Protein AF-0000000083564531 (afdb_homodimer)

Secondary structure (DSSP, 8-state):
-PPP-STTS----EEETTEEE--SS--EEEEE-TTT--EEEEEE---HHHHHHHHHHHHHHHHHHHHS-HHHHHHHHHHHHHHHHHTHHHHHHHHHHHH---HHHHHHHHHHHHHHHHHHTTHHHH---EEEE-SSTTEEEEEEEEE-SEEEEE--SSSHHHHHHHHHHHHHHTT-EEEEE--TT-TIIIIIHHHHHHHHTTPPTTSEEE----IIIIIHHHHT-TT-SEEEEES-HHHHHHHHHHHHHTT-EEEEE----EEEEE-TTS-HHHHHHHHHHHHHGGGG--TTSEEEEEEEGGGHHHHHHHHHHHHHHS-B--TTSTT-SB---S-HHHHHHHHHHHHHHHHTT-EEEE--SEEP-TT-SS--EE--EEEES--TTSHHHHS---SSEEEEEEESSHHHHHHHHHSSSEES-EEEE-SSHHHHHHHHHHS-SSEEEETS-S----TTS-B--EETTEES-BSHHHHHHHTEEEEEEEEE-SPPP---/-PPP-STTS----EEETTEEE--SS--EEEEE-TTT--EEEEEE---HHHHHHHHHHHHHHHHHHHHS-HHHHHHHHHHHHHHHHHTHHHHHHHHHHHH---HHHHHHHHHHHHHHHHHHTTHHHH---EEEE-SSTTEEEEEEEEE-SEEEEEE-SSSHHHHHHHHHHHHHHTT-EEEEEE-TT-TIIIIIHHHHHHHHTTPPTTSEEE----IIIIIHHHHT-TT-SEEEEES-HHHHHHHHHHHHHTT-EEEEE----EEEEE-TTS-HHHHHHHHHHHHHGGGG--TTSEEEEEEEGGGHHHHHHHHHHHHHHS-B--TTSTT-SB---S-HHHHHHHHHHHHHHHHTT-EEEE--SEEP-TT-SS--EE--EEEES--TTSHHHHS---SSEEEEEEESSHHHHHHHHHSSSEES-EEEE-SSHHHHHHHHHHS-SSEEEETS-S----TTS-B--EETTEES-BSHHHHHHHTEEEEEEEEE-SPPP---

Radius of gyration: 29.99 Å; Cα contacts (8 Å, |Δi|>4): 2654; chains: 2; bounding box: 62×89×66 Å

Nearest PDB structures (foldseek):
  3k2w-assembly1_D  TM=9.761E-01  e=2.674E-57  Paraglaciecola sp. T6c
  4o6r-assembly1_C  TM=9.729E-01  e=5.921E-54  Burkholderia cenocepacia J2315
  4u3w-assembly1_A  TM=9.536E-01  e=2.394E-52  Burkholderia cenocepacia J2315
  4i1w-assembly1_A  TM=9.614E-01  e=5.620E-50  Pseudomonas fluorescens
  4oub-assembly1_B  TM=9.422E-01  e=1.779E-49  Pseudomonas fluorescens

pLDDT: mean 97.44, std 2.68, range [57.56, 98.94]

Solvent-accessible surface area (backbone atoms only — not comparable to full-atom values): 46816 Å² total; per-residue (Å²): 125,83,75,76,58,54,69,82,41,90,54,60,43,30,35,42,51,70,34,80,38,73,40,85,78,71,40,67,40,77,34,46,18,25,56,64,70,41,76,62,45,47,29,32,32,39,42,60,67,50,52,50,52,28,52,52,28,16,59,65,24,25,64,59,47,51,66,48,53,45,68,59,34,24,48,32,26,45,38,36,27,51,47,48,66,76,40,40,70,46,51,28,51,41,33,18,42,39,44,11,25,17,53,67,47,24,53,48,36,50,52,48,27,32,44,31,21,50,54,19,27,50,38,32,81,62,62,63,59,46,82,43,86,47,94,50,88,54,33,40,35,35,36,41,57,40,44,56,42,31,35,32,37,36,23,40,45,70,53,18,48,26,59,28,38,62,54,48,34,44,29,44,19,46,23,20,9,30,41,34,36,19,22,67,70,21,39,48,60,25,24,54,48,52,52,52,46,37,53,68,28,63,53,63,55,7,30,58,14,36,47,37,33,51,58,92,72,32,39,63,60,62,53,47,33,84,74,38,38,29,43,37,37,38,47,52,37,75,59,46,24,53,47,32,20,44,20,15,49,63,46,22,44,64,34,32,41,31,34,26,62,12,37,35,38,34,43,72,59,26,54,59,68,62,47,43,54,25,47,51,51,22,18,31,51,58,26,10,44,44,67,38,22,42,28,28,35,38,26,20,58,86,43,33,67,62,49,52,51,52,45,42,54,51,42,70,65,53,43,65,42,43,17,86,36,84,73,24,52,30,18,18,35,70,43,69,70,60,45,52,52,34,44,47,24,46,52,50,23,41,74,71,63,25,41,78,75,41,58,72,45,70,40,88,42,92,94,30,85,83,47,37,26,58,38,49,21,31,29,38,71,35,50,74,80,33,46,42,41,63,40,69,49,61,33,27,43,41,33,34,24,72,32,87,48,70,68,53,46,46,52,57,57,50,69,52,70,40,8,30,29,19,19,26,27,38,60,44,68,70,60,20,50,54,51,50,71,67,45,69,38,12,26,27,19,25,51,44,41,33,72,72,84,51,40,83,40,68,45,32,26,29,63,52,3,20,37,54,44,36,34,39,68,50,29,53,55,70,42,30,43,63,29,34,37,33,43,38,77,42,89,77,86,67,100,115,128,84,76,76,58,53,68,81,41,92,55,61,43,29,35,42,50,70,34,80,37,73,41,85,77,71,42,67,41,78,34,45,19,26,59,65,69,40,77,61,44,47,28,32,33,39,42,59,69,49,52,49,52,28,51,53,28,16,59,63,25,25,66,58,46,51,65,50,53,46,69,58,34,23,48,31,27,46,38,37,28,49,48,49,64,75,41,41,68,45,49,28,51,38,33,19,43,39,44,12,24,16,53,65,46,24,52,47,36,50,50,48,28,32,45,30,22,50,54,19,25,50,38,33,81,62,61,63,60,47,82,43,86,46,94,50,88,55,33,41,36,36,37,42,58,41,44,56,43,32,35,32,37,35,22,37,44,70,52,17,48,26,58,28,38,62,55,48,35,42,30,45,17,47,25,20,8,30,41,34,36,19,22,68,65,19,38,48,60,25,24,54,48,53,53,51,47,36,52,68,27,63,52,63,58,6,29,59,14,36,47,36,33,52,59,92,73,29,39,63,60,62,54,49,34,84,73,37,38,27,42,36,36,39,47,50,36,75,60,46,24,52,47,32,20,45,20,14,50,63,47,24,46,64,34,32,41,30,32,26,61,11,36,35,40,34,43,71,57,25,55,58,69,62,45,42,56,25,46,50,51,22,19,31,51,58,27,10,44,44,68,39,23,41,28,28,34,40,26,21,58,85,42,33,67,62,49,52,52,52,46,41,55,52,42,71,65,53,45,67,42,44,17,86,36,84,74,23,51,30,19,18,34,70,42,67,67,59,46,51,52,34,45,48,24,47,51,50,24,40,73,72,63,25,41,77,74,40,59,72,44,71,40,89,41,92,94,33,94,80,48,34,26,57,38,48,20,31,29,37,72,35,50,73,80,32,45,43,40,62,41,71,49,62,34,27,42,43,32,33,26,72,32,88,48,70,69,53,46,47,52,57,58,50,70,53,69,39,7,29,30,18,21,26,26,38,59,43,68,69,59,20,49,54,50,50,71,67,45,68,40,12,26,29,20,25,53,44,40,34,73,73,82,52,40,83,40,70,44,30,25,30,64,51,2,20,38,55,45,37,34,37,69,51,29,52,56,70,42,29,43,64,29,33,38,32,42,39,78,42,88,76,85,66,101,116

Foldseek 3Di:
DDDDLALQDAQAAWAAQNDGHHAPVNDWAFFFFQFFRDGSHIYHAHALVLLVRLLVLQQVVLVVLQPDQLVVLLLLLVQLLVVLVVCLVSLLNLCCRQQVAAPVLSNVLSVLLSQLSVQLSCVSVVQDKDKDCDPAPQKIKIKGKGFLEEEEEEAERLSQQNRLSLQLNNLSSRRYAYEYEYAQSRLVNNFVVSSSSSSVSVDGTSSYTYHYHDCVRCVLSRLQPLRHQEYAYEEALVVVVVSCVNNVVSPHHYWYFYAAQAEEEEELQFPLVLSLVQLQCLQCASQLLDRQGHQEYEYAPNCQVVSLVSNLVSLVPAAEHRSPDNRHRHGFHSDDVLLVQLLVLVVQQVVVPKAWSDWSDADDYPNHDPRRGGRQTEIEPGDCPRSSRQDSSSGNYYYYDYDHDLVRVQVSQQPHQWAFEYEYGYNDPVVRVVSQVSRRHQYYYYSHHTPDDRQQDKGDIDGSRTDFITHRCRSSPSRMDMDMDMDRRDDDDDPD/DDDDLALQDAQAAWAAQNDGHHAPPNDWAFFFQQFFRDGSHIYHAHALVLLVRLLVLQQVVLVVLQPDQLVVLLLLLVQLLVVLVVCLPSLLNLCCRQQVAAPVLSNVLSVLLSLLSVQLSCVSVVQDKDKDCDPAPQKIKIKGKGFLEEEEEEAERLSQQNRLSLQLNNLSSRRYAYEYEYDQSRLVNNFVVSSSSSVVSVPGTSSYTYHYHDCVRCVLSRLQPLRHQEYAYEEALVVVVVSCVNNVVSPHHYWYFYAAQAEEEEELQFPLVLSLVQLQCLQCASQLLDRQGHLEYEYAPNCQVVSLVSNLVVLVPAAEHRSPDNRHRHGFHSDDVLLVQLLVLVVQQVVVPKAWSDWSDADDYPNHPDRRGGRQTEIEPGDCPRSSRQDSSSGNYYYYDYDHDLVRVQVSQQPHQWAFEYEYGYNDPVVRVVSQVSRRHQYYYYSHHTPDDRQQDKGDIDGSRTDFITHRCRSSPSRMDMDMDMDRRDDDDDPD

Sequence (992 aa):
MTPELSIEADWNSLYIDGEWTASERDEEIAVEDPSTREEIARVPAATEGDVEAAYEAAADAQREWQEAPPVEREQVAQQFAQLLGEYEDEITDLLAHEAGGGPIMGETSVSIASDQAAEAATFPRRMKGEQITSNVPGKENFVRREPQGIITVISPWNFPLNLSGRAIAPAIATGNAVVLKPATNTPITGGLLMAKLYEEAGLPDGVLNVVTGHGSDIGDAVVGHPESDLVAFTGSTPVGRGVAATAGENLSELALELGGNNAHIVTADADLEAAVDSAVFGSFVHQGQVCISINRHLVHEDVYDEYVERLTERAESLPTGSAHDEDTVVAPIIDESQRDEMLEYVEETIDQGATLETGGETVPMDGVDDSLLVAPTVISDATNDMAAACNEHFGPIAPVIPFSDIDEAIEMHDATEYGLSGSVHAGDIGTGMQLAERMDTGNVHVNDQPINDEAHVTFSGTKASGVGTYNSTEIMDEVTEKKWISVQHEKREYPFMTPELSIEADWNSLYIDGEWTASERDEEIAVEDPSTREEIARVPAATEGDVEAAYEAAADAQREWQEAPPVEREQVAQQFAQLLGEYEDEITDLLAHEAGGGPIMGETSVSIASDQAAEAATFPRRMKGEQITSNVPGKENFVRREPQGIITVISPWNFPLNLSGRAIAPAIATGNAVVLKPATNTPITGGLLMAKLYEEAGLPDGVLNVVTGHGSDIGDAVVGHPESDLVAFTGSTPVGRGVAATAGENLSELALELGGNNAHIVTADADLEAAVDSAVFGSFVHQGQVCISINRHLVHEDVYDEYVERLTERAESLPTGSAHDEDTVVAPIIDESQRDEMLEYVEETIDQGATLETGGETVPMDGVDDSLLVAPTVISDATNDMAAACNEHFGPIAPVIPFSDIDEAIEMHDATEYGLSGSVHAGDIGTGMQLAERMDTGNVHVNDQPINDEAHVTFSGTKASGVGTYNSTEIMDEVTEKKWISVQHEKREYPF

Organism: NCBI:txid148449

Structure (mmCIF, N/CA/C/O backbone):
data_AF-0000000083564531-model_v1
#
loop_
_entity.id
_entity.type
_entity.pdbx_description
1 polymer '4-hydroxybenzaldehyde dehydrogenase'
#
loop_
_atom_site.group_PDB
_atom_site.id
_atom_site.type_symbol
_atom_site.label_atom_id
_atom_site.label_alt_id
_atom_site.label_comp_id
_atom_site.label_asym_id
_atom_site.label_entity_id
_atom_site.label_seq_id
_atom_site.pdbx_PDB_ins_code
_atom_site.Cartn_x
_atom_site.Cartn_y
_atom_site.Cartn_z
_atom_site.occupancy
_atom_site.B_iso_or_equiv
_atom_site.auth_seq_id
_atom_site.auth_comp_id
_atom_sit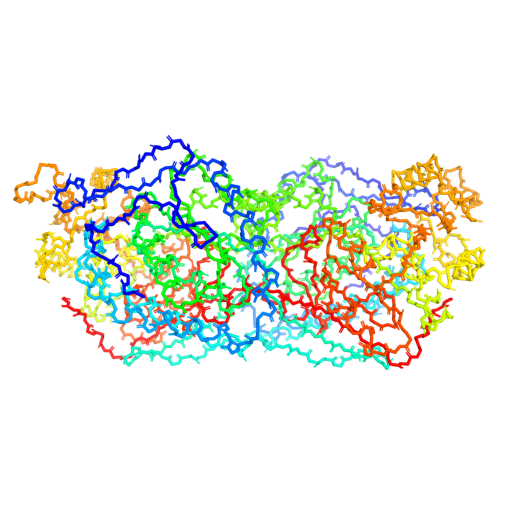e.auth_asym_id
_atom_site.auth_atom_id
_atom_site.pdbx_PDB_model_num
ATOM 1 N N . MET A 1 1 ? 32.281 21.047 10.312 1 57.59 1 MET A N 1
ATOM 2 C CA . MET A 1 1 ? 32.031 22.484 10.305 1 57.59 1 MET A CA 1
ATOM 3 C C . MET A 1 1 ? 30.547 22.766 10.617 1 57.59 1 MET A C 1
ATOM 5 O O . MET A 1 1 ? 29.672 22.016 10.211 1 57.59 1 MET A O 1
ATOM 9 N N . THR A 1 2 ? 30.25 23.625 11.445 1 80.19 2 THR A N 1
ATOM 10 C CA . THR A 1 2 ? 28.891 24.016 11.852 1 80.19 2 THR A CA 1
ATOM 11 C C . THR A 1 2 ? 28.109 24.578 10.664 1 80.19 2 THR A C 1
ATOM 13 O O . THR A 1 2 ? 28.594 25.484 9.977 1 80.19 2 THR A O 1
ATOM 16 N N . PRO A 1 3 ? 26.984 23.891 10.367 1 90.38 3 PRO A N 1
ATOM 17 C CA . PRO A 1 3 ? 26.234 24.391 9.219 1 90.38 3 PRO A CA 1
ATOM 18 C C . PRO A 1 3 ? 25.703 25.812 9.422 1 90.38 3 PRO A C 1
ATOM 20 O O . PRO A 1 3 ? 25.328 26.188 10.539 1 90.38 3 PRO A O 1
ATOM 23 N N . GLU A 1 4 ? 25.812 26.594 8.406 1 94 4 GLU A N 1
ATOM 24 C CA . GLU A 1 4 ? 25.172 27.906 8.43 1 94 4 GLU A CA 1
ATOM 25 C C . GLU A 1 4 ? 23.688 27.812 8.141 1 94 4 GLU A C 1
ATOM 27 O O . GLU A 1 4 ? 23.281 27.438 7.035 1 94 4 GLU A O 1
ATOM 32 N N . LEU A 1 5 ? 22.844 28.219 9.133 1 97.5 5 LEU A N 1
ATOM 33 C CA . LEU A 1 5 ? 21.422 27.984 8.977 1 97.5 5 LEU A CA 1
ATOM 34 C C . LEU A 1 5 ? 20.641 29.281 9.039 1 97.5 5 LEU A C 1
ATOM 36 O O . LEU A 1 5 ? 19.406 29.281 9.188 1 97.5 5 LEU A O 1
ATOM 40 N N . SER A 1 6 ? 21.297 30.375 8.867 1 96.81 6 SER A N 1
ATOM 41 C CA . SER A 1 6 ? 20.578 31.641 8.805 1 96.81 6 SER A CA 1
ATOM 42 C C . SER A 1 6 ? 19.859 31.812 7.473 1 96.81 6 SER A C 1
ATOM 44 O O . SER A 1 6 ? 20.25 31.203 6.473 1 96.81 6 SER A O 1
ATOM 46 N N . ILE A 1 7 ? 18.859 32.625 7.477 1 96.56 7 ILE A N 1
ATOM 47 C CA . ILE A 1 7 ? 18.125 32.875 6.242 1 96.56 7 ILE A CA 1
ATOM 48 C C . ILE A 1 7 ? 19.047 33.531 5.219 1 96.56 7 ILE A C 1
ATOM 50 O O . ILE A 1 7 ? 18.797 33.469 4.012 1 96.56 7 ILE A O 1
ATOM 54 N N . GLU A 1 8 ? 20.156 34.094 5.68 1 95.69 8 GLU A N 1
ATOM 55 C CA . GLU A 1 8 ? 21.109 34.781 4.812 1 95.69 8 GLU A CA 1
ATOM 56 C C . GLU A 1 8 ? 22.156 33.812 4.273 1 95.69 8 GLU A C 1
ATOM 58 O O . GLU A 1 8 ? 22.969 34.188 3.42 1 95.69 8 GLU A O 1
ATOM 63 N N . ALA A 1 9 ? 22.094 32.594 4.762 1 96.88 9 ALA A N 1
ATOM 64 C CA . ALA A 1 9 ? 23.047 31.609 4.273 1 96.88 9 ALA A CA 1
ATOM 65 C C . ALA A 1 9 ? 22.844 31.344 2.785 1 96.88 9 ALA A C 1
ATOM 67 O O . ALA A 1 9 ? 21.875 31.812 2.191 1 96.88 9 ALA A O 1
ATOM 68 N N . ASP A 1 10 ? 23.812 30.672 2.182 1 95.75 10 ASP A N 1
ATOM 69 C CA . ASP A 1 10 ? 23.672 30.266 0.783 1 95.75 10 ASP A CA 1
ATOM 70 C C . ASP A 1 10 ? 22.734 29.078 0.64 1 95.75 10 ASP A C 1
ATOM 72 O O . ASP A 1 10 ? 23.062 27.969 1.063 1 95.75 10 ASP A O 1
ATOM 76 N N . TRP A 1 11 ? 21.594 29.344 0.03 1 98.12 11 TRP A N 1
ATOM 77 C CA . TRP A 1 11 ? 20.578 28.312 -0.182 1 98.12 11 TRP A CA 1
ATOM 78 C C . TRP A 1 11 ? 20.406 28.016 -1.669 1 98.12 11 TRP A C 1
ATOM 80 O O . TRP A 1 11 ? 19.469 27.312 -2.062 1 98.12 11 TRP A O 1
ATOM 90 N N . ASN A 1 12 ? 21.312 28.547 -2.486 1 97.44 12 ASN A N 1
ATOM 91 C CA . ASN A 1 12 ? 21.094 28.469 -3.928 1 97.44 12 ASN A CA 1
ATOM 92 C C . ASN A 1 12 ? 21.906 27.344 -4.559 1 97.44 12 ASN A C 1
ATOM 94 O O . ASN A 1 12 ? 22.625 27.547 -5.535 1 97.44 12 ASN A O 1
ATOM 98 N N . SER A 1 13 ? 21.781 26.188 -4.047 1 97.94 13 SER A N 1
ATOM 99 C CA . SER A 1 13 ? 22.359 24.969 -4.586 1 97.94 13 SER A CA 1
ATOM 100 C C . SER A 1 13 ? 21.453 23.766 -4.332 1 97.94 13 SER A C 1
ATOM 102 O O . SER A 1 13 ? 20.766 23.703 -3.311 1 97.94 13 SER A O 1
ATOM 104 N N . LEU A 1 14 ? 21.391 22.875 -5.34 1 98.5 14 LEU A N 1
ATOM 105 C CA . LEU A 1 14 ? 20.844 21.547 -5.086 1 98.5 14 LEU A CA 1
ATOM 106 C C . LEU A 1 14 ? 21.812 20.703 -4.25 1 98.5 14 LEU A C 1
ATOM 108 O O . LEU A 1 14 ? 23 21.047 -4.145 1 98.5 14 LEU A O 1
ATOM 112 N N . TYR A 1 15 ? 21.359 19.703 -3.57 1 98.81 15 TYR A N 1
ATOM 113 C CA . TYR A 1 15 ? 22.219 18.766 -2.865 1 98.81 15 TYR A CA 1
ATOM 114 C C . TYR A 1 15 ? 22.141 17.375 -3.508 1 98.81 15 TYR A C 1
ATOM 116 O O . TYR A 1 15 ? 21.141 16.672 -3.352 1 98.81 15 TYR A O 1
ATOM 124 N N . ILE A 1 16 ? 23.156 17 -4.281 1 98.75 16 ILE A N 1
ATOM 125 C CA . ILE A 1 16 ? 23.188 15.75 -5.023 1 98.75 16 ILE A CA 1
ATOM 126 C C . ILE A 1 16 ? 24.547 15.07 -4.816 1 98.75 16 ILE A C 1
ATOM 128 O O . ILE A 1 16 ? 25.594 15.688 -5.027 1 98.75 16 ILE A O 1
ATOM 132 N N . ASP A 1 17 ? 24.531 13.883 -4.316 1 98.62 17 ASP A N 1
ATOM 133 C CA . ASP A 1 17 ? 25.703 13.039 -4.148 1 98.62 17 ASP A CA 1
ATOM 134 C C . ASP A 1 17 ? 26.703 13.68 -3.188 1 98.62 17 ASP A C 1
ATOM 136 O O . ASP A 1 17 ? 27.906 13.672 -3.443 1 98.62 17 ASP A O 1
ATOM 140 N N . GLY A 1 18 ? 26.156 14.281 -2.152 1 98.25 18 GLY A N 1
ATOM 141 C CA . GLY A 1 18 ? 27 14.859 -1.121 1 98.25 18 GLY A CA 1
ATOM 142 C C . GLY A 1 18 ? 27.625 16.188 -1.534 1 98.25 18 GLY A C 1
ATOM 143 O O . GLY A 1 18 ? 28.516 16.688 -0.857 1 98.25 18 GLY A O 1
ATOM 144 N N . GLU A 1 19 ? 27.141 16.703 -2.627 1 98.19 19 GLU A N 1
ATOM 145 C CA . GLU A 1 19 ? 27.688 17.969 -3.141 1 98.19 19 GLU A CA 1
ATOM 146 C C . GLU A 1 19 ? 26.594 19.016 -3.318 1 98.19 19 GLU A C 1
ATOM 148 O O . GLU A 1 19 ? 25.484 18.703 -3.748 1 98.19 19 GLU A O 1
ATOM 153 N N . TRP A 1 20 ? 26.938 20.172 -2.875 1 98.06 20 TRP A N 1
ATOM 154 C CA . TRP A 1 20 ? 26.109 21.328 -3.201 1 98.06 20 TRP A CA 1
ATOM 155 C C . TRP A 1 20 ? 26.391 21.828 -4.613 1 98.06 20 TRP A C 1
ATOM 157 O O . TRP A 1 20 ? 27.469 22.344 -4.883 1 98.06 20 TRP A O 1
ATOM 167 N N . THR A 1 21 ? 25.422 21.625 -5.559 1 96.25 21 THR A N 1
ATOM 168 C CA . THR A 1 21 ? 25.688 21.844 -6.977 1 96.25 21 THR A CA 1
ATOM 169 C C . THR A 1 21 ? 24.641 22.781 -7.582 1 96.25 21 THR A C 1
ATOM 171 O O . THR A 1 21 ? 23.5 22.812 -7.121 1 96.25 21 THR A O 1
ATOM 174 N N . ALA A 1 22 ? 24.984 23.516 -8.609 1 94.88 22 ALA A N 1
ATOM 175 C CA . ALA A 1 22 ? 24.062 24.359 -9.344 1 94.88 22 ALA A CA 1
ATOM 176 C C . ALA A 1 22 ? 23.094 23.531 -10.195 1 94.88 22 ALA A C 1
ATOM 178 O O . ALA A 1 22 ? 23.406 22.406 -10.578 1 94.88 22 ALA A O 1
ATOM 179 N N . SER A 1 23 ? 21.969 24.078 -10.414 1 94.25 23 SER A N 1
ATOM 180 C CA . SER A 1 23 ? 21.062 23.453 -11.367 1 94.25 23 SER A CA 1
ATOM 181 C C . SER A 1 23 ? 21.609 23.531 -12.789 1 94.25 23 SER A C 1
ATOM 183 O O . SER A 1 23 ? 22.438 24.391 -13.094 1 94.25 23 SER A O 1
ATOM 185 N N . GLU A 1 24 ? 21.125 22.688 -13.641 1 88.44 24 GLU A N 1
ATOM 186 C CA . GLU A 1 24 ? 21.594 22.641 -15.023 1 88.44 24 GLU A CA 1
ATOM 187 C C . GLU A 1 24 ? 21.312 23.953 -15.742 1 88.44 24 GLU A C 1
ATOM 189 O O . GLU A 1 24 ? 22.125 24.422 -16.547 1 88.44 24 GLU A O 1
ATOM 194 N N . ARG A 1 25 ? 20.109 24.641 -15.609 1 87 25 ARG A N 1
ATOM 195 C CA . ARG A 1 25 ? 19.719 25.812 -16.391 1 87 25 ARG A CA 1
ATOM 196 C C . ARG A 1 25 ? 19.906 27.094 -15.586 1 87 25 ARG A C 1
ATOM 198 O O . ARG A 1 25 ? 19.672 28.188 -16.078 1 87 25 ARG A O 1
ATOM 205 N N . ASP A 1 26 ? 20.344 27.125 -14.508 1 85.25 26 ASP A N 1
ATOM 206 C CA . ASP A 1 26 ? 20.609 28.266 -13.648 1 85.25 26 ASP A CA 1
ATOM 207 C C . ASP A 1 26 ? 19.344 29.078 -13.391 1 85.25 26 ASP A C 1
ATOM 209 O O . ASP A 1 26 ? 19.406 30.297 -13.25 1 85.25 26 ASP A O 1
ATOM 213 N N . GLU A 1 27 ? 18.25 28.547 -13.516 1 92.44 27 GLU A N 1
ATOM 214 C CA . GLU A 1 27 ? 17 29.203 -13.125 1 92.44 27 GLU A CA 1
ATOM 215 C C . GLU A 1 27 ? 16.75 29.078 -11.625 1 92.44 27 GLU A C 1
ATOM 217 O O . GLU A 1 27 ? 17.188 28.109 -11 1 92.44 27 GLU A O 1
ATOM 222 N N . GLU A 1 28 ? 16.141 30.141 -11.094 1 96.69 28 GLU A N 1
ATOM 223 C CA . GLU A 1 28 ? 15.961 30.203 -9.641 1 96.69 28 GLU A CA 1
ATOM 224 C C . GLU A 1 28 ? 14.5 30.469 -9.281 1 96.69 28 GLU A C 1
ATOM 226 O O . GLU A 1 28 ? 13.711 30.891 -10.125 1 96.69 28 GLU A O 1
ATOM 231 N N . ILE A 1 29 ? 14.188 30.125 -8.086 1 97.44 29 ILE A N 1
ATOM 232 C CA . ILE A 1 29 ? 12.891 30.391 -7.477 1 97.44 29 ILE A CA 1
ATOM 233 C C . ILE A 1 29 ? 13.062 31.328 -6.277 1 97.44 29 ILE A C 1
ATOM 235 O O . ILE A 1 29 ? 13.891 31.078 -5.406 1 97.44 29 ILE A O 1
ATOM 239 N N . ALA A 1 30 ? 12.289 32.375 -6.289 1 97.62 30 ALA A N 1
ATOM 240 C CA . ALA A 1 30 ? 12.328 33.312 -5.164 1 97.62 30 ALA A CA 1
ATOM 241 C C . ALA A 1 30 ? 11.578 32.75 -3.957 1 97.62 30 ALA A C 1
ATOM 243 O O . ALA A 1 30 ? 10.523 32.125 -4.105 1 97.62 30 ALA A O 1
ATOM 244 N N . VAL A 1 31 ? 12.156 32.938 -2.77 1 97.88 31 VAL A N 1
ATOM 245 C CA . VAL A 1 31 ? 11.492 32.656 -1.502 1 97.88 31 VAL A CA 1
ATOM 246 C C . VAL A 1 31 ? 11.102 33.969 -0.811 1 97.88 31 VAL A C 1
ATOM 248 O O . VAL A 1 31 ? 11.945 34.812 -0.576 1 97.88 31 VAL A O 1
ATOM 251 N N . GLU A 1 32 ? 9.859 34.062 -0.546 1 97.44 32 GLU A N 1
ATOM 252 C CA . GLU A 1 32 ? 9.359 35.312 0.044 1 97.44 32 GLU A CA 1
ATOM 253 C C . GLU A 1 32 ? 8.906 35.094 1.484 1 97.44 32 GLU A C 1
ATOM 255 O O . GLU A 1 32 ? 8.391 34 1.824 1 97.44 32 GLU A O 1
ATOM 260 N N . ASP A 1 33 ? 9.141 36.062 2.316 1 98.06 33 ASP A N 1
ATOM 261 C CA . ASP A 1 33 ? 8.633 36.062 3.682 1 98.06 33 ASP A CA 1
ATOM 262 C C . ASP A 1 33 ? 7.176 36.531 3.723 1 98.06 33 ASP A C 1
ATOM 264 O O . ASP A 1 33 ? 6.871 37.688 3.414 1 98.06 33 ASP A O 1
ATOM 268 N N . PRO A 1 34 ? 6.266 35.594 4.172 1 98 34 PRO A N 1
ATOM 269 C CA . PRO A 1 34 ? 4.848 35.969 4.156 1 98 34 PRO A CA 1
ATOM 270 C C . PRO A 1 34 ? 4.535 37.188 5.027 1 98 34 PRO A C 1
ATOM 272 O O . PRO A 1 34 ? 3.559 37.906 4.77 1 98 34 PRO A O 1
ATOM 275 N N . SER A 1 35 ? 5.312 37.469 6.043 1 97.75 35 SER A N 1
ATOM 276 C CA . SER A 1 35 ? 5.055 38.562 6.945 1 97.75 35 SER A CA 1
ATOM 277 C C . SER A 1 35 ? 5.453 39.906 6.316 1 97.75 35 SER A C 1
ATOM 279 O O . SER A 1 35 ? 4.848 40.938 6.602 1 97.75 35 SER A O 1
ATOM 281 N N . THR A 1 36 ? 6.5 39.875 5.434 1 96.88 36 THR A N 1
ATOM 282 C CA . THR A 1 36 ? 7.031 41.156 4.918 1 96.88 36 THR A CA 1
ATOM 283 C C . THR A 1 36 ? 6.762 41.281 3.42 1 96.88 36 THR A C 1
ATOM 285 O O . THR A 1 36 ? 6.855 42.375 2.859 1 96.88 36 THR A O 1
ATOM 288 N N . ARG A 1 37 ? 6.516 40.188 2.754 1 96.75 37 ARG A N 1
ATOM 289 C CA . ARG A 1 37 ? 6.309 40.094 1.312 1 96.75 37 ARG A CA 1
ATOM 290 C C . ARG A 1 37 ? 7.602 40.375 0.552 1 96.75 37 ARG A C 1
ATOM 292 O O . ARG A 1 37 ? 7.578 40.594 -0.659 1 96.75 37 ARG A O 1
ATOM 299 N N . GLU A 1 38 ? 8.68 40.281 1.205 1 96.81 38 GLU A N 1
ATOM 300 C CA . GLU A 1 38 ? 9.984 40.531 0.592 1 96.81 38 GLU A CA 1
ATOM 301 C C . GLU A 1 38 ? 10.664 39.219 0.194 1 96.81 38 GLU A C 1
ATOM 303 O O . GLU A 1 38 ? 10.539 38.219 0.892 1 96.81 38 GLU A O 1
ATOM 308 N N . GLU A 1 39 ? 11.375 39.281 -0.881 1 97.44 39 GLU A N 1
ATOM 309 C CA . GLU A 1 39 ? 12.25 38.188 -1.233 1 97.44 39 GLU A CA 1
ATOM 310 C C . GLU A 1 39 ? 13.406 38.062 -0.245 1 97.44 39 GLU A C 1
ATOM 312 O O . GLU A 1 39 ? 14.125 39.031 0.003 1 97.44 39 GLU A O 1
ATOM 317 N N . ILE A 1 40 ? 13.594 36.906 0.294 1 97.25 40 ILE A N 1
ATOM 318 C CA . ILE A 1 40 ? 14.57 36.75 1.365 1 97.25 40 ILE A CA 1
ATOM 319 C C . ILE A 1 40 ? 15.648 35.75 0.948 1 97.25 40 ILE A C 1
ATOM 321 O O . ILE A 1 40 ? 16.719 35.688 1.544 1 97.25 40 ILE A O 1
ATOM 325 N N . ALA A 1 41 ? 15.359 34.938 -0.024 1 97.81 41 ALA A N 1
ATOM 326 C CA . ALA A 1 41 ? 16.297 33.938 -0.53 1 97.81 41 ALA A CA 1
ATOM 327 C C . ALA A 1 41 ? 15.914 33.469 -1.934 1 97.81 41 ALA A C 1
ATOM 329 O O . ALA A 1 41 ? 14.844 33.812 -2.432 1 97.81 41 ALA A O 1
ATOM 330 N N . ARG A 1 42 ? 16.797 32.844 -2.562 1 97.56 42 ARG A N 1
ATOM 331 C CA . ARG A 1 42 ? 16.547 32.156 -3.834 1 97.56 42 ARG A CA 1
ATOM 332 C C . ARG A 1 42 ? 17.094 30.734 -3.814 1 97.56 42 ARG A C 1
ATOM 334 O O . ARG A 1 42 ? 18.109 30.469 -3.18 1 97.56 42 ARG A O 1
ATOM 341 N N . VAL A 1 43 ? 16.438 29.859 -4.434 1 98.25 43 VAL A N 1
ATOM 342 C CA . VAL A 1 43 ? 16.859 28.453 -4.551 1 98.25 43 VAL A CA 1
ATOM 343 C C . VAL A 1 43 ? 16.859 28.047 -6.02 1 98.25 43 VAL A C 1
ATOM 345 O O . VAL A 1 43 ? 16.219 28.688 -6.852 1 98.25 43 VAL A O 1
ATOM 348 N N . PRO A 1 44 ? 17.516 26.953 -6.383 1 97.94 44 PRO A N 1
ATOM 349 C CA . PRO A 1 44 ? 17.531 26.531 -7.785 1 97.94 44 PRO A CA 1
ATOM 350 C C . PRO A 1 44 ? 16.188 25.984 -8.25 1 97.94 44 PRO A C 1
ATOM 352 O O . PRO A 1 44 ? 15.469 25.344 -7.477 1 97.94 44 PRO A O 1
ATOM 355 N N . ALA A 1 45 ? 15.82 26.266 -9.461 1 98 45 ALA A N 1
ATOM 356 C CA . ALA A 1 45 ? 14.766 25.547 -10.172 1 98 45 ALA A CA 1
ATOM 357 C C . ALA A 1 45 ? 15.328 24.359 -10.938 1 98 45 ALA A C 1
ATOM 359 O O . ALA A 1 45 ? 15.852 24.516 -12.047 1 98 45 ALA A O 1
ATOM 360 N N . ALA A 1 46 ? 15.195 23.203 -10.391 1 97.94 46 ALA A N 1
ATOM 361 C CA . ALA A 1 46 ? 15.82 22 -10.938 1 97.94 46 ALA A CA 1
ATOM 362 C C . ALA A 1 46 ? 15.164 21.609 -12.258 1 97.94 46 ALA A C 1
ATOM 364 O O . ALA A 1 46 ? 14.023 21.969 -12.531 1 97.94 46 ALA A O 1
ATOM 365 N N . THR A 1 47 ? 15.875 20.891 -13.047 1 97.25 47 THR A N 1
ATOM 366 C CA . THR A 1 47 ? 15.414 20.328 -14.312 1 97.25 47 THR A CA 1
ATOM 367 C C . THR A 1 47 ? 15.25 18.812 -14.203 1 97.25 47 THR A C 1
ATOM 369 O O . THR A 1 47 ? 15.617 18.219 -13.188 1 97.25 47 THR A O 1
ATOM 372 N N . GLU A 1 48 ? 14.711 18.25 -15.281 1 97.44 48 GLU A N 1
ATOM 373 C CA . GLU A 1 48 ? 14.602 16.797 -15.336 1 97.44 48 GLU A CA 1
ATOM 374 C C . GLU A 1 48 ? 15.977 16.141 -15.273 1 97.44 48 GLU A C 1
ATOM 376 O O . GLU A 1 48 ? 16.125 15.055 -14.711 1 97.44 48 GLU A O 1
ATOM 381 N N . GLY A 1 49 ? 16.953 16.828 -15.906 1 97.81 49 GLY A N 1
ATOM 382 C CA . GLY A 1 49 ? 18.312 16.312 -15.82 1 97.81 49 GLY A CA 1
ATOM 383 C C . GLY A 1 49 ? 18.844 16.281 -14.398 1 97.81 49 GLY A C 1
ATOM 384 O O . GLY A 1 49 ? 19.547 15.328 -14.023 1 97.81 49 GLY A O 1
ATOM 385 N N . ASP A 1 50 ? 18.547 17.312 -13.578 1 98.44 50 ASP A N 1
ATOM 386 C CA . ASP A 1 50 ? 18.922 17.328 -12.172 1 98.44 50 ASP A CA 1
ATOM 387 C C . ASP A 1 50 ? 18.25 16.188 -11.406 1 98.44 50 ASP A C 1
ATOM 389 O O . ASP A 1 50 ? 18.875 15.57 -10.531 1 98.44 50 ASP A O 1
ATOM 393 N N . VAL A 1 51 ? 16.969 15.961 -11.75 1 98.69 51 VAL A N 1
ATOM 394 C CA . VAL A 1 51 ? 16.219 14.875 -11.141 1 98.69 51 VAL A CA 1
ATOM 395 C C . VAL A 1 51 ? 16.891 13.539 -11.453 1 98.69 51 VAL A C 1
ATOM 397 O O . VAL A 1 51 ? 17.078 12.711 -10.562 1 98.69 51 VAL A O 1
ATOM 400 N N . GLU A 1 52 ? 17.281 13.344 -12.664 1 98.56 52 GLU A N 1
ATOM 401 C CA . GLU A 1 52 ? 17.969 12.117 -13.07 1 98.56 52 GLU A CA 1
ATOM 402 C C . GLU A 1 52 ? 19.266 11.93 -12.297 1 98.56 52 GLU A C 1
ATOM 404 O O . GLU A 1 52 ? 19.562 10.828 -11.828 1 98.56 52 GLU A O 1
ATOM 409 N N . ALA A 1 53 ? 20.016 12.977 -12.188 1 98.62 53 ALA A N 1
ATOM 410 C CA . ALA A 1 53 ? 21.281 12.922 -11.453 1 98.62 53 ALA A CA 1
ATOM 411 C C . ALA A 1 53 ? 21.047 12.531 -10 1 98.62 53 ALA A C 1
ATOM 413 O O . ALA A 1 53 ? 21.844 11.773 -9.422 1 98.62 53 ALA A O 1
ATOM 414 N N . ALA A 1 54 ? 20.016 13.07 -9.414 1 98.88 54 ALA A N 1
ATOM 415 C CA . ALA A 1 54 ? 19.672 12.758 -8.023 1 98.88 54 ALA A CA 1
ATOM 416 C C . ALA A 1 54 ? 19.375 11.273 -7.855 1 98.88 54 ALA A C 1
ATOM 418 O O . ALA A 1 54 ? 19.859 10.641 -6.914 1 98.88 54 ALA A O 1
ATOM 419 N N . TYR A 1 55 ? 18.594 10.688 -8.773 1 98.81 55 TYR A N 1
ATOM 420 C CA . TYR A 1 55 ? 18.219 9.281 -8.672 1 98.81 55 TYR A CA 1
ATOM 421 C C . TYR A 1 55 ? 19.406 8.375 -8.969 1 98.81 55 TYR A C 1
ATOM 423 O O . TYR A 1 55 ? 19.547 7.305 -8.375 1 98.81 55 TYR A O 1
ATOM 431 N N . GLU A 1 56 ? 20.25 8.773 -9.914 1 98.62 56 GLU A N 1
ATOM 432 C CA . GLU A 1 56 ? 21.469 8.008 -10.172 1 98.62 56 GLU A CA 1
ATOM 433 C C . GLU A 1 56 ? 22.359 7.957 -8.938 1 98.62 56 GLU A C 1
ATOM 435 O O . GLU A 1 56 ? 22.891 6.895 -8.594 1 98.62 56 GLU A O 1
ATOM 440 N N . ALA A 1 57 ? 22.5 9.094 -8.297 1 98.81 57 ALA A N 1
ATOM 441 C CA . ALA A 1 57 ? 23.297 9.164 -7.066 1 98.81 57 ALA A CA 1
ATOM 442 C C . ALA A 1 57 ? 22.688 8.273 -5.984 1 98.81 57 ALA A C 1
ATOM 444 O O . ALA A 1 57 ? 23.406 7.566 -5.277 1 98.81 57 ALA A O 1
ATOM 445 N N . ALA A 1 58 ? 21.375 8.359 -5.812 1 98.88 58 ALA A N 1
ATOM 446 C CA . ALA A 1 58 ? 20.672 7.551 -4.82 1 98.88 58 ALA A CA 1
ATOM 447 C C . ALA A 1 58 ? 20.875 6.062 -5.094 1 98.88 58 ALA A C 1
ATOM 449 O O . ALA A 1 58 ? 21.125 5.285 -4.168 1 98.88 58 ALA A O 1
ATOM 450 N N . ALA A 1 59 ? 20.719 5.668 -6.352 1 98.12 59 ALA A N 1
ATOM 451 C CA . ALA A 1 59 ? 20.875 4.266 -6.738 1 98.12 59 ALA A CA 1
ATOM 452 C C . ALA A 1 59 ? 22.281 3.756 -6.406 1 98.12 59 ALA A C 1
ATOM 454 O O . ALA A 1 59 ? 22.438 2.645 -5.898 1 98.12 59 ALA A O 1
ATOM 455 N N . ASP A 1 60 ? 23.25 4.586 -6.684 1 97.69 60 ASP A N 1
ATOM 456 C CA . ASP A 1 60 ? 24.641 4.223 -6.41 1 97.69 60 ASP A CA 1
ATOM 457 C C . ASP A 1 60 ? 24.875 4.078 -4.91 1 97.69 60 ASP A C 1
ATOM 459 O O . ASP A 1 60 ? 25.578 3.156 -4.473 1 97.69 60 ASP A O 1
ATOM 463 N N . ALA A 1 61 ? 24.281 4.922 -4.152 1 98.56 61 ALA A N 1
ATOM 464 C CA . ALA A 1 61 ? 24.5 4.961 -2.709 1 98.56 61 ALA A CA 1
ATOM 465 C C . ALA A 1 61 ? 23.703 3.871 -2.004 1 98.56 61 ALA A C 1
ATOM 467 O O . ALA A 1 61 ? 24.094 3.402 -0.931 1 98.56 61 ALA A O 1
ATOM 468 N N . GLN A 1 62 ? 22.594 3.467 -2.559 1 98.25 62 GLN A N 1
ATOM 469 C CA . GLN A 1 62 ? 21.641 2.547 -1.943 1 98.25 62 GLN A CA 1
ATOM 470 C C . GLN A 1 62 ? 22.312 1.227 -1.575 1 98.25 62 GLN A C 1
ATOM 472 O O . GLN A 1 62 ? 22.078 0.687 -0.491 1 98.25 62 GLN A O 1
ATOM 477 N N . ARG A 1 63 ? 23.141 0.676 -2.406 1 92.12 63 ARG A N 1
ATOM 478 C CA . ARG A 1 63 ? 23.766 -0.632 -2.221 1 92.12 63 ARG A CA 1
ATOM 479 C C . ARG A 1 63 ? 24.625 -0.652 -0.969 1 92.12 63 ARG A C 1
ATOM 481 O O . ARG A 1 63 ? 24.516 -1.557 -0.139 1 92.12 63 ARG A O 1
ATOM 488 N N . GLU A 1 64 ? 25.406 0.393 -0.863 1 96.25 64 GLU A N 1
ATOM 489 C CA . GLU A 1 64 ? 26.312 0.458 0.283 1 96.25 64 GLU A CA 1
ATOM 490 C C . GLU A 1 64 ? 25.547 0.778 1.567 1 96.25 64 GLU A C 1
ATOM 492 O O . GLU A 1 64 ? 25.844 0.212 2.623 1 96.25 64 GLU A O 1
ATOM 497 N N . TRP A 1 65 ? 24.625 1.617 1.518 1 98.44 65 TRP A N 1
ATOM 498 C CA . TRP A 1 65 ? 23.906 2.064 2.709 1 98.44 65 TRP A CA 1
ATOM 499 C C . TRP A 1 65 ? 23.062 0.939 3.291 1 98.44 65 TRP A C 1
ATOM 501 O O . TRP A 1 65 ? 22.969 0.792 4.512 1 98.44 65 TRP A O 1
ATOM 511 N N . GLN A 1 66 ? 22.469 0.168 2.447 1 96.62 66 GLN A N 1
ATOM 512 C CA . GLN A 1 66 ? 21.641 -0.94 2.916 1 96.62 66 GLN A CA 1
ATOM 513 C C . GLN A 1 66 ? 22.484 -1.985 3.641 1 96.62 66 GLN A C 1
ATOM 515 O O . GLN A 1 66 ? 21.984 -2.695 4.516 1 96.62 66 GLN A O 1
ATOM 520 N N . GLU A 1 67 ? 23.75 -2.031 3.303 1 95.38 67 GLU A N 1
ATOM 521 C CA . GLU A 1 67 ? 24.625 -3.031 3.895 1 95.38 67 GLU A CA 1
ATOM 522 C C . GLU A 1 67 ? 25.297 -2.496 5.16 1 95.38 67 GLU A C 1
ATOM 524 O O . GLU A 1 67 ? 25.938 -3.25 5.895 1 95.38 67 GLU A O 1
ATOM 529 N N . ALA A 1 68 ? 25.141 -1.166 5.391 1 97.38 68 ALA A N 1
ATOM 530 C CA . ALA A 1 68 ? 25.734 -0.594 6.598 1 97.38 68 ALA A CA 1
ATOM 531 C C . ALA A 1 68 ? 25.188 -1.272 7.852 1 97.38 68 ALA A C 1
ATOM 533 O O . ALA A 1 68 ? 23.984 -1.536 7.953 1 97.38 68 ALA A O 1
ATOM 534 N N . PRO A 1 69 ? 26.062 -1.616 8.812 1 97.12 69 PRO A N 1
ATOM 535 C CA . PRO A 1 69 ? 25.578 -2.215 10.055 1 97.12 69 PRO A CA 1
ATOM 536 C C . PRO A 1 69 ? 24.578 -1.324 10.789 1 97.12 69 PRO A C 1
ATOM 538 O O . PRO A 1 69 ? 24.656 -0.097 10.695 1 97.12 69 PRO A O 1
ATOM 541 N N . PRO A 1 70 ? 23.688 -1.961 11.547 1 97.69 70 PRO A N 1
ATOM 542 C CA . PRO A 1 70 ? 22.656 -1.193 12.242 1 97.69 70 PRO A CA 1
ATOM 543 C C . PRO A 1 70 ? 23.234 -0.082 13.117 1 97.69 70 PRO A C 1
ATOM 545 O O . PRO A 1 70 ? 22.641 0.996 13.227 1 97.69 70 PRO A O 1
ATOM 548 N N . VAL A 1 71 ? 24.422 -0.275 13.672 1 98.19 71 VAL A N 1
ATOM 549 C CA . VAL A 1 71 ? 25.016 0.698 14.578 1 98.19 71 VAL A CA 1
ATOM 550 C C . VAL A 1 71 ? 25.375 1.968 13.812 1 98.19 71 VAL A C 1
ATOM 552 O O . VAL A 1 71 ? 25.281 3.074 14.352 1 98.19 71 VAL A O 1
ATOM 555 N N . GLU A 1 72 ? 25.797 1.872 12.555 1 98.25 72 GLU A N 1
ATOM 556 C CA . GLU A 1 72 ? 26.156 3.031 11.75 1 98.25 72 GLU A CA 1
ATOM 557 C C . GLU A 1 72 ? 24.922 3.836 11.352 1 98.25 72 GLU A C 1
ATOM 559 O O . GLU A 1 72 ? 24.922 5.066 11.43 1 98.25 72 GLU A O 1
ATOM 564 N N . ARG A 1 73 ? 23.875 3.168 10.953 1 98.56 73 ARG A N 1
ATOM 565 C CA . ARG A 1 73 ? 22.625 3.836 10.609 1 98.56 73 ARG A CA 1
ATOM 566 C C . ARG A 1 73 ? 22.016 4.512 11.828 1 98.56 73 ARG A C 1
ATOM 568 O O . ARG A 1 73 ? 21.5 5.629 11.742 1 98.56 73 ARG A O 1
ATOM 575 N N . GLU A 1 74 ? 22.078 3.785 12.984 1 98.62 74 GLU A N 1
ATOM 576 C CA . GLU A 1 74 ? 21.594 4.336 14.242 1 98.62 74 GLU A CA 1
ATOM 577 C C . GLU A 1 74 ? 22.344 5.602 14.625 1 98.62 74 GLU A C 1
ATOM 579 O O . GLU A 1 74 ? 21.75 6.574 15.086 1 98.62 74 GLU A O 1
ATOM 584 N N . GLN A 1 75 ? 23.641 5.59 14.438 1 98.62 75 GLN A N 1
ATOM 585 C CA . GLN A 1 75 ? 24.469 6.734 14.797 1 98.62 75 GLN A CA 1
ATOM 586 C C . GLN A 1 75 ? 24.094 7.969 13.984 1 98.62 75 GLN A C 1
ATOM 588 O O . GLN A 1 75 ? 23.938 9.062 14.531 1 98.62 75 GLN A O 1
ATOM 593 N N . VAL A 1 76 ? 23.906 7.797 12.695 1 98.69 76 VAL A N 1
ATOM 594 C CA . VAL A 1 76 ? 23.5 8.898 11.836 1 98.69 76 VAL A CA 1
ATOM 595 C C . VAL A 1 76 ? 22.125 9.414 12.281 1 98.69 76 VAL A C 1
ATOM 597 O O . VAL A 1 76 ? 21.922 10.625 12.383 1 98.69 76 VAL A O 1
ATOM 600 N N . ALA A 1 77 ? 21.203 8.508 12.562 1 98.75 77 ALA A N 1
ATOM 601 C CA . ALA A 1 77 ? 19.844 8.867 12.977 1 98.75 77 ALA A CA 1
ATOM 602 C C . ALA A 1 77 ? 19.859 9.625 14.305 1 98.75 77 ALA A C 1
ATOM 604 O O . ALA A 1 77 ? 19.156 10.617 14.461 1 98.75 77 ALA A O 1
ATOM 605 N N . GLN A 1 78 ? 20.672 9.18 15.242 1 98.69 78 GLN A N 1
ATOM 606 C CA . GLN A 1 78 ? 20.781 9.828 16.547 1 98.69 78 GLN A CA 1
ATOM 607 C C . GLN A 1 78 ? 21.391 11.219 16.422 1 98.69 78 GLN A C 1
ATOM 609 O O . GLN A 1 78 ? 20.969 12.156 17.094 1 98.69 78 GLN A O 1
ATOM 614 N N . GLN A 1 79 ? 22.422 11.289 15.586 1 98.62 79 GLN A N 1
ATOM 615 C CA . GLN A 1 79 ? 23.062 12.586 15.375 1 98.62 79 GLN A CA 1
ATOM 616 C C . GLN A 1 79 ? 22.078 13.594 14.781 1 98.62 79 GLN A C 1
ATOM 618 O O . GLN A 1 79 ? 22.031 14.75 15.203 1 98.62 79 GLN A O 1
ATOM 623 N N . PHE A 1 80 ? 21.344 13.172 13.797 1 98.62 80 PHE A N 1
ATOM 624 C CA . PHE A 1 80 ? 20.328 14.039 13.219 1 98.62 80 PHE A CA 1
ATOM 625 C C . PHE A 1 80 ? 19.344 14.508 14.289 1 98.62 80 PHE A C 1
ATOM 627 O O . PHE A 1 80 ? 19.047 15.695 14.383 1 98.62 80 PHE A O 1
ATOM 634 N N . ALA A 1 81 ? 18.812 13.562 15.102 1 98.5 81 ALA A N 1
ATOM 635 C CA . ALA A 1 81 ? 17.891 13.891 16.188 1 98.5 81 ALA A CA 1
ATOM 636 C C . ALA A 1 81 ? 18.5 14.93 17.125 1 98.5 81 ALA A C 1
ATOM 638 O O . ALA A 1 81 ? 17.812 15.875 17.531 1 98.5 81 ALA A O 1
ATOM 639 N N . GLN A 1 82 ? 19.719 14.789 17.406 1 98.25 82 GLN A N 1
ATOM 640 C CA . GLN A 1 82 ? 20.422 15.711 18.312 1 98.25 82 GLN A CA 1
ATOM 641 C C . GLN A 1 82 ? 20.562 17.094 17.672 1 98.25 82 GLN A C 1
ATOM 643 O O . GLN A 1 82 ? 20.359 18.109 18.344 1 98.25 82 GLN A O 1
ATOM 648 N N . LEU A 1 83 ? 20.859 17.125 16.406 1 98.56 83 LEU A N 1
ATOM 649 C CA . LEU A 1 83 ? 21.094 18.375 15.703 1 98.56 83 LEU A CA 1
ATOM 650 C C . LEU A 1 83 ? 19.812 19.203 15.641 1 98.56 83 LEU A C 1
ATOM 652 O O . LEU A 1 83 ? 19.859 20.438 15.672 1 98.56 83 LEU A O 1
ATOM 656 N N . LEU A 1 84 ? 18.656 18.562 15.555 1 98.5 84 LEU A N 1
ATOM 657 C CA . LEU A 1 84 ? 17.391 19.281 15.562 1 98.5 84 LEU A CA 1
ATOM 658 C C . LEU A 1 84 ? 17.234 20.109 16.844 1 98.5 84 LEU A C 1
ATOM 660 O O . LEU A 1 84 ? 16.766 21.25 16.797 1 98.5 84 LEU A O 1
ATOM 664 N N . GLY A 1 85 ? 17.594 19.5 17.953 1 97.69 85 GLY A N 1
ATOM 665 C CA . GLY A 1 85 ? 17.562 20.219 19.219 1 97.69 85 GLY A CA 1
ATOM 666 C C . GLY A 1 85 ? 18.609 21.312 19.328 1 97.69 85 GLY A C 1
ATOM 667 O O . GLY A 1 85 ? 18.328 22.406 19.812 1 97.69 85 GLY A O 1
ATOM 668 N N . GLU A 1 86 ? 19.781 21.031 18.844 1 97.69 86 GLU A N 1
ATOM 669 C CA . GLU A 1 86 ? 20.906 21.953 18.922 1 97.69 86 GLU A CA 1
ATOM 670 C C . GLU A 1 86 ? 20.641 23.219 18.109 1 97.69 86 GLU A C 1
ATOM 672 O O . GLU A 1 86 ? 21.062 24.312 18.5 1 97.69 86 GLU A O 1
ATOM 677 N N . TYR A 1 87 ? 19.922 23.078 17.016 1 98 87 TYR A N 1
ATOM 678 C CA . TYR A 1 87 ? 19.719 24.203 16.109 1 98 87 TYR A CA 1
ATOM 679 C C . TYR A 1 87 ? 18.266 24.672 16.156 1 98 87 TYR A C 1
ATOM 681 O O . TYR A 1 87 ? 17.766 25.203 15.164 1 98 87 TYR A O 1
ATOM 689 N N . GLU A 1 88 ? 17.547 24.406 17.188 1 97.94 88 GLU A N 1
ATOM 690 C CA . GLU A 1 88 ? 16.125 24.719 17.297 1 97.94 88 GLU A CA 1
ATOM 691 C C . GLU A 1 88 ? 15.852 26.188 17 1 97.94 88 GLU A C 1
ATOM 693 O O . GLU A 1 88 ? 14.922 26.516 16.266 1 97.94 88 GLU A O 1
ATOM 698 N N . ASP A 1 89 ? 16.688 27.109 17.547 1 97.44 89 ASP A N 1
ATOM 699 C CA . ASP A 1 89 ? 16.469 28.547 17.359 1 97.44 89 ASP A CA 1
ATOM 700 C C . ASP A 1 89 ? 16.625 28.938 15.891 1 97.44 89 ASP A C 1
ATOM 702 O O . ASP A 1 89 ? 15.805 29.672 15.352 1 97.44 89 ASP A O 1
ATOM 706 N N . GLU A 1 90 ? 17.688 28.484 15.219 1 98 90 GLU A N 1
ATOM 707 C CA . GLU A 1 90 ? 17.922 28.766 13.812 1 98 90 GLU A CA 1
ATOM 708 C C . GLU A 1 90 ? 16.797 28.203 12.945 1 98 90 GLU A C 1
ATOM 710 O O . GLU A 1 90 ? 16.328 28.859 12.008 1 98 90 GLU A O 1
ATOM 715 N N . ILE A 1 91 ? 16.359 27.016 13.305 1 98.5 91 ILE A N 1
ATOM 716 C CA . ILE A 1 91 ? 15.328 26.344 12.531 1 98.5 91 ILE A CA 1
ATOM 717 C C . ILE A 1 91 ? 14.008 27.109 12.664 1 98.5 91 ILE A C 1
ATOM 719 O O . ILE A 1 91 ? 13.328 27.375 11.664 1 98.5 91 ILE A O 1
ATOM 723 N N . THR A 1 92 ? 13.625 27.5 13.898 1 98.12 92 THR A N 1
ATOM 724 C CA . THR A 1 92 ? 12.383 28.219 14.117 1 98.12 92 THR A CA 1
ATOM 725 C C . THR A 1 92 ? 12.406 29.578 13.406 1 98.12 92 THR A C 1
ATOM 727 O O . THR A 1 92 ? 11.391 30.031 12.883 1 98.12 92 THR A O 1
ATOM 730 N N . ASP A 1 93 ? 13.602 30.141 13.383 1 98.19 93 ASP A N 1
ATOM 731 C CA . ASP A 1 93 ? 13.766 31.406 12.664 1 98.19 93 ASP A CA 1
ATOM 732 C C . ASP A 1 93 ? 13.555 31.219 11.164 1 98.19 93 ASP A C 1
ATOM 734 O O . ASP A 1 93 ? 12.891 32.031 10.516 1 98.19 93 ASP A O 1
ATOM 738 N N . LEU A 1 94 ? 14.125 30.203 10.57 1 98.56 94 LEU A N 1
ATOM 739 C CA . LEU A 1 94 ? 13.938 29.875 9.156 1 98.56 94 LEU A CA 1
ATOM 740 C C . LEU A 1 94 ? 12.461 29.656 8.844 1 98.56 94 LEU A C 1
ATOM 742 O O . LEU A 1 94 ? 11.961 30.125 7.816 1 98.56 94 LEU A O 1
ATOM 746 N N . LEU A 1 95 ? 11.758 28.969 9.734 1 98.62 95 LEU A N 1
ATOM 747 C CA . LEU A 1 95 ? 10.344 28.672 9.539 1 98.62 95 LEU A CA 1
ATOM 748 C C . LEU A 1 95 ? 9.516 29.953 9.562 1 98.62 95 LEU A C 1
ATOM 750 O O . LEU A 1 95 ? 8.562 30.094 8.797 1 98.62 95 LEU A O 1
ATOM 754 N N . ALA A 1 96 ? 9.859 30.875 10.438 1 98.19 96 ALA A N 1
ATOM 755 C CA . ALA A 1 96 ? 9.164 32.156 10.477 1 98.19 96 ALA A CA 1
ATOM 756 C C . ALA A 1 96 ? 9.328 32.906 9.164 1 98.19 96 ALA A C 1
ATOM 758 O O . ALA A 1 96 ? 8.359 33.469 8.633 1 98.19 96 ALA A O 1
ATOM 759 N N . HIS A 1 97 ? 10.531 32.875 8.625 1 98.19 97 HIS A N 1
ATOM 760 C CA . HIS A 1 97 ? 10.844 33.625 7.402 1 98.19 97 HIS A CA 1
ATOM 761 C C . HIS A 1 97 ? 10.18 32.969 6.195 1 98.19 97 HIS A C 1
ATOM 763 O O . HIS A 1 97 ? 9.664 33.656 5.32 1 98.19 97 HIS A O 1
ATOM 769 N N . GLU A 1 98 ? 10.242 31.703 6.141 1 98.25 98 GLU A N 1
ATOM 770 C CA . GLU A 1 98 ? 9.867 31.047 4.895 1 98.25 98 GLU A CA 1
ATOM 771 C C . GLU A 1 98 ? 8.398 30.641 4.895 1 98.25 98 GLU A C 1
ATOM 773 O O . GLU A 1 98 ? 7.715 30.766 3.879 1 98.25 98 GLU A O 1
ATOM 778 N N . ALA A 1 99 ? 7.867 30.141 6.027 1 97.81 99 ALA A N 1
ATOM 779 C CA . ALA A 1 99 ? 6.52 29.578 6.078 1 97.81 99 ALA A CA 1
ATOM 780 C C . ALA A 1 99 ? 5.551 30.531 6.762 1 97.81 99 ALA A C 1
ATOM 782 O O . ALA A 1 99 ? 4.344 30.281 6.809 1 97.81 99 ALA A O 1
ATOM 783 N N . GLY A 1 100 ? 6.035 31.625 7.273 1 97 100 GLY A N 1
ATOM 784 C CA . GLY A 1 100 ? 5.176 32.5 8.062 1 97 100 GLY A CA 1
ATOM 785 C C . GLY A 1 100 ? 4.707 31.859 9.352 1 97 100 GLY A C 1
ATOM 786 O O . GLY A 1 100 ? 3.592 32.094 9.812 1 97 100 GLY A O 1
ATOM 787 N N . GLY A 1 101 ? 5.52 30.969 9.859 1 95.38 101 GLY A N 1
ATOM 788 C CA . GLY A 1 101 ? 5.18 30.266 11.078 1 95.38 101 GLY A CA 1
ATOM 789 C C . GLY A 1 101 ? 5.543 31.031 12.336 1 95.38 101 GLY A C 1
ATOM 790 O O . GLY A 1 101 ? 6.719 31.297 12.586 1 95.38 101 GLY A O 1
ATOM 791 N N . GLY A 1 102 ? 4.602 31.375 13.141 1 94.31 102 GLY A N 1
ATOM 792 C CA . GLY A 1 102 ? 4.855 32 14.43 1 94.31 102 GLY A CA 1
ATOM 793 C C . GLY A 1 102 ? 5.578 31.094 15.398 1 94.31 102 GLY A C 1
ATOM 794 O O . GLY A 1 102 ? 5.992 30 15.039 1 94.31 102 GLY A O 1
ATOM 795 N N . PRO A 1 103 ? 5.781 31.547 16.578 1 93.94 103 PRO A N 1
ATOM 796 C CA . PRO A 1 103 ? 6.559 30.797 17.578 1 93.94 103 PRO A CA 1
ATOM 797 C C . PRO A 1 103 ? 5.984 29.422 17.859 1 93.94 103 PRO A C 1
ATOM 799 O O . PRO A 1 103 ? 6.73 28.438 17.953 1 93.94 103 PRO A O 1
ATOM 802 N N . ILE A 1 104 ? 4.676 29.266 17.969 1 95 104 ILE A N 1
ATOM 803 C CA . ILE A 1 104 ? 4.043 28 18.297 1 95 104 ILE A CA 1
ATOM 804 C C . ILE A 1 104 ? 4.285 26.984 17.188 1 95 104 ILE A C 1
ATOM 806 O O . ILE A 1 104 ? 4.645 25.828 17.453 1 95 104 ILE A O 1
ATOM 810 N N . MET A 1 105 ? 4.105 27.438 16 1 96.94 105 MET A N 1
ATOM 811 C CA . MET A 1 105 ? 4.328 26.547 14.867 1 96.94 105 MET A CA 1
ATOM 812 C C . MET A 1 105 ? 5.789 26.109 14.797 1 96.94 105 MET A C 1
ATOM 814 O O . MET A 1 105 ? 6.078 24.938 14.562 1 96.94 105 MET A O 1
ATOM 818 N N . GLY A 1 106 ? 6.734 27.047 14.961 1 97 106 GLY A N 1
ATOM 819 C CA . GLY A 1 106 ? 8.148 26.719 14.938 1 97 106 GLY A CA 1
ATOM 820 C C . GLY A 1 106 ? 8.547 25.703 16 1 97 106 GLY A C 1
ATOM 821 O O . GLY A 1 106 ? 9.203 24.703 15.695 1 97 106 GLY A O 1
ATOM 822 N N . GLU A 1 107 ? 8.078 25.953 17.203 1 95.69 107 GLU A N 1
ATOM 823 C CA . GLU A 1 107 ? 8.391 25.062 18.312 1 95.69 107 GLU A CA 1
ATOM 824 C C . GLU A 1 107 ? 7.773 23.688 18.109 1 95.69 107 GLU A C 1
ATOM 826 O O . GLU A 1 107 ? 8.414 22.672 18.375 1 95.69 107 GLU A O 1
ATOM 831 N N . THR A 1 108 ? 6.562 23.688 17.672 1 96.62 108 THR A N 1
ATOM 832 C CA . THR A 1 108 ? 5.852 22.438 17.422 1 96.62 108 THR A CA 1
ATOM 833 C C . THR A 1 108 ? 6.527 21.641 16.312 1 96.62 108 THR A C 1
ATOM 835 O O . THR A 1 108 ? 6.668 20.422 16.422 1 96.62 108 THR A O 1
ATOM 838 N N . SER A 1 109 ? 6.98 22.297 15.297 1 98.12 109 SER A N 1
ATOM 839 C CA . SER A 1 109 ? 7.652 21.641 14.18 1 98.12 109 SER A CA 1
ATOM 840 C C . SER A 1 109 ? 8.922 20.938 14.633 1 98.12 109 SER A C 1
ATOM 842 O O . SER A 1 109 ? 9.148 19.766 14.297 1 98.12 109 SER A O 1
ATOM 844 N N . VAL A 1 110 ? 9.695 21.641 15.398 1 98.19 110 VAL A N 1
ATOM 845 C CA . VAL A 1 110 ? 10.945 21.062 15.867 1 98.19 110 VAL A CA 1
ATOM 846 C C . VAL A 1 110 ? 10.664 19.906 16.828 1 98.19 110 VAL A C 1
ATOM 848 O O . VAL A 1 110 ? 11.312 18.859 16.766 1 98.19 110 VAL A O 1
ATOM 851 N N . SER A 1 111 ? 9.672 20.125 17.688 1 97.56 111 SER A N 1
ATOM 852 C CA . SER A 1 111 ? 9.312 19.109 18.656 1 97.56 111 SER A CA 1
ATOM 853 C C . SER A 1 111 ? 8.867 17.812 17.969 1 97.56 111 SER A C 1
ATOM 855 O O . SER A 1 111 ? 9.359 16.734 18.297 1 97.56 111 SER A O 1
ATOM 857 N N . ILE A 1 112 ? 7.984 17.922 17.016 1 97.88 112 ILE A N 1
ATOM 858 C CA . ILE A 1 112 ? 7.457 16.766 16.328 1 97.88 112 ILE A CA 1
ATOM 859 C C . ILE A 1 112 ? 8.562 16.094 15.5 1 97.88 112 ILE A C 1
ATOM 861 O O . ILE A 1 112 ? 8.703 14.875 15.516 1 97.88 112 ILE A O 1
ATOM 865 N N . ALA A 1 113 ? 9.344 16.875 14.797 1 98.5 113 ALA A N 1
ATOM 866 C CA . ALA A 1 113 ? 10.445 16.344 13.992 1 98.5 113 ALA A CA 1
ATOM 867 C C . ALA A 1 113 ? 11.438 15.594 14.867 1 98.5 113 ALA A C 1
ATOM 869 O O . ALA A 1 113 ? 11.938 14.531 14.484 1 98.5 113 ALA A O 1
ATOM 870 N N . SER A 1 114 ? 11.727 16.188 16.031 1 98.5 114 SER A N 1
ATOM 871 C CA . SER A 1 114 ? 12.664 15.555 16.953 1 98.5 114 SER A CA 1
ATOM 872 C C . SER A 1 114 ? 12.125 14.234 17.484 1 98.5 114 SER A C 1
ATOM 874 O O . SER A 1 114 ? 12.867 13.258 17.609 1 98.5 114 SER A O 1
ATOM 876 N N . ASP A 1 115 ? 10.875 14.227 17.812 1 98.31 115 ASP A N 1
ATOM 877 C CA . ASP A 1 115 ? 10.219 13.008 18.281 1 98.31 115 ASP A CA 1
ATOM 878 C C . ASP A 1 115 ? 10.273 11.914 17.219 1 98.31 115 ASP A C 1
ATOM 880 O O . ASP A 1 115 ? 10.625 10.773 17.531 1 98.31 115 ASP A O 1
ATOM 884 N N . GLN A 1 116 ? 9.984 12.258 16.031 1 98.25 116 GLN A N 1
ATOM 885 C CA . GLN A 1 116 ? 9.992 11.312 14.922 1 98.25 116 GLN A CA 1
ATOM 886 C C . GLN A 1 116 ? 11.406 10.82 14.633 1 98.25 116 GLN A C 1
ATOM 888 O O . GLN A 1 116 ? 11.609 9.633 14.359 1 98.25 116 GLN A O 1
ATOM 893 N N . ALA A 1 117 ? 12.352 11.75 14.664 1 98.69 117 ALA A N 1
ATOM 894 C CA . ALA A 1 117 ? 13.75 11.383 14.438 1 98.69 117 ALA A CA 1
ATOM 895 C C . ALA A 1 117 ? 14.234 10.422 15.516 1 98.69 117 ALA A C 1
ATOM 897 O O . ALA A 1 117 ? 14.938 9.453 15.219 1 98.69 117 ALA A O 1
ATOM 898 N N . ALA A 1 118 ? 13.859 10.719 16.734 1 98.5 118 ALA A N 1
ATOM 899 C CA . ALA A 1 118 ? 14.258 9.859 17.844 1 98.5 118 ALA A CA 1
ATOM 900 C C . ALA A 1 118 ? 13.664 8.469 17.703 1 98.5 118 ALA A C 1
ATOM 902 O O . ALA A 1 118 ? 14.336 7.465 17.953 1 98.5 118 ALA A O 1
ATOM 903 N N . GLU A 1 119 ? 12.398 8.406 17.359 1 98.38 119 GLU A N 1
ATOM 904 C CA . GLU A 1 119 ? 11.758 7.117 17.109 1 98.38 119 GLU A CA 1
ATOM 905 C C . GLU A 1 119 ? 12.453 6.367 15.977 1 98.38 119 GLU A C 1
ATOM 907 O O . GLU A 1 119 ? 12.734 5.176 16.094 1 98.38 119 GLU A O 1
ATOM 912 N N . ALA A 1 120 ? 12.75 7.039 14.914 1 98.56 120 ALA A N 1
ATOM 913 C CA . ALA A 1 120 ? 13.398 6.43 13.758 1 98.56 120 ALA A CA 1
ATOM 914 C C . ALA A 1 120 ? 14.773 5.875 14.125 1 98.56 120 ALA A C 1
ATOM 916 O O . ALA A 1 120 ? 15.195 4.852 13.586 1 98.56 120 ALA A O 1
ATOM 917 N N . ALA A 1 121 ? 15.43 6.555 15.016 1 98.69 121 ALA A N 1
ATOM 918 C CA . ALA A 1 121 ? 16.781 6.152 15.414 1 98.69 121 ALA A CA 1
ATOM 919 C C . ALA A 1 121 ? 16.766 4.773 16.062 1 98.69 121 ALA A C 1
ATOM 921 O O . ALA A 1 121 ? 17.812 4.121 16.172 1 98.69 121 ALA A O 1
ATOM 922 N N . THR A 1 122 ? 15.609 4.293 16.5 1 98.5 122 THR A N 1
ATOM 923 C CA . THR A 1 122 ? 15.508 2.98 17.125 1 98.5 122 THR A CA 1
ATOM 924 C C . THR A 1 122 ? 15.297 1.897 16.078 1 98.5 122 THR A C 1
ATOM 926 O O . THR A 1 122 ? 15.43 0.707 16.359 1 98.5 122 THR A O 1
ATOM 929 N N . PHE A 1 123 ? 14.953 2.223 14.844 1 98.56 123 PHE A N 1
ATOM 930 C CA . PHE A 1 123 ? 14.484 1.281 13.836 1 98.56 123 PHE A CA 1
ATOM 931 C C . PHE A 1 123 ? 15.594 0.314 13.438 1 98.56 123 PHE A C 1
ATOM 933 O O . PHE A 1 123 ? 15.344 -0.881 13.266 1 98.56 123 PHE A O 1
ATOM 940 N N . PRO A 1 124 ? 16.859 0.803 13.289 1 98.12 124 PRO A N 1
ATOM 941 C CA . PRO A 1 124 ? 17.906 -0.131 12.844 1 98.12 124 PRO A CA 1
ATOM 942 C C . PRO A 1 124 ? 17.984 -1.379 13.719 1 98.12 124 PRO A C 1
ATOM 944 O O . PRO A 1 124 ? 18.219 -2.479 13.219 1 98.12 124 PRO A O 1
ATOM 947 N N . ARG A 1 125 ? 17.703 -1.269 14.977 1 97 125 ARG A N 1
ATOM 948 C CA . ARG A 1 125 ? 17.812 -2.404 15.891 1 97 125 ARG A CA 1
ATOM 949 C C . ARG A 1 125 ? 16.484 -3.121 16.031 1 97 125 ARG A C 1
ATOM 951 O O . ARG A 1 125 ? 16.406 -4.203 16.625 1 97 125 ARG A O 1
ATOM 958 N N . ARG A 1 126 ? 15.445 -2.492 15.516 1 96.38 126 ARG A N 1
ATOM 959 C CA . ARG A 1 126 ? 14.109 -3.076 15.633 1 96.38 126 ARG A CA 1
ATOM 960 C C . ARG A 1 126 ? 13.711 -3.787 14.352 1 96.38 126 ARG A C 1
ATOM 962 O O . ARG A 1 126 ? 12.656 -4.422 14.289 1 96.38 126 ARG A O 1
ATOM 969 N N . MET A 1 127 ? 14.508 -3.74 13.297 1 95.06 127 MET A N 1
ATOM 970 C CA . MET A 1 127 ? 14.258 -4.426 12.031 1 95.06 127 MET A CA 1
ATOM 971 C C . MET A 1 127 ? 14.586 -5.91 12.133 1 95.06 127 MET A C 1
ATOM 973 O O . MET A 1 127 ? 15.523 -6.387 11.484 1 95.06 127 MET A O 1
ATOM 977 N N . LYS A 1 128 ? 13.805 -6.594 12.844 1 93.62 128 LYS A N 1
ATOM 978 C CA . LYS A 1 128 ? 14.086 -8 13.109 1 93.62 128 LYS A CA 1
ATOM 979 C C . LYS A 1 128 ? 13.391 -8.898 12.094 1 93.62 128 LYS A C 1
ATOM 981 O O . LYS A 1 128 ? 12.336 -8.547 11.562 1 93.62 128 LYS A O 1
ATOM 986 N N . GLY A 1 129 ? 14.039 -10.086 11.742 1 94.38 129 GLY A N 1
ATOM 987 C CA . GLY A 1 129 ? 13.398 -11.148 10.984 1 94.38 129 GLY A CA 1
ATOM 988 C C . GLY A 1 129 ? 12.727 -12.18 11.859 1 94.38 129 GLY A C 1
ATOM 989 O O . GLY A 1 129 ? 12.539 -11.961 13.062 1 94.38 129 GLY A O 1
ATOM 990 N N . GLU A 1 130 ? 12.133 -13.164 11.227 1 96.38 130 GLU A N 1
ATOM 991 C CA . GLU A 1 130 ? 11.453 -14.242 11.938 1 96.38 130 GLU A CA 1
ATOM 992 C C . GLU A 1 130 ? 11.93 -15.609 11.461 1 96.38 130 GLU A C 1
ATOM 994 O O . GLU A 1 130 ? 12.297 -15.773 10.289 1 96.38 130 GLU A O 1
ATOM 999 N N . GLN A 1 131 ? 12.086 -16.484 12.422 1 97.56 131 GLN A N 1
ATOM 1000 C CA . GLN A 1 131 ? 12.18 -17.906 12.117 1 97.56 131 GLN A CA 1
ATOM 1001 C C . GLN A 1 131 ? 10.844 -18.609 12.344 1 97.56 131 GLN A C 1
ATOM 1003 O O . GLN A 1 131 ? 10.234 -18.453 13.406 1 97.56 131 GLN A O 1
ATOM 1008 N N . ILE A 1 132 ? 10.352 -19.297 11.32 1 97.88 132 ILE A N 1
ATOM 1009 C CA . ILE A 1 132 ? 9.031 -19.922 11.367 1 97.88 132 ILE A CA 1
ATOM 1010 C C . ILE A 1 132 ? 9.141 -21.391 10.977 1 97.88 132 ILE A C 1
ATOM 1012 O O . ILE A 1 132 ? 9.75 -21.719 9.953 1 97.88 132 ILE A O 1
ATOM 1016 N N . THR A 1 133 ? 8.539 -22.25 11.758 1 97.75 133 THR A N 1
ATOM 1017 C CA . THR A 1 133 ? 8.508 -23.656 11.422 1 97.75 133 THR A CA 1
ATOM 1018 C C . THR A 1 133 ? 7.672 -23.906 10.172 1 97.75 133 THR A C 1
ATOM 1020 O O . THR A 1 133 ? 6.633 -23.266 9.977 1 97.75 133 THR A O 1
ATOM 1023 N N . SER A 1 134 ? 8.133 -24.828 9.336 1 97.69 134 SER A N 1
ATOM 1024 C CA . SER A 1 134 ? 7.43 -25.172 8.109 1 97.69 134 SER A CA 1
ATOM 1025 C C . SER A 1 134 ? 6.492 -26.359 8.32 1 97.69 134 SER A C 1
ATOM 1027 O O . SER A 1 134 ? 6.746 -27.219 9.18 1 97.69 134 SER A O 1
ATOM 1029 N N . ASN A 1 135 ? 5.398 -26.406 7.531 1 96.38 135 ASN A N 1
ATOM 1030 C CA . ASN A 1 135 ? 4.543 -27.578 7.488 1 96.38 135 ASN A CA 1
ATOM 1031 C C . ASN A 1 135 ? 5.207 -28.719 6.723 1 96.38 135 ASN A C 1
ATOM 1033 O O . ASN A 1 135 ? 4.762 -29.875 6.805 1 96.38 135 ASN A O 1
ATOM 1037 N N . VAL A 1 136 ? 6.211 -28.422 5.961 1 96.31 136 VAL A N 1
ATOM 1038 C CA . VAL A 1 136 ? 6.941 -29.422 5.188 1 96.31 136 VAL A CA 1
ATOM 1039 C C . VAL A 1 136 ? 8.031 -30.047 6.051 1 96.31 136 VAL A C 1
ATOM 1041 O O . VAL A 1 136 ? 8.898 -29.328 6.582 1 96.31 136 VAL A O 1
ATOM 1044 N N . PRO A 1 137 ? 8.047 -31.406 6.199 1 95.75 137 PRO A N 1
ATOM 1045 C CA . PRO A 1 137 ? 9.062 -32.062 7.023 1 95.75 137 PRO A CA 1
ATOM 1046 C C . PRO A 1 137 ? 10.484 -31.719 6.578 1 95.75 137 PRO A C 1
ATOM 1048 O O . PRO A 1 137 ? 10.781 -31.734 5.379 1 95.75 137 PRO A O 1
ATOM 1051 N N . GLY A 1 138 ? 11.312 -31.344 7.543 1 96.31 138 GLY A N 1
ATOM 1052 C CA . GLY A 1 138 ? 12.719 -31.078 7.281 1 96.31 138 GLY A CA 1
ATOM 1053 C C . GLY A 1 138 ? 12.969 -29.703 6.723 1 96.31 138 GLY A C 1
ATOM 1054 O O . GLY A 1 138 ? 14.062 -29.406 6.23 1 96.31 138 GLY A O 1
ATOM 1055 N N . LYS A 1 139 ? 11.992 -28.844 6.75 1 97.62 139 LYS A N 1
ATOM 1056 C CA . LYS A 1 139 ? 12.102 -27.5 6.184 1 97.62 139 LYS A CA 1
ATOM 1057 C C . LYS A 1 139 ? 11.938 -26.422 7.262 1 97.62 139 LYS A C 1
ATOM 1059 O O . LYS A 1 139 ? 11.211 -26.625 8.234 1 97.62 139 LYS A O 1
ATOM 1064 N N . GLU A 1 140 ? 12.688 -25.391 7.109 1 97.69 140 GLU A N 1
ATOM 1065 C CA . GLU A 1 140 ? 12.555 -24.219 7.977 1 97.69 140 GLU A CA 1
ATOM 1066 C C . GLU A 1 140 ? 12.422 -22.938 7.16 1 97.69 140 GLU A C 1
ATOM 1068 O O . GLU A 1 140 ? 12.93 -22.844 6.039 1 97.69 140 GLU A O 1
ATOM 1073 N N . ASN A 1 141 ? 11.672 -21.938 7.703 1 98.56 141 ASN A N 1
ATOM 1074 C CA . ASN A 1 141 ? 11.461 -20.656 7.039 1 98.56 141 ASN A CA 1
ATOM 1075 C C . ASN A 1 141 ? 12.117 -19.516 7.797 1 98.56 141 ASN A C 1
ATOM 1077 O O . ASN A 1 141 ? 12.086 -19.484 9.031 1 98.56 141 ASN A O 1
ATOM 1081 N N . PHE A 1 142 ? 12.773 -18.672 7.07 1 98.44 142 PHE A N 1
ATOM 1082 C CA . PHE A 1 142 ? 13.312 -17.406 7.57 1 98.44 142 PHE A CA 1
ATOM 1083 C C . PHE A 1 142 ? 12.688 -16.219 6.836 1 98.44 142 PHE A C 1
ATOM 1085 O O . PHE A 1 142 ? 12.625 -16.219 5.605 1 98.44 142 PHE A O 1
ATOM 1092 N N . VAL A 1 143 ? 12.188 -15.312 7.57 1 98.12 143 VAL A N 1
ATOM 1093 C CA . VAL A 1 143 ? 11.711 -14.055 7.004 1 98.12 143 VAL A CA 1
ATOM 1094 C C . VAL A 1 143 ? 12.695 -12.938 7.34 1 98.12 143 VAL A C 1
ATOM 1096 O O . VAL A 1 143 ? 12.969 -12.672 8.516 1 98.12 143 VAL A O 1
ATOM 1099 N N . ARG A 1 144 ? 13.273 -12.344 6.301 1 97.06 144 ARG A N 1
ATOM 1100 C CA . ARG A 1 144 ? 14.188 -11.219 6.449 1 97.06 144 ARG A CA 1
ATOM 1101 C C . ARG A 1 144 ? 13.484 -9.898 6.176 1 97.06 144 ARG A C 1
ATOM 1103 O O . ARG A 1 144 ? 12.586 -9.828 5.336 1 97.06 144 ARG A O 1
ATOM 1110 N N . ARG A 1 145 ? 13.859 -8.922 6.934 1 96.69 145 ARG A N 1
ATOM 1111 C CA . ARG A 1 145 ? 13.375 -7.57 6.68 1 96.69 145 ARG A CA 1
ATOM 1112 C C . ARG A 1 145 ? 14.453 -6.723 6.004 1 96.69 145 ARG A C 1
ATOM 1114 O O . ARG A 1 145 ? 15.562 -6.586 6.527 1 96.69 145 ARG A O 1
ATOM 1121 N N . GLU A 1 146 ? 14.164 -6.176 4.859 1 96.12 146 GLU A N 1
ATOM 1122 C CA . GLU A 1 146 ? 15.102 -5.41 4.047 1 96.12 146 GLU A CA 1
ATOM 1123 C C . GLU A 1 146 ? 14.531 -4.043 3.686 1 96.12 146 GLU A C 1
ATOM 1125 O O . GLU A 1 146 ? 13.312 -3.85 3.686 1 96.12 146 GLU A O 1
ATOM 1130 N N . PRO A 1 147 ? 15.453 -2.99 3.461 1 97.75 147 PRO A N 1
ATOM 1131 C CA . PRO A 1 147 ? 14.93 -1.704 2.996 1 97.75 147 PRO A CA 1
ATOM 1132 C C . PRO A 1 147 ? 14.18 -1.815 1.669 1 97.75 147 PRO A C 1
ATOM 1134 O O . PRO A 1 147 ? 14.477 -2.707 0.866 1 97.75 147 PRO A O 1
ATOM 1137 N N . GLN A 1 148 ? 13.258 -0.929 1.437 1 97.31 148 GLN A N 1
ATOM 1138 C CA . GLN A 1 148 ? 12.523 -0.857 0.177 1 97.31 148 GLN A CA 1
ATOM 1139 C C . GLN A 1 148 ? 13.453 -0.512 -0.983 1 97.31 148 GLN A C 1
ATOM 1141 O O . GLN A 1 148 ? 13.25 -0.972 -2.107 1 97.31 148 GLN A O 1
ATOM 1146 N N . GLY A 1 149 ? 14.43 0.358 -0.792 1 98 149 GLY A N 1
ATOM 1147 C CA . GLY A 1 149 ? 15.32 0.833 -1.836 1 98 149 GLY A CA 1
ATOM 1148 C C . GLY A 1 149 ? 15.438 2.346 -1.878 1 98 149 GLY A C 1
ATOM 1149 O O . GLY A 1 149 ? 16.031 2.953 -0.981 1 98 149 GLY A O 1
ATOM 1150 N N . ILE A 1 150 ? 14.828 2.977 -2.926 1 98.81 150 ILE A N 1
ATOM 1151 C CA . ILE A 1 150 ? 14.867 4.426 -3.078 1 98.81 150 ILE A CA 1
ATOM 1152 C C . ILE A 1 150 ? 13.484 5.008 -2.773 1 98.81 150 ILE A C 1
ATOM 1154 O O . ILE A 1 150 ? 12.5 4.668 -3.432 1 98.81 150 ILE A O 1
ATOM 1158 N N . ILE A 1 151 ? 13.461 5.887 -1.787 1 98.88 151 ILE A N 1
ATOM 1159 C CA . ILE A 1 151 ? 12.219 6.512 -1.352 1 98.88 151 ILE A CA 1
ATOM 1160 C C . ILE A 1 151 ? 12.125 7.926 -1.921 1 98.88 151 ILE A C 1
ATOM 1162 O O . ILE A 1 151 ? 13.023 8.75 -1.707 1 98.88 151 ILE A O 1
ATOM 1166 N N . THR A 1 152 ? 11.078 8.164 -2.678 1 98.94 152 THR A N 1
ATOM 1167 C CA . THR A 1 152 ? 10.75 9.508 -3.131 1 98.94 152 THR A CA 1
ATOM 1168 C C . THR A 1 152 ? 9.906 10.242 -2.09 1 98.94 152 THR A C 1
ATOM 1170 O O . THR A 1 152 ? 8.891 9.727 -1.63 1 98.94 152 THR A O 1
ATOM 1173 N N . VAL A 1 153 ? 10.383 11.422 -1.699 1 98.94 153 VAL A N 1
ATOM 1174 C CA . VAL A 1 153 ? 9.633 12.219 -0.729 1 98.94 153 VAL A CA 1
ATOM 1175 C C . VAL A 1 153 ? 9.234 13.555 -1.354 1 98.94 153 VAL A C 1
ATOM 1177 O O . VAL A 1 153 ? 10.086 14.289 -1.868 1 98.94 153 VAL A O 1
ATOM 1180 N N . ILE A 1 154 ? 7.965 13.82 -1.406 1 98.75 154 ILE A N 1
ATOM 1181 C CA . ILE A 1 154 ? 7.41 15.117 -1.777 1 98.75 154 ILE A CA 1
ATOM 1182 C C . ILE A 1 154 ? 6.637 15.703 -0.599 1 98.75 154 ILE A C 1
ATOM 1184 O O . ILE A 1 154 ? 5.613 15.156 -0.185 1 98.75 154 ILE A O 1
ATOM 1188 N N . SER A 1 155 ? 7.121 16.75 -0.054 1 98.12 155 SER A N 1
ATOM 1189 C CA . SER A 1 155 ? 6.59 17.266 1.202 1 98.12 155 SER A CA 1
ATOM 1190 C C . SER A 1 155 ? 5.859 18.594 0.99 1 98.12 155 SER A C 1
ATOM 1192 O O . SER A 1 155 ? 6.145 19.312 0.036 1 98.12 155 SER A O 1
ATOM 1194 N N . PRO A 1 156 ? 4.934 18.953 1.839 1 98.25 156 PRO A N 1
ATOM 1195 C CA . PRO A 1 156 ? 4.133 20.172 1.735 1 98.25 156 PRO A CA 1
ATOM 1196 C C . PRO A 1 156 ? 4.785 21.375 2.428 1 98.25 156 PRO A C 1
ATOM 1198 O O . PRO A 1 156 ? 5.848 21.234 3.037 1 98.25 156 PRO A O 1
ATOM 1201 N N . TRP A 1 157 ? 4.086 22.547 2.346 1 98.25 157 TRP A N 1
ATOM 1202 C CA . TRP A 1 157 ? 4.719 23.781 2.791 1 98.25 157 TRP A CA 1
ATOM 1203 C C . TRP A 1 157 ? 4.277 24.141 4.203 1 98.25 157 TRP A C 1
ATOM 1205 O O . TRP A 1 157 ? 4.883 25 4.852 1 98.25 157 TRP A O 1
ATOM 1215 N N . ASN A 1 158 ? 3.27 23.516 4.711 1 98.12 158 ASN A N 1
ATOM 1216 C CA . ASN A 1 158 ? 2.625 24.078 5.891 1 98.12 158 ASN A CA 1
ATOM 1217 C C . ASN A 1 158 ? 3.365 23.688 7.172 1 98.12 158 ASN A C 1
ATOM 1219 O O . ASN A 1 158 ? 3.41 24.469 8.125 1 98.12 158 ASN A O 1
ATOM 1223 N N . PHE A 1 159 ? 3.879 22.547 7.266 1 98.44 159 PHE A N 1
ATOM 1224 C CA . PHE A 1 159 ? 4.812 22.062 8.281 1 98.44 159 PHE A CA 1
ATOM 1225 C C . PHE A 1 159 ? 6 21.359 7.637 1 98.44 159 PHE A C 1
ATOM 1227 O O . PHE A 1 159 ? 6.215 20.172 7.844 1 98.44 159 PHE A O 1
ATOM 1234 N N . PRO A 1 160 ? 6.773 22.156 6.957 1 98.56 160 PRO A N 1
ATOM 1235 C CA . PRO A 1 160 ? 7.715 21.578 5.996 1 98.56 160 PRO A CA 1
ATOM 1236 C C . PRO A 1 160 ? 8.805 20.75 6.664 1 98.56 160 PRO A C 1
ATOM 1238 O O . PRO A 1 160 ? 9.242 19.734 6.113 1 98.56 160 PRO A O 1
ATOM 1241 N N . LEU A 1 161 ? 9.242 21.094 7.914 1 98.69 161 LEU A N 1
ATOM 1242 C CA . LEU A 1 161 ? 10.312 20.359 8.594 1 98.69 161 LEU A CA 1
ATOM 1243 C C . LEU A 1 161 ? 9.844 18.953 8.969 1 98.69 161 LEU A C 1
ATOM 1245 O O . LEU A 1 161 ? 10.43 17.969 8.531 1 98.69 161 LEU A O 1
ATOM 1249 N N . ASN A 1 162 ? 8.781 18.906 9.758 1 98.25 162 ASN A N 1
ATOM 1250 C CA . ASN A 1 162 ? 8.383 17.609 10.312 1 98.25 162 ASN A CA 1
ATOM 1251 C C . ASN A 1 162 ? 7.699 16.75 9.258 1 98.25 162 ASN A C 1
ATOM 1253 O O . ASN A 1 162 ? 7.781 15.516 9.312 1 98.25 162 ASN A O 1
ATOM 1257 N N . LEU A 1 163 ? 7.047 17.359 8.25 1 98.56 163 LEU A N 1
ATOM 1258 C CA . LEU A 1 163 ? 6.359 16.531 7.266 1 98.56 163 LEU A CA 1
ATOM 1259 C C . LEU A 1 163 ? 7.344 15.984 6.234 1 98.56 163 LEU A C 1
ATOM 1261 O O . LEU A 1 163 ? 7.098 14.93 5.641 1 98.56 163 LEU A O 1
ATOM 1265 N N . SER A 1 164 ? 8.484 16.609 5.996 1 98.69 164 SER A N 1
ATOM 1266 C CA . SER A 1 164 ? 9.586 15.969 5.293 1 98.69 164 SER A CA 1
ATOM 1267 C C . SER A 1 164 ? 10.273 14.922 6.172 1 98.69 164 SER A C 1
ATOM 1269 O O . SER A 1 164 ? 10.5 13.797 5.738 1 98.69 164 SER A O 1
ATOM 1271 N N . GLY A 1 165 ? 10.547 15.359 7.41 1 98.69 165 GLY A N 1
ATOM 1272 C CA . GLY A 1 165 ? 11.312 14.547 8.336 1 98.69 165 GLY A CA 1
ATOM 1273 C C . GLY A 1 165 ? 10.656 13.211 8.641 1 98.69 165 GLY A C 1
ATOM 1274 O O . GLY A 1 165 ? 11.336 12.203 8.797 1 98.69 165 GLY A O 1
ATOM 1275 N N . ARG A 1 166 ? 9.344 13.227 8.727 1 98.12 166 ARG A N 1
ATOM 1276 C CA . ARG A 1 166 ? 8.633 12.023 9.156 1 98.12 166 ARG A CA 1
ATOM 1277 C C . ARG A 1 166 ? 8.758 10.914 8.117 1 98.12 166 ARG A C 1
ATOM 1279 O O . ARG A 1 166 ? 8.523 9.742 8.422 1 98.12 166 ARG A O 1
ATOM 1286 N N . ALA A 1 167 ? 9.07 11.273 6.867 1 98.5 167 ALA A N 1
ATOM 1287 C CA . ALA A 1 167 ? 9.312 10.289 5.816 1 98.5 167 ALA A CA 1
ATOM 1288 C C . ALA A 1 167 ? 10.805 9.984 5.688 1 98.5 167 ALA A C 1
ATOM 1290 O O . ALA A 1 167 ? 11.195 8.82 5.547 1 98.5 167 ALA A O 1
ATOM 1291 N N . ILE A 1 168 ? 11.672 10.992 5.809 1 98.88 168 ILE A N 1
ATOM 1292 C CA . ILE A 1 168 ? 13.102 10.891 5.547 1 98.88 168 ILE A CA 1
ATOM 1293 C C . ILE A 1 168 ? 13.773 10.086 6.66 1 98.88 168 ILE A C 1
ATOM 1295 O O . ILE A 1 168 ? 14.562 9.18 6.391 1 98.88 168 ILE A O 1
ATOM 1299 N N . ALA A 1 169 ? 13.43 10.367 7.891 1 98.88 169 ALA A N 1
ATOM 1300 C CA . ALA A 1 169 ? 14.133 9.789 9.031 1 98.88 169 ALA A CA 1
ATOM 1301 C C . ALA A 1 169 ? 13.969 8.273 9.062 1 98.88 169 ALA A C 1
ATOM 1303 O O . ALA A 1 169 ? 14.953 7.531 9.102 1 98.88 169 ALA A O 1
ATOM 1304 N N . PRO A 1 170 ? 12.695 7.789 8.992 1 98.81 170 PRO A N 1
ATOM 1305 C CA . PRO A 1 170 ? 12.562 6.328 8.969 1 98.81 170 PRO A CA 1
ATOM 1306 C C . PRO A 1 170 ? 13.195 5.695 7.738 1 98.81 170 PRO A C 1
ATOM 1308 O O . PRO A 1 170 ? 13.766 4.605 7.824 1 98.81 170 PRO A O 1
ATOM 1311 N N . ALA A 1 171 ? 13.102 6.355 6.566 1 98.88 171 ALA A N 1
ATOM 1312 C CA . ALA A 1 171 ? 13.672 5.82 5.336 1 98.88 171 ALA A CA 1
ATOM 1313 C C . ALA A 1 171 ? 15.18 5.621 5.48 1 98.88 171 ALA A C 1
ATOM 1315 O O . ALA A 1 171 ? 15.695 4.523 5.246 1 98.88 171 ALA A O 1
ATOM 1316 N N . ILE A 1 172 ? 15.859 6.645 5.934 1 98.94 172 ILE A N 1
ATOM 1317 C CA . ILE A 1 172 ? 17.312 6.602 6.043 1 98.94 172 ILE A CA 1
ATOM 1318 C C . ILE A 1 172 ? 17.719 5.629 7.148 1 98.94 172 ILE A C 1
ATOM 1320 O O . ILE A 1 172 ? 18.641 4.816 6.965 1 98.94 172 ILE A O 1
ATOM 1324 N N . ALA A 1 173 ? 17.016 5.66 8.25 1 98.88 173 ALA A N 1
ATOM 1325 C CA . ALA A 1 173 ? 17.359 4.816 9.398 1 98.88 173 ALA A CA 1
ATOM 1326 C C . ALA A 1 173 ? 17.219 3.336 9.047 1 98.88 173 ALA A C 1
ATOM 1328 O O . ALA A 1 173 ? 17.953 2.5 9.586 1 98.88 173 ALA A O 1
ATOM 1329 N N . THR A 1 174 ? 16.312 3.002 8.125 1 98.75 174 THR A N 1
ATOM 1330 C CA . THR A 1 174 ? 16.062 1.603 7.801 1 98.75 174 THR A CA 1
ATOM 1331 C C . THR A 1 174 ? 16.922 1.165 6.609 1 98.75 174 THR A C 1
ATOM 1333 O O . THR A 1 174 ? 16.797 0.029 6.145 1 98.75 174 THR A O 1
ATOM 1336 N N . GLY A 1 175 ? 17.75 2.082 6.07 1 98.81 175 GLY A N 1
ATOM 1337 C CA . GLY A 1 175 ? 18.75 1.676 5.094 1 98.81 175 GLY A CA 1
ATOM 1338 C C . GLY A 1 175 ? 18.375 2.057 3.67 1 98.81 175 GLY A C 1
ATOM 1339 O O . GLY A 1 175 ? 18.922 1.494 2.713 1 98.81 175 GLY A O 1
ATOM 1340 N N . ASN A 1 176 ? 17.422 2.957 3.461 1 98.94 176 ASN A N 1
ATOM 1341 C CA . ASN A 1 176 ? 17.016 3.422 2.139 1 98.94 176 ASN A CA 1
ATOM 1342 C C . ASN A 1 176 ? 17.719 4.715 1.754 1 98.94 176 ASN A C 1
ATOM 1344 O O . ASN A 1 176 ? 18.094 5.508 2.623 1 98.94 176 ASN A O 1
ATOM 1348 N N . ALA A 1 177 ? 17.891 4.945 0.485 1 98.94 177 ALA A N 1
ATOM 1349 C CA . ALA A 1 177 ? 18.234 6.27 -0.031 1 98.94 177 ALA A CA 1
ATOM 1350 C C . ALA A 1 177 ? 16.984 7.094 -0.303 1 98.94 177 ALA A C 1
ATOM 1352 O O . ALA A 1 177 ? 15.883 6.543 -0.429 1 98.94 177 ALA A O 1
ATOM 1353 N N . VAL A 1 178 ? 17.188 8.414 -0.344 1 98.94 178 VAL A N 1
ATOM 1354 C CA . VAL A 1 178 ? 16.016 9.289 -0.453 1 98.94 178 VAL A CA 1
ATOM 1355 C C . VAL A 1 178 ? 16.281 10.352 -1.522 1 98.94 178 VAL A C 1
ATOM 1357 O O . VAL A 1 178 ? 17.375 10.914 -1.598 1 98.94 178 VAL A O 1
ATOM 1360 N N . VAL A 1 179 ? 15.336 10.562 -2.379 1 98.94 179 VAL A N 1
ATOM 1361 C CA . VAL A 1 179 ? 15.25 11.758 -3.215 1 98.94 179 VAL A CA 1
ATOM 1362 C C . VAL A 1 179 ? 14.078 12.625 -2.76 1 98.94 179 VAL A C 1
ATOM 1364 O O . VAL A 1 179 ? 12.93 12.18 -2.758 1 98.94 179 VAL A O 1
ATOM 1367 N N . LEU A 1 180 ? 14.406 13.812 -2.373 1 98.94 180 LEU A N 1
ATOM 1368 C CA . LEU A 1 180 ? 13.445 14.727 -1.769 1 98.94 180 LEU A CA 1
ATOM 1369 C C . LEU A 1 180 ? 13.164 15.914 -2.689 1 98.94 180 LEU A C 1
ATOM 1371 O O . LEU A 1 180 ? 14.094 16.578 -3.158 1 98.94 180 LEU A O 1
ATOM 1375 N N . LYS A 1 181 ? 11.938 16.156 -3.016 1 98.88 181 LYS A N 1
ATOM 1376 C CA . LYS A 1 181 ? 11.453 17.391 -3.625 1 98.88 181 LYS A CA 1
ATOM 1377 C C . LYS A 1 181 ? 10.531 18.141 -2.676 1 98.88 181 LYS A C 1
ATOM 1379 O O . LYS A 1 181 ? 9.336 17.844 -2.604 1 98.88 181 LYS A O 1
ATOM 1384 N N . PRO A 1 182 ? 10.969 19.156 -2.016 1 98.69 182 PRO A N 1
ATOM 1385 C CA . PRO A 1 182 ? 10.109 19.938 -1.126 1 98.69 182 PRO A CA 1
ATOM 1386 C C . PRO A 1 182 ? 9.141 20.844 -1.886 1 98.69 182 PRO A C 1
ATOM 1388 O O . PRO A 1 182 ? 9.312 21.078 -3.086 1 98.69 182 PRO A O 1
ATOM 1391 N N . ALA A 1 183 ? 8.102 21.297 -1.219 1 98.38 183 ALA A N 1
ATOM 1392 C CA . ALA A 1 183 ? 7.176 22.266 -1.806 1 98.38 183 ALA A CA 1
ATOM 1393 C C . ALA A 1 183 ? 7.906 23.516 -2.27 1 98.38 183 ALA A C 1
ATOM 1395 O O . ALA A 1 183 ? 8.891 23.938 -1.65 1 98.38 183 ALA A O 1
ATOM 1396 N N . THR A 1 184 ? 7.383 24.125 -3.291 1 97.56 184 THR A N 1
ATOM 1397 C CA . THR A 1 184 ? 8.008 25.312 -3.879 1 97.56 184 THR A CA 1
ATOM 1398 C C . THR A 1 184 ? 7.973 26.484 -2.9 1 97.56 184 THR A C 1
ATOM 1400 O O . THR A 1 184 ? 8.883 27.328 -2.895 1 97.56 184 THR A O 1
ATOM 1403 N N . ASN A 1 185 ? 7.012 26.5 -2.006 1 97.5 185 ASN A N 1
ATOM 1404 C CA . ASN A 1 185 ? 6.863 27.594 -1.062 1 97.5 185 ASN A CA 1
ATOM 1405 C C . ASN A 1 185 ? 7.879 27.5 0.076 1 97.5 185 ASN A C 1
ATOM 1407 O O . ASN A 1 185 ? 8.195 28.516 0.714 1 97.5 185 ASN A O 1
ATOM 1411 N N . THR A 1 186 ? 8.312 26.25 0.357 1 98.44 186 THR A N 1
ATOM 1412 C CA . THR A 1 186 ? 9.219 26.062 1.484 1 98.44 186 THR A CA 1
ATOM 1413 C C . THR A 1 186 ? 10.359 25.125 1.109 1 98.4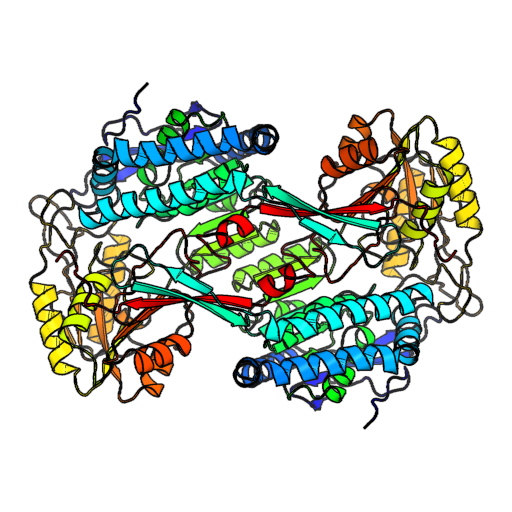4 186 THR A C 1
ATOM 1415 O O . THR A 1 186 ? 10.57 24.094 1.765 1 98.44 186 THR A O 1
ATOM 1418 N N . PRO A 1 187 ? 11.156 25.484 0.141 1 98.75 187 PRO A N 1
ATOM 1419 C CA . PRO A 1 187 ? 12.227 24.594 -0.343 1 98.75 187 PRO A CA 1
ATOM 1420 C C . PRO A 1 187 ? 13.406 24.516 0.623 1 98.75 187 PRO A C 1
ATOM 1422 O O . PRO A 1 187 ? 14.195 23.578 0.555 1 98.75 187 PRO A O 1
ATOM 1425 N N . ILE A 1 188 ? 13.523 25.484 1.528 1 98.75 188 ILE A N 1
ATOM 1426 C CA . ILE A 1 188 ? 14.648 25.516 2.457 1 98.75 188 ILE A CA 1
ATOM 1427 C C . ILE A 1 188 ? 14.336 24.656 3.678 1 98.75 188 ILE A C 1
ATOM 1429 O O . ILE A 1 188 ? 14.953 23.609 3.885 1 98.75 188 ILE A O 1
ATOM 1433 N N . THR A 1 189 ? 13.266 24.938 4.367 1 98.75 189 THR A N 1
ATOM 1434 C CA . THR A 1 189 ? 12.969 24.281 5.637 1 98.75 189 THR A CA 1
ATOM 1435 C C . THR A 1 189 ? 12.453 22.859 5.398 1 98.75 189 THR A C 1
ATOM 1437 O O . THR A 1 189 ? 12.609 21.984 6.254 1 98.75 189 THR A O 1
ATOM 1440 N N . GLY A 1 190 ? 11.883 22.656 4.223 1 98.62 190 GLY A N 1
ATOM 1441 C CA . GLY A 1 190 ? 11.398 21.328 3.908 1 98.62 190 GLY A CA 1
ATOM 1442 C C . GLY A 1 190 ? 12.391 20.5 3.115 1 98.62 190 GLY A C 1
ATOM 1443 O O . GLY A 1 190 ? 12.172 19.297 2.881 1 98.62 190 GLY A O 1
ATOM 1444 N N . GLY A 1 191 ? 13.547 21.094 2.717 1 98.69 191 GLY A N 1
ATOM 1445 C CA . GLY A 1 191 ? 14.438 20.391 1.81 1 98.69 191 GLY A CA 1
ATOM 1446 C C . GLY A 1 191 ? 15.906 20.625 2.107 1 98.69 191 GLY A C 1
ATOM 1447 O O . GLY A 1 191 ? 16.531 19.828 2.818 1 98.69 191 GLY A O 1
ATOM 1448 N N . LEU A 1 192 ? 16.391 21.812 1.706 1 98.81 192 LEU A N 1
ATOM 1449 C CA . LEU A 1 192 ? 17.812 22.094 1.746 1 98.81 192 LEU A CA 1
ATOM 1450 C C . LEU A 1 192 ? 18.328 22.078 3.18 1 98.81 192 LEU A C 1
ATOM 1452 O O . LEU A 1 192 ? 19.469 21.688 3.43 1 98.81 192 LEU A O 1
ATOM 1456 N N . LEU A 1 193 ? 17.516 22.5 4.129 1 98.88 193 LEU A N 1
ATOM 1457 C CA . LEU A 1 193 ? 17.859 22.406 5.543 1 98.88 193 LEU A CA 1
ATOM 1458 C C . LEU A 1 193 ? 18.125 20.969 5.945 1 98.88 193 LEU A C 1
ATOM 1460 O O . LEU A 1 193 ? 19.094 20.688 6.672 1 98.88 193 LEU A O 1
ATOM 1464 N N . MET A 1 194 ? 17.297 20 5.473 1 98.69 194 MET A N 1
ATOM 1465 C CA . MET A 1 194 ? 17.484 18.578 5.734 1 98.69 194 MET A CA 1
ATOM 1466 C C . MET A 1 194 ? 18.844 18.094 5.234 1 98.69 194 MET A C 1
ATOM 1468 O O . MET A 1 194 ? 19.531 17.328 5.914 1 98.69 194 MET A O 1
ATOM 1472 N N . ALA A 1 195 ? 19.188 18.562 4.066 1 98.69 195 ALA A N 1
ATOM 1473 C CA . ALA A 1 195 ? 20.484 18.188 3.482 1 98.69 195 ALA A CA 1
ATOM 1474 C C . ALA A 1 195 ? 21.641 18.641 4.375 1 98.69 195 ALA A C 1
ATOM 1476 O O . ALA A 1 195 ? 22.547 17.859 4.66 1 98.69 195 ALA A O 1
ATOM 1477 N N . LYS A 1 196 ? 21.625 19.922 4.82 1 98.69 196 LYS A N 1
ATOM 1478 C CA . LYS A 1 196 ? 22.688 20.453 5.676 1 98.69 196 LYS A CA 1
ATOM 1479 C C . LYS A 1 196 ? 22.781 19.656 6.98 1 98.69 196 LYS A C 1
ATOM 1481 O O . LYS A 1 196 ? 23.875 19.344 7.441 1 98.69 196 LYS A O 1
ATOM 1486 N N . LEU A 1 197 ? 21.609 19.375 7.59 1 98.75 197 LEU A N 1
ATOM 1487 C CA . LEU A 1 197 ? 21.594 18.672 8.867 1 98.75 197 LEU A CA 1
ATOM 1488 C C . LEU A 1 197 ? 22.094 17.234 8.719 1 98.75 197 LEU A C 1
ATOM 1490 O O . LEU A 1 197 ? 22.875 16.766 9.547 1 98.75 197 LEU A O 1
ATOM 1494 N N . TYR A 1 198 ? 21.703 16.531 7.688 1 98.69 198 TYR A N 1
ATOM 1495 C CA . TYR A 1 198 ? 22.141 15.148 7.496 1 98.69 198 TYR A CA 1
ATOM 1496 C C . TYR A 1 198 ? 23.625 15.102 7.105 1 98.69 198 TYR A C 1
ATOM 1498 O O . TYR A 1 198 ? 24.328 14.164 7.469 1 98.69 198 TYR A O 1
ATOM 1506 N N . GLU A 1 199 ? 24.047 16.094 6.293 1 98.19 199 GLU A N 1
ATOM 1507 C CA . GLU A 1 199 ? 25.469 16.203 6.023 1 98.19 199 GLU A CA 1
ATOM 1508 C C . GLU A 1 199 ? 26.266 16.312 7.32 1 98.19 199 GLU A C 1
ATOM 1510 O O . GLU A 1 199 ? 27.266 15.609 7.512 1 98.19 199 GLU A O 1
ATOM 1515 N N . GLU A 1 200 ? 25.812 17.203 8.188 1 98.06 200 GLU A N 1
ATOM 1516 C CA . GLU A 1 200 ? 26.469 17.391 9.477 1 98.06 200 GLU A CA 1
ATOM 1517 C C . GLU A 1 200 ? 26.375 16.125 10.328 1 98.06 200 GLU A C 1
ATOM 1519 O O . GLU A 1 200 ? 27.281 15.828 11.094 1 98.06 200 GLU A O 1
ATOM 1524 N N . ALA A 1 201 ? 25.328 15.352 10.172 1 98.31 201 ALA A N 1
ATOM 1525 C CA . ALA A 1 201 ? 25.094 14.125 10.938 1 98.31 201 ALA A CA 1
ATOM 1526 C C . ALA A 1 201 ? 26 13 10.445 1 98.31 201 ALA A C 1
ATOM 1528 O O . ALA A 1 201 ? 26.047 11.93 11.055 1 98.31 201 ALA A O 1
ATOM 1529 N N . GLY A 1 202 ? 26.688 13.18 9.32 1 98.12 202 GLY A N 1
ATOM 1530 C CA . GLY A 1 202 ? 27.625 12.18 8.82 1 98.12 202 GLY A CA 1
ATOM 1531 C C . GLY A 1 202 ? 26.984 11.203 7.848 1 98.12 202 GLY A C 1
ATOM 1532 O O . GLY A 1 202 ? 27.469 10.078 7.688 1 98.12 202 GLY A O 1
ATOM 1533 N N . LEU A 1 203 ? 25.875 11.555 7.242 1 98.69 203 LEU A N 1
ATOM 1534 C CA . LEU A 1 203 ? 25.234 10.688 6.262 1 98.69 203 LEU A CA 1
ATOM 1535 C C . LEU A 1 203 ? 26.125 10.508 5.031 1 98.69 203 LEU A C 1
ATOM 1537 O O . LEU A 1 203 ? 26.656 11.477 4.5 1 98.69 203 LEU A O 1
ATOM 1541 N N . PRO A 1 204 ? 26.297 9.258 4.547 1 98.75 204 PRO A N 1
ATOM 1542 C CA . PRO A 1 204 ? 27.109 9.031 3.348 1 98.75 204 PRO A CA 1
ATOM 1543 C C . PRO A 1 204 ? 26.578 9.781 2.127 1 98.75 204 PRO A C 1
ATOM 1545 O O . PRO A 1 204 ? 25.375 10.023 2.016 1 98.75 204 PRO A O 1
ATOM 1548 N N . ASP A 1 205 ? 27.516 10.094 1.188 1 98.69 205 ASP A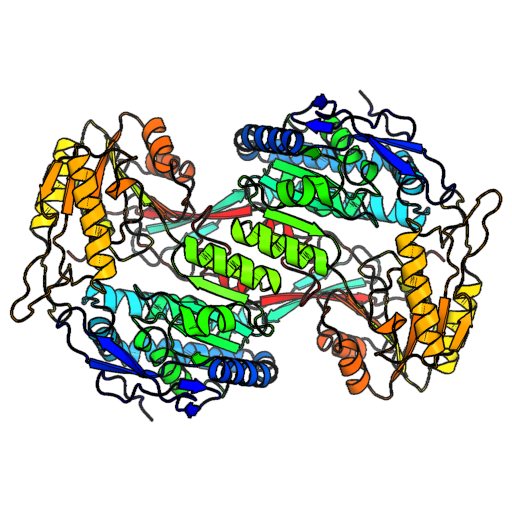 N 1
ATOM 1549 C CA . ASP A 1 205 ? 27.172 10.805 -0.038 1 98.69 205 ASP A CA 1
ATOM 1550 C C . ASP A 1 205 ? 26.125 10.039 -0.853 1 98.69 205 ASP A C 1
ATOM 1552 O O . ASP A 1 205 ? 26.203 8.812 -0.958 1 98.69 205 ASP A O 1
ATOM 1556 N N . GLY A 1 206 ? 25.141 10.727 -1.324 1 98.81 206 GLY A N 1
ATOM 1557 C CA . GLY A 1 206 ? 24.188 10.156 -2.26 1 98.81 206 GLY A CA 1
ATOM 1558 C C . GLY A 1 206 ? 22.984 9.539 -1.577 1 98.81 206 GLY A C 1
ATOM 1559 O O . GLY A 1 206 ? 21.969 9.266 -2.225 1 98.81 206 GLY A O 1
ATOM 1560 N N . VAL A 1 207 ? 22.969 9.266 -0.245 1 98.94 207 VAL A N 1
ATOM 1561 C CA . VAL A 1 207 ? 21.859 8.633 0.462 1 98.94 207 VAL A CA 1
ATOM 1562 C C . VAL A 1 207 ? 20.672 9.594 0.526 1 98.94 207 VAL A C 1
ATOM 1564 O O . VAL A 1 207 ? 19.531 9.18 0.398 1 98.94 207 VAL A O 1
ATOM 1567 N N . LEU A 1 208 ? 20.953 10.844 0.715 1 98.94 208 LEU A N 1
ATOM 1568 C CA . LEU A 1 208 ? 19.938 11.891 0.584 1 98.94 208 LEU A CA 1
ATOM 1569 C C . LEU A 1 208 ? 20.281 12.82 -0.573 1 98.94 208 LEU A C 1
ATOM 1571 O O . LEU A 1 208 ? 21.406 13.297 -0.692 1 98.94 208 LEU A O 1
ATOM 1575 N N . ASN A 1 209 ? 19.375 13.023 -1.456 1 98.94 209 ASN A N 1
ATOM 1576 C CA . ASN A 1 209 ? 19.453 13.984 -2.551 1 98.94 209 ASN A CA 1
ATOM 1577 C C . ASN A 1 209 ? 18.234 14.914 -2.568 1 98.94 209 ASN A C 1
ATOM 1579 O O . ASN A 1 209 ? 17.094 14.453 -2.48 1 98.94 209 ASN A O 1
ATOM 1583 N N . VAL A 1 210 ? 18.469 16.219 -2.662 1 98.94 210 VAL A N 1
ATOM 1584 C CA . VAL A 1 210 ? 17.406 17.203 -2.578 1 98.94 210 VAL A CA 1
ATOM 1585 C C . VAL A 1 210 ? 17.375 18.031 -3.855 1 98.94 210 VAL A C 1
ATOM 1587 O O . VAL A 1 210 ? 18.359 18.672 -4.219 1 98.94 210 VAL A O 1
ATOM 1590 N N . VAL A 1 211 ? 16.25 18.016 -4.527 1 98.81 211 VAL A N 1
ATOM 1591 C CA . VAL A 1 211 ? 16.031 18.828 -5.723 1 98.81 211 VAL A CA 1
ATOM 1592 C C . VAL A 1 211 ? 14.875 19.781 -5.496 1 98.81 211 VAL A C 1
ATOM 1594 O O . VAL A 1 211 ? 13.75 19.359 -5.227 1 98.81 211 VAL A O 1
ATOM 1597 N N . THR A 1 212 ? 15.141 21.094 -5.594 1 98.56 212 THR A N 1
ATOM 1598 C CA . THR A 1 212 ? 14.102 22.109 -5.52 1 98.56 212 THR A CA 1
ATOM 1599 C C . THR A 1 212 ? 13.594 22.453 -6.918 1 98.56 212 THR A C 1
ATOM 1601 O O . THR A 1 212 ? 14.352 22.391 -7.891 1 98.56 212 THR A O 1
ATOM 1604 N N . GLY A 1 213 ? 12.305 22.766 -7.023 1 97 213 GLY A N 1
ATOM 1605 C CA . GLY A 1 213 ? 11.742 23.125 -8.32 1 97 213 GLY A CA 1
ATOM 1606 C C . GLY A 1 213 ? 10.227 23.172 -8.32 1 97 213 GLY A C 1
ATOM 1607 O O . GLY A 1 213 ? 9.586 22.734 -7.359 1 97 213 GLY A O 1
ATOM 1608 N N . HIS A 1 214 ? 9.703 23.75 -9.383 1 94.81 214 HIS A N 1
ATOM 1609 C CA . HIS A 1 214 ? 8.25 23.797 -9.547 1 94.81 214 HIS A CA 1
ATOM 1610 C C . HIS A 1 214 ? 7.695 22.406 -9.844 1 94.81 214 HIS A C 1
ATOM 1612 O O . HIS A 1 214 ? 8.258 21.672 -10.656 1 94.81 214 HIS A O 1
ATOM 1618 N N . GLY A 1 215 ? 6.582 22.125 -9.195 1 91.88 215 GLY A N 1
ATOM 1619 C CA . GLY A 1 215 ? 5.914 20.844 -9.453 1 91.88 215 GLY A CA 1
ATOM 1620 C C . GLY A 1 215 ? 5.566 20.641 -10.914 1 91.88 215 GLY A C 1
ATOM 1621 O O . GLY A 1 215 ? 5.668 19.531 -11.43 1 91.88 215 GLY A O 1
ATOM 1622 N N . SER A 1 216 ? 5.203 21.656 -11.586 1 90.19 216 SER A N 1
ATOM 1623 C CA . SER A 1 216 ? 4.797 21.594 -12.984 1 90.19 216 SER A CA 1
ATOM 1624 C C . SER A 1 216 ? 5.961 21.188 -13.883 1 90.19 216 SER A C 1
ATOM 1626 O O . SER A 1 216 ? 5.75 20.672 -14.984 1 90.19 216 SER A O 1
ATOM 1628 N N . ASP A 1 217 ? 7.152 21.453 -13.359 1 93.62 217 ASP A N 1
ATOM 1629 C CA . ASP A 1 217 ? 8.328 21.234 -14.203 1 93.62 217 ASP A CA 1
ATOM 1630 C C . ASP A 1 217 ? 8.945 19.875 -13.93 1 93.62 217 ASP A C 1
ATOM 1632 O O . ASP A 1 217 ? 9.297 19.156 -14.867 1 93.62 217 ASP A O 1
ATOM 1636 N N . ILE A 1 218 ? 9.016 19.516 -12.656 1 96.38 218 ILE A N 1
ATOM 1637 C CA . ILE A 1 218 ? 9.812 18.328 -12.367 1 96.38 218 ILE A CA 1
ATOM 1638 C C . ILE A 1 218 ? 8.977 17.328 -11.57 1 96.38 218 ILE A C 1
ATOM 1640 O O . ILE A 1 218 ? 9.43 16.203 -11.305 1 96.38 218 ILE A O 1
ATOM 1644 N N . GLY A 1 219 ? 7.77 17.672 -11.219 1 96.12 219 GLY A N 1
ATOM 1645 C CA . GLY A 1 219 ? 6.953 16.812 -10.367 1 96.12 219 GLY A CA 1
ATOM 1646 C C . GLY A 1 219 ? 6.734 15.43 -10.945 1 96.12 219 GLY A C 1
ATOM 1647 O O . GLY A 1 219 ? 6.934 14.43 -10.25 1 96.12 219 GLY A O 1
ATOM 1648 N N . ASP A 1 220 ? 6.359 15.328 -12.133 1 95 220 ASP A N 1
ATOM 1649 C CA . ASP A 1 220 ? 6.074 14.047 -12.781 1 95 220 ASP A CA 1
ATOM 1650 C C . ASP A 1 220 ? 7.34 13.203 -12.906 1 95 220 ASP A C 1
ATOM 1652 O O . ASP A 1 220 ? 7.289 11.977 -12.766 1 95 220 ASP A O 1
ATOM 1656 N N . ALA A 1 221 ? 8.477 13.914 -13.219 1 97.25 221 ALA A N 1
ATOM 1657 C CA . ALA A 1 221 ? 9.742 13.211 -13.344 1 97.25 221 ALA A CA 1
ATOM 1658 C C . ALA A 1 221 ? 10.148 12.578 -12.008 1 97.25 221 ALA A C 1
ATOM 1660 O O . ALA A 1 221 ? 10.719 11.484 -11.984 1 97.25 221 ALA A O 1
ATOM 1661 N N . VAL A 1 222 ? 9.836 13.25 -10.945 1 98.31 222 VAL A N 1
ATOM 1662 C CA . VAL A 1 222 ? 10.172 12.773 -9.609 1 98.31 222 VAL A CA 1
ATOM 1663 C C . VAL A 1 222 ? 9.258 11.609 -9.227 1 98.31 222 VAL A C 1
ATOM 1665 O O . VAL A 1 222 ? 9.742 10.531 -8.859 1 98.31 222 VAL A O 1
ATOM 1668 N N . VAL A 1 223 ? 7.977 11.766 -9.422 1 97.62 223 VAL A N 1
ATOM 1669 C CA . VAL A 1 223 ? 6.973 10.797 -8.992 1 97.62 223 VAL A CA 1
ATOM 1670 C C . VAL A 1 223 ? 7.066 9.539 -9.852 1 97.62 223 VAL A C 1
ATOM 1672 O O . VAL A 1 223 ? 6.871 8.422 -9.359 1 97.62 223 VAL A O 1
ATOM 1675 N N . GLY A 1 224 ? 7.312 9.711 -11.055 1 96.88 224 GLY A N 1
ATOM 1676 C CA . GLY A 1 224 ? 7.258 8.609 -12.008 1 96.88 224 GLY A CA 1
ATOM 1677 C C . GLY A 1 224 ? 8.617 7.984 -12.281 1 96.88 224 GLY A C 1
ATOM 1678 O O . GLY A 1 224 ? 8.758 7.164 -13.188 1 96.88 224 GLY A O 1
ATOM 1679 N N . HIS A 1 225 ? 9.641 8.398 -11.516 1 98.19 225 HIS A N 1
ATOM 1680 C CA . HIS A 1 225 ? 10.969 7.883 -11.812 1 98.19 225 HIS A CA 1
ATOM 1681 C C . HIS A 1 225 ? 11.031 6.371 -11.625 1 98.19 225 HIS A C 1
ATOM 1683 O O . HIS A 1 225 ? 10.578 5.848 -10.602 1 98.19 225 HIS A O 1
ATOM 1689 N N . PRO A 1 226 ? 11.633 5.645 -12.5 1 96.5 226 PRO A N 1
ATOM 1690 C CA . PRO A 1 226 ? 11.609 4.18 -12.453 1 96.5 226 PRO A CA 1
ATOM 1691 C C . PRO A 1 226 ? 12.398 3.615 -11.281 1 96.5 226 PRO A C 1
ATOM 1693 O O . PRO A 1 226 ? 12.188 2.469 -10.875 1 96.5 226 PRO A O 1
ATOM 1696 N N . GLU A 1 227 ? 13.32 4.406 -10.695 1 96.94 227 GLU A N 1
ATOM 1697 C CA . GLU A 1 227 ? 14.133 3.928 -9.586 1 96.94 227 GLU A CA 1
ATOM 1698 C C . GLU A 1 227 ? 13.383 4.039 -8.266 1 96.94 227 GLU A C 1
ATOM 1700 O O . GLU A 1 227 ? 13.82 3.49 -7.246 1 96.94 227 GLU A O 1
ATOM 1705 N N . SER A 1 228 ? 12.258 4.703 -8.312 1 98.31 228 SER A N 1
ATOM 1706 C CA . SER A 1 228 ? 11.516 4.957 -7.074 1 98.31 228 SER A CA 1
ATOM 1707 C C . SER A 1 228 ? 10.766 3.717 -6.613 1 98.31 228 SER A C 1
ATOM 1709 O O . SER A 1 228 ? 9.906 3.205 -7.328 1 98.31 228 SER A O 1
ATOM 1711 N N . ASP A 1 229 ? 11.039 3.314 -5.398 1 98.19 229 ASP A N 1
ATOM 1712 C CA . ASP A 1 229 ? 10.391 2.123 -4.855 1 98.19 229 ASP A CA 1
ATOM 1713 C C . ASP A 1 229 ? 9.172 2.496 -4.012 1 98.19 229 ASP A C 1
ATOM 1715 O O . ASP A 1 229 ? 8.242 1.697 -3.859 1 98.19 229 ASP A O 1
ATOM 1719 N N . LEU A 1 230 ? 9.172 3.602 -3.402 1 98.62 230 LEU A N 1
ATOM 1720 C CA . LEU A 1 230 ? 8.07 4.148 -2.623 1 98.62 230 LEU A CA 1
ATOM 1721 C C . LEU A 1 230 ? 7.965 5.66 -2.809 1 98.62 230 LEU A C 1
ATOM 1723 O O . LEU A 1 230 ? 8.984 6.355 -2.838 1 98.62 230 LEU A O 1
ATOM 1727 N N . VAL A 1 231 ? 6.766 6.148 -2.973 1 98.75 231 VAL A N 1
ATOM 1728 C CA . VAL A 1 231 ? 6.516 7.586 -3.004 1 98.75 231 VAL A CA 1
ATOM 1729 C C . VAL A 1 231 ? 5.781 8.008 -1.734 1 98.75 231 VAL A C 1
ATOM 1731 O O . VAL A 1 231 ? 4.648 7.582 -1.492 1 98.75 231 VAL A O 1
ATOM 1734 N N . ALA A 1 232 ? 6.445 8.742 -0.902 1 98.75 232 ALA A N 1
ATOM 1735 C CA . ALA A 1 232 ? 5.836 9.422 0.239 1 98.75 232 ALA A CA 1
ATOM 1736 C C . ALA A 1 232 ? 5.418 10.844 -0.126 1 98.75 232 ALA A C 1
ATOM 1738 O O . ALA A 1 232 ? 6.262 11.68 -0.45 1 98.75 232 ALA A O 1
ATOM 1739 N N . PHE A 1 233 ? 4.148 11.055 -0.113 1 98.5 233 PHE A N 1
ATOM 1740 C CA . PHE A 1 233 ? 3.609 12.344 -0.531 1 98.5 233 PHE A CA 1
ATOM 1741 C C . PHE A 1 233 ? 2.637 12.891 0.509 1 98.5 233 PHE A C 1
ATOM 1743 O O . PHE A 1 233 ? 1.756 12.164 0.98 1 98.5 233 PHE A O 1
ATOM 1750 N N . THR A 1 234 ? 2.807 14.039 0.919 1 98.38 234 THR A N 1
ATOM 1751 C CA . THR A 1 234 ? 1.835 14.797 1.705 1 98.38 234 THR A CA 1
ATOM 1752 C C . THR A 1 234 ? 1.389 16.047 0.958 1 98.38 234 THR A C 1
ATOM 1754 O O . THR A 1 234 ? 2.217 16.875 0.569 1 98.38 234 THR A O 1
ATOM 1757 N N . GLY A 1 235 ? 0.111 16.172 0.674 1 97.31 235 GLY A N 1
ATOM 1758 C CA . GLY A 1 235 ? -0.417 17.312 -0.074 1 97.31 235 GLY A CA 1
ATOM 1759 C C . GLY A 1 235 ? -1.906 17.203 -0.347 1 97.31 235 GLY A C 1
ATOM 1760 O O . GLY A 1 235 ? -2.619 16.484 0.354 1 97.31 235 GLY A O 1
ATOM 1761 N N . SER A 1 236 ? -2.391 17.938 -1.318 1 96.75 236 SER A N 1
ATOM 1762 C CA . SER A 1 236 ? -3.818 17.984 -1.614 1 96.75 236 SER A CA 1
ATOM 1763 C C . SER A 1 236 ? -4.281 16.688 -2.279 1 96.75 236 SER A C 1
ATOM 1765 O O . SER A 1 236 ? -3.5 16.016 -2.951 1 96.75 236 SER A O 1
ATOM 1767 N N . THR A 1 237 ? -5.539 16.359 -2.111 1 97.38 237 THR A N 1
ATOM 1768 C CA . THR A 1 237 ? -6.117 15.117 -2.617 1 97.38 237 THR A CA 1
ATOM 1769 C C . THR A 1 237 ? -6.09 15.086 -4.145 1 97.38 237 THR A C 1
ATOM 1771 O O . THR A 1 237 ? -5.699 14.086 -4.746 1 97.38 237 THR A O 1
ATOM 1774 N N . PRO A 1 238 ? -6.434 16.188 -4.82 1 96.56 238 PRO A N 1
ATOM 1775 C CA . PRO A 1 238 ? -6.379 16.125 -6.281 1 96.56 238 PRO A CA 1
ATOM 1776 C C . PRO A 1 238 ? -4.977 15.828 -6.809 1 96.56 238 PRO A C 1
ATOM 1778 O O . PRO A 1 238 ? -4.816 15 -7.711 1 96.56 238 PRO A O 1
ATOM 1781 N N . VAL A 1 239 ? -3.984 16.453 -6.207 1 96.62 239 VAL A N 1
ATOM 1782 C CA . VAL A 1 239 ? -2.607 16.188 -6.609 1 96.62 239 VAL A CA 1
ATOM 1783 C C . VAL A 1 239 ? -2.223 14.758 -6.223 1 96.62 239 VAL A C 1
ATOM 1785 O O . VAL A 1 239 ? -1.564 14.055 -6.992 1 96.62 239 VAL A O 1
ATOM 1788 N N . GLY A 1 240 ? -2.658 14.375 -5.02 1 97.81 240 GLY A N 1
ATOM 1789 C CA . GLY A 1 240 ? -2.365 13.039 -4.527 1 97.81 240 GLY A CA 1
ATOM 1790 C C . GLY A 1 240 ? -2.879 11.938 -5.438 1 97.81 240 GLY A C 1
ATOM 1791 O O . GLY A 1 240 ? -2.219 10.914 -5.613 1 97.81 240 GLY A O 1
ATOM 1792 N N . ARG A 1 241 ? -4.07 12.125 -6.023 1 97.88 241 ARG A N 1
ATOM 1793 C CA . ARG A 1 241 ? -4.629 11.148 -6.957 1 97.88 241 ARG A CA 1
ATOM 1794 C C . ARG A 1 241 ? -3.744 11 -8.188 1 97.88 241 ARG A C 1
ATOM 1796 O O . ARG A 1 241 ? -3.533 9.883 -8.672 1 97.88 241 ARG A O 1
ATOM 1803 N N . GLY A 1 242 ? -3.24 12.109 -8.664 1 97.81 242 GLY A N 1
ATOM 1804 C CA . GLY A 1 242 ? -2.305 12.062 -9.773 1 97.81 242 GLY A CA 1
ATOM 1805 C C . GLY A 1 242 ? -1.003 11.367 -9.43 1 97.81 242 GLY A C 1
ATOM 1806 O O . GLY A 1 242 ? -0.495 10.57 -10.227 1 97.81 242 GLY A O 1
ATOM 1807 N N . VAL A 1 243 ? -0.479 11.695 -8.258 1 98.06 243 VAL A N 1
ATOM 1808 C CA . VAL A 1 243 ? 0.743 11.078 -7.754 1 98.06 243 VAL A CA 1
ATOM 1809 C C . VAL A 1 243 ? 0.551 9.562 -7.664 1 98.06 243 VAL A C 1
ATOM 1811 O O . VAL A 1 243 ? 1.392 8.797 -8.141 1 98.06 243 VAL A O 1
ATOM 1814 N N . ALA A 1 244 ? -0.575 9.156 -7.109 1 98.19 244 ALA A N 1
ATOM 1815 C CA . ALA A 1 244 ? -0.865 7.738 -6.914 1 98.19 244 ALA A CA 1
ATOM 1816 C C . ALA A 1 244 ? -0.956 7.012 -8.25 1 98.19 244 ALA A C 1
ATOM 1818 O O . ALA A 1 244 ? -0.427 5.906 -8.406 1 98.19 244 ALA A O 1
ATOM 1819 N N . ALA A 1 245 ? -1.634 7.602 -9.195 1 97.88 245 ALA A N 1
ATOM 1820 C CA . ALA A 1 245 ? -1.778 6.992 -10.516 1 97.88 245 ALA A CA 1
ATOM 1821 C C . ALA A 1 245 ? -0.42 6.805 -11.188 1 97.88 245 ALA A C 1
ATOM 1823 O O . ALA A 1 245 ? -0.115 5.727 -11.695 1 97.88 245 ALA A O 1
ATOM 1824 N N . THR A 1 246 ? 0.429 7.859 -11.148 1 97.81 246 THR A N 1
ATOM 1825 C CA . THR A 1 246 ? 1.744 7.836 -11.781 1 97.81 246 THR A CA 1
ATOM 1826 C C . THR A 1 246 ? 2.662 6.84 -11.078 1 97.81 246 THR A C 1
ATOM 1828 O O . THR A 1 246 ? 3.334 6.039 -11.734 1 97.81 246 THR A O 1
ATOM 1831 N N . ALA A 1 247 ? 2.689 6.922 -9.75 1 97.56 247 ALA A N 1
ATOM 1832 C CA . ALA A 1 247 ? 3.49 5.984 -8.969 1 97.56 247 ALA A CA 1
ATOM 1833 C C . ALA A 1 247 ? 3.018 4.547 -9.172 1 97.56 247 ALA A C 1
ATOM 1835 O O . ALA A 1 247 ? 3.828 3.619 -9.211 1 97.56 247 ALA A O 1
ATOM 1836 N N . GLY A 1 248 ? 1.661 4.375 -9.258 1 96.25 248 GLY A N 1
ATOM 1837 C CA . GLY A 1 248 ? 1.086 3.062 -9.492 1 96.25 248 GLY A CA 1
ATOM 1838 C C . GLY A 1 248 ? 1.568 2.428 -10.789 1 96.25 248 GLY A C 1
ATOM 1839 O O . GLY A 1 248 ? 1.878 1.234 -10.82 1 96.25 248 GLY A O 1
ATOM 1840 N N . GLU A 1 249 ? 1.651 3.197 -11.797 1 95.69 249 GLU A N 1
ATOM 1841 C CA . GLU A 1 249 ? 2.127 2.689 -13.078 1 95.69 249 GLU A CA 1
ATOM 1842 C C . GLU A 1 249 ? 3.543 2.133 -12.961 1 95.69 249 GLU A C 1
ATOM 1844 O O . GLU A 1 249 ? 3.904 1.184 -13.656 1 95.69 249 GLU A O 1
ATOM 1849 N N . ASN A 1 250 ? 4.301 2.699 -12.086 1 95.75 250 ASN A N 1
ATOM 1850 C CA . ASN A 1 250 ? 5.676 2.277 -11.836 1 95.75 250 ASN A CA 1
ATOM 1851 C C . ASN A 1 250 ? 5.742 1.175 -10.781 1 95.75 250 ASN A C 1
ATOM 1853 O O . ASN A 1 250 ? 6.824 0.675 -10.469 1 95.75 250 ASN A O 1
ATOM 1857 N N . LEU A 1 251 ? 4.602 0.873 -10.203 1 97.5 251 LEU A N 1
ATOM 1858 C CA . LEU A 1 251 ? 4.477 -0.129 -9.148 1 97.5 251 LEU A CA 1
ATOM 1859 C C . LEU A 1 251 ? 5.262 0.283 -7.906 1 97.5 251 LEU A C 1
ATOM 1861 O O . LEU A 1 251 ? 5.84 -0.564 -7.223 1 97.5 251 LEU A O 1
ATOM 1865 N N . SER A 1 252 ? 5.426 1.627 -7.691 1 97.81 252 SER A N 1
ATOM 1866 C CA . SER A 1 252 ? 5.957 2.121 -6.422 1 97.81 252 SER A CA 1
ATOM 1867 C C . SER A 1 252 ? 4.949 1.936 -5.293 1 97.81 252 SER A C 1
ATOM 1869 O O . SER A 1 252 ? 3.748 2.131 -5.484 1 97.81 252 SER A O 1
ATOM 1871 N N . GLU A 1 253 ? 5.445 1.547 -4.102 1 97.44 253 GLU A N 1
ATOM 1872 C CA . GLU A 1 253 ? 4.598 1.636 -2.914 1 97.44 253 GLU A CA 1
ATOM 1873 C C . GLU A 1 253 ? 4.188 3.078 -2.637 1 97.44 253 GLU A C 1
ATOM 1875 O O . GLU A 1 253 ? 4.812 4.016 -3.135 1 97.44 253 GLU A O 1
ATOM 1880 N N . LEU A 1 254 ? 3.076 3.205 -1.9 1 97.62 254 LEU A N 1
ATOM 1881 C CA . LEU A 1 254 ? 2.549 4.543 -1.657 1 97.62 254 LEU A CA 1
ATOM 1882 C C . LEU A 1 254 ? 2.418 4.812 -0.162 1 97.62 254 LEU A C 1
ATOM 1884 O O . LEU A 1 254 ? 1.962 3.951 0.591 1 97.62 254 LEU A O 1
ATOM 1888 N N . ALA A 1 255 ? 2.842 5.922 0.31 1 98.12 255 ALA A N 1
ATOM 1889 C CA . ALA A 1 255 ? 2.514 6.543 1.59 1 98.12 255 ALA A CA 1
ATOM 1890 C C . ALA A 1 255 ? 2.018 7.973 1.394 1 98.12 255 ALA A C 1
ATOM 1892 O O . ALA A 1 255 ? 2.816 8.906 1.317 1 98.12 255 ALA A O 1
ATOM 1893 N N . LEU A 1 256 ? 0.708 8.094 1.34 1 98.38 256 LEU A N 1
ATOM 1894 C CA . LEU A 1 256 ? 0.101 9.375 0.984 1 98.38 256 LEU A CA 1
ATOM 1895 C C . LEU A 1 256 ? -0.707 9.938 2.148 1 98.38 256 LEU A C 1
ATOM 1897 O O . LEU A 1 256 ? -1.586 9.258 2.684 1 98.38 256 LEU A O 1
ATOM 1901 N N . GLU A 1 257 ? -0.375 11.016 2.621 1 98.31 257 GLU A N 1
ATOM 1902 C CA . GLU A 1 257 ? -1.217 11.812 3.508 1 98.31 257 GLU A CA 1
ATOM 1903 C C . GLU A 1 257 ? -1.824 13.008 2.77 1 98.31 257 GLU A C 1
ATOM 1905 O O . GLU A 1 257 ? -1.102 13.883 2.289 1 98.31 257 GLU A O 1
ATOM 1910 N N . LEU A 1 258 ? -3.143 13.055 2.717 1 98.19 258 LEU A N 1
ATOM 1911 C CA . LEU A 1 258 ? -3.816 13.992 1.824 1 98.19 258 LEU A CA 1
ATOM 1912 C C . LEU A 1 258 ? -4.77 14.891 2.602 1 98.19 258 LEU A C 1
ATOM 1914 O O . LEU A 1 258 ? -4.523 15.203 3.768 1 98.19 258 LEU A O 1
ATOM 1918 N N . GLY A 1 259 ? -5.691 15.477 1.904 1 96.94 259 GLY A N 1
ATOM 1919 C CA . GLY A 1 259 ? -6.531 16.5 2.514 1 96.94 259 GLY A CA 1
ATOM 1920 C C . GLY A 1 259 ? -7.465 15.945 3.572 1 96.94 259 GLY A C 1
ATOM 1921 O O . GLY A 1 259 ? -7.582 14.727 3.73 1 96.94 259 GLY A O 1
ATOM 1922 N N . GLY A 1 260 ? -8.031 16.812 4.332 1 97.12 260 GLY A N 1
ATOM 1923 C CA . GLY A 1 260 ? -9.008 16.5 5.355 1 97.12 260 GLY A CA 1
ATOM 1924 C C . GLY A 1 260 ? -10.117 17.531 5.473 1 97.12 260 GLY A C 1
ATOM 1925 O O . GLY A 1 260 ? -9.961 18.656 5.02 1 97.12 260 GLY A O 1
ATOM 1926 N N . ASN A 1 261 ? -11.242 17.141 5.91 1 98.19 261 ASN A N 1
ATOM 1927 C CA . ASN A 1 261 ? -12.359 17.969 6.352 1 98.19 261 ASN A CA 1
ATOM 1928 C C . ASN A 1 261 ? -12.875 17.531 7.723 1 98.19 261 ASN A C 1
ATOM 1930 O O . ASN A 1 261 ? -13.914 16.875 7.824 1 98.19 261 ASN A O 1
ATOM 1934 N N . ASN A 1 262 ? -12.164 17.969 8.719 1 98.69 262 ASN A N 1
ATOM 1935 C CA . ASN A 1 262 ? -12.234 17.406 10.055 1 98.69 262 ASN A CA 1
ATOM 1936 C C . ASN A 1 262 ? -13.312 18.078 10.898 1 98.69 262 ASN A C 1
ATOM 1938 O O . ASN A 1 262 ? -13.438 19.312 10.898 1 98.69 262 ASN A O 1
ATOM 1942 N N . ALA A 1 263 ? -14.086 17.297 11.602 1 98.75 263 ALA A N 1
ATOM 1943 C CA . ALA A 1 263 ? -15.156 17.844 12.438 1 98.75 263 ALA A CA 1
ATOM 1944 C C . ALA A 1 263 ? -14.758 17.844 13.906 1 98.75 263 ALA A C 1
ATOM 1946 O O . ALA A 1 263 ? -14.07 16.938 14.375 1 98.75 263 ALA A O 1
ATOM 1947 N N . HIS A 1 264 ? -15.117 18.844 14.586 1 98.94 264 HIS A N 1
ATOM 1948 C CA . HIS A 1 264 ? -15.125 18.984 16.031 1 98.94 264 HIS A CA 1
ATOM 1949 C C . HIS A 1 264 ? -16.547 18.922 16.594 1 98.94 264 HIS A C 1
ATOM 1951 O O . HIS A 1 264 ? -17.328 19.844 16.406 1 98.94 264 HIS A O 1
ATOM 1957 N N . ILE A 1 265 ? -16.875 17.812 17.219 1 98.94 265 ILE A N 1
ATOM 1958 C CA . ILE A 1 265 ? -18.234 17.594 17.672 1 98.94 265 ILE A CA 1
ATOM 1959 C C . ILE A 1 265 ? -18.359 17.984 19.141 1 98.94 265 ILE A C 1
ATOM 1961 O O . ILE A 1 265 ? -17.609 17.484 19.984 1 98.94 265 ILE A O 1
ATOM 1965 N N . VAL A 1 266 ? -19.328 18.859 19.453 1 98.94 266 VAL A N 1
ATOM 1966 C CA . VAL A 1 266 ? -19.625 19.297 20.812 1 98.94 266 VAL A CA 1
ATOM 1967 C C . VAL A 1 266 ? -21.062 18.953 21.172 1 98.94 266 VAL A C 1
ATOM 1969 O O . VAL A 1 266 ? -22 19.562 20.641 1 98.94 266 VAL A O 1
ATOM 1972 N N . THR A 1 267 ? -21.266 18.031 22.094 1 98.75 267 THR A N 1
ATOM 1973 C CA . THR A 1 267 ? -22.609 17.594 22.469 1 98.75 267 THR A CA 1
ATOM 1974 C C . THR A 1 267 ? -23.203 18.531 23.516 1 98.75 267 THR A C 1
ATOM 1976 O O . THR A 1 267 ? -22.531 19.438 24 1 98.75 267 THR A O 1
ATOM 1979 N N . ALA A 1 268 ? -24.484 18.219 23.906 1 98.44 268 ALA A N 1
ATOM 1980 C CA . ALA A 1 268 ? -25.234 19.062 24.828 1 98.44 268 ALA A CA 1
ATOM 1981 C C . ALA A 1 268 ? -24.609 19.031 26.219 1 98.44 268 ALA A C 1
ATOM 1983 O O . ALA A 1 268 ? -24.656 20.031 26.953 1 98.44 268 ALA A O 1
ATOM 1984 N N . ASP A 1 269 ? -23.922 17.969 26.547 1 98.06 269 ASP A N 1
ATOM 1985 C CA . ASP A 1 269 ? -23.406 17.766 27.906 1 98.06 269 ASP A CA 1
ATOM 1986 C C . ASP A 1 269 ? -21.922 18.125 27.984 1 98.06 269 ASP A C 1
ATOM 1988 O O . ASP A 1 269 ? -21.281 17.922 29.016 1 98.06 269 ASP A O 1
ATOM 1992 N N . ALA A 1 270 ? -21.359 18.656 26.922 1 98.19 270 ALA A N 1
ATOM 1993 C CA . ALA A 1 270 ? -19.922 18.953 26.844 1 98.19 270 ALA A CA 1
ATOM 1994 C C . ALA A 1 270 ? -19.531 20.016 27.859 1 98.19 270 ALA A C 1
ATOM 1996 O O . ALA A 1 270 ? -20.344 20.891 28.188 1 98.19 270 ALA A O 1
ATOM 1997 N N . ASP A 1 271 ? -18.328 19.875 28.422 1 97.88 271 ASP A N 1
ATOM 1998 C CA . ASP A 1 271 ? -17.703 21.031 29.062 1 97.88 271 ASP A CA 1
ATOM 1999 C C . ASP A 1 271 ? -17.406 22.125 28.031 1 97.88 271 ASP A C 1
ATOM 2001 O O . ASP A 1 271 ? -16.391 22.062 27.328 1 97.88 271 ASP A O 1
ATOM 2005 N N . LEU A 1 272 ? -18.219 23.094 28.016 1 98 272 LEU A N 1
ATOM 2006 C CA . LEU A 1 272 ? -18.188 24.078 26.938 1 98 272 LEU A CA 1
ATOM 2007 C C . LEU A 1 272 ? -16.891 24.875 26.984 1 98 272 LEU A C 1
ATOM 2009 O O . LEU A 1 272 ? -16.359 25.25 25.922 1 98 272 LEU A O 1
ATOM 2013 N N . GLU A 1 273 ? -16.422 25.203 28.156 1 97.44 273 GLU A N 1
ATOM 2014 C CA . GLU A 1 273 ? -15.164 25.922 28.266 1 97.44 273 GLU A CA 1
ATOM 2015 C C . GLU A 1 273 ? -14.023 25.141 27.625 1 97.44 273 GLU A C 1
ATOM 2017 O O . GLU A 1 273 ? -13.258 25.672 26.828 1 97.44 273 GLU A O 1
ATOM 2022 N N . ALA A 1 274 ? -13.922 23.875 27.953 1 97.94 274 ALA A N 1
ATOM 2023 C CA . ALA A 1 274 ? -12.883 23.016 27.406 1 97.94 274 ALA A CA 1
ATOM 2024 C C . ALA A 1 274 ? -13.047 22.844 25.891 1 97.94 274 ALA A C 1
ATOM 2026 O O . ALA A 1 274 ? -12.062 22.812 25.156 1 97.94 274 ALA A O 1
ATOM 2027 N N . ALA A 1 275 ? -14.289 22.703 25.469 1 98.62 275 ALA A N 1
ATOM 2028 C CA . ALA A 1 275 ? -14.586 22.547 24.047 1 98.62 275 ALA A CA 1
ATOM 2029 C C . ALA A 1 275 ? -14.148 23.766 23.25 1 98.62 275 ALA A C 1
ATOM 2031 O O . ALA A 1 275 ? -13.586 23.656 22.156 1 98.62 275 ALA A O 1
ATOM 2032 N N . VAL A 1 276 ? -14.375 24.938 23.797 1 98.69 276 VAL A N 1
ATOM 2033 C CA . VAL A 1 276 ? -14.016 26.188 23.141 1 98.69 276 VAL A CA 1
ATOM 2034 C C . VAL A 1 276 ? -12.5 26.359 23.125 1 98.69 276 VAL A C 1
ATOM 2036 O O . VAL A 1 276 ? -11.922 26.797 22.125 1 98.69 276 VAL A O 1
ATOM 2039 N N . ASP A 1 277 ? -11.844 26.031 24.266 1 98.38 277 ASP A N 1
ATOM 2040 C CA . ASP A 1 277 ? -10.391 26.062 24.297 1 98.38 277 ASP A CA 1
ATOM 2041 C C . ASP A 1 277 ? -9.797 25.203 23.188 1 98.38 277 ASP A C 1
ATOM 2043 O O . ASP A 1 277 ? -8.891 25.625 22.469 1 98.38 277 ASP A O 1
ATOM 2047 N N . SER A 1 278 ? -10.336 23.984 23.031 1 98.56 278 SER A N 1
ATOM 2048 C CA . SER A 1 278 ? -9.93 23.062 21.984 1 98.56 278 SER A CA 1
ATOM 2049 C C . SER A 1 278 ? -10.203 23.656 20.594 1 98.56 278 SER A C 1
ATOM 2051 O O . SER A 1 278 ? -9.375 23.547 19.688 1 98.56 278 SER A O 1
ATOM 2053 N N . ALA A 1 279 ? -11.32 24.234 20.453 1 98.81 279 ALA A N 1
ATOM 2054 C CA . ALA A 1 279 ? -11.75 24.797 19.172 1 98.81 279 ALA A CA 1
ATOM 2055 C C . ALA A 1 279 ? -10.82 25.938 18.734 1 98.81 279 ALA A C 1
ATOM 2057 O O . ALA A 1 279 ? -10.469 26.031 17.562 1 98.81 279 ALA A O 1
ATOM 2058 N N . VAL A 1 280 ? -10.5 26.781 19.703 1 98.69 280 VAL A N 1
ATOM 2059 C CA . VAL A 1 280 ? -9.648 27.938 19.406 1 98.69 280 VAL A CA 1
ATOM 2060 C C . VAL A 1 280 ? -8.281 27.453 18.938 1 98.69 280 VAL A C 1
ATOM 2062 O O . VAL A 1 280 ? -7.789 27.875 17.891 1 98.69 280 VAL A O 1
ATOM 2065 N N . PHE A 1 281 ? -7.723 26.562 19.641 1 98.44 281 PHE A N 1
ATOM 2066 C CA . PHE A 1 281 ? -6.422 26.016 19.25 1 98.44 281 PHE A CA 1
ATOM 2067 C C . PHE A 1 281 ? -6.52 25.266 17.938 1 98.44 281 PHE A C 1
ATOM 2069 O O . PHE A 1 281 ? -5.73 25.516 17.016 1 98.44 281 PHE A O 1
ATOM 2076 N N . GLY A 1 282 ? -7.496 24.406 17.812 1 98.5 282 GLY A N 1
ATOM 2077 C CA . GLY A 1 282 ? -7.637 23.516 16.672 1 98.5 282 GLY A CA 1
ATOM 2078 C C . GLY A 1 282 ? -7.984 24.234 15.383 1 98.5 282 GLY A C 1
ATOM 2079 O O . GLY A 1 282 ? -7.793 23.688 14.289 1 98.5 282 GLY A O 1
ATOM 2080 N N . SER A 1 283 ? -8.469 25.469 15.469 1 98.69 283 SER A N 1
ATOM 2081 C CA . SER A 1 283 ? -8.898 26.203 14.281 1 98.69 283 SER A CA 1
ATOM 2082 C C . SER A 1 283 ? -7.875 27.25 13.875 1 98.69 283 SER A C 1
ATOM 2084 O O . SER A 1 283 ? -7.734 27.562 12.695 1 98.69 283 SER A O 1
ATOM 2086 N N . PHE A 1 284 ? -7.125 27.766 14.906 1 98.44 284 PHE A N 1
ATOM 2087 C CA . PHE A 1 284 ? -6.477 29.031 14.578 1 98.44 284 PHE A CA 1
ATOM 2088 C C . PHE A 1 284 ? -4.965 28.922 14.719 1 98.44 284 PHE A C 1
ATOM 2090 O O . PHE A 1 284 ? -4.227 29.797 14.25 1 98.44 284 PHE A O 1
ATOM 2097 N N . VAL A 1 285 ? -4.477 27.812 15.383 1 97.06 285 VAL A N 1
ATOM 2098 C CA . VAL A 1 285 ? -3.027 27.641 15.422 1 97.06 285 VAL A CA 1
ATOM 2099 C C . VAL A 1 285 ? -2.486 27.531 13.992 1 97.06 285 VAL A C 1
ATOM 2101 O O . VAL A 1 285 ? -3.105 26.906 13.133 1 97.06 285 VAL A O 1
ATOM 2104 N N . HIS A 1 286 ? -1.383 28.281 13.75 1 97.88 286 HIS A N 1
ATOM 2105 C CA . HIS A 1 286 ? -0.761 28.375 12.438 1 97.88 286 HIS A CA 1
ATOM 2106 C C . HIS A 1 286 ? -1.781 28.781 11.375 1 97.88 286 HIS A C 1
ATOM 2108 O O . HIS A 1 286 ? -1.717 28.297 10.234 1 97.88 286 HIS A O 1
ATOM 2114 N N . GLN A 1 287 ? -2.754 29.656 11.797 1 97.69 287 GLN A N 1
ATOM 2115 C CA . GLN A 1 287 ? -3.797 30.25 10.977 1 97.69 287 GLN A CA 1
ATOM 2116 C C . GLN A 1 287 ? -4.617 29.172 10.266 1 97.69 287 GLN A C 1
ATOM 2118 O O . GLN A 1 287 ? -5.07 29.375 9.133 1 97.69 287 GLN A O 1
ATOM 2123 N N . GLY A 1 288 ? -4.715 27.984 10.852 1 98.06 288 GLY A N 1
ATOM 2124 C CA . GLY A 1 288 ? -5.531 26.906 10.297 1 98.06 288 GLY A CA 1
ATOM 2125 C C . GLY A 1 288 ? -4.871 26.203 9.133 1 98.06 288 GLY A C 1
ATOM 2126 O O . GLY A 1 288 ? -5.469 25.312 8.516 1 98.06 288 GLY A O 1
ATOM 2127 N N . GLN A 1 289 ? -3.568 26.531 8.82 1 98.25 289 GLN A N 1
ATOM 2128 C CA . GLN A 1 289 ? -2.85 25.875 7.73 1 98.25 289 GLN A CA 1
ATOM 2129 C C . GLN A 1 289 ? -2.24 24.547 8.195 1 98.25 289 GLN A C 1
ATOM 2131 O O . GLN A 1 289 ? -1.033 24.344 8.062 1 98.25 289 GLN A O 1
ATOM 2136 N N . VAL A 1 290 ? -3.088 23.719 8.766 1 98.19 290 VAL A N 1
ATOM 2137 C CA . VAL A 1 290 ? -2.787 22.391 9.266 1 98.19 290 VAL A CA 1
ATOM 2138 C C . VAL A 1 290 ? -3.814 21.391 8.734 1 98.19 290 VAL A C 1
ATOM 2140 O O . VAL A 1 290 ? -5.023 21.594 8.891 1 98.19 290 VAL A O 1
ATOM 2143 N N . CYS A 1 291 ? -3.412 20.328 8.156 1 97.56 291 CYS A N 1
ATOM 2144 C CA . CYS A 1 291 ? -4.305 19.375 7.5 1 97.56 291 CYS A CA 1
ATOM 2145 C C . CYS A 1 291 ? -5.27 18.75 8.5 1 97.56 291 CYS A C 1
ATOM 2147 O O . CYS A 1 291 ? -6.383 18.359 8.141 1 97.56 291 CYS A O 1
ATOM 2149 N N . ILE A 1 292 ? -4.84 18.688 9.789 1 98.44 292 ILE A N 1
ATOM 2150 C CA . ILE A 1 292 ? -5.672 18.062 10.805 1 98.44 292 ILE A CA 1
ATOM 2151 C C . ILE A 1 292 ? -6.312 19.141 11.688 1 98.44 292 ILE A C 1
ATOM 2153 O O . ILE A 1 292 ? -6.727 18.859 12.812 1 98.44 292 ILE A O 1
ATOM 2157 N N . SER A 1 293 ? -6.426 20.328 11.219 1 98.56 293 SER A N 1
ATOM 2158 C CA . SER A 1 293 ? -7.184 21.391 11.875 1 98.56 293 SER A CA 1
ATOM 2159 C C . SER A 1 293 ? -8.688 21.141 11.773 1 98.56 293 SER A C 1
ATOM 2161 O O . SER A 1 293 ? -9.133 20.344 10.945 1 98.56 293 SER A O 1
ATOM 2163 N N . ILE A 1 294 ? -9.453 21.844 12.633 1 98.81 294 ILE A N 1
ATOM 2164 C CA . ILE A 1 294 ? -10.906 21.766 12.578 1 98.81 294 ILE A CA 1
ATOM 2165 C C . ILE A 1 294 ? -11.414 22.516 11.352 1 98.81 294 ILE A C 1
ATOM 2167 O O . ILE A 1 294 ? -11.125 23.703 11.172 1 98.81 294 ILE A O 1
ATOM 2171 N N . ASN A 1 295 ? -12.148 21.828 10.523 1 98.5 295 ASN A N 1
ATOM 2172 C CA . ASN A 1 295 ? -12.789 22.453 9.367 1 98.5 295 ASN A CA 1
ATOM 2173 C C . ASN A 1 295 ? -14.25 22.781 9.648 1 98.5 295 ASN A C 1
ATOM 2175 O O . ASN A 1 295 ? -14.781 23.75 9.117 1 98.5 295 ASN A O 1
ATOM 2179 N N . ARG A 1 296 ? -14.906 21.922 10.43 1 98.81 296 ARG A N 1
ATOM 2180 C CA . ARG A 1 296 ? -16.328 22.047 10.75 1 98.81 296 ARG A CA 1
ATOM 2181 C C . ARG A 1 296 ? -16.562 21.906 12.25 1 98.81 296 ARG A C 1
ATOM 2183 O O . ARG A 1 296 ? -16.156 20.906 12.852 1 98.81 296 ARG A O 1
ATOM 2190 N N . HIS A 1 297 ? -17.234 22.906 12.805 1 98.94 297 HIS A N 1
ATOM 2191 C CA . HIS A 1 297 ? -17.672 22.812 14.195 1 98.94 297 HIS A CA 1
ATOM 2192 C C . HIS A 1 297 ? -19.125 22.344 14.281 1 98.94 297 HIS A C 1
ATOM 2194 O O . HIS A 1 297 ? -20.047 23.109 13.992 1 98.94 297 HIS A O 1
ATOM 2200 N N . LEU A 1 298 ? -19.312 21.109 14.617 1 98.94 298 LEU A N 1
ATOM 2201 C CA . LEU A 1 298 ? -20.656 20.578 14.828 1 98.94 298 LEU A CA 1
ATOM 2202 C C . LEU A 1 298 ? -21.062 20.688 16.297 1 98.94 298 LEU A C 1
ATOM 2204 O O . LEU A 1 298 ? -20.516 20 17.156 1 98.94 298 LEU A O 1
ATOM 2208 N N . VAL A 1 299 ? -22.047 21.531 16.578 1 98.94 299 VAL A N 1
ATOM 2209 C CA . VAL A 1 299 ? -22.391 21.875 17.953 1 98.94 299 VAL A CA 1
ATOM 2210 C C . VAL A 1 299 ? -23.875 21.609 18.203 1 98.94 299 VAL A C 1
ATOM 2212 O O . VAL A 1 299 ? -24.719 22.031 17.422 1 98.94 299 VAL A O 1
ATOM 2215 N N . HIS A 1 300 ? -24.172 20.906 19.281 1 98.88 300 HIS A N 1
ATOM 2216 C CA . HIS A 1 300 ? -25.562 20.625 19.625 1 98.88 300 HIS A CA 1
ATOM 2217 C C . HIS A 1 300 ? -26.375 21.906 19.797 1 98.88 300 HIS A C 1
ATOM 2219 O O . HIS A 1 300 ? -25.875 22.875 20.391 1 98.88 300 HIS A O 1
ATOM 2225 N N . GLU A 1 301 ? -27.609 21.875 19.406 1 98.69 301 GLU A N 1
ATOM 2226 C CA . GLU A 1 301 ? -28.453 23.062 19.375 1 98.69 301 GLU A CA 1
ATOM 2227 C C . GLU A 1 301 ? -28.625 23.656 20.781 1 98.69 301 GLU A C 1
ATOM 2229 O O . GLU A 1 301 ? -28.75 24.859 20.938 1 98.69 301 GLU A O 1
ATOM 2234 N N . ASP A 1 302 ? -28.547 22.812 21.797 1 98.69 302 ASP A N 1
ATOM 2235 C CA . ASP A 1 302 ? -28.797 23.234 23.156 1 98.69 302 ASP A CA 1
ATOM 2236 C C . ASP A 1 302 ? -27.688 24.141 23.672 1 98.69 302 ASP A C 1
ATOM 2238 O O . ASP A 1 302 ? -27.875 24.906 24.609 1 98.69 302 ASP A O 1
ATOM 2242 N N . VAL A 1 303 ? -26.5 24.062 23.094 1 98.75 303 VAL A N 1
ATOM 2243 C CA . VAL A 1 303 ? -25.375 24.859 23.578 1 98.75 303 VAL A CA 1
ATOM 2244 C C . VAL A 1 303 ? -24.828 25.719 22.453 1 98.75 303 VAL A C 1
ATOM 2246 O O . VAL A 1 303 ? -23.766 26.328 22.594 1 98.75 303 VAL A O 1
ATOM 2249 N N . TYR A 1 304 ? -25.516 25.812 21.344 1 98.81 304 TYR A N 1
ATOM 2250 C CA . TYR A 1 304 ? -25.047 26.422 20.094 1 98.81 304 TYR A CA 1
ATOM 2251 C C . TYR A 1 304 ? -24.75 27.906 20.281 1 98.81 304 TYR A C 1
ATOM 2253 O O . TYR A 1 304 ? -23.641 28.359 19.984 1 98.81 304 TYR A O 1
ATOM 2261 N N . ASP A 1 305 ? -25.703 28.641 20.859 1 98.81 305 ASP A N 1
ATOM 2262 C CA . ASP A 1 305 ? -25.562 30.094 20.969 1 98.81 305 ASP A CA 1
ATOM 2263 C C . ASP A 1 305 ? -24.406 30.469 21.891 1 98.81 305 ASP A C 1
ATOM 2265 O O . ASP A 1 305 ? -23.609 31.359 21.562 1 98.81 305 ASP A O 1
ATOM 2269 N N . GLU A 1 306 ? -24.375 29.812 23 1 98.88 306 GLU A N 1
ATOM 2270 C CA . GLU A 1 306 ? -23.297 30.094 23.938 1 98.88 306 GLU A CA 1
ATOM 2271 C C . GLU A 1 306 ? -21.938 29.75 23.344 1 98.88 306 GLU A C 1
ATOM 2273 O O . GLU A 1 306 ? -20.969 30.469 23.547 1 98.88 306 GLU A O 1
ATOM 2278 N N . TYR A 1 307 ? -21.859 28.625 22.672 1 98.88 307 TYR A N 1
ATOM 2279 C CA . TYR A 1 307 ? -20.625 28.203 22 1 98.88 307 TYR A CA 1
ATOM 2280 C C . TYR A 1 307 ? -20.172 29.25 21 1 98.88 307 TYR A C 1
ATOM 2282 O O . TYR A 1 307 ? -18.984 29.625 20.969 1 98.88 307 TYR A O 1
ATOM 2290 N N . VAL A 1 308 ? -21.047 29.719 20.141 1 98.94 308 VAL A N 1
ATOM 2291 C CA . VAL A 1 308 ? -20.734 30.703 19.109 1 98.94 308 VAL A CA 1
ATOM 2292 C C . VAL A 1 308 ? -20.219 31.984 19.766 1 98.94 308 VAL A C 1
ATOM 2294 O O . VAL A 1 308 ? -19.234 32.562 19.312 1 98.94 308 VAL A O 1
ATOM 2297 N N . GLU A 1 309 ? -20.938 32.406 20.766 1 98.88 309 GLU A N 1
ATOM 2298 C CA . GLU A 1 309 ? -20.562 33.625 21.469 1 98.88 309 GLU A CA 1
ATOM 2299 C C . GLU A 1 309 ? -19.156 33.531 22.031 1 98.88 309 GLU A C 1
ATOM 2301 O O . GLU A 1 309 ? -18.328 34.406 21.812 1 98.88 309 GLU A O 1
ATOM 2306 N N . ARG A 1 310 ? -18.891 32.469 22.719 1 98.81 310 ARG A N 1
ATOM 2307 C CA . ARG A 1 310 ? -17.594 32.281 23.359 1 98.81 310 ARG A CA 1
ATOM 2308 C C . ARG A 1 310 ? -16.484 32.156 22.328 1 98.81 310 ARG A C 1
ATOM 2310 O O . ARG A 1 310 ? -15.406 32.719 22.484 1 98.81 310 ARG A O 1
ATOM 2317 N N . LEU A 1 311 ? -16.734 31.344 21.266 1 98.88 311 LEU A N 1
ATOM 2318 C CA . LEU A 1 311 ? -15.742 31.172 20.219 1 98.88 311 LEU A CA 1
ATOM 2319 C C . LEU A 1 311 ? -15.43 32.5 19.531 1 98.88 311 LEU A C 1
ATOM 2321 O O . LEU A 1 311 ? -14.266 32.781 19.219 1 98.88 311 LEU A O 1
ATOM 2325 N N . THR A 1 312 ? -16.453 33.281 19.312 1 98.88 312 THR A N 1
ATOM 2326 C CA . THR A 1 312 ? -16.297 34.594 18.672 1 98.88 312 THR A CA 1
ATOM 2327 C C . THR A 1 312 ? -15.43 35.5 19.531 1 98.88 312 THR A C 1
ATOM 2329 O O . THR A 1 312 ? -14.492 36.156 19.016 1 98.88 312 THR A O 1
ATOM 2332 N N . GLU A 1 313 ? -15.797 35.562 20.781 1 98.75 313 GLU A N 1
ATOM 2333 C CA . GLU A 1 313 ? -15.039 36.406 21.703 1 98.75 313 GLU A CA 1
ATOM 2334 C C . GLU A 1 313 ? -13.562 36 21.734 1 98.75 313 GLU A C 1
ATOM 2336 O O . GLU A 1 313 ? -12.68 36.844 21.703 1 98.75 313 GLU A O 1
ATOM 2341 N N . ARG A 1 314 ? -13.359 34.719 21.797 1 98.5 314 ARG A N 1
ATOM 2342 C CA . ARG A 1 314 ? -11.992 34.219 21.828 1 98.5 314 ARG A CA 1
ATOM 2343 C C . ARG A 1 314 ? -11.266 34.5 20.516 1 98.5 314 ARG A C 1
ATOM 2345 O O . ARG A 1 314 ? -10.086 34.875 20.531 1 98.5 314 ARG A O 1
ATOM 2352 N N . ALA A 1 315 ? -11.875 34.312 19.406 1 98.62 315 ALA A N 1
ATOM 2353 C CA . ALA A 1 315 ? -11.281 34.594 18.109 1 98.62 315 ALA A CA 1
ATOM 2354 C C . ALA A 1 315 ? -10.859 36.031 17.984 1 98.62 315 ALA A C 1
ATOM 2356 O O . ALA A 1 315 ? -9.766 36.344 17.484 1 98.62 315 ALA A O 1
ATOM 2357 N N . GLU A 1 316 ? -11.688 36.906 18.516 1 97.94 316 GLU A N 1
ATOM 2358 C CA . GLU A 1 316 ? -11.438 38.344 18.453 1 97.94 316 GLU A CA 1
ATOM 2359 C C . GLU A 1 316 ? -10.242 38.75 19.312 1 97.94 316 GLU A C 1
ATOM 2361 O O . GLU A 1 316 ? -9.562 39.719 19.016 1 97.94 316 GLU A O 1
ATOM 2366 N N . SER A 1 317 ? -10.039 37.969 20.266 1 97.5 317 SER A N 1
ATOM 2367 C CA . SER A 1 317 ? -9.031 38.344 21.25 1 97.5 317 SER A CA 1
ATOM 2368 C C . SER A 1 317 ? -7.66 37.812 20.875 1 97.5 317 SER A C 1
ATOM 2370 O O . SER A 1 317 ? -6.656 38.156 21.5 1 97.5 317 SER A O 1
ATOM 2372 N N . LEU A 1 318 ? -7.539 36.969 19.906 1 97.5 318 LEU A N 1
ATOM 2373 C CA . LEU A 1 318 ? -6.27 36.344 19.578 1 97.5 318 LEU A CA 1
ATOM 2374 C C . LEU A 1 318 ? -5.289 37.375 19.016 1 97.5 318 LEU A C 1
ATOM 2376 O O . LEU A 1 318 ? -5.641 38.156 18.125 1 97.5 318 LEU A O 1
ATOM 2380 N N . PRO A 1 319 ? -4.031 37.406 19.516 1 96.25 319 PRO A N 1
ATOM 2381 C CA . PRO A 1 319 ? -3.014 38.281 18.938 1 96.25 319 PRO A CA 1
ATOM 2382 C C . PRO A 1 319 ? -2.703 37.938 17.484 1 96.25 319 PRO A C 1
ATOM 2384 O O . PRO A 1 319 ? -2.328 36.812 17.172 1 96.25 319 PRO A O 1
ATOM 2387 N N . THR A 1 320 ? -2.875 38.875 16.562 1 96.25 320 THR A N 1
ATOM 2388 C CA . THR A 1 320 ? -2.576 38.719 15.148 1 96.25 320 THR A CA 1
ATOM 2389 C C . THR A 1 320 ? -1.417 39.625 14.742 1 96.25 320 THR A C 1
ATOM 2391 O O . THR A 1 320 ? -1.273 40.75 15.273 1 96.25 320 THR A O 1
ATOM 2394 N N . GLY A 1 321 ? -0.538 39.125 13.938 1 96.75 321 GLY A N 1
ATOM 2395 C CA . GLY A 1 321 ? 0.563 39.969 13.516 1 96.75 321 GLY A CA 1
ATOM 2396 C C . GLY A 1 321 ? 1.637 39.219 12.75 1 96.75 321 GLY A C 1
ATOM 2397 O O . GLY A 1 321 ? 1.356 38.188 12.125 1 96.75 321 GLY A O 1
ATOM 2398 N N . SER A 1 322 ? 2.816 39.781 12.758 1 97.62 322 SER A N 1
ATOM 2399 C CA . SER A 1 322 ? 3.971 39.219 12.062 1 97.62 322 SER A CA 1
ATOM 2400 C C . SER A 1 322 ? 4.418 37.938 12.703 1 97.62 322 SER A C 1
ATOM 2402 O O . SER A 1 322 ? 4.383 37.781 13.93 1 97.62 322 SER A O 1
ATOM 2404 N N . ALA A 1 323 ? 4.891 37 11.867 1 97.69 323 ALA A N 1
ATOM 2405 C CA . ALA A 1 323 ? 5.441 35.75 12.375 1 97.69 323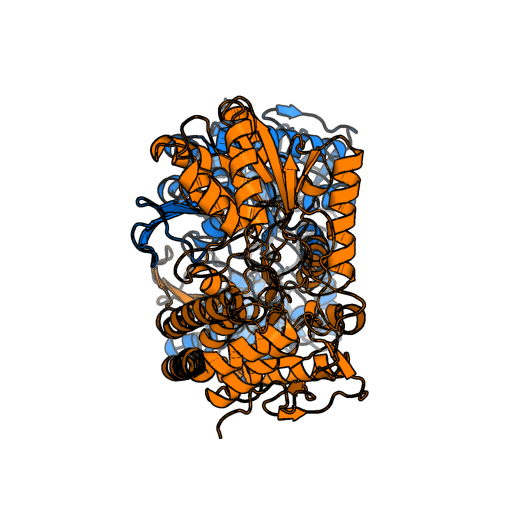 ALA A CA 1
ATOM 2406 C C . ALA A 1 323 ? 6.695 36 13.203 1 97.69 323 ALA A C 1
ATOM 2408 O O . ALA A 1 323 ? 7.141 35.125 13.945 1 97.69 323 ALA A O 1
ATOM 2409 N N . HIS A 1 324 ? 7.266 37.188 13.094 1 96.94 324 HIS A N 1
ATOM 2410 C CA . HIS A 1 324 ? 8.523 37.5 13.758 1 96.94 324 HIS A CA 1
ATOM 2411 C C . HIS A 1 324 ? 8.273 38.125 15.133 1 96.94 324 HIS A C 1
ATOM 2413 O O . HIS A 1 324 ? 9.219 38.375 15.883 1 96.94 324 HIS A O 1
ATOM 2419 N N . ASP A 1 325 ? 6.973 38.312 15.469 1 95.88 325 ASP A N 1
ATOM 2420 C CA . ASP A 1 325 ? 6.613 38.844 16.781 1 95.88 325 ASP A CA 1
ATOM 2421 C C . ASP A 1 325 ? 6.355 37.688 17.766 1 95.88 325 ASP A C 1
ATOM 2423 O O . ASP A 1 325 ? 5.574 36.781 17.484 1 95.88 325 ASP A O 1
ATOM 2427 N N . GLU A 1 326 ? 6.871 37.75 18.906 1 94.19 326 GLU A N 1
ATOM 2428 C CA . GLU A 1 326 ? 6.852 36.688 19.891 1 94.19 326 GLU A CA 1
ATOM 2429 C C . GLU A 1 326 ? 5.441 36.438 20.406 1 94.19 326 GLU A C 1
ATOM 2431 O O . GLU A 1 326 ? 5.113 35.312 20.812 1 94.19 326 GLU A O 1
ATOM 2436 N N . ASP A 1 327 ? 4.594 37.406 20.375 1 94.12 327 ASP A N 1
ATOM 2437 C CA . ASP A 1 327 ? 3.27 37.281 20.969 1 94.12 327 ASP A CA 1
ATOM 2438 C C . ASP A 1 327 ? 2.227 36.906 19.922 1 94.12 327 ASP A C 1
ATOM 2440 O O . ASP A 1 327 ? 1.065 36.656 20.266 1 94.12 327 ASP A O 1
ATOM 2444 N N . THR A 1 328 ? 2.637 36.844 18.672 1 96.06 328 THR A N 1
ATOM 2445 C CA . THR A 1 328 ? 1.699 36.531 17.594 1 96.06 328 THR A CA 1
ATOM 2446 C C . THR A 1 328 ? 1.193 35.094 17.672 1 96.06 328 THR A C 1
ATOM 2448 O O . THR A 1 328 ? 1.985 34.188 17.812 1 96.06 328 THR A O 1
ATOM 2451 N N . VAL A 1 329 ? -0.105 34.906 17.641 1 96.56 329 VAL A N 1
ATOM 2452 C CA . VAL A 1 329 ? -0.74 33.594 17.609 1 96.56 329 VAL A CA 1
ATOM 2453 C C . VAL A 1 329 ? -1.188 33.281 16.172 1 96.56 329 VAL A C 1
ATOM 2455 O O . VAL A 1 329 ? -0.96 32.188 15.672 1 96.56 329 VAL A O 1
ATOM 2458 N N . VAL A 1 330 ? -1.786 34.25 15.539 1 97.44 330 VAL A N 1
ATOM 2459 C CA . VAL A 1 330 ? -2.229 34.125 14.156 1 97.44 330 VAL A CA 1
ATOM 2460 C C . VAL A 1 330 ? -1.337 34.969 13.25 1 97.44 330 VAL A C 1
ATOM 2462 O O . VAL A 1 330 ? -1.393 36.188 13.289 1 97.44 330 VAL A O 1
ATOM 2465 N N . ALA A 1 331 ? -0.505 34.281 12.516 1 98 331 ALA A N 1
ATOM 2466 C CA . ALA A 1 331 ? 0.432 34.906 11.594 1 98 331 ALA A CA 1
ATOM 2467 C C . ALA A 1 331 ? -0.11 34.906 10.164 1 98 331 ALA A C 1
ATOM 2469 O O . ALA A 1 331 ? -1.305 34.688 9.953 1 98 331 ALA A O 1
ATOM 2470 N N . PRO A 1 332 ? 0.641 35.406 9.18 1 97.94 332 PRO A N 1
ATOM 2471 C CA . PRO A 1 332 ? 0.103 35.5 7.824 1 97.94 332 PRO A CA 1
ATOM 2472 C C . PRO A 1 332 ? -0.047 34.156 7.137 1 97.94 332 PRO A C 1
ATOM 2474 O O . PRO A 1 332 ? 0.661 33.219 7.477 1 97.94 332 PRO A O 1
ATOM 2477 N N . ILE A 1 333 ? -0.976 34.156 6.195 1 98.06 333 ILE A N 1
ATOM 2478 C CA . ILE A 1 333 ? -1.174 33.031 5.266 1 98.06 333 ILE A CA 1
ATOM 2479 C C . ILE A 1 333 ? 0.026 32.938 4.328 1 98.06 333 ILE A C 1
ATOM 2481 O O . ILE A 1 333 ? 0.673 33.938 4.02 1 98.06 333 ILE A O 1
ATOM 2485 N N . ILE A 1 334 ? 0.333 31.75 3.828 1 98.38 334 ILE A N 1
ATOM 2486 C CA . ILE A 1 334 ? 1.557 31.391 3.121 1 98.38 334 ILE A CA 1
ATOM 2487 C C . ILE A 1 334 ? 1.718 32.25 1.884 1 98.38 334 ILE A C 1
ATOM 2489 O O . ILE A 1 334 ? 2.826 32.688 1.566 1 98.38 334 ILE A O 1
ATOM 2493 N N . ASP A 1 335 ? 0.619 32.5 1.129 1 97.75 335 ASP A N 1
ATOM 2494 C CA . ASP A 1 335 ? 0.713 33.312 -0.083 1 97.75 335 ASP A CA 1
ATOM 2495 C C . ASP A 1 335 ? -0.659 33.812 -0.501 1 97.75 335 ASP A C 1
ATOM 2497 O O . ASP A 1 335 ? -1.654 33.594 0.189 1 97.75 335 ASP A O 1
ATOM 2501 N N . GLU A 1 336 ? -0.694 34.594 -1.579 1 97.56 336 GLU A N 1
ATOM 2502 C CA . GLU A 1 336 ? -1.9 35.312 -2.012 1 97.56 336 GLU A CA 1
ATOM 2503 C C . GLU A 1 336 ? -2.945 34.312 -2.545 1 97.56 336 GLU A C 1
ATOM 2505 O O . GLU A 1 336 ? -4.145 34.531 -2.336 1 97.56 336 GLU A O 1
ATOM 2510 N N . SER A 1 337 ? -2.486 33.281 -3.207 1 97.44 337 SER A N 1
ATOM 2511 C CA . SER A 1 337 ? -3.426 32.312 -3.762 1 97.44 337 SER A CA 1
ATOM 2512 C C . SER A 1 337 ? -4.23 31.641 -2.66 1 97.44 337 SER A C 1
ATOM 2514 O O . SER A 1 337 ? -5.453 31.516 -2.762 1 97.44 337 SER A O 1
ATOM 2516 N N . GLN A 1 338 ? -3.57 31.188 -1.66 1 97.69 338 GLN A N 1
ATOM 2517 C CA . GLN A 1 338 ? -4.238 30.547 -0.527 1 97.69 338 GLN A CA 1
ATOM 2518 C C . GLN A 1 338 ? -5.156 31.531 0.191 1 97.69 338 GLN A C 1
ATOM 2520 O O . GLN A 1 338 ? -6.285 31.188 0.547 1 97.69 338 GLN A O 1
ATOM 2525 N N . ARG A 1 339 ? -4.68 32.781 0.406 1 98.19 339 ARG A N 1
ATOM 2526 C CA . ARG A 1 339 ? -5.477 33.812 1.046 1 98.19 339 ARG A CA 1
ATOM 2527 C C . ARG A 1 339 ? -6.773 34.062 0.278 1 98.19 339 ARG A C 1
ATOM 2529 O O . ARG A 1 339 ? -7.855 34.062 0.866 1 98.19 339 ARG A O 1
ATOM 2536 N N . ASP A 1 340 ? -6.633 34.188 -1.022 1 98.44 340 ASP A N 1
ATOM 2537 C CA . ASP A 1 340 ? -7.777 34.562 -1.855 1 98.44 340 ASP A CA 1
ATOM 2538 C C . ASP A 1 340 ? -8.789 33.406 -1.923 1 98.44 340 ASP A C 1
ATOM 2540 O O . ASP A 1 340 ? -10 33.656 -1.888 1 98.44 340 ASP A O 1
ATOM 2544 N N . GLU A 1 341 ? -8.312 32.25 -1.975 1 98.06 341 GLU A N 1
ATOM 2545 C CA . GLU A 1 341 ? -9.203 31.078 -2.029 1 98.06 341 GLU A CA 1
ATOM 2546 C C . GLU A 1 341 ? -10.016 30.953 -0.745 1 98.06 341 GLU A C 1
ATOM 2548 O O . GLU A 1 341 ? -11.227 30.734 -0.792 1 98.06 341 GLU A O 1
ATOM 2553 N N . MET A 1 342 ? -9.367 31.016 0.416 1 98.31 342 MET A N 1
ATOM 2554 C CA . MET A 1 342 ? -10.078 30.844 1.681 1 98.31 342 MET A CA 1
ATOM 2555 C C . MET A 1 342 ? -11.086 31.969 1.888 1 98.31 342 MET A C 1
ATOM 2557 O O . MET A 1 342 ? -12.172 31.75 2.426 1 98.31 342 MET A O 1
ATOM 2561 N N . LEU A 1 343 ? -10.75 33.188 1.468 1 98.56 343 LEU A N 1
ATOM 2562 C CA . LEU A 1 343 ? -11.664 34.312 1.622 1 98.56 343 LEU A CA 1
ATOM 2563 C C . LEU A 1 343 ? -12.852 34.188 0.669 1 98.56 343 LEU A C 1
ATOM 2565 O O . LEU A 1 343 ? -13.961 34.625 0.993 1 98.56 343 LEU A O 1
ATOM 2569 N N . GLU A 1 344 ? -12.586 33.625 -0.494 1 98.75 344 GLU A N 1
ATOM 2570 C CA . GLU A 1 344 ? -13.688 33.312 -1.4 1 98.75 344 GLU A CA 1
ATOM 2571 C C . GLU A 1 344 ? -14.672 32.344 -0.761 1 98.75 344 GLU A C 1
ATOM 2573 O O . GLU A 1 344 ? -15.891 32.5 -0.911 1 98.75 344 GLU A O 1
ATOM 2578 N N . TYR A 1 345 ? -14.18 31.328 -0.072 1 98.75 345 TYR A N 1
ATOM 2579 C CA . TYR A 1 345 ? -15.055 30.406 0.634 1 98.75 345 TYR A CA 1
ATOM 2580 C C . TYR A 1 345 ? -15.891 31.125 1.678 1 98.75 345 TYR A C 1
ATOM 2582 O O . TYR A 1 345 ? -17.078 30.812 1.86 1 98.75 345 TYR A O 1
ATOM 2590 N N . VAL A 1 346 ? -15.273 32.094 2.385 1 98.81 346 VAL A N 1
ATOM 2591 C CA . VAL A 1 346 ? -15.992 32.844 3.395 1 98.81 346 VAL A CA 1
ATOM 2592 C C . VAL A 1 346 ? -17.109 33.656 2.734 1 98.81 346 VAL A C 1
ATOM 2594 O O . VAL A 1 346 ? -18.266 33.594 3.174 1 98.81 346 VAL A O 1
ATOM 2597 N N . GLU A 1 347 ? -16.766 34.344 1.667 1 98.75 347 GLU A N 1
ATOM 2598 C CA . GLU A 1 347 ? -17.734 35.188 0.953 1 98.75 347 GLU A CA 1
ATOM 2599 C C . GLU A 1 347 ? -18.906 34.344 0.439 1 98.75 347 GLU A C 1
ATOM 2601 O O . GLU A 1 347 ? -20.062 34.719 0.613 1 98.75 347 GLU A O 1
ATOM 2606 N N . GLU A 1 348 ? -18.594 33.281 -0.131 1 98.81 348 GLU A N 1
ATOM 2607 C CA . GLU A 1 348 ? -19.625 32.406 -0.671 1 98.81 348 GLU A CA 1
ATOM 2608 C C . GLU A 1 348 ? -20.516 31.859 0.436 1 98.81 348 GLU A C 1
ATOM 2610 O O . GLU A 1 348 ? -21.734 31.719 0.251 1 98.81 348 GLU A O 1
ATOM 2615 N N . THR A 1 349 ? -19.953 31.484 1.507 1 98.81 349 THR A N 1
ATOM 2616 C CA . THR A 1 349 ? -20.703 30.953 2.635 1 98.81 349 THR A CA 1
ATOM 2617 C C . THR A 1 349 ? -21.688 31.984 3.168 1 98.81 349 THR A C 1
ATOM 2619 O O . THR A 1 349 ? -22.828 31.656 3.479 1 98.81 349 THR A O 1
ATOM 2622 N N . ILE A 1 350 ? -21.281 33.219 3.254 1 98.62 350 ILE A N 1
ATOM 2623 C CA . ILE A 1 350 ? -22.141 34.312 3.699 1 98.62 350 ILE A CA 1
ATOM 2624 C C . ILE A 1 350 ? -23.25 34.531 2.676 1 98.62 350 ILE A C 1
ATOM 2626 O O . ILE A 1 350 ? -24.422 34.719 3.041 1 98.62 350 ILE A O 1
ATOM 2630 N N . ASP A 1 351 ? -22.875 34.5 1.42 1 98.5 351 ASP A N 1
ATOM 2631 C CA . ASP A 1 351 ? -23.844 34.656 0.348 1 98.5 351 ASP A CA 1
ATOM 2632 C C . ASP A 1 351 ? -24.891 33.562 0.386 1 98.5 351 ASP A C 1
ATOM 2634 O O . ASP A 1 351 ? -26.031 33.75 -0.028 1 98.5 351 ASP A O 1
ATOM 2638 N N . GLN A 1 352 ? -24.484 32.5 0.923 1 98.5 352 GLN A N 1
ATOM 2639 C CA . GLN A 1 352 ? -25.359 31.328 0.995 1 98.5 352 GLN A CA 1
ATOM 2640 C C . GLN A 1 352 ? -26.281 31.422 2.209 1 98.5 352 GLN A C 1
ATOM 2642 O O . GLN A 1 352 ? -27.172 30.578 2.385 1 98.5 352 GLN A O 1
ATOM 2647 N N . GLY A 1 353 ? -26.047 32.344 3.08 1 98.56 353 GLY A N 1
ATOM 2648 C CA . GLY A 1 353 ? -27.031 32.594 4.117 1 98.56 353 GLY A CA 1
ATOM 2649 C C . GLY A 1 353 ? -26.469 32.5 5.52 1 98.56 353 GLY A C 1
ATOM 2650 O O . GLY A 1 353 ? -27.172 32.75 6.5 1 98.56 353 GLY A O 1
ATOM 2651 N N . ALA A 1 354 ? -25.188 32.25 5.699 1 98.81 354 ALA A N 1
ATOM 2652 C CA . ALA A 1 354 ? -24.562 32.188 7.016 1 98.81 354 ALA A CA 1
ATOM 2653 C C . ALA A 1 354 ? -24.312 33.562 7.582 1 98.81 354 ALA A C 1
ATOM 2655 O O . ALA A 1 354 ? -24.438 34.562 6.871 1 98.81 354 ALA A O 1
ATOM 2656 N N . THR A 1 355 ? -24.016 33.625 8.828 1 98.88 355 THR A N 1
ATOM 2657 C CA . THR A 1 355 ? -23.797 34.875 9.516 1 98.88 355 THR A CA 1
ATOM 2658 C C . THR A 1 355 ? -22.328 35.031 9.891 1 98.88 355 THR A C 1
ATOM 2660 O O . THR A 1 355 ? -21.766 34.188 10.57 1 98.88 355 THR A O 1
ATOM 2663 N N . LEU A 1 356 ? -21.703 36.094 9.43 1 98.88 356 LEU A N 1
ATOM 2664 C CA . LEU A 1 356 ? -20.344 36.438 9.844 1 98.88 356 LEU A CA 1
ATOM 2665 C C . LEU A 1 356 ? -20.328 37.031 11.242 1 98.88 356 LEU A C 1
ATOM 2667 O O . LEU A 1 356 ? -20.828 38.125 11.445 1 98.88 356 LEU A O 1
ATOM 2671 N N . GLU A 1 357 ? -19.828 36.344 12.211 1 98.88 357 GLU A N 1
ATOM 2672 C CA . GLU A 1 357 ? -19.766 36.844 13.586 1 98.88 357 GLU A CA 1
ATOM 2673 C C . GLU A 1 357 ? -18.562 37.75 13.797 1 98.88 357 GLU A C 1
ATOM 2675 O O . GLU A 1 357 ? -18.641 38.75 14.516 1 98.88 357 GLU A O 1
ATOM 2680 N N . THR A 1 358 ? -17.438 37.375 13.281 1 98.75 358 THR A N 1
ATOM 2681 C CA . THR A 1 358 ? -16.234 38.188 13.328 1 98.75 358 THR A CA 1
ATOM 2682 C C . THR A 1 358 ? -15.266 37.781 12.219 1 98.75 358 THR A C 1
ATOM 2684 O O . THR A 1 358 ? -15.422 36.719 11.609 1 98.75 358 THR A O 1
ATOM 2687 N N . GLY A 1 359 ? -14.305 38.656 11.852 1 98.5 359 GLY A N 1
ATOM 2688 C CA . GLY A 1 359 ? -13.273 38.375 10.859 1 98.5 359 GLY A CA 1
ATOM 2689 C C . GLY A 1 359 ? -13.781 38.438 9.43 1 98.5 359 GLY A C 1
ATOM 2690 O O . GLY A 1 359 ? -14.516 39.375 9.07 1 98.5 359 GLY A O 1
ATOM 2691 N N . GLY A 1 360 ? -13.32 37.531 8.555 1 97.81 360 GLY A N 1
ATOM 2692 C CA . GLY A 1 360 ? -13.773 37.375 7.176 1 97.81 360 GLY A CA 1
ATOM 2693 C C . GLY A 1 360 ? -13.016 38.281 6.207 1 97.81 360 GLY A C 1
ATOM 2694 O O . GLY A 1 360 ? -13.383 38.375 5.035 1 97.81 360 GLY A O 1
ATOM 2695 N N . GLU A 1 361 ? -11.969 38.844 6.691 1 97.31 361 GLU A N 1
ATOM 2696 C CA . GLU A 1 361 ? -11.227 39.75 5.84 1 97.31 361 GLU A CA 1
ATOM 2697 C C . GLU A 1 361 ? -9.742 39.781 6.195 1 97.31 361 GLU A C 1
ATOM 2699 O O . GLU A 1 361 ? -9.344 39.219 7.215 1 97.31 361 GLU A O 1
ATOM 2704 N N . THR A 1 362 ? -8.961 40.375 5.363 1 97.44 362 THR A N 1
ATOM 2705 C CA . THR A 1 362 ? -7.539 40.594 5.617 1 97.44 362 THR A CA 1
ATOM 2706 C C . THR A 1 362 ? -7.324 41.719 6.621 1 97.44 362 THR A C 1
ATOM 2708 O O . THR A 1 362 ? -8.062 42.719 6.621 1 97.44 362 THR A O 1
ATOM 2711 N N . VAL A 1 363 ? -6.332 41.469 7.438 1 96.12 363 VAL A N 1
ATOM 2712 C CA . VAL A 1 363 ? -5.918 42.5 8.391 1 96.12 363 VAL A CA 1
ATOM 2713 C C . VAL A 1 363 ? -4.676 43.219 7.871 1 96.12 363 VAL A C 1
ATOM 2715 O O . VAL A 1 363 ? -3.715 42.562 7.441 1 96.12 363 VAL A O 1
ATOM 2718 N N . PRO A 1 364 ? -4.707 44.562 7.875 1 95.56 364 PRO A N 1
ATOM 2719 C CA . PRO A 1 364 ? -3.51 45.281 7.438 1 95.56 364 PRO A CA 1
ATOM 2720 C C . PRO A 1 364 ? -2.314 45.062 8.367 1 95.56 364 PRO A C 1
ATOM 2722 O O . PRO A 1 364 ? -2.486 44.938 9.578 1 95.56 364 PRO A O 1
ATOM 2725 N N . MET A 1 365 ? -1.209 44.938 7.836 1 94.38 365 MET A N 1
ATOM 2726 C CA . MET A 1 365 ? 0.052 44.875 8.57 1 94.38 365 MET A CA 1
ATOM 2727 C C . MET A 1 365 ? 0.909 46.094 8.258 1 94.38 365 MET A C 1
ATOM 2729 O O . MET A 1 365 ? 1.051 46.5 7.098 1 94.38 365 MET A O 1
ATOM 2733 N N . ASP A 1 366 ? 1.41 46.688 9.305 1 90.5 366 ASP A N 1
ATOM 2734 C CA . ASP A 1 366 ? 2.189 47.938 9.133 1 90.5 366 ASP A CA 1
ATOM 2735 C C . ASP A 1 366 ? 3.371 47.688 8.188 1 90.5 366 ASP A C 1
ATOM 2737 O O . ASP A 1 366 ? 4.148 46.75 8.383 1 90.5 366 ASP A O 1
ATOM 2741 N N . GLY A 1 367 ? 3.496 48.531 7.184 1 92.62 367 GLY A N 1
ATOM 2742 C CA . GLY A 1 367 ? 4.637 48.531 6.285 1 92.62 367 GLY A CA 1
ATOM 2743 C C . GLY A 1 367 ? 4.531 47.469 5.207 1 92.62 367 GLY A C 1
ATOM 2744 O O . GLY A 1 367 ? 5.48 47.25 4.453 1 92.62 367 GLY A O 1
ATOM 2745 N N . VAL A 1 368 ? 3.514 46.781 5.164 1 94.56 368 VAL A N 1
ATOM 2746 C CA . VAL A 1 368 ? 3.359 45.688 4.195 1 94.56 368 VAL A CA 1
ATOM 2747 C C . VAL A 1 368 ? 2.197 46 3.256 1 94.56 368 VAL A C 1
ATOM 2749 O O . VAL A 1 368 ? 1.064 46.219 3.703 1 94.56 368 VAL A O 1
ATOM 2752 N N . ASP A 1 369 ? 2.557 46.094 1.941 1 89.88 369 ASP A N 1
ATOM 2753 C CA . ASP A 1 369 ? 1.516 46.25 0.93 1 89.88 369 ASP A CA 1
ATOM 2754 C C . ASP A 1 369 ? 0.827 44.906 0.643 1 89.88 369 ASP A C 1
ATOM 2756 O O . ASP A 1 369 ? 1.483 43.875 0.573 1 89.88 369 ASP A O 1
ATOM 2760 N N . ASP A 1 370 ? -0.441 44.75 0.672 1 94.75 370 ASP A N 1
ATOM 2761 C CA . ASP A 1 370 ? -1.223 43.562 0.35 1 94.75 370 ASP A CA 1
ATOM 2762 C C . ASP A 1 370 ? -1.009 42.469 1.393 1 94.75 370 ASP A C 1
ATOM 2764 O O . ASP A 1 370 ? -0.47 41.406 1.081 1 94.75 370 ASP A O 1
ATOM 2768 N N . SER A 1 371 ? -1.34 42.719 2.57 1 97.31 371 SER A N 1
ATOM 2769 C CA . SER A 1 371 ? -1.176 41.844 3.746 1 97.31 371 SER A CA 1
ATOM 2770 C C . SER A 1 371 ? -1.709 40.438 3.492 1 97.31 371 SER A C 1
ATOM 2772 O O . SER A 1 371 ? -2.738 40.281 2.834 1 97.31 371 SER A O 1
ATOM 2774 N N . LEU A 1 372 ? -0.997 39.469 3.994 1 98.38 372 LEU A N 1
ATOM 2775 C CA . LEU A 1 372 ? -1.45 38.094 3.928 1 98.38 372 LEU A CA 1
ATOM 2776 C C . LEU A 1 372 ? -2.078 37.656 5.25 1 98.38 372 LEU A C 1
ATOM 2778 O O . LEU A 1 372 ? -2.371 36.469 5.445 1 98.38 372 LEU A O 1
ATOM 2782 N N . LEU A 1 373 ? -2.205 38.625 6.145 1 98.19 373 LEU A N 1
ATOM 2783 C CA . LEU A 1 373 ? -2.818 38.344 7.441 1 98.19 373 LEU A CA 1
ATOM 2784 C C . LEU A 1 373 ? -4.336 38.281 7.324 1 98.19 373 LEU A C 1
ATOM 2786 O O . LEU A 1 373 ? -4.961 39.25 6.902 1 98.19 373 LEU A O 1
ATOM 2790 N N . VAL A 1 374 ? -4.922 37.125 7.605 1 98.56 374 VAL A N 1
ATOM 2791 C CA . VAL A 1 374 ? -6.371 36.938 7.613 1 98.56 374 VAL A CA 1
ATOM 2792 C C . VAL A 1 374 ? -6.875 36.875 9.055 1 98.56 374 VAL A C 1
ATOM 2794 O O . VAL A 1 374 ? -6.305 36.156 9.875 1 98.56 374 VAL A O 1
ATOM 2797 N N . ALA A 1 375 ? -7.898 37.625 9.344 1 98.44 375 ALA A N 1
ATOM 2798 C CA . ALA A 1 375 ? -8.445 37.656 10.695 1 98.44 375 ALA A CA 1
ATOM 2799 C C . ALA A 1 375 ? -9.102 36.312 11.055 1 98.44 375 ALA A C 1
ATOM 2801 O O . ALA A 1 375 ? -9.758 35.688 10.219 1 98.44 375 ALA A O 1
ATOM 2802 N N . PRO A 1 376 ? -8.867 35.844 12.367 1 98.81 376 PRO A N 1
ATOM 2803 C CA . PRO A 1 376 ? -9.688 34.719 12.805 1 98.81 376 PRO A CA 1
ATOM 2804 C C . PRO A 1 376 ? -11.172 34.938 12.523 1 98.81 376 PRO A C 1
ATOM 2806 O O . PRO A 1 376 ? -11.734 35.969 12.891 1 98.81 376 PRO A O 1
ATOM 2809 N N . THR A 1 377 ? -11.773 33.969 11.844 1 98.94 377 THR A N 1
ATOM 2810 C CA . THR A 1 377 ? -13.125 34.156 11.312 1 98.94 377 THR A CA 1
ATOM 2811 C C . THR A 1 377 ? -14.07 33.125 11.93 1 98.94 377 THR A C 1
ATOM 2813 O O . THR A 1 377 ? -13.773 31.922 11.945 1 98.94 377 THR A O 1
ATOM 2816 N N . VAL A 1 378 ? -15.141 33.562 12.5 1 98.94 378 VAL A N 1
ATOM 2817 C CA . VAL A 1 378 ? -16.203 32.688 13.016 1 98.94 378 VAL A CA 1
ATOM 2818 C C . VAL A 1 378 ? -17.484 32.938 12.242 1 98.94 378 VAL A C 1
ATOM 2820 O O . VAL A 1 378 ? -17.922 34.094 12.078 1 98.94 378 VAL A O 1
ATOM 2823 N N . ILE A 1 379 ? -18.047 31.922 11.68 1 98.94 379 ILE A N 1
ATOM 2824 C CA . ILE A 1 379 ? -19.281 31.984 10.906 1 98.94 379 ILE A CA 1
ATOM 2825 C C . ILE A 1 379 ? -20.359 31.141 11.594 1 98.94 379 ILE A C 1
ATOM 2827 O O . ILE A 1 379 ? -20.156 29.938 11.828 1 98.94 379 ILE A O 1
ATOM 2831 N N . SER A 1 380 ? -21.469 31.719 11.969 1 98.81 380 SER A N 1
ATOM 2832 C CA . SER A 1 380 ? -22.594 30.984 12.531 1 98.81 380 SER A CA 1
ATOM 2833 C C . SER A 1 380 ? -23.672 30.75 11.484 1 98.81 380 SER A C 1
ATOM 2835 O O . SER A 1 380 ? -23.562 31.219 10.352 1 98.81 380 SER A O 1
ATOM 2837 N N . ASP A 1 381 ? -24.656 29.891 11.812 1 98.56 381 ASP A N 1
ATOM 2838 C CA . ASP A 1 381 ? -25.75 29.531 10.938 1 98.56 381 ASP A CA 1
ATOM 2839 C C . ASP A 1 381 ? -25.25 28.891 9.648 1 98.56 381 ASP A C 1
ATOM 2841 O O . ASP A 1 381 ? -25.812 29.094 8.578 1 98.56 381 ASP A O 1
ATOM 2845 N N . ALA A 1 382 ? -24.109 28.234 9.75 1 98.75 382 ALA A N 1
ATOM 2846 C CA . ALA A 1 382 ? -23.578 27.516 8.602 1 98.75 382 ALA A CA 1
ATOM 2847 C C . ALA A 1 382 ? -24.266 26.156 8.445 1 98.75 382 ALA A C 1
ATOM 2849 O O . ALA A 1 382 ? -24.938 25.688 9.367 1 98.75 382 ALA A O 1
ATOM 2850 N N . THR A 1 383 ? -24.203 25.625 7.273 1 98.5 383 THR A N 1
ATOM 2851 C CA . THR A 1 383 ? -24.625 24.25 6.992 1 98.5 383 THR A CA 1
ATOM 2852 C C . THR A 1 383 ? -23.484 23.453 6.371 1 98.5 383 THR A C 1
ATOM 2854 O O . THR A 1 383 ? -22.484 24.031 5.934 1 98.5 383 THR A O 1
ATOM 2857 N N . ASN A 1 384 ? -23.672 22.188 6.387 1 97.5 384 ASN A N 1
ATOM 2858 C CA . ASN A 1 384 ? -22.625 21.25 5.988 1 97.5 384 ASN A CA 1
ATOM 2859 C C . ASN A 1 384 ? -22.266 21.406 4.512 1 97.5 384 ASN A C 1
ATOM 2861 O O . ASN A 1 384 ? -21.188 20.984 4.078 1 97.5 384 ASN A O 1
ATOM 2865 N N . ASP A 1 385 ? -23.094 22.031 3.693 1 97.56 385 ASP A N 1
ATOM 2866 C CA . ASP A 1 385 ? -22.906 22.078 2.246 1 97.56 385 ASP A CA 1
ATOM 2867 C C . ASP A 1 385 ? -22.359 23.438 1.812 1 97.56 385 ASP A C 1
ATOM 2869 O O . ASP A 1 385 ? -22.047 23.641 0.637 1 97.56 385 ASP A O 1
ATOM 2873 N N . MET A 1 386 ? -22.219 24.406 2.738 1 98.62 386 MET A N 1
ATOM 2874 C CA . MET A 1 386 ? -21.703 25.734 2.41 1 98.62 386 MET A CA 1
ATOM 2875 C C . MET A 1 386 ? -20.203 25.688 2.18 1 98.62 386 MET A C 1
ATOM 2877 O O . MET A 1 386 ? -19.516 24.812 2.691 1 98.62 386 MET A O 1
ATOM 2881 N N . ALA A 1 387 ? -19.641 26.609 1.49 1 98.62 387 ALA A N 1
ATOM 2882 C CA . ALA A 1 387 ? -18.312 26.578 0.903 1 98.62 387 ALA A CA 1
ATOM 2883 C C . ALA A 1 387 ? -17.234 26.438 1.98 1 98.62 387 ALA A C 1
ATOM 2885 O O . ALA A 1 387 ? -16.297 25.656 1.824 1 98.62 387 ALA A O 1
ATOM 2886 N N . ALA A 1 388 ? -17.375 27.141 3.084 1 98.5 388 ALA A N 1
ATOM 2887 C CA . ALA A 1 388 ? -16.375 27.094 4.137 1 98.5 388 ALA A CA 1
ATOM 2888 C C . ALA A 1 388 ? -16.453 25.797 4.93 1 98.5 388 ALA A C 1
ATOM 2890 O O . ALA A 1 388 ? -15.531 25.438 5.664 1 98.5 388 ALA A O 1
ATOM 2891 N N . ALA A 1 389 ? -17.578 25.062 4.777 1 98.5 389 ALA A N 1
ATOM 2892 C CA . ALA A 1 389 ? -17.797 23.812 5.52 1 98.5 389 ALA A CA 1
ATOM 2893 C C . ALA A 1 389 ? -17.469 22.609 4.652 1 98.5 389 ALA A C 1
ATOM 2895 O O . ALA A 1 389 ? -16.906 21.625 5.137 1 98.5 389 ALA A O 1
ATOM 2896 N N . CYS A 1 390 ? -17.812 22.625 3.387 1 97.69 390 CYS A N 1
ATOM 2897 C CA . CYS A 1 390 ? -17.719 21.438 2.557 1 97.69 390 CYS A CA 1
ATOM 2898 C C . CYS A 1 390 ? -16.359 21.344 1.885 1 97.69 390 CYS A C 1
ATOM 2900 O O . CYS A 1 390 ? -15.961 20.281 1.408 1 97.69 390 CYS A O 1
ATOM 2902 N N . ASN A 1 391 ? -15.539 22.453 1.862 1 97.25 391 ASN A N 1
ATOM 2903 C CA . ASN A 1 391 ? -14.195 22.453 1.294 1 97.25 391 ASN A CA 1
ATOM 2904 C C . ASN A 1 391 ? -13.125 22.547 2.381 1 97.25 391 ASN A C 1
ATOM 2906 O O . ASN A 1 391 ? -13.367 23.125 3.445 1 97.25 391 ASN A O 1
ATOM 2910 N N . GLU A 1 392 ? -12 21.938 2.15 1 97.06 392 GLU A N 1
ATOM 2911 C CA . GLU A 1 392 ? -10.844 22.219 2.992 1 97.06 392 GLU A CA 1
ATOM 2912 C C . GLU A 1 392 ? -10.336 23.641 2.771 1 97.06 392 GLU A C 1
ATOM 2914 O O . GLU A 1 392 ? -9.625 23.906 1.8 1 97.06 392 GLU A O 1
ATOM 2919 N N . HIS A 1 393 ? -10.688 24.5 3.678 1 96.81 393 HIS A N 1
ATOM 2920 C CA . HIS A 1 393 ? -10.359 25.906 3.48 1 96.81 393 HIS A CA 1
ATOM 2921 C C . HIS A 1 393 ? -8.922 26.203 3.896 1 96.81 393 HIS A C 1
ATOM 2923 O O . HIS A 1 393 ? -8.312 27.156 3.398 1 96.81 393 HIS A O 1
ATOM 2929 N N . PHE A 1 394 ? -8.352 25.484 4.801 1 97.5 394 PHE A N 1
ATOM 2930 C CA . PHE A 1 394 ? -6.941 25.578 5.156 1 97.5 394 PHE A CA 1
ATOM 2931 C C . PHE A 1 394 ? -6.602 27 5.613 1 97.5 394 PHE A C 1
ATOM 2933 O O . PHE A 1 394 ? -5.609 27.578 5.168 1 97.5 394 PHE A O 1
ATOM 2940 N N . GLY A 1 395 ? -7.441 27.609 6.43 1 98.25 395 GLY A N 1
ATOM 2941 C CA . GLY A 1 395 ? -7.305 28.953 6.969 1 98.25 395 GLY A CA 1
ATOM 2942 C C . GLY A 1 395 ? -7.926 29.109 8.344 1 98.25 395 GLY A C 1
ATOM 2943 O O . GLY A 1 395 ? -8.453 28.156 8.906 1 98.25 395 GLY A O 1
ATOM 2944 N N . PRO A 1 396 ? -7.762 30.281 8.938 1 98.62 396 PRO A N 1
ATOM 2945 C CA . PRO A 1 396 ? -8.297 30.516 10.281 1 98.62 396 PRO A CA 1
ATOM 2946 C C . PRO A 1 396 ? -9.805 30.781 10.273 1 98.62 396 PRO A C 1
ATOM 2948 O O . PRO A 1 396 ? -10.25 31.844 10.734 1 98.62 396 PRO A O 1
ATOM 2951 N N . ILE A 1 397 ? -10.578 29.812 9.766 1 98.88 397 ILE A N 1
ATOM 2952 C CA . ILE A 1 397 ? -12.016 29.922 9.57 1 98.88 397 ILE A CA 1
ATOM 2953 C C . ILE A 1 397 ? -12.727 28.828 10.367 1 98.88 397 ILE A C 1
ATOM 2955 O O . ILE A 1 397 ? -12.336 27.656 10.32 1 98.88 397 ILE A O 1
ATOM 2959 N N . ALA A 1 398 ? -13.781 29.234 11.102 1 98.94 398 ALA A N 1
ATOM 2960 C CA . ALA A 1 398 ? -14.523 28.297 11.945 1 98.94 398 ALA A CA 1
ATOM 2961 C C . ALA A 1 398 ? -16.016 28.375 11.656 1 98.94 398 ALA A C 1
ATOM 2963 O O . ALA A 1 398 ? -16.75 29.094 12.344 1 98.94 398 ALA A O 1
ATOM 2964 N N . PRO A 1 399 ? -16.469 27.703 10.672 1 98.94 399 PRO A N 1
ATOM 2965 C CA . PRO A 1 399 ? -17.922 27.578 10.508 1 98.94 399 PRO A CA 1
ATOM 2966 C C . PRO A 1 399 ? -18.562 26.703 11.586 1 98.94 399 PRO A C 1
ATOM 2968 O O . PRO A 1 399 ? -18.094 25.578 11.836 1 98.94 399 PRO A O 1
ATOM 2971 N N . VAL A 1 400 ? -19.594 27.188 12.234 1 98.94 400 VAL A N 1
ATOM 2972 C CA . VAL A 1 400 ? -20.297 26.469 13.281 1 98.94 400 VAL A CA 1
ATOM 2973 C C . VAL A 1 400 ? -21.656 25.984 12.758 1 98.94 400 VAL A C 1
ATOM 2975 O O . VAL A 1 400 ? -22.438 26.797 12.234 1 98.94 400 VAL A O 1
ATOM 2978 N N . ILE A 1 401 ? -21.922 24.734 12.844 1 98.94 401 ILE A N 1
ATOM 2979 C CA . ILE A 1 401 ? -23.094 24.062 12.289 1 98.94 401 ILE A CA 1
ATOM 2980 C C . ILE A 1 401 ? -23.859 23.375 13.406 1 98.94 401 ILE A C 1
ATOM 2982 O O . ILE A 1 401 ? -23.312 22.562 14.141 1 98.94 401 ILE A O 1
ATOM 2986 N N . PRO A 1 402 ? -25.141 23.688 13.586 1 98.81 402 PRO A N 1
ATOM 2987 C CA . PRO A 1 402 ? -25.922 23.047 14.656 1 98.81 402 PRO A CA 1
ATOM 2988 C C . PRO A 1 402 ? -26.359 21.625 14.289 1 98.81 402 PRO A C 1
ATOM 2990 O O . PRO A 1 402 ? -26.547 21.312 13.109 1 98.81 402 PRO A O 1
ATOM 2993 N N . PHE A 1 403 ? -26.453 20.734 15.25 1 98.5 403 PHE A N 1
ATOM 2994 C CA . PHE A 1 403 ? -27.094 19.438 15.109 1 98.5 403 PHE A CA 1
ATOM 2995 C C . PHE A 1 403 ? -28.016 19.172 16.297 1 98.5 403 PHE A C 1
ATOM 2997 O O . PHE A 1 403 ? -27.922 19.844 17.328 1 98.5 403 PHE A O 1
ATOM 3004 N N . SER A 1 404 ? -28.922 18.125 16.203 1 98.19 404 SER A N 1
ATOM 3005 C CA . SER A 1 404 ? -29.953 17.938 17.219 1 98.19 404 SER A CA 1
ATOM 3006 C C . SER A 1 404 ? -29.703 16.656 18.016 1 98.19 404 SER A C 1
ATOM 3008 O O . SER A 1 404 ? -30.156 16.547 19.156 1 98.19 404 SER A O 1
ATOM 3010 N N . ASP A 1 405 ? -29.078 15.672 17.422 1 96.31 405 ASP A N 1
ATOM 3011 C CA . ASP A 1 405 ? -28.797 14.438 18.125 1 96.31 405 ASP A CA 1
ATOM 3012 C C . ASP A 1 405 ? -27.516 13.781 17.609 1 96.31 405 ASP A C 1
ATOM 3014 O O . ASP A 1 405 ? -26.984 14.188 16.578 1 96.31 405 ASP A O 1
ATOM 3018 N N . ILE A 1 406 ? -27.109 12.781 18.266 1 96 406 ILE A N 1
ATOM 3019 C CA . ILE A 1 406 ? -25.812 12.156 18.031 1 96 406 ILE A CA 1
ATOM 3020 C C . ILE A 1 406 ? -25.781 11.523 16.641 1 96 406 ILE A C 1
ATOM 3022 O O . ILE A 1 406 ? -24.781 11.602 15.938 1 96 406 ILE A O 1
ATOM 3026 N N . ASP A 1 407 ? -26.844 10.914 16.203 1 97.62 407 ASP A N 1
ATOM 3027 C CA . ASP A 1 407 ? -26.906 10.273 14.891 1 97.62 407 ASP A CA 1
ATOM 3028 C C . ASP A 1 407 ? -26.75 11.305 13.773 1 97.62 407 ASP A C 1
ATOM 3030 O O . ASP A 1 407 ? -26.062 11.047 12.773 1 97.62 407 ASP A O 1
ATOM 3034 N N . GLU A 1 408 ? -27.391 12.398 13.977 1 98 408 GLU A N 1
ATOM 3035 C CA . GLU A 1 408 ? -27.25 13.484 13.008 1 98 408 GLU A CA 1
ATOM 3036 C C . GLU A 1 408 ? -25.828 13.992 12.938 1 98 408 GLU A C 1
ATOM 3038 O O . GLU A 1 408 ? -25.297 14.266 11.852 1 98 408 GLU A O 1
ATOM 3043 N N . ALA A 1 409 ? -25.156 14.164 14.07 1 98 409 ALA A N 1
ATOM 3044 C CA . ALA A 1 409 ? -23.781 14.609 14.117 1 98 409 ALA A CA 1
ATOM 3045 C C . ALA A 1 409 ? -22.859 13.664 13.336 1 98 409 ALA A C 1
ATOM 3047 O O . ALA A 1 409 ? -22 14.102 12.586 1 98 409 ALA A O 1
ATOM 3048 N N . ILE A 1 410 ? -23.078 12.391 13.508 1 98.19 410 ILE A N 1
ATOM 3049 C CA . ILE A 1 410 ? -22.281 11.375 12.828 1 98.19 410 ILE A CA 1
ATOM 3050 C C . ILE A 1 410 ? -22.531 11.438 11.328 1 98.19 410 ILE A C 1
ATOM 3052 O O . ILE A 1 410 ? -21.594 11.359 10.531 1 98.19 410 ILE A O 1
ATOM 3056 N N . GLU A 1 411 ? -23.766 11.547 10.953 1 98 411 GLU A N 1
ATOM 3057 C CA . GLU A 1 411 ? -24.109 11.664 9.547 1 98 411 GLU A CA 1
ATOM 3058 C C . GLU A 1 411 ? -23.453 12.883 8.906 1 98 411 GLU A C 1
ATOM 3060 O O . GLU A 1 411 ? -22.922 12.797 7.793 1 98 411 GLU A O 1
ATOM 3065 N N . MET A 1 412 ? -23.5 13.977 9.594 1 98.31 412 MET A N 1
ATOM 3066 C CA . MET A 1 412 ? -22.875 15.203 9.102 1 98.31 412 MET A CA 1
ATOM 3067 C C . MET A 1 412 ? -21.375 15.047 9.008 1 98.31 412 MET A C 1
ATOM 3069 O O . MET A 1 412 ? -20.766 15.43 8.008 1 98.31 412 MET A O 1
ATOM 3073 N N . HIS A 1 413 ? -20.781 14.5 10.031 1 98.25 413 HIS A N 1
ATOM 3074 C CA . HIS A 1 413 ? -19.344 14.266 10.031 1 98.25 413 HIS A CA 1
ATOM 3075 C C . HIS A 1 413 ? -18.922 13.445 8.82 1 98.25 413 HIS A C 1
ATOM 3077 O O . HIS A 1 413 ? -17.938 13.781 8.148 1 98.25 413 HIS A O 1
ATOM 3083 N N . ASP A 1 414 ? -19.656 12.383 8.547 1 97.31 414 ASP A N 1
ATOM 3084 C CA . ASP A 1 414 ? -19.25 11.391 7.547 1 97.31 414 ASP A CA 1
ATOM 3085 C C . ASP A 1 414 ? -19.625 11.852 6.141 1 97.31 414 ASP A C 1
ATOM 3087 O O . ASP A 1 414 ? -19.219 11.25 5.152 1 97.31 414 ASP A O 1
ATOM 3091 N N . ALA A 1 415 ? -20.391 12.992 6.027 1 97.44 415 ALA A N 1
ATOM 3092 C CA . ALA A 1 415 ? -20.828 13.492 4.73 1 97.44 415 ALA A CA 1
ATOM 3093 C C . ALA A 1 415 ? -19.719 14.258 4.027 1 97.44 415 ALA A C 1
ATOM 3095 O O . ALA A 1 415 ? -19.859 15.445 3.723 1 97.44 415 ALA A O 1
ATOM 3096 N N . THR A 1 416 ? -18.609 13.602 3.771 1 97.12 416 THR A N 1
ATOM 3097 C CA . THR A 1 416 ? -17.438 14.094 3.072 1 97.12 416 THR A CA 1
ATOM 3098 C C . THR A 1 416 ? -16.625 12.93 2.496 1 97.12 416 THR A C 1
ATOM 3100 O O . THR A 1 416 ? -16.766 11.789 2.934 1 97.12 416 THR A O 1
ATOM 3103 N N . GLU A 1 417 ? -15.852 13.188 1.461 1 96.44 417 GLU A N 1
ATOM 3104 C CA . GLU A 1 417 ? -15 12.141 0.899 1 96.44 417 GLU A CA 1
ATOM 3105 C C . GLU A 1 417 ? -13.75 11.93 1.748 1 96.44 417 GLU A C 1
ATOM 3107 O O . GLU A 1 417 ? -13.023 10.953 1.557 1 96.44 417 GLU A O 1
ATOM 3112 N N . TYR A 1 418 ? -13.508 12.766 2.746 1 97.81 418 TYR A N 1
ATOM 3113 C CA . TYR A 1 418 ? -12.266 12.766 3.512 1 97.81 418 TYR A CA 1
ATOM 3114 C C . TYR A 1 418 ? -12.406 11.938 4.785 1 97.81 418 TYR A C 1
ATOM 3116 O O . TYR A 1 418 ? -13.523 11.703 5.254 1 97.81 418 TYR A O 1
ATOM 3124 N N . GLY A 1 419 ? -11.305 11.43 5.355 1 98.12 419 GLY A N 1
ATOM 3125 C CA . GLY A 1 419 ? -11.195 10.711 6.613 1 98.12 419 GLY A CA 1
ATOM 3126 C C . GLY A 1 419 ? -9.836 10.852 7.27 1 98.12 419 GLY A C 1
ATOM 3127 O O . GLY A 1 419 ? -9.133 9.859 7.477 1 98.12 419 GLY A O 1
ATOM 3128 N N . LEU A 1 420 ? -9.492 12.078 7.734 1 98.5 420 LEU A N 1
ATOM 3129 C CA . LEU A 1 420 ? -8.156 12.32 8.258 1 98.5 420 LEU A CA 1
ATOM 3130 C C . LEU A 1 420 ? -8.164 12.375 9.781 1 98.5 420 LEU A C 1
ATOM 3132 O O . LEU A 1 420 ? -7.547 11.539 10.445 1 98.5 420 LEU A O 1
ATOM 3136 N N . SER A 1 421 ? -8.969 13.352 10.32 1 98.62 421 SER A N 1
ATOM 3137 C CA . SER A 1 421 ? -8.961 13.539 11.773 1 98.62 421 SER A CA 1
ATOM 3138 C C . SER A 1 421 ? -10.305 14.055 12.266 1 98.62 421 SER A C 1
ATOM 3140 O O . SER A 1 421 ? -11.234 14.234 11.484 1 98.62 421 SER A O 1
ATOM 3142 N N . GLY A 1 422 ? -10.461 14.164 13.562 1 98.69 422 GLY A N 1
ATOM 3143 C CA . GLY A 1 422 ? -11.625 14.711 14.242 1 98.69 422 GLY A CA 1
ATOM 3144 C C . GLY A 1 422 ? -11.445 14.805 15.742 1 98.69 422 GLY A C 1
ATOM 3145 O O . GLY A 1 422 ? -10.438 14.359 16.281 1 98.69 422 GLY A O 1
ATOM 3146 N N . SER A 1 423 ? -12.406 15.422 16.359 1 98.88 423 SER A N 1
ATOM 3147 C CA . SER A 1 423 ? -12.398 15.516 17.828 1 98.88 423 SER A CA 1
ATOM 3148 C C . SER A 1 423 ? -13.812 15.578 18.375 1 98.88 423 SER A C 1
ATOM 3150 O O . SER A 1 423 ? -14.758 15.914 17.656 1 98.88 423 SER A O 1
ATOM 3152 N N . VAL A 1 424 ? -13.906 15.211 19.656 1 98.88 424 VAL A N 1
ATOM 3153 C CA . VAL A 1 424 ? -15.211 15.117 20.312 1 98.88 424 VAL A CA 1
ATOM 3154 C C . VAL A 1 424 ? -15.117 15.641 21.734 1 98.88 424 VAL A C 1
ATOM 3156 O O . VAL A 1 424 ? -14.18 15.305 22.469 1 98.88 424 VAL A O 1
ATOM 3159 N N . HIS A 1 425 ? -16.031 16.484 22.125 1 98.81 425 HIS A N 1
ATOM 3160 C CA . HIS A 1 425 ? -16.344 16.812 23.516 1 98.81 425 HIS A CA 1
ATOM 3161 C C . HIS A 1 425 ? -17.781 16.438 23.859 1 98.81 425 HIS A C 1
ATOM 3163 O O . HIS A 1 425 ? -18.719 16.984 23.297 1 98.81 425 HIS A O 1
ATOM 3169 N N . ALA A 1 426 ? -17.969 15.523 24.812 1 97.88 426 ALA A N 1
ATOM 3170 C CA . ALA A 1 426 ? -19.297 14.945 25.031 1 97.88 426 ALA A CA 1
ATOM 3171 C C . ALA A 1 426 ? -19.703 15.008 26.5 1 97.88 426 ALA A C 1
ATOM 3173 O O . ALA A 1 426 ? -20.797 14.594 26.859 1 97.88 426 ALA A O 1
ATOM 3174 N N . GLY A 1 427 ? -18.906 15.523 27.391 1 95.5 427 GLY A N 1
ATOM 3175 C CA . GLY A 1 427 ? -19.188 15.586 28.828 1 95.5 427 GLY A CA 1
ATOM 3176 C C . GLY A 1 427 ? -18.672 14.375 29.578 1 95.5 427 GLY A C 1
ATOM 3177 O O . GLY A 1 427 ? -17.984 14.523 30.594 1 95.5 427 GLY A O 1
ATOM 3178 N N . ASP A 1 428 ? -19.016 13.203 29.062 1 95.19 428 ASP A N 1
ATOM 3179 C CA . ASP A 1 428 ? -18.469 11.992 29.656 1 95.19 428 ASP A CA 1
ATOM 3180 C C . ASP A 1 428 ? -17.672 11.195 28.625 1 95.19 428 ASP A C 1
ATOM 3182 O O . ASP A 1 428 ? -17.984 11.227 27.438 1 95.19 428 ASP A O 1
ATOM 3186 N N . ILE A 1 429 ? -16.703 10.438 29.156 1 96.75 429 ILE A N 1
ATOM 3187 C CA . ILE A 1 429 ? -15.734 9.727 28.328 1 96.75 429 ILE A CA 1
ATOM 3188 C C . ILE A 1 429 ? -16.438 8.617 27.547 1 96.75 429 ILE A C 1
ATOM 3190 O O . ILE A 1 429 ? -16.109 8.344 26.391 1 96.75 429 ILE A O 1
ATOM 3194 N N . GLY A 1 430 ? -17.406 7.934 28.188 1 97.12 430 GLY A N 1
ATOM 3195 C CA . GLY A 1 430 ? -18.109 6.848 27.516 1 97.12 430 GLY A CA 1
ATOM 3196 C C . GLY A 1 430 ? -18.797 7.285 26.234 1 97.12 430 GLY A C 1
ATOM 3197 O O . GLY A 1 430 ? -18.656 6.645 25.203 1 97.12 430 GLY A O 1
ATOM 3198 N N . THR A 1 431 ? -19.562 8.422 26.328 1 96.88 431 THR A N 1
ATOM 3199 C CA . THR A 1 431 ? -20.234 8.977 25.156 1 96.88 431 THR A CA 1
ATOM 3200 C C . THR A 1 431 ? -19.219 9.438 24.109 1 96.88 431 THR A C 1
ATOM 3202 O O . THR A 1 431 ? -19.422 9.234 22.922 1 96.88 431 THR A O 1
ATOM 3205 N N . GLY A 1 432 ? -18.172 10.094 24.609 1 98.12 432 GLY A N 1
ATOM 3206 C CA . GLY A 1 432 ? -17.109 10.516 23.703 1 98.12 432 GLY A CA 1
ATOM 3207 C C . GLY A 1 432 ? -16.516 9.375 22.906 1 98.12 432 GLY A C 1
ATOM 3208 O O . GLY A 1 432 ? -16.312 9.492 21.688 1 98.12 432 GLY A O 1
ATOM 3209 N N . MET A 1 433 ? -16.266 8.289 23.578 1 97.88 433 MET A N 1
ATOM 3210 C CA . MET A 1 433 ? -15.672 7.117 22.953 1 97.88 433 MET A CA 1
ATOM 3211 C C . MET A 1 433 ? -16.641 6.5 21.938 1 97.88 433 MET A C 1
ATOM 3213 O O . MET A 1 433 ? -16.219 6.059 20.859 1 97.88 433 MET A O 1
ATOM 3217 N N . GLN A 1 434 ? -17.859 6.457 22.281 1 96.94 434 GLN A N 1
ATOM 3218 C CA . GLN A 1 434 ? -18.859 5.922 21.359 1 96.94 434 GLN A CA 1
ATOM 3219 C C . GLN A 1 434 ? -18.922 6.734 20.078 1 96.94 434 GLN A C 1
ATOM 3221 O O . GLN A 1 434 ? -19 6.168 18.984 1 96.94 434 GLN A O 1
ATOM 3226 N N . LEU A 1 435 ? -18.875 8.039 20.219 1 98.19 435 LEU A N 1
ATOM 3227 C CA . LEU A 1 435 ? -18.875 8.914 19.047 1 98.19 435 LEU A CA 1
ATOM 3228 C C . LEU A 1 435 ? -17.609 8.703 18.219 1 98.19 435 LEU A C 1
ATOM 3230 O O . LEU A 1 435 ? -17.688 8.555 17 1 98.19 435 LEU A O 1
ATOM 3234 N N . ALA A 1 436 ? -16.469 8.688 18.891 1 98.56 436 ALA A N 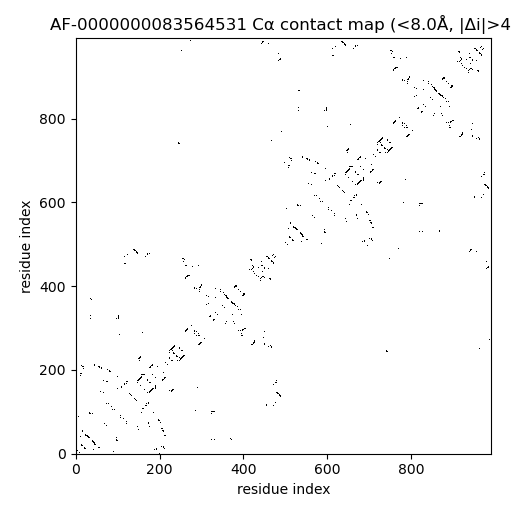1
ATOM 3235 C CA . ALA A 1 436 ? -15.188 8.523 18.203 1 98.56 436 ALA A CA 1
ATOM 3236 C C . ALA A 1 436 ? -15.148 7.227 17.406 1 98.56 436 ALA A C 1
ATOM 3238 O O . ALA A 1 436 ? -14.641 7.199 16.281 1 98.56 436 ALA A O 1
ATOM 3239 N N . GLU A 1 437 ? -15.727 6.168 17.922 1 96.94 437 GLU A N 1
ATOM 3240 C CA . GLU A 1 437 ? -15.742 4.863 17.266 1 96.94 437 GLU A CA 1
ATOM 3241 C C . GLU A 1 437 ? -16.625 4.883 16.031 1 96.94 437 GLU A C 1
ATOM 3243 O O . GLU A 1 437 ? -16.344 4.184 15.047 1 96.94 437 GLU A O 1
ATOM 3248 N N . ARG A 1 438 ? -17.625 5.715 16.047 1 96.81 438 ARG A N 1
ATOM 3249 C CA . ARG A 1 438 ? -18.609 5.746 14.961 1 96.81 438 ARG A CA 1
ATOM 3250 C C . ARG A 1 438 ? -18.141 6.68 13.844 1 96.81 438 ARG A C 1
ATOM 3252 O O . ARG A 1 438 ? -18.625 6.578 12.711 1 96.81 438 ARG A O 1
ATOM 3259 N N . MET A 1 439 ? -17.25 7.621 14.148 1 97.88 439 MET A N 1
ATOM 3260 C CA . MET A 1 439 ? -16.734 8.562 13.148 1 97.88 439 MET A CA 1
ATOM 3261 C C . MET A 1 439 ? -15.875 7.844 12.117 1 97.88 439 MET A C 1
ATOM 3263 O O . MET A 1 439 ? -14.914 7.16 12.477 1 97.88 439 MET A O 1
ATOM 3267 N N . ASP A 1 440 ? -16.203 7.996 10.82 1 96.69 440 ASP A N 1
ATOM 3268 C CA . ASP A 1 440 ? -15.445 7.375 9.734 1 96.69 440 ASP A CA 1
ATOM 3269 C C . ASP A 1 440 ? -14.227 8.219 9.367 1 96.69 440 ASP A C 1
ATOM 3271 O O . ASP A 1 440 ? -14.242 8.945 8.375 1 96.69 440 ASP A O 1
ATOM 3275 N N . THR A 1 441 ? -13.156 8.156 10.148 1 97.94 441 THR A N 1
ATOM 3276 C CA . THR A 1 441 ? -11.922 8.906 9.984 1 97.94 441 THR A CA 1
ATOM 3277 C C . THR A 1 441 ? -10.75 8.172 10.648 1 97.94 441 THR A C 1
ATOM 3279 O O . THR A 1 441 ? -10.961 7.285 11.469 1 97.94 441 THR A O 1
ATOM 3282 N N . GLY A 1 442 ? -9.547 8.477 10.242 1 98.06 442 GLY A N 1
ATOM 3283 C CA . GLY A 1 442 ? -8.367 7.746 10.688 1 98.06 442 GLY A CA 1
ATOM 3284 C C . GLY A 1 442 ? -7.941 8.102 12.102 1 98.06 442 GLY A C 1
ATOM 3285 O O . GLY A 1 442 ? -7.312 7.297 12.789 1 98.06 442 GLY A O 1
ATOM 3286 N N . ASN A 1 443 ? -8.234 9.336 12.57 1 98.69 443 ASN A N 1
ATOM 3287 C CA . ASN A 1 443 ? -7.848 9.82 13.891 1 98.69 443 ASN A CA 1
ATOM 3288 C C . ASN A 1 443 ? -8.984 10.586 14.562 1 98.69 443 ASN A C 1
ATOM 3290 O O . ASN A 1 443 ? -9.633 11.414 13.938 1 98.69 443 ASN A O 1
ATOM 3294 N N . VAL A 1 444 ? -9.211 10.258 15.82 1 98.88 444 VAL A N 1
ATOM 3295 C CA . VAL A 1 444 ? -10.203 11 16.594 1 98.88 444 VAL A CA 1
ATOM 3296 C C . VAL A 1 444 ? -9.68 11.25 18 1 98.88 444 VAL A C 1
ATOM 3298 O O . VAL A 1 444 ? -9.109 10.344 18.625 1 98.88 444 VAL A O 1
ATOM 3301 N N . HIS A 1 445 ? -9.93 12.398 18.547 1 98.88 445 HIS A N 1
ATOM 3302 C CA . HIS A 1 445 ? -9.398 12.781 19.859 1 98.88 445 HIS A CA 1
ATOM 3303 C C . HIS A 1 445 ? -10.516 13.266 20.781 1 98.88 445 HIS A C 1
ATOM 3305 O O . HIS A 1 445 ? -11.109 14.312 20.547 1 98.88 445 HIS A O 1
ATOM 3311 N N . VAL A 1 446 ? -10.75 12.516 21.844 1 98.88 446 VAL A N 1
ATOM 3312 C CA . VAL A 1 446 ? -11.812 12.805 22.797 1 98.88 446 VAL A CA 1
ATOM 3313 C C . VAL A 1 446 ? -11.297 13.758 23.875 1 98.88 446 VAL A C 1
ATOM 3315 O O . VAL A 1 446 ? -10.242 13.523 24.469 1 98.88 446 VAL A O 1
ATOM 3318 N N . ASN A 1 447 ? -12.047 14.844 24.156 1 98.56 447 ASN A N 1
ATOM 3319 C CA . ASN A 1 447 ? -11.727 15.883 25.125 1 98.56 447 ASN A CA 1
ATOM 3320 C C . ASN A 1 447 ? -10.43 16.594 24.781 1 98.56 447 ASN A C 1
ATOM 3322 O O . ASN A 1 447 ? -9.641 16.938 25.656 1 98.56 447 ASN A O 1
ATOM 3326 N N . ASP A 1 448 ? -10.195 16.734 23.516 1 98.44 448 ASP A N 1
ATOM 3327 C CA . ASP A 1 448 ? -9.023 17.422 22.969 1 98.44 448 ASP A CA 1
ATOM 3328 C C . ASP A 1 448 ? -9.312 17.984 21.594 1 98.44 448 ASP A C 1
ATOM 3330 O O . ASP A 1 448 ? -10.461 17.953 21.125 1 98.44 448 ASP A O 1
ATOM 3334 N N . GLN A 1 449 ? -8.367 18.641 20.953 1 98.25 449 GLN A N 1
ATOM 3335 C CA . GLN A 1 449 ? -8.406 19.125 19.578 1 98.25 449 GLN A CA 1
ATOM 3336 C C . GLN A 1 449 ? -7.719 18.156 18.625 1 98.25 449 GLN A C 1
ATOM 3338 O O . GLN A 1 449 ? -7.012 17.234 19.062 1 98.25 449 GLN A O 1
ATOM 3343 N N . PRO A 1 450 ? -7.961 18.266 17.344 1 98.5 450 PRO A N 1
ATOM 3344 C CA . PRO A 1 450 ? -7.527 17.203 16.422 1 98.5 450 PRO A CA 1
ATOM 3345 C C . PRO A 1 450 ? -6.055 17.312 16.047 1 98.5 450 PRO A C 1
ATOM 3347 O O . PRO A 1 450 ? -5.492 16.391 15.445 1 98.5 450 PRO A O 1
ATOM 3350 N N . ILE A 1 451 ? -5.332 18.328 16.297 1 98.06 451 ILE A N 1
ATOM 3351 C CA . ILE A 1 451 ? -3.938 18.5 15.914 1 98.06 451 ILE A CA 1
ATOM 3352 C C . ILE A 1 451 ? -3.035 17.734 16.875 1 98.06 451 ILE A C 1
ATOM 3354 O O . ILE A 1 451 ? -2.422 18.328 17.766 1 98.06 451 ILE A O 1
ATOM 3358 N N . ASN A 1 452 ? -2.957 16.453 16.703 1 97.81 452 ASN A N 1
ATOM 3359 C CA . ASN A 1 452 ? -2.127 15.57 17.5 1 97.81 452 ASN A CA 1
ATOM 3360 C C . ASN A 1 452 ? -1.216 14.711 16.625 1 97.81 452 ASN A C 1
ATOM 3362 O O . ASN A 1 452 ? -1.619 14.266 15.555 1 97.81 452 ASN A O 1
ATOM 3366 N N . ASP A 1 453 ? -0.005 14.555 17.047 1 97.69 453 ASP A N 1
ATOM 3367 C CA . ASP A 1 453 ? 0.975 13.695 16.391 1 97.69 453 ASP A CA 1
ATOM 3368 C C . ASP A 1 453 ? 1.986 13.148 17.391 1 97.69 453 ASP A C 1
ATOM 3370 O O . ASP A 1 453 ? 2.719 13.922 18.031 1 97.69 453 ASP A O 1
ATOM 3374 N N . GLU A 1 454 ? 1.98 11.945 17.641 1 98 454 GLU A N 1
ATOM 3375 C CA . GLU A 1 454 ? 2.959 11.25 18.469 1 98 454 GLU A CA 1
ATOM 3376 C C . GLU A 1 454 ? 3.672 10.156 17.672 1 98 454 GLU A C 1
ATOM 3378 O O . GLU A 1 454 ? 3.031 9.234 17.156 1 98 454 GLU A O 1
ATOM 3383 N N . ALA A 1 455 ? 4.988 10.195 17.641 1 98.06 455 ALA A N 1
ATOM 3384 C CA . ALA A 1 455 ? 5.797 9.359 16.75 1 98.06 455 ALA A CA 1
ATOM 3385 C C . ALA A 1 455 ? 5.57 7.875 17.047 1 98.06 455 ALA A C 1
ATOM 3387 O O . ALA A 1 455 ? 5.715 7.031 16.156 1 98.06 455 ALA A O 1
ATOM 3388 N N . HIS A 1 456 ? 5.242 7.543 18.328 1 97.94 456 HIS A N 1
ATOM 3389 C CA . HIS A 1 456 ? 5.137 6.148 18.734 1 97.94 456 HIS A CA 1
ATOM 3390 C C . HIS A 1 456 ? 3.705 5.641 18.594 1 97.94 456 HIS A C 1
ATOM 3392 O O . HIS A 1 456 ? 3.389 4.527 19.031 1 97.94 456 HIS A O 1
ATOM 3398 N N . VAL A 1 457 ? 2.758 6.461 18 1 98.25 457 VAL A N 1
ATOM 3399 C CA . VAL A 1 457 ? 1.385 6.062 17.703 1 98.25 457 VAL A CA 1
ATOM 3400 C C . VAL A 1 457 ? 1.123 6.16 16.203 1 98.25 457 VAL A C 1
ATOM 3402 O O . VAL A 1 457 ? 1.604 7.082 15.539 1 98.25 457 VAL A O 1
ATOM 3405 N N . THR A 1 458 ? 0.302 5.277 15.719 1 97.56 458 THR A N 1
ATOM 3406 C CA . THR A 1 458 ? -0.014 5.23 14.297 1 97.56 458 THR A CA 1
ATOM 3407 C C . THR A 1 458 ? -0.678 6.531 13.844 1 97.56 458 THR A C 1
ATOM 3409 O O . THR A 1 458 ? -1.36 7.188 14.633 1 97.56 458 THR A O 1
ATOM 3412 N N . PHE A 1 459 ? -0.408 6.957 12.641 1 98 459 PHE A N 1
ATOM 3413 C CA . PHE A 1 459 ? -1.055 8.102 12.008 1 98 459 PHE A CA 1
ATOM 3414 C C . PHE A 1 459 ? -1.456 7.77 10.578 1 98 459 PHE A C 1
ATOM 3416 O O . PHE A 1 459 ? -0.597 7.52 9.727 1 98 459 PHE A O 1
ATOM 3423 N N . SER A 1 460 ? -2.742 7.719 10.289 1 94.44 460 SER A N 1
ATOM 3424 C CA . SER A 1 460 ? -3.189 7.391 8.938 1 94.44 460 SER A CA 1
ATOM 3425 C C . SER A 1 460 ? -4.457 8.156 8.57 1 94.44 460 SER A C 1
ATOM 3427 O O . SER A 1 460 ? -5.312 8.391 9.43 1 94.44 460 SER A O 1
ATOM 3429 N N . GLY A 1 461 ? -4.504 8.656 7.34 1 94.94 461 GLY A N 1
ATOM 3430 C CA . GLY A 1 461 ? -5.762 9.055 6.723 1 94.94 461 GLY A CA 1
ATOM 3431 C C . GLY A 1 461 ? -6.469 7.906 6.027 1 94.94 461 GLY A C 1
ATOM 3432 O O . GLY A 1 461 ? -5.824 6.965 5.555 1 94.94 461 GLY A O 1
ATOM 3433 N N . THR A 1 462 ? -7.801 7.98 6.027 1 95 462 THR A N 1
ATOM 3434 C CA . THR A 1 462 ? -8.617 7.004 5.312 1 95 462 THR A CA 1
ATOM 3435 C C . THR A 1 462 ? -9.398 7.672 4.188 1 95 462 THR A C 1
ATOM 3437 O O . THR A 1 462 ? -9.375 8.898 4.051 1 95 462 THR A O 1
ATOM 3440 N N . LYS A 1 463 ? -10.062 6.902 3.363 1 96 463 LYS A N 1
ATOM 3441 C CA . LYS A 1 463 ? -10.844 7.441 2.252 1 96 463 LYS A CA 1
ATOM 3442 C C . LYS A 1 463 ? -9.984 8.352 1.374 1 96 463 LYS A C 1
ATOM 3444 O O . LYS A 1 463 ? -8.891 7.969 0.953 1 96 463 LYS A O 1
ATOM 3449 N N . ALA A 1 464 ? -10.422 9.531 1.128 1 97.62 464 ALA A N 1
ATOM 3450 C CA . ALA A 1 464 ? -9.711 10.43 0.226 1 97.62 464 ALA A CA 1
ATOM 3451 C C . ALA A 1 464 ? -8.594 11.164 0.958 1 97.62 464 ALA A C 1
ATOM 3453 O O . ALA A 1 464 ? -7.953 12.055 0.393 1 97.62 464 ALA A O 1
ATOM 3454 N N . SER A 1 465 ? -8.273 10.742 2.199 1 98 465 SER A N 1
ATOM 3455 C CA . SER A 1 465 ? -7.285 11.453 3.006 1 98 465 SER A CA 1
ATOM 3456 C C . SER A 1 465 ? -5.961 10.703 3.037 1 98 465 SER A C 1
ATOM 3458 O O . SER A 1 465 ? -4.988 11.172 3.633 1 98 465 SER A O 1
ATOM 3460 N N . GLY A 1 466 ? -5.969 9.531 2.357 1 95.69 466 GLY A N 1
ATOM 3461 C CA . GLY A 1 466 ? -4.617 9 2.322 1 95.69 466 GLY A CA 1
ATOM 3462 C C . GLY A 1 466 ? -4.566 7.516 2.004 1 95.69 466 GLY A C 1
ATOM 3463 O O . GLY A 1 466 ? -5.605 6.863 1.887 1 95.69 466 GLY A O 1
ATOM 3464 N N . VAL A 1 467 ? -3.385 7.043 1.726 1 96.81 467 VAL A N 1
ATOM 3465 C CA . VAL A 1 467 ? -2.967 5.66 1.521 1 96.81 467 VAL A CA 1
ATOM 3466 C C . VAL A 1 467 ? -1.673 5.391 2.285 1 96.81 467 VAL A C 1
ATOM 3468 O O . VAL A 1 467 ? -0.749 6.207 2.258 1 96.81 467 VAL A O 1
ATOM 3471 N N . GLY A 1 468 ? -1.601 4.234 2.973 1 96 468 GLY A N 1
ATOM 3472 C CA . GLY A 1 468 ? -0.438 3.965 3.805 1 96 468 GLY A CA 1
ATOM 3473 C C . GLY A 1 468 ? -0.533 4.59 5.184 1 96 468 GLY A C 1
ATOM 3474 O O . GLY A 1 468 ? -1.586 5.105 5.566 1 96 468 GLY A O 1
ATOM 3475 N N . THR A 1 469 ? 0.531 4.438 5.965 1 97.12 469 THR A N 1
ATOM 3476 C CA . THR A 1 469 ? 0.495 4.867 7.359 1 97.12 469 THR A CA 1
ATOM 3477 C C . THR A 1 469 ? 1.834 5.473 7.773 1 97.12 469 THR A C 1
ATOM 3479 O O . THR A 1 469 ? 2.885 5.062 7.277 1 97.12 469 THR A O 1
ATOM 3482 N N . TYR A 1 470 ? 1.787 6.406 8.586 1 97.81 470 TYR A N 1
ATOM 3483 C CA . TYR A 1 470 ? 2.973 7.051 9.141 1 97.81 470 TYR A CA 1
ATOM 3484 C C . TYR A 1 470 ? 3.105 6.758 10.625 1 97.81 470 TYR A C 1
ATOM 3486 O O . TYR A 1 470 ? 2.17 6.254 11.25 1 97.81 470 TYR A O 1
ATOM 3494 N N . ASN A 1 471 ? 4.254 7.023 11.172 1 98 471 ASN A N 1
ATOM 3495 C CA . ASN A 1 471 ? 4.609 6.934 12.586 1 98 471 ASN A CA 1
ATOM 3496 C C . ASN A 1 471 ? 4.746 5.484 13.039 1 98 471 ASN A C 1
ATOM 3498 O O . ASN A 1 471 ? 4.359 4.562 12.32 1 98 471 ASN A O 1
ATOM 3502 N N . SER A 1 472 ? 5.352 5.312 14.148 1 96.38 472 SER A N 1
ATOM 3503 C CA . SER A 1 472 ? 5.477 4.047 14.867 1 96.38 472 SER A CA 1
ATOM 3504 C C . SER A 1 472 ? 6.027 2.949 13.961 1 96.38 472 SER A C 1
ATOM 3506 O O . SER A 1 472 ? 6.836 3.219 13.07 1 96.38 472 SER A O 1
ATOM 3508 N N . THR A 1 473 ? 5.719 1.716 14.172 1 95.25 473 THR A N 1
ATOM 3509 C CA . THR A 1 473 ? 6.215 0.596 13.375 1 95.25 473 THR A CA 1
ATOM 3510 C C . THR A 1 473 ? 5.523 0.544 12.016 1 95.25 473 THR A C 1
ATOM 3512 O O . THR A 1 473 ? 6.02 -0.092 11.086 1 95.25 473 THR A O 1
ATOM 3515 N N . GLU A 1 474 ? 4.449 1.275 11.906 1 96.31 474 GLU A N 1
ATOM 3516 C CA . GLU A 1 474 ? 3.715 1.277 10.641 1 96.31 474 GLU A CA 1
ATOM 3517 C C . GLU A 1 474 ? 4.543 1.912 9.523 1 96.31 474 GLU A C 1
ATOM 3519 O O . GLU A 1 474 ? 4.578 1.4 8.406 1 96.31 474 GLU A O 1
ATOM 3524 N N . ILE A 1 475 ? 5.223 3.018 9.828 1 97.88 475 ILE A N 1
ATOM 3525 C CA . ILE A 1 475 ? 6.043 3.652 8.805 1 97.88 475 ILE A CA 1
ATOM 3526 C C . ILE A 1 475 ? 7.254 2.773 8.492 1 97.88 475 ILE A C 1
ATOM 3528 O O . ILE A 1 475 ? 7.707 2.713 7.348 1 97.88 475 ILE A O 1
ATOM 3532 N N . MET A 1 476 ? 7.816 2.066 9.492 1 97.75 476 MET A N 1
ATOM 3533 C CA . MET A 1 476 ? 8.883 1.099 9.25 1 97.75 476 MET A CA 1
ATOM 3534 C C . MET A 1 476 ? 8.445 0.042 8.242 1 97.75 476 MET A C 1
ATOM 3536 O O . MET A 1 476 ? 9.211 -0.328 7.352 1 97.75 476 MET A O 1
ATOM 3540 N N . ASP A 1 477 ? 7.195 -0.4 8.406 1 96.69 477 ASP A N 1
ATOM 3541 C CA . ASP A 1 477 ? 6.652 -1.399 7.488 1 96.69 477 ASP A CA 1
ATOM 3542 C C . ASP A 1 477 ? 6.562 -0.849 6.066 1 96.69 477 ASP A C 1
ATOM 3544 O O . ASP A 1 477 ? 6.777 -1.58 5.098 1 96.69 477 ASP A O 1
ATOM 3548 N N . GLU A 1 478 ? 6.246 0.463 5.926 1 97.44 478 GLU A N 1
ATOM 3549 C CA . GLU A 1 478 ? 6.129 1.073 4.605 1 97.44 478 GLU A CA 1
ATOM 3550 C C . GLU A 1 478 ? 7.484 1.142 3.906 1 97.44 478 GLU A C 1
ATOM 3552 O O . GLU A 1 478 ? 7.574 0.965 2.689 1 97.44 478 GLU A O 1
ATOM 3557 N N . VAL A 1 479 ? 8.562 1.359 4.68 1 98.38 479 VAL A N 1
ATOM 3558 C CA . VAL A 1 479 ? 9.844 1.661 4.051 1 98.38 479 VAL A CA 1
ATOM 3559 C C . VAL A 1 479 ? 10.734 0.419 4.066 1 98.38 479 VAL A C 1
ATOM 3561 O O . VAL A 1 479 ? 11.938 0.509 3.828 1 98.38 479 VAL A O 1
ATOM 3564 N N . THR A 1 480 ? 10.172 -0.729 4.438 1 97.5 480 THR A N 1
ATOM 3565 C CA . THR A 1 480 ? 10.883 -2.004 4.367 1 97.5 480 THR A CA 1
ATOM 3566 C C . THR A 1 480 ? 10.016 -3.061 3.682 1 97.5 480 THR A C 1
ATOM 3568 O O . THR A 1 480 ? 8.828 -2.844 3.453 1 97.5 480 THR A O 1
ATOM 3571 N N . GLU A 1 481 ? 10.602 -4.094 3.283 1 95.94 481 GLU A N 1
ATOM 3572 C CA . GLU A 1 481 ? 9.914 -5.258 2.738 1 95.94 481 GLU A CA 1
ATOM 3573 C C . GLU A 1 481 ? 10.445 -6.551 3.352 1 95.94 481 GLU A C 1
ATOM 3575 O O . GLU A 1 481 ? 11.531 -6.566 3.932 1 95.94 481 GLU A O 1
ATOM 3580 N N . LYS A 1 482 ? 9.688 -7.582 3.275 1 96.5 482 LYS A N 1
ATOM 3581 C CA . LYS A 1 482 ? 10.047 -8.883 3.838 1 96.5 482 LYS A CA 1
ATOM 3582 C C . LYS A 1 482 ? 10.422 -9.875 2.74 1 96.5 482 LYS A C 1
ATOM 3584 O O . LYS A 1 482 ? 9.789 -9.906 1.684 1 96.5 482 LYS A O 1
ATOM 3589 N N . LYS A 1 483 ? 11.453 -10.57 2.932 1 97.94 483 LYS A N 1
ATOM 3590 C CA . LYS A 1 483 ? 11.906 -11.641 2.047 1 97.94 483 LYS A CA 1
ATOM 3591 C C . LYS A 1 483 ? 11.773 -13 2.715 1 97.94 483 LYS A C 1
ATOM 3593 O O . LYS A 1 483 ? 12.25 -13.195 3.836 1 97.94 483 LYS A O 1
ATOM 3598 N N . TRP A 1 484 ? 11.133 -13.938 2.072 1 98.75 484 TRP A N 1
ATOM 3599 C CA . TRP A 1 484 ? 11 -15.305 2.549 1 98.75 484 TRP A CA 1
ATOM 3600 C C . TRP A 1 484 ? 12.133 -16.188 2.008 1 98.75 484 TRP A C 1
ATOM 3602 O O . TRP A 1 484 ? 12.25 -16.359 0.795 1 98.75 484 TRP A O 1
ATOM 3612 N N . ILE A 1 485 ? 12.969 -16.672 2.871 1 98.75 485 ILE A N 1
ATOM 3613 C CA . ILE A 1 485 ? 13.977 -17.672 2.541 1 98.75 485 ILE A CA 1
ATOM 3614 C C . ILE A 1 485 ? 13.672 -18.984 3.273 1 98.75 485 ILE A C 1
ATOM 3616 O O . ILE A 1 485 ? 13.555 -19 4.5 1 98.75 485 ILE A O 1
ATOM 3620 N N . SER A 1 486 ? 13.516 -20.031 2.553 1 98.75 486 SER A N 1
ATOM 3621 C CA . SER A 1 486 ? 13.359 -21.312 3.217 1 98.75 486 SER A CA 1
ATOM 3622 C C . SER A 1 486 ? 14.555 -22.219 2.969 1 98.75 486 SER A C 1
ATOM 3624 O O . SER A 1 486 ? 15.266 -22.062 1.974 1 98.75 486 SER A O 1
ATOM 3626 N N . VAL A 1 487 ? 14.812 -23.109 3.902 1 98.5 487 VAL A N 1
ATOM 3627 C CA . VAL A 1 487 ? 15.906 -24.062 3.82 1 98.5 487 VAL A CA 1
ATOM 3628 C C . VAL A 1 487 ? 15.367 -25.484 4.023 1 98.5 487 VAL A C 1
ATOM 3630 O O . VAL A 1 487 ? 14.766 -25.781 5.059 1 98.5 487 VAL A O 1
ATOM 3633 N N . GLN A 1 488 ? 15.492 -26.297 3.068 1 98.19 488 GLN A N 1
ATOM 3634 C CA . GLN A 1 488 ? 15.203 -27.719 3.174 1 98.19 488 GLN A CA 1
ATOM 3635 C C . GLN A 1 488 ? 16.422 -28.5 3.652 1 98.19 488 GLN A C 1
ATOM 3637 O O . GLN A 1 488 ? 17.406 -28.641 2.916 1 98.19 488 GLN A O 1
ATOM 3642 N N . HIS A 1 489 ? 16.406 -29.094 4.812 1 96.06 489 HIS A N 1
ATOM 3643 C CA . HIS A 1 489 ? 17.562 -29.734 5.434 1 96.06 489 HIS A CA 1
ATOM 3644 C C . HIS A 1 489 ? 17.703 -31.172 4.98 1 96.06 489 HIS A C 1
ATOM 3646 O O . HIS A 1 489 ? 18.797 -31.734 4.977 1 96.06 489 HIS A O 1
ATOM 3652 N N . GLU A 1 490 ? 16.594 -31.766 4.695 1 92.25 490 GLU A N 1
ATOM 3653 C CA . GLU A 1 490 ? 16.547 -33.156 4.191 1 92.25 490 GLU A CA 1
ATOM 3654 C C . GLU A 1 490 ? 16.078 -33.188 2.746 1 92.25 490 GLU A C 1
ATOM 3656 O O . GLU A 1 490 ? 15.305 -32.312 2.314 1 92.25 490 GLU A O 1
ATOM 3661 N N . LYS A 1 491 ? 16.547 -34.188 2.145 1 90.44 491 LYS A N 1
ATOM 3662 C CA . LYS A 1 491 ? 16.156 -34.281 0.741 1 90.44 491 LYS A CA 1
ATOM 3663 C C . LYS A 1 491 ? 14.641 -34.344 0.586 1 90.44 491 LYS A C 1
ATOM 3665 O O . LYS A 1 491 ? 13.969 -35.094 1.267 1 90.44 491 LYS A O 1
ATOM 3670 N N . ARG A 1 492 ? 14.094 -33.5 -0.276 1 90.75 492 ARG A N 1
ATOM 3671 C CA . ARG A 1 492 ? 12.672 -33.375 -0.552 1 90.75 492 ARG A CA 1
ATOM 3672 C C . ARG A 1 492 ? 12.211 -34.5 -1.503 1 90.75 492 ARG A C 1
ATOM 3674 O O . ARG A 1 492 ? 12.922 -34.812 -2.453 1 90.75 492 ARG A O 1
ATOM 3681 N N . GLU A 1 493 ? 11.125 -35.094 -1.207 1 90.19 493 GLU A N 1
ATOM 3682 C CA . GLU A 1 493 ? 10.516 -36.062 -2.125 1 90.19 493 GLU A CA 1
ATOM 3683 C C . GLU A 1 493 ? 9.414 -35.406 -2.953 1 90.19 493 GLU A C 1
ATOM 3685 O O . GLU A 1 493 ? 8.555 -34.688 -2.414 1 90.19 493 GLU A O 1
ATOM 3690 N N . TYR A 1 494 ? 9.492 -35.625 -4.293 1 92.5 494 TYR A N 1
ATOM 3691 C CA . TYR A 1 494 ? 8.477 -35.094 -5.195 1 92.5 494 TYR A CA 1
ATOM 3692 C C . TYR A 1 494 ? 7.633 -36.219 -5.781 1 92.5 494 TYR A C 1
ATOM 3694 O O . TYR A 1 494 ? 8.078 -37.375 -5.848 1 92.5 494 TYR A O 1
ATOM 3702 N N . PRO A 1 495 ? 6.414 -36 -6.125 1 89.12 495 PRO A N 1
ATOM 3703 C CA . PRO A 1 495 ? 5.465 -37.031 -6.527 1 89.12 495 PRO A CA 1
ATOM 3704 C C . PRO A 1 495 ? 5.863 -37.719 -7.82 1 89.12 495 PRO A C 1
ATOM 3706 O O . PRO A 1 495 ? 5.301 -38.781 -8.164 1 89.12 495 PRO A O 1
ATOM 3709 N N . PHE A 1 496 ? 6.758 -37.219 -8.562 1 87.25 496 PHE A N 1
ATOM 3710 C CA . PHE A 1 496 ? 7.215 -37.875 -9.789 1 87.25 496 PHE A CA 1
ATOM 3711 C C . PHE A 1 496 ? 8.688 -37.562 -10.047 1 87.25 496 PHE A C 1
ATOM 3713 O O . PHE A 1 496 ? 9.227 -36.594 -9.516 1 87.25 496 PHE A O 1
ATOM 3720 N N . MET B 1 1 ? -28.844 -26.906 1.864 1 57.56 1 MET B N 1
ATOM 3721 C CA . MET B 1 1 ? -28.844 -27.797 0.712 1 57.56 1 MET B CA 1
ATOM 3722 C C . MET B 1 1 ? -27.438 -27.984 0.155 1 57.56 1 MET B C 1
ATOM 3724 O O . MET B 1 1 ? -26.641 -27.047 0.171 1 57.56 1 MET B O 1
ATOM 3728 N N . THR B 1 2 ? -27 -29.125 -0.112 1 80.19 2 THR B N 1
ATOM 3729 C CA . THR B 1 2 ? -25.688 -29.453 -0.646 1 80.19 2 THR B CA 1
ATOM 3730 C C . THR B 1 2 ? -25.484 -28.828 -2.021 1 80.19 2 THR B C 1
ATOM 3732 O O . THR B 1 2 ? -26.328 -29 -2.914 1 80.19 2 THR B O 1
ATOM 3735 N N . PRO B 1 3 ? -24.453 -27.969 -2.102 1 90.38 3 PRO B N 1
ATOM 3736 C CA . PRO B 1 3 ? -24.25 -27.344 -3.406 1 90.38 3 PRO B CA 1
ATOM 3737 C C . PRO B 1 3 ? -23.938 -28.344 -4.512 1 90.38 3 PRO B C 1
ATOM 3739 O O . PRO B 1 3 ? -23.266 -29.344 -4.273 1 90.38 3 PRO B O 1
ATOM 3742 N N . GLU B 1 4 ? -24.516 -28.109 -5.637 1 94 4 GLU B N 1
ATOM 3743 C CA . GLU B 1 4 ? -24.156 -28.891 -6.816 1 94 4 GLU B CA 1
ATOM 3744 C C . GLU B 1 4 ? -22.875 -28.359 -7.445 1 94 4 GLU B C 1
ATOM 3746 O O . GLU B 1 4 ? -22.828 -27.234 -7.945 1 94 4 GLU B O 1
ATOM 3751 N N . LEU B 1 5 ? -21.828 -29.234 -7.465 1 97.5 5 LEU B N 1
ATOM 3752 C CA . LEU B 1 5 ? -20.516 -28.719 -7.891 1 97.5 5 LEU B CA 1
ATOM 3753 C C . LEU B 1 5 ? -20 -29.5 -9.094 1 97.5 5 LEU B C 1
ATOM 3755 O O . LEU B 1 5 ? -18.812 -29.406 -9.43 1 97.5 5 LEU B O 1
ATOM 3759 N N . SER B 1 6 ? -20.859 -30.188 -9.766 1 96.88 6 SER B N 1
ATOM 3760 C CA . SER B 1 6 ? -20.438 -30.859 -10.984 1 96.88 6 SER B CA 1
ATOM 3761 C C . SER B 1 6 ? -20.281 -29.875 -12.133 1 96.88 6 SER B C 1
ATOM 3763 O O . SER B 1 6 ? -20.891 -28.797 -12.125 1 96.88 6 SER B O 1
ATOM 3765 N N . ILE B 1 7 ? -19.484 -30.25 -13.078 1 96.69 7 ILE B N 1
ATOM 3766 C CA . ILE B 1 7 ? -19.281 -29.391 -14.234 1 96.69 7 ILE B CA 1
ATOM 3767 C C . ILE B 1 7 ? -20.594 -29.219 -14.992 1 96.69 7 ILE B C 1
ATOM 3769 O O . ILE B 1 7 ? -20.781 -28.25 -15.727 1 96.69 7 ILE B O 1
ATOM 3773 N N . GLU B 1 8 ? -21.547 -30.109 -14.734 1 95.75 8 GLU B N 1
ATOM 3774 C CA . GLU B 1 8 ? -22.844 -30.094 -15.414 1 95.75 8 GLU B CA 1
ATOM 3775 C C . GLU B 1 8 ? -23.859 -29.234 -14.648 1 95.75 8 GLU B C 1
ATOM 3777 O O . GLU B 1 8 ? -24.969 -29 -15.133 1 95.75 8 GLU B O 1
ATOM 3782 N N . ALA B 1 9 ? -23.422 -28.781 -13.5 1 96.88 9 ALA B N 1
ATOM 3783 C CA . ALA B 1 9 ? -24.312 -27.938 -12.719 1 96.88 9 ALA B CA 1
ATOM 3784 C C . ALA B 1 9 ? -24.609 -26.625 -13.461 1 96.88 9 ALA B C 1
ATOM 3786 O O . ALA B 1 9 ? -23.984 -26.344 -14.484 1 96.88 9 ALA B O 1
ATOM 3787 N N . ASP B 1 10 ? -25.609 -25.906 -12.977 1 95.69 10 ASP B N 1
ATOM 3788 C CA . ASP B 1 10 ? -25.922 -24.609 -13.539 1 95.69 10 ASP B CA 1
ATOM 3789 C C . ASP B 1 10 ? -24.922 -23.547 -13.07 1 95.69 10 ASP B C 1
ATOM 3791 O O . ASP B 1 10 ? -24.891 -23.188 -11.898 1 95.69 10 ASP B O 1
ATOM 3795 N N . TRP B 1 11 ? -24.109 -23.094 -14.023 1 98.12 11 TRP B N 1
ATOM 3796 C CA . TRP B 1 11 ? -23.094 -22.094 -13.734 1 98.12 11 TRP B CA 1
ATOM 3797 C C . TRP B 1 11 ? -23.406 -20.781 -14.445 1 98.12 11 TRP B C 1
ATOM 3799 O O . TRP B 1 11 ? -22.578 -19.859 -14.477 1 98.12 11 TRP B O 1
ATOM 3809 N N . ASN B 1 12 ? -24.625 -20.672 -14.984 1 97.44 12 ASN B N 1
ATOM 3810 C CA . ASN B 1 12 ? -24.922 -19.531 -15.844 1 97.44 12 ASN B CA 1
ATOM 3811 C C . ASN B 1 12 ? -25.703 -18.453 -15.094 1 97.44 12 ASN B C 1
ATOM 3813 O O . ASN B 1 12 ? -26.734 -17.984 -15.562 1 97.44 12 ASN B O 1
ATOM 3817 N N . SER B 1 13 ? -25.219 -18.047 -13.992 1 97.94 13 SER B N 1
ATOM 3818 C CA . SER B 1 13 ? -25.734 -16.938 -13.203 1 97.94 13 SER B CA 1
ATOM 3819 C C . SER B 1 13 ? -24.625 -16.188 -12.492 1 97.94 13 SER B C 1
ATOM 3821 O O . SER B 1 13 ? -23.609 -16.781 -12.109 1 97.94 13 SER B O 1
ATOM 3823 N N . LEU B 1 14 ? -24.781 -14.859 -12.445 1 98.5 14 LEU B N 1
ATOM 3824 C CA . LEU B 1 14 ? -23.953 -14.078 -11.516 1 98.5 14 LEU B CA 1
ATOM 3825 C C . LEU B 1 14 ? -24.406 -14.297 -10.078 1 98.5 14 LEU B C 1
ATOM 3827 O O . LEU B 1 14 ? -25.516 -14.789 -9.836 1 98.5 14 LEU B O 1
ATOM 3831 N N . TYR B 1 15 ? -23.578 -14.055 -9.109 1 98.81 15 TYR B N 1
ATOM 3832 C CA . TYR B 1 15 ? -23.969 -14.094 -7.703 1 98.81 15 TYR B CA 1
ATOM 3833 C C . TYR B 1 15 ? -23.906 -12.695 -7.09 1 98.81 15 TYR B C 1
ATOM 3835 O O . TYR B 1 15 ? -22.812 -12.18 -6.828 1 98.81 15 TYR B O 1
ATOM 3843 N N . ILE B 1 16 ? -25.047 -12.047 -6.898 1 98.75 16 ILE B N 1
ATOM 3844 C CA . ILE B 1 16 ? -25.141 -10.68 -6.395 1 98.75 16 ILE B CA 1
ATOM 3845 C C . ILE B 1 16 ? -26.188 -10.609 -5.293 1 98.75 16 ILE B C 1
ATOM 3847 O O . ILE B 1 16 ? -27.328 -11.031 -5.492 1 98.75 16 ILE B O 1
ATOM 3851 N N . ASP B 1 17 ? -25.797 -10.195 -4.137 1 98.62 17 ASP B N 1
ATOM 3852 C CA . ASP B 1 17 ? -26.688 -9.953 -3.004 1 98.62 17 ASP B CA 1
ATOM 3853 C C . ASP B 1 17 ? -27.359 -11.25 -2.561 1 98.62 17 ASP B C 1
ATOM 3855 O O . ASP B 1 17 ? -28.562 -11.258 -2.283 1 98.62 17 ASP B O 1
ATOM 3859 N N . GLY B 1 18 ? -26.578 -12.312 -2.598 1 98.25 18 GLY B N 1
ATOM 3860 C CA . GLY B 1 18 ? -27.094 -13.586 -2.123 1 98.25 18 GLY B CA 1
ATOM 3861 C C . GLY B 1 18 ? -28.031 -14.258 -3.107 1 98.25 18 GLY B C 1
ATOM 3862 O O . GLY B 1 18 ? -28.703 -15.234 -2.768 1 98.25 18 GLY B O 1
ATOM 3863 N N . GLU B 1 19 ? -28.062 -13.727 -4.305 1 98.19 19 GLU B N 1
ATOM 3864 C CA . GLU B 1 19 ? -28.953 -14.266 -5.32 1 98.19 19 GLU B CA 1
ATOM 3865 C C . GLU B 1 19 ? -28.203 -14.641 -6.586 1 98.19 19 GLU B C 1
ATOM 3867 O O . GLU B 1 19 ? -27.281 -13.93 -7 1 98.19 19 GLU B O 1
ATOM 3872 N N . TRP B 1 20 ? -28.547 -15.805 -7.066 1 98.06 20 TRP B N 1
ATOM 3873 C CA . TRP B 1 20 ? -28.094 -16.188 -8.398 1 98.06 20 TRP B CA 1
ATOM 3874 C C . TRP B 1 20 ? -28.938 -15.523 -9.477 1 98.06 20 TRP B C 1
ATOM 3876 O O . TRP B 1 20 ? -30.125 -15.836 -9.625 1 98.06 20 TRP B O 1
ATOM 3886 N N . THR B 1 21 ? -28.344 -14.531 -10.219 1 96.12 21 THR B N 1
ATOM 3887 C CA . THR B 1 21 ? -29.125 -13.672 -11.102 1 96.12 21 THR B CA 1
ATOM 3888 C C . THR B 1 21 ? -28.531 -13.672 -12.508 1 96.12 21 THR B C 1
ATOM 3890 O O . THR B 1 21 ? -27.328 -13.852 -12.688 1 96.12 21 THR B O 1
ATOM 3893 N N . ALA B 1 22 ? -29.344 -13.469 -13.523 1 94.81 22 ALA B N 1
ATOM 3894 C CA . ALA B 1 22 ? -28.891 -13.344 -14.906 1 94.81 22 ALA B CA 1
ATOM 3895 C C . ALA B 1 22 ? -28.172 -12.016 -15.125 1 94.81 22 ALA B C 1
ATOM 3897 O O . ALA B 1 22 ? -28.422 -11.039 -14.406 1 94.81 22 ALA B O 1
ATOM 3898 N N . SER B 1 23 ? -27.312 -12.023 -16.062 1 94.12 23 SER B N 1
ATOM 3899 C CA . SER B 1 23 ? -26.719 -10.758 -16.469 1 94.12 23 SER B CA 1
ATOM 3900 C C . SER B 1 23 ? -27.734 -9.859 -17.156 1 94.12 23 SER B C 1
ATOM 3902 O O . SER B 1 23 ? -28.75 -10.344 -17.672 1 94.12 23 SER B O 1
ATOM 3904 N N . GLU B 1 24 ? -27.453 -8.602 -17.203 1 88.31 24 GLU B N 1
ATOM 3905 C CA . GLU B 1 24 ? -28.359 -7.629 -17.797 1 88.31 24 GLU B CA 1
ATOM 3906 C C . GLU B 1 24 ? -28.578 -7.922 -19.281 1 88.31 24 GLU B C 1
ATOM 3908 O O . GLU B 1 24 ? -29.688 -7.77 -19.797 1 88.31 24 GLU B O 1
ATOM 3913 N N . ARG B 1 25 ? -27.531 -8.273 -20.156 1 86.25 25 ARG B N 1
ATOM 3914 C CA . ARG B 1 25 ? -27.656 -8.414 -21.609 1 86.25 25 ARG B CA 1
ATOM 3915 C C . ARG B 1 25 ? -27.734 -9.875 -22.016 1 86.25 25 ARG B C 1
ATOM 3917 O O . ARG B 1 25 ? -27.844 -10.195 -23.203 1 86.25 25 ARG B O 1
ATOM 3924 N N . ASP B 1 26 ? -27.797 -10.758 -21.281 1 84.94 26 ASP B N 1
ATOM 3925 C CA . ASP B 1 26 ? -27.922 -12.188 -21.547 1 84.94 26 ASP B CA 1
ATOM 3926 C C . ASP B 1 26 ? -26.781 -12.688 -22.422 1 84.94 26 ASP B C 1
ATOM 3928 O O . ASP B 1 26 ? -26.969 -13.617 -23.219 1 84.94 26 ASP B O 1
ATOM 3932 N N . GLU B 1 27 ? -25.719 -12.078 -22.484 1 92.44 27 GLU B N 1
ATOM 3933 C CA . GLU B 1 27 ? -24.531 -12.578 -23.172 1 92.44 27 GLU B CA 1
ATOM 3934 C C . GLU B 1 27 ? -23.766 -13.555 -22.297 1 92.44 27 GLU B C 1
ATOM 3936 O O . GLU B 1 27 ? -23.781 -13.445 -21.062 1 92.44 27 GLU B O 1
ATOM 3941 N N . GLU B 1 28 ? -23.188 -14.555 -22.984 1 96.69 28 GLU B N 1
ATOM 3942 C CA . GLU B 1 28 ? -22.516 -15.633 -22.25 1 96.69 28 GLU B CA 1
ATOM 3943 C C . GLU B 1 28 ? -21.094 -15.836 -22.766 1 96.69 28 GLU B C 1
ATOM 3945 O O . GLU B 1 28 ? -20.75 -15.367 -23.844 1 96.69 28 GLU B O 1
ATOM 3950 N N . ILE B 1 29 ? -20.328 -16.438 -21.938 1 97.5 29 ILE B N 1
ATOM 3951 C CA . ILE B 1 29 ? -18.969 -16.844 -22.234 1 97.5 29 ILE B CA 1
ATOM 3952 C C . ILE B 1 29 ? -18.844 -18.359 -22.156 1 97.5 29 ILE B C 1
ATOM 3954 O O . ILE B 1 29 ? -19.25 -18.969 -21.172 1 97.5 29 ILE B O 1
ATOM 3958 N N . ALA B 1 30 ? -18.312 -18.922 -23.203 1 97.62 30 ALA B N 1
ATOM 3959 C CA . ALA B 1 30 ? -18.109 -20.375 -23.219 1 97.62 30 ALA B CA 1
ATOM 3960 C C . ALA B 1 30 ? -16.891 -20.75 -22.375 1 97.62 30 ALA B C 1
ATOM 3962 O O . ALA B 1 30 ? -15.875 -20.062 -22.391 1 97.62 30 ALA B O 1
ATOM 3963 N N . VAL B 1 31 ? -17.031 -21.859 -21.641 1 97.94 31 VAL B N 1
ATOM 3964 C CA . VAL B 1 31 ? -15.93 -22.5 -20.922 1 97.94 31 VAL B CA 1
ATOM 3965 C C . VAL B 1 31 ? -15.531 -23.797 -21.625 1 97.94 31 VAL B C 1
ATOM 3967 O O . VAL B 1 31 ? -16.375 -24.672 -21.828 1 97.94 31 VAL B O 1
ATOM 3970 N N . GLU B 1 32 ? -14.305 -23.828 -22 1 97.5 32 GLU B N 1
ATOM 3971 C CA . GLU B 1 32 ? -13.844 -25 -22.734 1 97.5 32 GLU B CA 1
ATOM 3972 C C . GLU B 1 32 ? -12.875 -25.828 -21.906 1 97.5 32 GLU B C 1
ATOM 3974 O O . GLU B 1 32 ? -12.094 -25.297 -21.125 1 97.5 32 GLU B O 1
ATOM 3979 N N . ASP B 1 33 ? -12.961 -27.141 -22.062 1 98.06 33 ASP B N 1
ATOM 3980 C CA . ASP B 1 33 ? -12.008 -28.062 -21.453 1 98.06 33 ASP B CA 1
ATOM 3981 C C . ASP B 1 33 ? -10.727 -28.141 -22.266 1 98.06 33 ASP B C 1
ATOM 3983 O O . ASP B 1 33 ? -10.734 -28.625 -23.406 1 98.06 33 ASP B O 1
ATOM 3987 N N . PRO B 1 34 ? -9.578 -27.719 -21.656 1 98 34 PRO B N 1
ATOM 3988 C CA . PRO B 1 34 ? -8.328 -27.703 -22.438 1 98 34 PRO B CA 1
ATOM 3989 C C . PRO B 1 34 ? -7.93 -29.078 -22.938 1 98 34 PRO B C 1
ATOM 3991 O O . PRO B 1 34 ? -7.238 -29.203 -23.953 1 98 34 PRO B O 1
ATOM 3994 N N . SER B 1 35 ? -8.328 -30.141 -22.281 1 97.75 35 SER B N 1
ATOM 3995 C CA . SER B 1 35 ? -7.949 -31.5 -22.672 1 97.75 35 SER B CA 1
ATOM 3996 C C . SER B 1 35 ? -8.758 -31.969 -23.875 1 97.75 35 SER B C 1
ATOM 3998 O O . SER B 1 35 ? -8.273 -32.75 -24.688 1 97.75 35 SER B O 1
ATOM 4000 N N . THR B 1 36 ? -10.039 -31.484 -24 1 96.88 36 THR B N 1
ATOM 4001 C CA . THR B 1 36 ? -10.922 -32.031 -25.031 1 96.88 36 THR B CA 1
ATOM 4002 C C . THR B 1 36 ? -11.219 -30.969 -26.078 1 96.88 36 THR B C 1
ATOM 4004 O O . THR B 1 36 ? -11.688 -31.281 -27.188 1 96.88 36 THR B O 1
ATOM 4007 N N . ARG B 1 37 ? -11.055 -29.734 -25.766 1 96.75 37 ARG B N 1
ATOM 4008 C CA . ARG B 1 37 ? -11.367 -28.578 -26.594 1 96.75 37 ARG B CA 1
ATOM 4009 C C . ARG B 1 37 ? -12.875 -28.406 -26.781 1 96.75 37 ARG B C 1
ATOM 4011 O O . ARG B 1 37 ? -13.32 -27.656 -27.641 1 96.75 37 ARG B O 1
ATOM 4018 N N . GLU B 1 38 ? -13.625 -29.031 -25.938 1 96.81 38 GLU B N 1
ATOM 4019 C CA . GLU B 1 38 ? -15.086 -28.969 -26.016 1 96.81 38 GLU B CA 1
ATOM 4020 C C . GLU B 1 38 ? -15.633 -27.922 -25.047 1 96.81 38 GLU B C 1
ATOM 4022 O O . GLU B 1 38 ? -15.102 -27.75 -23.953 1 96.81 38 GLU B O 1
ATOM 4027 N N . GLU B 1 39 ? -16.688 -27.297 -25.484 1 97.5 39 GLU B N 1
ATOM 4028 C CA . GLU B 1 39 ? -17.438 -26.453 -24.547 1 97.5 39 GLU B CA 1
ATOM 4029 C C . GLU B 1 39 ? -18.125 -27.281 -23.469 1 97.5 39 GLU B C 1
ATOM 4031 O O . GLU B 1 39 ? -18.859 -28.234 -23.781 1 97.5 39 GLU B O 1
ATOM 4036 N N . ILE B 1 40 ? -17.906 -26.938 -22.25 1 97.25 40 ILE B N 1
ATOM 4037 C CA . ILE B 1 40 ? -18.406 -27.797 -21.172 1 97.25 40 ILE B CA 1
ATOM 4038 C C . ILE B 1 40 ? -19.375 -27 -20.297 1 97.25 40 ILE B C 1
ATOM 4040 O O . ILE B 1 40 ? -20.156 -27.594 -19.531 1 97.25 40 ILE B O 1
ATOM 4044 N N . ALA B 1 41 ? -19.328 -25.703 -20.359 1 97.81 41 ALA B N 1
ATOM 4045 C CA . ALA B 1 41 ? -20.203 -24.828 -19.578 1 97.81 41 ALA B CA 1
ATOM 4046 C C . ALA B 1 41 ? -20.266 -23.438 -20.203 1 97.81 41 ALA B C 1
ATOM 4048 O O . ALA B 1 41 ? -19.516 -23.125 -21.125 1 97.81 41 ALA B O 1
ATOM 4049 N N . ARG B 1 42 ? -21.203 -22.703 -19.766 1 97.62 42 ARG B N 1
ATOM 4050 C CA . ARG B 1 42 ? -21.312 -21.297 -20.109 1 97.62 42 ARG B CA 1
ATOM 4051 C C . ARG B 1 42 ? -21.562 -20.453 -18.859 1 97.62 42 ARG B C 1
ATOM 4053 O O . ARG B 1 42 ? -22.234 -20.891 -17.922 1 97.62 42 ARG B O 1
ATOM 4060 N N . VAL B 1 43 ? -21.047 -19.297 -18.797 1 98.31 43 VAL B N 1
ATOM 4061 C CA . VAL B 1 43 ? -21.25 -18.359 -17.688 1 98.31 43 VAL B CA 1
ATOM 4062 C C . VAL B 1 43 ? -21.688 -17.016 -18.234 1 98.31 43 VAL B C 1
ATOM 4064 O O . VAL B 1 43 ? -21.5 -16.719 -19.422 1 98.31 43 VAL B O 1
ATOM 4067 N N . PRO B 1 44 ? -22.234 -16.125 -17.422 1 98 44 PRO B N 1
ATOM 4068 C CA . PRO B 1 44 ? -22.688 -14.828 -17.922 1 98 44 PRO B CA 1
ATOM 4069 C C . PRO B 1 44 ? -21.516 -13.898 -18.281 1 98 44 PRO B C 1
ATOM 4071 O O . PRO B 1 44 ? -20.484 -13.93 -17.625 1 98 44 PRO B O 1
ATOM 4074 N N . ALA B 1 45 ? -21.672 -13.148 -19.312 1 98.06 45 ALA B N 1
ATOM 4075 C CA . ALA B 1 45 ? -20.828 -11.977 -19.578 1 98.06 45 ALA B CA 1
ATOM 4076 C C . ALA B 1 45 ? -21.438 -10.727 -18.938 1 98.06 45 ALA B C 1
ATOM 4078 O O . ALA B 1 45 ? -22.328 -10.102 -19.516 1 98.06 45 ALA B O 1
ATOM 4079 N N . ALA B 1 46 ? -20.922 -10.336 -17.812 1 97.94 46 ALA B N 1
ATOM 4080 C CA . ALA B 1 46 ? -21.484 -9.242 -17.031 1 97.94 46 ALA B CA 1
ATOM 4081 C C . ALA B 1 46 ? -21.297 -7.906 -17.734 1 97.94 46 ALA B C 1
ATOM 4083 O O . ALA B 1 46 ? -20.406 -7.758 -18.562 1 97.94 46 ALA B O 1
ATOM 4084 N N . THR B 1 47 ? -22.125 -6.973 -17.422 1 97.31 47 THR B N 1
ATOM 4085 C CA . THR B 1 47 ? -22.047 -5.598 -17.891 1 97.31 47 THR B CA 1
ATOM 4086 C C . THR B 1 47 ? -21.609 -4.652 -16.781 1 97.31 47 THR B C 1
ATOM 4088 O O . THR B 1 47 ? -21.484 -5.066 -15.625 1 97.31 47 THR B O 1
ATOM 4091 N N . GLU B 1 48 ? -21.406 -3.408 -17.188 1 97.5 48 GLU B N 1
ATOM 4092 C CA . GLU B 1 48 ? -21.094 -2.391 -16.188 1 97.5 48 GLU B CA 1
ATOM 4093 C C . GLU B 1 48 ? -22.234 -2.232 -15.188 1 97.5 48 GLU B C 1
ATOM 4095 O O . GLU B 1 48 ? -21.984 -1.958 -14.008 1 97.5 48 GLU B O 1
ATOM 4100 N N . GLY B 1 49 ? -23.469 -2.385 -15.703 1 97.81 49 GLY B N 1
ATOM 4101 C CA . GLY B 1 49 ? -24.594 -2.346 -14.797 1 97.81 49 GLY B CA 1
ATOM 4102 C C . GLY B 1 49 ? -24.578 -3.445 -13.75 1 97.81 49 GLY B C 1
ATOM 4103 O O . GLY B 1 49 ? -24.922 -3.217 -12.594 1 97.81 49 GLY B O 1
ATOM 4104 N N . ASP B 1 50 ? -24.172 -4.672 -14.141 1 98.44 50 ASP B N 1
ATOM 4105 C CA . ASP B 1 50 ? -24.016 -5.781 -13.203 1 98.44 50 ASP B CA 1
ATOM 4106 C C . ASP B 1 50 ? -22.938 -5.48 -12.164 1 98.44 50 ASP B C 1
ATOM 4108 O O . ASP B 1 50 ? -23.094 -5.812 -10.984 1 98.44 50 ASP B O 1
ATOM 4112 N N . VAL B 1 51 ? -21.859 -4.855 -12.664 1 98.69 51 VAL B N 1
ATOM 4113 C CA . VAL B 1 51 ? -20.766 -4.465 -11.773 1 98.69 51 VAL B CA 1
ATOM 4114 C C . VAL B 1 51 ? -21.266 -3.465 -10.742 1 98.69 51 VAL B C 1
ATOM 4116 O O . VAL B 1 51 ? -21 -3.602 -9.547 1 98.69 51 VAL B O 1
ATOM 4119 N N . GLU B 1 52 ? -22.031 -2.512 -11.164 1 98.56 52 GLU B N 1
ATOM 4120 C CA . GLU B 1 52 ? -22.594 -1.52 -10.258 1 98.56 52 GLU B CA 1
ATOM 4121 C C . GLU B 1 52 ? -23.484 -2.178 -9.203 1 98.56 52 GLU B C 1
ATOM 4123 O O . GLU B 1 52 ? -23.406 -1.846 -8.016 1 98.56 52 GLU B O 1
ATOM 4128 N N . ALA B 1 53 ? -24.297 -3.08 -9.648 1 98.62 53 ALA B N 1
ATOM 4129 C CA . ALA B 1 53 ? -25.188 -3.787 -8.734 1 98.62 53 ALA B CA 1
ATOM 4130 C C . ALA B 1 53 ? -24.406 -4.559 -7.68 1 98.62 53 ALA B C 1
ATOM 4132 O O . ALA B 1 53 ? -24.797 -4.609 -6.512 1 98.62 53 ALA B O 1
ATOM 4133 N N . ALA B 1 54 ? -23.328 -5.172 -8.102 1 98.88 54 ALA B N 1
ATOM 4134 C CA . ALA B 1 54 ? -22.469 -5.93 -7.188 1 98.88 54 ALA B CA 1
ATOM 4135 C C . ALA B 1 54 ? -21.891 -5.023 -6.109 1 98.88 54 ALA B C 1
ATOM 4137 O O . ALA B 1 54 ? -21.891 -5.375 -4.926 1 98.88 54 ALA B O 1
ATOM 4138 N N . TYR B 1 55 ? -21.406 -3.83 -6.488 1 98.81 55 TYR B N 1
ATOM 4139 C CA . TYR B 1 55 ? -20.797 -2.914 -5.535 1 98.81 55 TYR B CA 1
ATOM 4140 C C . TYR B 1 55 ? -21.844 -2.299 -4.617 1 98.81 55 TYR B C 1
ATOM 4142 O O . TYR B 1 55 ? -21.594 -2.051 -3.439 1 98.81 55 TYR B O 1
ATOM 4150 N N . GLU B 1 56 ? -23.016 -2.014 -5.156 1 98.62 56 GLU B N 1
ATOM 4151 C CA . GLU B 1 56 ? -24.094 -1.52 -4.316 1 98.62 56 GLU B CA 1
ATOM 4152 C C . GLU B 1 56 ? -24.469 -2.537 -3.242 1 98.62 56 GLU B C 1
ATOM 4154 O O . GLU B 1 56 ? -24.656 -2.178 -2.078 1 98.62 56 GLU B O 1
ATOM 4159 N N . ALA B 1 57 ? -24.562 -3.783 -3.656 1 98.81 57 ALA B N 1
ATOM 4160 C CA . ALA B 1 57 ? -24.859 -4.859 -2.713 1 98.81 57 ALA B CA 1
ATOM 4161 C C . ALA B 1 57 ? -23.766 -4.969 -1.652 1 98.81 57 ALA B C 1
ATOM 4163 O O . ALA B 1 57 ? -24.062 -5.141 -0.467 1 98.81 57 ALA B O 1
ATOM 4164 N N . ALA B 1 58 ? -22.531 -4.93 -2.084 1 98.88 58 ALA B N 1
ATOM 4165 C CA . ALA B 1 58 ? -21.391 -5.008 -1.167 1 98.88 58 ALA B CA 1
ATOM 4166 C C . ALA B 1 58 ? -21.422 -3.859 -0.163 1 98.88 58 ALA B C 1
ATOM 4168 O O . ALA B 1 58 ? -21.203 -4.066 1.033 1 98.88 58 ALA B O 1
ATOM 4169 N N . ALA B 1 59 ? -21.672 -2.646 -0.651 1 98.12 59 ALA B N 1
ATOM 4170 C CA . ALA B 1 59 ? -21.719 -1.467 0.208 1 98.12 59 ALA B CA 1
ATOM 4171 C C . ALA B 1 59 ? -22.797 -1.606 1.274 1 98.12 59 ALA B C 1
ATOM 4173 O O . ALA B 1 59 ? -22.578 -1.27 2.439 1 98.12 59 ALA B O 1
ATOM 4174 N N . ASP B 1 60 ? -23.922 -2.115 0.854 1 97.69 60 ASP B N 1
ATOM 4175 C CA . ASP B 1 60 ? -25.047 -2.305 1.778 1 97.69 60 ASP B CA 1
ATOM 4176 C C . ASP B 1 60 ? -24.703 -3.35 2.84 1 97.69 60 ASP B C 1
ATOM 4178 O O . ASP B 1 60 ? -25.016 -3.172 4.016 1 97.69 60 ASP B O 1
ATOM 4182 N N . ALA B 1 61 ? -24.031 -4.367 2.441 1 98.56 61 ALA B N 1
ATOM 4183 C CA . ALA B 1 61 ? -23.734 -5.484 3.328 1 98.56 61 ALA B CA 1
ATOM 4184 C C . ALA B 1 61 ? -22.562 -5.152 4.25 1 98.56 61 ALA B C 1
ATOM 4186 O O . ALA B 1 61 ? -22.453 -5.691 5.355 1 98.56 61 ALA B O 1
ATOM 4187 N N . GLN B 1 62 ? -21.656 -4.297 3.818 1 98.25 62 GLN B N 1
ATOM 4188 C CA . GLN B 1 62 ? -20.422 -3.979 4.512 1 98.25 62 GLN B CA 1
ATOM 4189 C C . GLN B 1 62 ? -20.688 -3.482 5.93 1 98.25 62 GLN B C 1
ATOM 4191 O O . GLN B 1 62 ? -20 -3.871 6.871 1 98.25 62 GLN B O 1
ATOM 4196 N N . ARG B 1 63 ? -21.672 -2.645 6.148 1 92.12 63 ARG B N 1
ATOM 4197 C CA . ARG B 1 63 ? -21.969 -2.018 7.43 1 92.12 63 ARG B CA 1
ATOM 4198 C C . ARG B 1 63 ? -22.312 -3.064 8.484 1 92.12 63 ARG B C 1
ATOM 4200 O O . ARG B 1 63 ? -21.766 -3.047 9.586 1 92.12 63 ARG B O 1
ATOM 4207 N N . GLU B 1 64 ? -23.141 -3.971 8.055 1 96.31 64 GLU B N 1
ATOM 4208 C CA . GLU B 1 64 ? -23.562 -5 8.992 1 96.31 64 GLU B CA 1
ATOM 4209 C C . GLU B 1 64 ? -22.469 -6.027 9.234 1 96.31 64 GLU B C 1
ATOM 4211 O O . GLU B 1 64 ? -22.25 -6.469 10.367 1 96.31 64 GLU B O 1
ATOM 4216 N N . TRP B 1 65 ? -21.766 -6.395 8.266 1 98.44 65 TRP B N 1
ATOM 4217 C CA . TRP B 1 65 ? -20.766 -7.445 8.375 1 98.44 65 TRP B CA 1
ATOM 4218 C C . TRP B 1 65 ? -19.594 -6.988 9.234 1 98.44 65 TRP B C 1
ATOM 4220 O O . TRP B 1 65 ? -19.047 -7.766 10.016 1 98.44 65 TRP B O 1
ATOM 4230 N N . GLN B 1 66 ? -19.219 -5.758 9.094 1 96.62 66 GLN B N 1
ATOM 4231 C CA . GLN B 1 66 ? -18.109 -5.234 9.883 1 96.62 66 GLN B CA 1
ATOM 4232 C C . GLN B 1 66 ? -18.453 -5.215 11.367 1 96.62 66 GLN B C 1
ATOM 4234 O O . GLN B 1 66 ? -17.578 -5.297 12.219 1 96.62 66 GLN B O 1
ATOM 4239 N N . GLU B 1 67 ? -19.734 -5.152 11.656 1 95.31 67 GLU B N 1
ATOM 4240 C CA . GLU B 1 67 ? -20.172 -5.074 13.047 1 95.31 67 GLU B CA 1
ATOM 4241 C C . GLU B 1 67 ? -20.422 -6.465 13.633 1 95.31 67 GLU B C 1
ATOM 4243 O O . GLU B 1 67 ? -20.609 -6.613 14.836 1 95.31 67 GLU B O 1
ATOM 4248 N N . ALA B 1 68 ? -20.406 -7.484 12.734 1 97.38 68 ALA B N 1
ATOM 4249 C CA . ALA B 1 68 ? -20.625 -8.844 13.227 1 97.38 68 ALA B CA 1
ATOM 4250 C C . ALA B 1 68 ? -19.562 -9.227 14.258 1 97.38 68 ALA B C 1
ATOM 4252 O O . ALA B 1 68 ? -18.375 -8.93 14.078 1 97.38 68 ALA B O 1
ATOM 4253 N N . PRO B 1 69 ? -19.969 -9.852 15.375 1 97.12 69 PRO B N 1
ATOM 4254 C CA . PRO B 1 69 ? -18.984 -10.297 16.359 1 97.12 69 PRO B CA 1
ATOM 4255 C C . PRO B 1 69 ? -17.938 -11.25 15.781 1 97.12 69 PRO B C 1
ATOM 4257 O O . PRO B 1 69 ? -18.25 -12.008 14.852 1 97.12 69 PRO B O 1
ATOM 4260 N N . PRO B 1 70 ? -16.75 -11.234 16.359 1 97.69 70 PRO B N 1
ATOM 4261 C CA . PRO B 1 70 ? -15.672 -12.078 15.836 1 97.69 70 PRO B CA 1
ATOM 4262 C C . PRO B 1 70 ? -16.078 -13.547 15.734 1 97.69 70 PRO B C 1
ATOM 4264 O O . PRO B 1 70 ? -15.672 -14.234 14.789 1 97.69 70 PRO B O 1
ATOM 4267 N N . VAL B 1 71 ? -16.938 -14.023 16.625 1 98.19 71 VAL B N 1
ATOM 4268 C CA . VAL B 1 71 ? -17.312 -15.43 16.656 1 98.19 71 VAL B CA 1
ATOM 4269 C C . VAL B 1 71 ? -18.141 -15.766 15.406 1 98.19 71 VAL B C 1
ATOM 4271 O O . VAL B 1 71 ? -18.031 -16.875 14.875 1 98.19 71 VAL B O 1
ATOM 4274 N N . GLU B 1 72 ? -18.938 -14.859 14.898 1 98.19 72 GLU B N 1
ATOM 4275 C CA . GLU B 1 72 ? -19.75 -15.086 13.703 1 98.19 72 GLU B CA 1
ATOM 4276 C C . GLU B 1 72 ? -18.891 -15.125 12.445 1 98.19 72 GLU B C 1
ATOM 4278 O O . GLU B 1 72 ? -19.078 -15.992 11.586 1 98.19 72 GLU B O 1
ATOM 4283 N N . ARG B 1 73 ? -17.969 -14.211 12.336 1 98.56 73 ARG B N 1
ATOM 4284 C CA . ARG B 1 73 ? -17.047 -14.188 11.195 1 98.56 73 ARG B CA 1
ATOM 4285 C C . ARG B 1 73 ? -16.172 -15.43 11.188 1 98.56 73 ARG B C 1
ATOM 4287 O O . ARG B 1 73 ? -15.922 -16.016 10.133 1 98.56 73 ARG B O 1
ATOM 4294 N N . GLU B 1 74 ? -15.695 -15.812 12.414 1 98.62 74 GLU B N 1
ATOM 4295 C CA . GLU B 1 74 ? -14.891 -17.016 12.562 1 98.62 74 GLU B CA 1
ATOM 4296 C C . GLU B 1 74 ? -15.664 -18.25 12.125 1 98.62 74 GLU B C 1
ATOM 4298 O O . GLU B 1 74 ? -15.109 -19.141 11.461 1 98.62 74 GLU B O 1
ATOM 4303 N N . GLN B 1 75 ? -16.906 -18.312 12.492 1 98.62 75 GLN B N 1
ATOM 4304 C CA . GLN B 1 75 ? -17.734 -19.469 12.156 1 98.62 75 GLN B CA 1
ATOM 4305 C C . GLN B 1 75 ? -17.875 -19.625 10.641 1 98.62 75 GLN B C 1
ATOM 4307 O O . GLN B 1 75 ? -17.734 -20.734 10.109 1 98.62 75 GLN B O 1
ATOM 4312 N N . VAL B 1 76 ? -18.156 -18.547 9.961 1 98.69 76 VAL B N 1
ATOM 4313 C CA . VAL B 1 76 ? -18.25 -18.578 8.5 1 98.69 76 VAL B CA 1
ATOM 4314 C C . VAL B 1 76 ? -16.922 -19.016 7.895 1 98.69 76 VAL B C 1
ATOM 4316 O O . VAL B 1 76 ? -16.906 -19.859 6.992 1 98.69 76 VAL B O 1
ATOM 4319 N N . ALA B 1 77 ? -15.82 -18.484 8.398 1 98.69 77 ALA B N 1
ATOM 4320 C CA . ALA B 1 77 ? -14.492 -18.797 7.887 1 98.69 77 ALA B CA 1
ATOM 4321 C C . ALA B 1 77 ? -14.156 -20.266 8.102 1 98.69 77 ALA B C 1
ATOM 4323 O O . ALA B 1 77 ? -13.617 -20.922 7.215 1 98.69 77 ALA B O 1
ATOM 4324 N N . GLN B 1 78 ? -14.492 -20.797 9.258 1 98.62 78 GLN B N 1
ATOM 4325 C CA . GLN B 1 78 ? -14.234 -22.203 9.578 1 98.62 78 GLN B CA 1
ATOM 4326 C C . GLN B 1 78 ? -15.078 -23.125 8.703 1 98.62 78 GLN B C 1
ATOM 4328 O O . GLN B 1 78 ? -14.594 -24.156 8.25 1 98.62 78 GLN B O 1
ATOM 4333 N N . GLN B 1 79 ? -16.328 -22.734 8.539 1 98.62 79 GLN B N 1
ATOM 4334 C CA . GLN B 1 79 ? -17.203 -23.531 7.695 1 98.62 79 GLN B CA 1
ATOM 4335 C C . GLN B 1 79 ? -16.688 -23.609 6.262 1 98.62 79 GLN B C 1
ATOM 4337 O O . GLN B 1 79 ? -16.688 -24.672 5.641 1 98.62 79 GLN B O 1
ATOM 4342 N N . PHE B 1 80 ? -16.297 -22.484 5.738 1 98.62 80 PHE B N 1
ATOM 4343 C CA . PHE B 1 80 ? -15.711 -22.453 4.406 1 98.62 80 PHE B CA 1
ATOM 4344 C C . PHE B 1 80 ? -14.5 -23.391 4.332 1 98.62 80 PHE B C 1
ATOM 4346 O O . PHE B 1 80 ? -14.383 -24.188 3.406 1 98.62 80 PHE B O 1
ATOM 4353 N N . ALA B 1 81 ? -13.57 -23.281 5.305 1 98.5 81 ALA B N 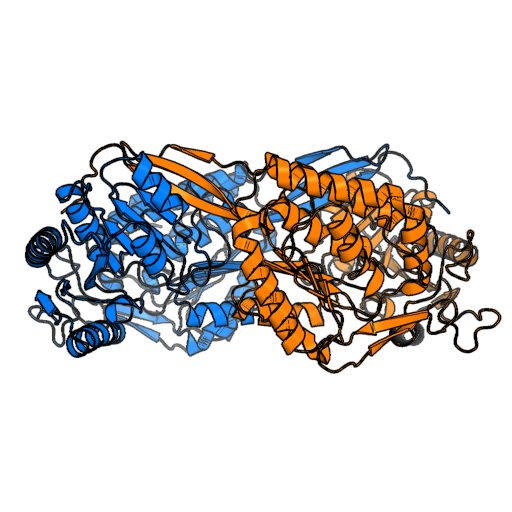1
ATOM 4354 C CA . ALA B 1 81 ? -12.383 -24.141 5.359 1 98.5 81 ALA B CA 1
ATOM 4355 C C . ALA B 1 81 ? -12.773 -25.609 5.367 1 98.5 81 ALA B C 1
ATOM 4357 O O . ALA B 1 81 ? -12.164 -26.422 4.668 1 98.5 81 ALA B O 1
ATOM 4358 N N . GLN B 1 82 ? -13.773 -25.922 6.066 1 98.25 82 GLN B N 1
ATOM 4359 C CA . GLN B 1 82 ? -14.25 -27.297 6.16 1 98.25 82 GLN B CA 1
ATOM 4360 C C . GLN B 1 82 ? -14.836 -27.781 4.832 1 98.25 82 GLN B C 1
ATOM 4362 O O . GLN B 1 82 ? -14.586 -28.906 4.406 1 98.25 82 GLN B O 1
ATOM 4367 N N . LEU B 1 83 ? -15.57 -26.922 4.188 1 98.56 83 LEU B N 1
ATOM 4368 C CA . LEU B 1 83 ? -16.234 -27.266 2.936 1 98.56 83 LEU B CA 1
ATOM 4369 C C . LEU B 1 83 ? -15.219 -27.562 1.837 1 98.56 83 LEU B C 1
ATOM 4371 O O . LEU B 1 83 ? -15.461 -28.406 0.973 1 98.56 83 LEU B O 1
ATOM 4375 N N . LEU B 1 84 ? -14.086 -26.891 1.846 1 98.5 84 LEU B N 1
ATOM 4376 C CA . LEU B 1 84 ? -13.039 -27.156 0.871 1 98.5 84 LEU B CA 1
ATOM 4377 C C . LEU B 1 84 ? -12.578 -28.609 0.952 1 98.5 84 LEU B C 1
ATOM 4379 O O . LEU B 1 84 ? -12.344 -29.25 -0.076 1 98.5 84 LEU B O 1
ATOM 4383 N N . GLY B 1 85 ? -12.414 -29.078 2.168 1 97.62 85 GLY B N 1
ATOM 4384 C CA . GLY B 1 85 ? -12.039 -30.469 2.359 1 97.62 85 GLY B CA 1
ATOM 4385 C C . GLY B 1 85 ? -13.148 -31.453 2.002 1 97.62 85 GLY B C 1
ATOM 4386 O O . GLY B 1 85 ? -12.898 -32.469 1.374 1 97.62 85 GLY B O 1
ATOM 4387 N N . GLU B 1 86 ? -14.359 -31.109 2.348 1 97.69 86 GLU B N 1
ATOM 4388 C CA . GLU B 1 86 ? -15.516 -31.969 2.115 1 97.69 86 GLU B CA 1
ATOM 4389 C C . GLU B 1 86 ? -15.766 -32.156 0.623 1 97.69 86 GLU B C 1
ATOM 4391 O O . GLU B 1 86 ? -16.203 -33.219 0.197 1 97.69 86 GLU B O 1
ATOM 4396 N N . TYR B 1 87 ? -15.469 -31.141 -0.154 1 98 87 TYR B N 1
ATOM 4397 C CA . TYR B 1 87 ? -15.789 -31.188 -1.576 1 98 87 TYR B CA 1
ATOM 4398 C C . TYR B 1 87 ? -14.523 -31.281 -2.416 1 98 87 TYR B C 1
ATOM 4400 O O . TYR B 1 87 ? -14.5 -30.828 -3.562 1 98 87 TYR B O 1
ATOM 4408 N N . GLU B 1 88 ? -13.453 -31.75 -1.883 1 97.94 88 GLU B N 1
ATOM 4409 C CA . GLU B 1 88 ? -12.156 -31.812 -2.547 1 97.94 88 GLU B CA 1
ATOM 4410 C C . GLU B 1 88 ? -12.258 -32.5 -3.896 1 97.94 88 GLU B C 1
ATOM 4412 O O . GLU B 1 88 ? -11.711 -32.031 -4.895 1 97.94 88 GLU B O 1
ATOM 4417 N N . ASP B 1 89 ? -12.984 -33.656 -3.979 1 97.44 89 ASP B N 1
ATOM 4418 C CA . ASP B 1 89 ? -13.078 -34.406 -5.215 1 97.44 89 ASP B CA 1
ATOM 4419 C C . ASP B 1 89 ? -13.82 -33.625 -6.293 1 97.44 89 ASP B C 1
ATOM 4421 O O . ASP B 1 89 ? -13.375 -33.594 -7.445 1 97.44 89 ASP B O 1
ATOM 4425 N N . GLU B 1 90 ? -14.953 -33.031 -5.965 1 98 90 GLU B N 1
ATOM 4426 C CA . GLU B 1 90 ? -15.711 -32.219 -6.91 1 98 90 GLU B CA 1
ATOM 4427 C C . GLU B 1 90 ? -14.898 -31.016 -7.398 1 98 90 GLU B C 1
ATOM 4429 O O . GLU B 1 90 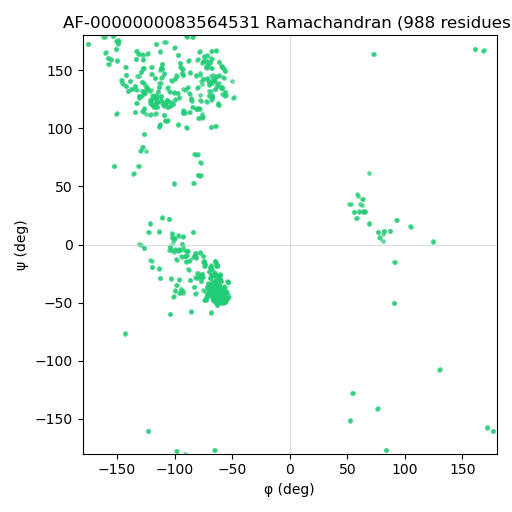? -14.914 -30.688 -8.586 1 98 90 GLU B O 1
ATOM 4434 N N . ILE B 1 91 ? -14.188 -30.422 -6.477 1 98.5 91 ILE B N 1
ATOM 4435 C CA . ILE B 1 91 ? -13.391 -29.25 -6.805 1 98.5 91 ILE B CA 1
ATOM 4436 C C . ILE B 1 91 ? -12.266 -29.625 -7.758 1 98.5 91 ILE B C 1
ATOM 4438 O O . ILE B 1 91 ? -12.031 -28.953 -8.766 1 98.5 91 ILE B O 1
ATOM 4442 N N . THR B 1 92 ? -11.531 -30.719 -7.461 1 98.19 92 THR B N 1
ATOM 4443 C CA . THR B 1 92 ? -10.43 -31.156 -8.312 1 98.19 92 THR B CA 1
ATOM 4444 C C . THR B 1 92 ? -10.93 -31.531 -9.703 1 98.19 92 THR B C 1
ATOM 4446 O O . THR B 1 92 ? -10.25 -31.266 -10.703 1 98.19 92 THR B O 1
ATOM 4449 N N . ASP B 1 93 ? -12.133 -32.094 -9.719 1 98.19 93 ASP B N 1
ATOM 4450 C CA . ASP B 1 93 ? -12.742 -32.406 -11 1 98.19 93 ASP B CA 1
ATOM 4451 C C . ASP B 1 93 ? -13.055 -31.156 -11.805 1 98.19 93 ASP B C 1
ATOM 4453 O O . ASP B 1 93 ? -12.805 -31.094 -13.008 1 98.19 93 ASP B O 1
ATOM 4457 N N . LEU B 1 94 ? -13.625 -30.141 -11.188 1 98.56 94 LEU B N 1
ATOM 4458 C CA . LEU B 1 94 ? -13.906 -28.859 -11.836 1 98.56 94 LEU B CA 1
ATOM 4459 C C . LEU B 1 94 ? -12.625 -28.25 -12.383 1 98.56 94 LEU B C 1
ATOM 4461 O O . LEU B 1 94 ? -12.609 -27.719 -13.492 1 98.56 94 LEU B O 1
ATOM 4465 N N . LEU B 1 95 ? -11.539 -28.328 -11.602 1 98.62 95 LEU B N 1
ATOM 4466 C CA . LEU B 1 95 ? -10.258 -27.766 -12.008 1 98.62 95 LEU B CA 1
ATOM 4467 C C . LEU B 1 95 ? -9.703 -28.484 -13.234 1 98.62 95 LEU B C 1
ATOM 4469 O O . LEU B 1 95 ? -9.117 -27.859 -14.117 1 98.62 95 LEU B O 1
ATOM 4473 N N . ALA B 1 96 ? -9.867 -29.781 -13.273 1 98.25 96 ALA B N 1
ATOM 4474 C CA . ALA B 1 96 ? -9.422 -30.531 -14.445 1 98.25 96 ALA B CA 1
ATOM 4475 C C . ALA B 1 96 ? -10.164 -30.094 -15.703 1 98.25 96 ALA B C 1
ATOM 4477 O O . ALA B 1 96 ? -9.555 -29.891 -16.75 1 98.25 96 ALA B O 1
ATOM 4478 N N . HIS B 1 97 ? -11.461 -29.891 -15.562 1 98.19 97 HIS B N 1
ATOM 4479 C CA . HIS B 1 97 ? -12.305 -29.516 -16.688 1 98.19 97 HIS B CA 1
ATOM 4480 C C . HIS B 1 97 ? -12.016 -28.094 -17.156 1 98.19 97 HIS B C 1
ATOM 4482 O O . HIS B 1 97 ? -11.969 -27.828 -18.359 1 98.19 97 HIS B O 1
ATOM 4488 N N . GLU B 1 98 ? -11.883 -27.234 -16.234 1 98.31 98 GLU B N 1
ATOM 4489 C CA . GLU B 1 98 ? -11.875 -25.828 -16.594 1 98.31 98 GLU B CA 1
ATOM 4490 C C . GLU B 1 98 ? -10.453 -25.328 -16.828 1 98.31 98 GLU B C 1
ATOM 4492 O O . GLU B 1 98 ? -10.211 -24.562 -17.766 1 98.31 98 GLU B O 1
ATOM 4497 N N . ALA B 1 99 ? -9.484 -25.719 -15.984 1 97.88 99 ALA B N 1
ATOM 4498 C CA . ALA B 1 99 ? -8.133 -25.172 -16.031 1 97.88 99 ALA B CA 1
ATOM 4499 C C . ALA B 1 99 ? -7.156 -26.141 -16.688 1 97.88 99 ALA B C 1
ATOM 4501 O O . ALA B 1 99 ? -5.988 -25.812 -16.891 1 97.88 99 ALA B O 1
ATOM 4502 N N . GLY B 1 100 ? -7.602 -27.328 -17.031 1 97 100 GLY B N 1
ATOM 4503 C CA . GLY B 1 100 ? -6.672 -28.328 -17.516 1 97 100 GLY B CA 1
ATOM 4504 C C . GLY B 1 100 ? -5.672 -28.781 -16.469 1 97 100 GLY B C 1
ATOM 4505 O O . GLY B 1 100 ? -4.527 -29.094 -16.781 1 97 100 GLY B O 1
ATOM 4506 N N . GLY B 1 101 ? -6.094 -28.703 -15.234 1 95.38 101 GLY B N 1
ATOM 4507 C CA . GLY B 1 101 ? -5.223 -29.078 -14.133 1 95.38 101 GLY B CA 1
ATOM 4508 C C . GLY B 1 101 ? -5.234 -30.562 -13.844 1 95.38 101 GLY B C 1
ATOM 4509 O O . GLY B 1 101 ? -6.27 -31.125 -13.484 1 95.38 101 GLY B O 1
ATOM 4510 N N . GLY B 1 102 ? -4.133 -31.219 -13.969 1 94.31 102 GLY B N 1
ATOM 4511 C CA . GLY B 1 102 ? -4.008 -32.625 -13.594 1 94.31 102 GLY B CA 1
ATOM 4512 C C . GLY B 1 102 ? -4.176 -32.844 -12.102 1 94.31 102 GLY B C 1
ATOM 4513 O O . GLY B 1 102 ? -4.5 -31.938 -11.352 1 94.31 102 GLY B O 1
ATOM 4514 N N . PRO B 1 103 ? -4.02 -34.062 -11.68 1 93.94 103 PRO B N 1
ATOM 4515 C CA . PRO B 1 103 ? -4.262 -34.438 -10.289 1 93.94 103 PRO B CA 1
ATOM 4516 C C . PRO B 1 103 ? -3.398 -33.625 -9.305 1 93.94 103 PRO B C 1
ATOM 4518 O O . PRO B 1 103 ? -3.895 -33.188 -8.273 1 93.94 103 PRO B O 1
ATOM 4521 N N . ILE B 1 104 ? -2.135 -33.375 -9.602 1 95.06 104 ILE B N 1
ATOM 4522 C CA . ILE B 1 104 ? -1.223 -32.688 -8.695 1 95.06 104 ILE B CA 1
ATOM 4523 C C . ILE B 1 104 ? -1.68 -31.25 -8.508 1 95.06 104 ILE B C 1
ATOM 4525 O O . ILE B 1 104 ? -1.728 -30.75 -7.383 1 95.06 104 ILE B O 1
ATOM 4529 N N . MET B 1 105 ? -2.014 -30.656 -9.602 1 96.88 105 MET B N 1
ATOM 4530 C CA . MET B 1 105 ? -2.48 -29.266 -9.523 1 96.88 105 MET B CA 1
ATOM 4531 C C . MET B 1 105 ? -3.771 -29.172 -8.719 1 96.88 105 MET B C 1
ATOM 4533 O O . MET B 1 105 ? -3.928 -28.281 -7.887 1 96.88 105 MET B O 1
ATOM 4537 N N . GLY B 1 106 ? -4.73 -30.062 -8.961 1 97 106 GLY B N 1
ATOM 4538 C CA . GLY B 1 106 ? -5.988 -30.062 -8.234 1 97 106 GLY B CA 1
ATOM 4539 C C . GLY B 1 106 ? -5.805 -30.25 -6.734 1 97 106 GLY B C 1
ATOM 4540 O O . GLY B 1 106 ? -6.348 -29.469 -5.941 1 97 106 GLY B O 1
ATOM 4541 N N . GLU B 1 107 ? -4.984 -31.203 -6.391 1 95.69 107 GLU B N 1
ATOM 4542 C CA . GLU B 1 107 ? -4.73 -31.5 -4.984 1 95.69 107 GLU B CA 1
ATOM 4543 C C . GLU B 1 107 ? -4.004 -30.328 -4.309 1 95.69 107 GLU B C 1
ATOM 4545 O O . GLU B 1 107 ? -4.34 -29.953 -3.184 1 95.69 107 GLU B O 1
ATOM 4550 N N . THR B 1 108 ? -3.053 -29.812 -4.996 1 96.62 108 THR B N 1
ATOM 4551 C CA . THR B 1 108 ? -2.277 -28.688 -4.477 1 96.62 108 THR B CA 1
ATOM 4552 C C . THR B 1 108 ? -3.162 -27.453 -4.285 1 96.62 108 THR B C 1
ATOM 4554 O O . THR B 1 108 ? -3.053 -26.766 -3.279 1 96.62 108 THR B O 1
ATOM 4557 N N . SER B 1 109 ? -4.055 -27.234 -5.203 1 98.12 109 SER B N 1
ATOM 4558 C CA . SER B 1 109 ? -4.961 -26.094 -5.129 1 98.12 109 SER B CA 1
ATOM 4559 C C . SER B 1 109 ? -5.848 -26.172 -3.891 1 98.12 109 SER B C 1
ATOM 4561 O O . SER B 1 109 ? -5.98 -25.188 -3.152 1 98.12 109 SER B O 1
ATOM 4563 N N . VAL B 1 110 ? -6.398 -27.312 -3.691 1 98.19 110 VAL B N 1
ATOM 4564 C CA . VAL B 1 110 ? -7.293 -27.484 -2.551 1 98.19 110 VAL B CA 1
ATOM 4565 C C . VAL B 1 110 ? -6.496 -27.391 -1.251 1 98.19 110 VAL B C 1
ATOM 4567 O O . VAL B 1 110 ? -6.945 -26.75 -0.291 1 98.19 110 VAL B O 1
ATOM 4570 N N . SER B 1 111 ? -5.324 -27.984 -1.27 1 97.56 111 SER B N 1
ATOM 4571 C CA . SER B 1 111 ? -4.48 -27.969 -0.081 1 97.56 111 SER B CA 1
ATOM 4572 C C . SER B 1 111 ? -4.102 -26.547 0.307 1 97.56 111 SER B C 1
ATOM 4574 O O . SER B 1 111 ? -4.254 -26.156 1.466 1 97.56 111 SER B O 1
ATOM 4576 N N . ILE B 1 112 ? -3.646 -25.766 -0.641 1 97.94 112 ILE B N 1
ATOM 4577 C CA . ILE B 1 112 ? -3.213 -24.406 -0.377 1 97.94 112 ILE B CA 1
ATOM 4578 C C . ILE B 1 112 ? -4.414 -23.547 0.027 1 97.94 112 ILE B C 1
ATOM 4580 O O . ILE B 1 112 ? -4.336 -22.781 0.985 1 97.94 112 ILE B O 1
ATOM 4584 N N . ALA B 1 113 ? -5.508 -23.672 -0.676 1 98.5 113 ALA B N 1
ATOM 4585 C CA . ALA B 1 113 ? -6.715 -22.922 -0.358 1 98.5 113 ALA B CA 1
ATOM 4586 C C . ALA B 1 113 ? -7.199 -23.219 1.056 1 98.5 113 ALA B C 1
ATOM 4588 O O . ALA B 1 113 ? -7.617 -22.328 1.786 1 98.5 113 ALA B O 1
ATOM 4589 N N . SER B 1 114 ? -7.145 -24.5 1.403 1 98.5 114 SER B N 1
ATOM 4590 C CA . SER B 1 114 ? -7.574 -24.922 2.732 1 98.5 114 SER B CA 1
ATOM 4591 C C . SER B 1 114 ? -6.668 -24.359 3.814 1 98.5 114 SER B C 1
ATOM 4593 O O . SER B 1 114 ? -7.145 -23.922 4.867 1 98.5 114 SER B O 1
ATOM 4595 N N . ASP B 1 115 ? -5.406 -24.391 3.566 1 98.31 115 ASP B N 1
ATOM 4596 C CA . ASP B 1 115 ? -4.434 -23.828 4.496 1 98.31 115 ASP B CA 1
ATOM 4597 C C . ASP B 1 115 ? -4.676 -22.328 4.703 1 98.31 115 ASP B C 1
ATOM 4599 O O . ASP B 1 115 ? -4.711 -21.859 5.84 1 98.31 115 ASP B O 1
ATOM 4603 N N . GLN B 1 116 ? -4.891 -21.641 3.656 1 98.25 116 GLN B N 1
ATOM 4604 C CA . GLN B 1 116 ? -5.141 -20.203 3.703 1 98.25 116 GLN B CA 1
ATOM 4605 C C . GLN B 1 116 ? -6.465 -19.891 4.398 1 98.25 116 GLN B C 1
ATOM 4607 O O . GLN B 1 116 ? -6.555 -18.938 5.18 1 98.25 116 GLN B O 1
ATOM 4612 N N . ALA B 1 117 ? -7.473 -20.688 4.078 1 98.69 117 ALA B N 1
ATOM 4613 C CA . ALA B 1 117 ? -8.773 -20.516 4.719 1 98.69 117 ALA B CA 1
ATOM 4614 C C . ALA B 1 117 ? -8.68 -20.75 6.227 1 98.69 117 ALA B C 1
ATOM 4616 O O . ALA B 1 117 ? -9.266 -20 7.016 1 98.69 117 ALA B O 1
ATOM 4617 N N . ALA B 1 118 ? -7.949 -21.781 6.578 1 98.5 118 ALA B N 1
ATOM 4618 C CA . ALA B 1 118 ? -7.777 -22.094 7.996 1 98.5 118 ALA B CA 1
ATOM 4619 C C . ALA B 1 118 ? -7.047 -20.953 8.719 1 98.5 118 ALA B C 1
ATOM 4621 O O . ALA B 1 118 ? -7.414 -20.594 9.836 1 98.5 118 ALA B O 1
ATOM 4622 N N . GLU B 1 119 ? -6 -20.469 8.109 1 98.38 119 GLU B N 1
ATOM 4623 C CA . GLU B 1 119 ? -5.285 -19.328 8.68 1 98.38 119 GLU B CA 1
ATOM 4624 C C . GLU B 1 119 ? -6.207 -18.109 8.82 1 98.38 119 GLU B C 1
ATOM 4626 O O . GLU B 1 119 ? -6.227 -17.469 9.867 1 98.38 119 GLU B O 1
ATOM 4631 N N . ALA B 1 120 ? -6.965 -17.828 7.82 1 98.56 120 ALA B N 1
ATOM 4632 C CA . ALA B 1 120 ? -7.875 -16.688 7.82 1 98.56 120 ALA B CA 1
ATOM 4633 C C . ALA B 1 120 ? -8.914 -16.812 8.93 1 98.56 120 ALA B C 1
ATOM 4635 O O . ALA B 1 120 ? -9.336 -15.812 9.516 1 98.56 120 ALA B O 1
ATOM 4636 N N . ALA B 1 121 ? -9.305 -18.016 9.188 1 98.62 121 ALA B N 1
ATOM 4637 C CA . ALA B 1 121 ? -10.336 -18.266 10.195 1 98.62 121 ALA B CA 1
ATOM 4638 C C . ALA B 1 121 ? -9.867 -17.828 11.578 1 98.62 121 ALA B C 1
ATOM 4640 O O . ALA B 1 121 ? -10.68 -17.641 12.484 1 98.62 121 ALA B O 1
ATOM 4641 N N . THR B 1 122 ? -8.578 -17.656 11.773 1 98.44 122 THR B N 1
ATOM 4642 C CA . THR B 1 122 ? -8.047 -17.219 13.062 1 98.44 122 THR B CA 1
ATOM 4643 C C . THR B 1 122 ? -8.039 -15.703 13.164 1 98.44 122 THR B C 1
ATOM 4645 O O . THR B 1 122 ? -7.871 -15.148 14.258 1 98.44 122 THR B O 1
ATOM 4648 N N . PHE B 1 123 ? -8.227 -14.969 12.094 1 98.5 123 PHE B N 1
ATOM 4649 C CA . PHE B 1 123 ? -7.992 -13.523 12.031 1 98.5 123 PHE B CA 1
ATOM 4650 C C . PHE B 1 123 ? -8.992 -12.781 12.906 1 98.5 123 PHE B C 1
ATOM 4652 O O . PHE B 1 123 ? -8.633 -11.82 13.594 1 98.5 123 PHE B O 1
ATOM 4659 N N . PRO B 1 124 ? -10.289 -13.195 12.922 1 98.12 124 PRO B N 1
ATOM 4660 C CA . PRO B 1 124 ? -11.25 -12.43 13.719 1 98.12 124 PRO B CA 1
ATOM 4661 C C . PRO B 1 124 ? -10.805 -12.266 15.172 1 98.12 124 PRO B C 1
ATOM 4663 O O . PRO B 1 124 ? -11.023 -11.211 15.773 1 98.12 124 PRO B O 1
ATOM 4666 N N . ARG B 1 125 ? -10.117 -13.219 15.711 1 96.94 125 ARG B N 1
ATOM 4667 C CA . ARG B 1 125 ? -9.711 -13.156 17.109 1 96.94 125 ARG B CA 1
ATOM 4668 C C . ARG B 1 125 ? -8.305 -12.578 17.25 1 96.94 125 ARG B C 1
ATOM 4670 O O . ARG B 1 125 ? -7.852 -12.281 18.359 1 96.94 125 ARG B O 1
ATOM 4677 N N . ARG B 1 126 ? -7.652 -12.445 16.109 1 96.31 126 ARG B N 1
ATOM 4678 C CA . ARG B 1 126 ? -6.285 -11.93 16.125 1 96.31 126 ARG B CA 1
ATOM 4679 C C . ARG B 1 126 ? -6.254 -10.445 15.766 1 96.31 126 ARG B C 1
ATOM 4681 O O . ARG B 1 126 ? -5.199 -9.812 15.82 1 96.31 126 ARG B O 1
ATOM 4688 N N . MET B 1 127 ? -7.375 -9.828 15.398 1 95.12 127 MET B N 1
ATOM 4689 C CA . MET B 1 127 ? -7.48 -8.414 15.078 1 95.12 127 MET B CA 1
ATOM 4690 C C . MET B 1 127 ? -7.508 -7.566 16.344 1 95.12 127 MET B C 1
ATOM 4692 O O . MET B 1 127 ? -8.523 -6.949 16.672 1 95.12 127 MET B O 1
ATOM 4696 N N . LYS B 1 128 ? -6.41 -7.496 16.984 1 93.62 128 LYS B N 1
ATOM 4697 C CA . LYS B 1 128 ? -6.352 -6.812 18.266 1 93.62 128 LYS B CA 1
ATOM 4698 C C . LYS B 1 128 ? -5.93 -5.355 18.094 1 93.62 128 LYS B C 1
ATOM 4700 O O . LYS B 1 128 ? -5.215 -5.016 17.156 1 93.62 128 LYS B O 1
ATOM 4705 N N . GLY B 1 129 ? -6.469 -4.438 19 1 94.38 129 GLY B N 1
ATOM 4706 C CA . GLY B 1 129 ? -5.988 -3.07 19.125 1 94.38 129 GLY B CA 1
ATOM 4707 C C . GLY B 1 129 ? -4.883 -2.916 20.141 1 94.38 129 GLY B C 1
ATOM 4708 O O . GLY B 1 129 ? -4.316 -3.906 20.609 1 94.38 129 GLY B O 1
ATOM 4709 N N . GLU B 1 130 ? -4.398 -1.695 20.281 1 96.44 130 GLU B N 1
ATOM 4710 C CA . GLU B 1 130 ? -3.342 -1.389 21.25 1 96.44 130 GLU B CA 1
ATOM 4711 C C . GLU B 1 130 ? -3.73 -0.216 22.141 1 96.44 130 GLU B C 1
ATOM 4713 O O . GLU B 1 130 ? -4.449 0.688 21.719 1 96.44 130 GLU B O 1
ATOM 4718 N N . GLN B 1 131 ? -3.381 -0.375 23.391 1 97.62 131 GLN B N 1
ATOM 4719 C CA . GLN B 1 131 ? -3.338 0.774 24.297 1 97.62 131 GLN B CA 1
ATOM 4720 C C . GLN B 1 131 ? -1.911 1.286 24.469 1 97.62 131 GLN B C 1
ATOM 4722 O O . GLN B 1 131 ? -0.998 0.51 24.75 1 97.62 131 GLN B O 1
ATOM 4727 N N . ILE B 1 132 ? -1.708 2.576 24.188 1 97.88 132 ILE B N 1
ATOM 4728 C CA . ILE B 1 132 ? -0.376 3.172 24.203 1 97.88 132 ILE B CA 1
ATOM 4729 C C . ILE B 1 132 ? -0.374 4.41 25.094 1 97.88 132 ILE B C 1
ATOM 4731 O O . ILE B 1 132 ? -1.241 5.277 24.969 1 97.88 132 ILE B O 1
ATOM 4735 N N . THR B 1 133 ? 0.604 4.5 25.969 1 97.81 133 THR B N 1
ATOM 4736 C CA . THR B 1 133 ? 0.746 5.688 26.797 1 97.81 133 THR B CA 1
ATOM 4737 C C . THR B 1 133 ? 1.109 6.902 25.953 1 97.81 133 THR B C 1
ATOM 4739 O O . THR B 1 133 ? 1.891 6.797 25 1 97.81 133 THR B O 1
ATOM 4742 N N . SER B 1 134 ? 0.539 8.055 26.312 1 97.75 134 SER B N 1
ATOM 4743 C CA . SER B 1 134 ? 0.811 9.305 25.609 1 97.75 134 SER B CA 1
ATOM 4744 C C . SER B 1 134 ? 1.943 10.078 26.266 1 97.75 134 SER B C 1
ATOM 4746 O O . SER B 1 134 ? 2.158 9.961 27.484 1 97.75 134 SER B O 1
ATOM 4748 N N . ASN B 1 135 ? 2.672 10.867 25.453 1 96.38 135 ASN B N 1
ATOM 4749 C CA . ASN B 1 135 ? 3.635 11.82 26 1 96.38 135 ASN B CA 1
ATOM 4750 C C . ASN B 1 135 ? 2.939 13.023 26.625 1 96.38 135 ASN B C 1
ATOM 4752 O O . ASN B 1 135 ? 3.562 13.797 27.359 1 96.38 135 ASN B O 1
ATOM 4756 N N . VAL B 1 136 ? 1.691 13.211 26.297 1 96.31 136 VAL B N 1
ATOM 4757 C CA . VAL B 1 136 ? 0.907 14.312 26.844 1 96.31 136 VAL B CA 1
ATOM 4758 C C . VAL B 1 136 ? 0.313 13.914 28.188 1 96.31 136 VAL B C 1
ATOM 4760 O O . VAL B 1 136 ? -0.408 12.914 28.281 1 96.31 136 VAL B O 1
ATOM 4763 N N . PRO B 1 137 ? 0.588 14.703 29.281 1 95.88 137 PRO B N 1
ATOM 4764 C CA . PRO B 1 137 ? 0.051 14.359 30.594 1 95.88 137 PRO B CA 1
ATOM 4765 C C . PRO B 1 137 ? -1.471 14.227 30.594 1 95.88 137 PRO B C 1
ATOM 4767 O O . PRO B 1 137 ? -2.168 15.062 30.016 1 95.88 137 PRO B O 1
ATOM 4770 N N . GLY B 1 138 ? -1.954 13.133 31.172 1 96.44 138 GLY B N 1
ATOM 4771 C CA . GLY B 1 138 ? -3.383 12.914 31.328 1 96.44 138 GLY B CA 1
ATOM 4772 C C . GLY B 1 138 ? -4.043 12.367 30.078 1 96.44 138 GLY B C 1
ATOM 4773 O O . GLY B 1 138 ? -5.27 12.359 29.969 1 96.44 138 GLY B O 1
ATOM 4774 N N . LYS B 1 139 ? -3.27 11.945 29.125 1 97.62 139 LYS B N 1
ATOM 4775 C CA . LYS B 1 139 ? -3.795 11.461 27.844 1 97.62 139 LYS B CA 1
ATOM 4776 C C . LYS B 1 139 ? -3.436 9.992 27.641 1 97.62 139 LYS B C 1
ATOM 4778 O O . LYS B 1 139 ? -2.387 9.531 28.094 1 97.62 139 LYS B O 1
ATOM 4783 N N . GLU B 1 140 ? -4.348 9.281 27.047 1 97.75 140 GLU B N 1
ATOM 4784 C CA . GLU B 1 140 ? -4.105 7.898 26.641 1 97.75 140 GLU B CA 1
ATOM 4785 C C . GLU B 1 140 ? -4.492 7.676 25.172 1 97.75 140 GLU B C 1
ATOM 4787 O O . GLU B 1 140 ? -5.371 8.359 24.656 1 97.75 140 GLU B O 1
ATOM 4792 N N . ASN B 1 141 ? -3.77 6.754 24.5 1 98.56 141 ASN B N 1
ATOM 4793 C CA . ASN B 1 141 ? -4.023 6.434 23.094 1 98.56 141 ASN B CA 1
ATOM 4794 C C . ASN B 1 141 ? -4.547 5.008 22.938 1 98.56 141 ASN B C 1
ATOM 4796 O O . ASN B 1 141 ? -4.086 4.09 23.609 1 98.56 141 ASN B O 1
ATOM 4800 N N . PHE B 1 142 ? -5.543 4.879 22.125 1 98.5 142 PHE B N 1
ATOM 4801 C CA . PHE B 1 142 ? -6.062 3.592 21.688 1 98.5 142 PHE B CA 1
ATOM 4802 C C . PHE B 1 142 ? -5.949 3.453 20.172 1 98.5 142 PHE B C 1
ATOM 4804 O O . PHE B 1 142 ? -6.328 4.359 19.438 1 98.5 142 PHE B O 1
ATOM 4811 N N . VAL B 1 143 ? -5.383 2.396 19.75 1 98.19 143 VAL B N 1
ATOM 4812 C CA . VAL B 1 143 ? -5.355 2.061 18.328 1 98.19 143 VAL B CA 1
ATOM 4813 C C . VAL B 1 143 ? -6.324 0.911 18.047 1 98.19 143 VAL B C 1
ATOM 4815 O O . VAL B 1 143 ? -6.195 -0.169 18.641 1 98.19 143 VAL B O 1
ATOM 4818 N N . ARG B 1 144 ? -7.32 1.192 17.219 1 97.12 144 ARG B N 1
ATOM 4819 C CA . ARG B 1 144 ? -8.297 0.189 16.812 1 97.12 144 ARG B CA 1
ATOM 4820 C C . ARG B 1 144 ? -7.961 -0.367 15.43 1 97.12 144 ARG B C 1
ATOM 4822 O O . ARG B 1 144 ? -7.434 0.351 14.578 1 97.12 144 ARG B O 1
ATOM 4829 N N . ARG B 1 145 ? -8.203 -1.631 15.281 1 96.69 145 ARG B N 1
ATOM 4830 C CA . ARG B 1 145 ? -8.07 -2.256 13.969 1 96.69 145 ARG B CA 1
ATOM 4831 C C . ARG B 1 145 ? -9.438 -2.502 13.344 1 96.69 145 ARG B C 1
ATOM 4833 O O . ARG B 1 145 ? -10.289 -3.164 13.938 1 96.69 145 ARG B O 1
ATOM 4840 N N . GLU B 1 146 ? -9.672 -1.967 12.18 1 96.19 146 GLU B N 1
ATOM 4841 C CA . GLU B 1 146 ? -10.961 -2.033 11.484 1 96.19 146 GLU B CA 1
ATOM 4842 C C . GLU B 1 146 ? -10.789 -2.576 10.07 1 96.19 146 GLU B C 1
ATOM 4844 O O . GLU B 1 146 ? -9.703 -2.498 9.492 1 96.19 146 GLU B O 1
ATOM 4849 N N . PRO B 1 147 ? -11.891 -3.258 9.5 1 97.75 147 PRO B N 1
ATOM 4850 C CA . PRO B 1 147 ? -11.789 -3.676 8.094 1 97.75 147 PRO B CA 1
ATOM 4851 C C . PRO B 1 147 ? -11.562 -2.504 7.145 1 97.75 147 PRO B C 1
ATOM 4853 O O . PRO B 1 147 ? -11.969 -1.376 7.441 1 97.75 147 PRO B O 1
ATOM 4856 N N . GLN B 1 148 ? -10.938 -2.762 6.023 1 97.31 148 GLN B N 1
ATOM 4857 C CA . GLN B 1 148 ? -10.727 -1.762 4.98 1 97.31 148 GLN B CA 1
ATOM 4858 C C . GLN B 1 148 ? -12.062 -1.295 4.395 1 97.31 148 GLN B C 1
ATOM 4860 O O . GLN B 1 148 ? -12.203 -0.131 4.012 1 97.31 148 GLN B O 1
ATOM 4865 N N . GLY B 1 149 ? -13.031 -2.17 4.211 1 98 149 GLY B N 1
ATOM 4866 C CA . GLY B 1 149 ? -14.305 -1.869 3.578 1 98 149 GLY B CA 1
ATOM 4867 C C . GLY B 1 149 ? -14.68 -2.854 2.486 1 98 149 GLY B C 1
ATOM 4868 O O . GLY B 1 149 ? -15 -4.008 2.771 1 98 149 GLY B O 1
ATOM 4869 N N . ILE B 1 150 ? -14.586 -2.404 1.202 1 98.81 150 ILE B N 1
ATOM 4870 C CA . ILE B 1 150 ? -14.906 -3.254 0.061 1 98.81 150 ILE B CA 1
ATOM 4871 C C . ILE B 1 150 ? -13.625 -3.633 -0.678 1 98.81 150 ILE B C 1
ATOM 4873 O O . ILE B 1 150 ? -12.898 -2.76 -1.155 1 98.81 150 ILE B O 1
ATOM 4877 N N . ILE B 1 151 ? -13.398 -4.938 -0.756 1 98.88 151 ILE B N 1
ATOM 4878 C CA . ILE B 1 151 ? -12.203 -5.469 -1.409 1 98.88 151 ILE B CA 1
ATOM 4879 C C . ILE B 1 151 ? -12.555 -5.969 -2.807 1 98.88 151 ILE B C 1
ATOM 4881 O O . ILE B 1 151 ? -13.438 -6.816 -2.963 1 98.88 151 ILE B O 1
ATOM 4885 N N . THR B 1 152 ? -11.906 -5.387 -3.793 1 98.94 152 THR B N 1
ATOM 4886 C CA . THR B 1 152 ? -11.984 -5.887 -5.16 1 98.94 152 THR B CA 1
ATOM 4887 C C . THR B 1 152 ? -10.961 -6.992 -5.395 1 98.94 152 THR B C 1
ATOM 4889 O O . THR B 1 152 ? -9.773 -6.816 -5.109 1 98.94 152 THR B O 1
ATOM 4892 N N . VAL B 1 153 ? -11.453 -8.141 -5.863 1 98.94 153 VAL B N 1
ATOM 4893 C CA . VAL B 1 153 ? -10.555 -9.25 -6.152 1 98.94 153 VAL B CA 1
ATOM 4894 C C . VAL B 1 153 ? -10.633 -9.609 -7.637 1 98.94 153 VAL B C 1
ATOM 4896 O O . VAL B 1 153 ? -11.719 -9.859 -8.164 1 98.94 153 VAL B O 1
ATOM 4899 N N . ILE B 1 154 ? -9.523 -9.523 -8.312 1 98.75 154 ILE B N 1
ATOM 4900 C CA . ILE B 1 154 ? -9.367 -10.023 -9.672 1 98.75 154 ILE B CA 1
ATOM 4901 C C . ILE B 1 154 ? -8.328 -11.148 -9.695 1 98.75 154 ILE B C 1
ATOM 4903 O O . ILE B 1 154 ? -7.152 -10.914 -9.422 1 98.75 154 ILE B O 1
ATOM 4907 N N . SER B 1 155 ? -8.758 -12.32 -9.977 1 98.12 155 SER B N 1
ATOM 4908 C CA . SER B 1 155 ? -7.91 -13.492 -9.812 1 98.12 155 SER B CA 1
ATOM 4909 C C . SER B 1 155 ? -7.531 -14.094 -11.164 1 98.12 155 SER B C 1
ATOM 4911 O O . SER B 1 155 ? -8.258 -13.93 -12.148 1 98.12 155 SER B O 1
ATOM 4913 N N . PRO B 1 156 ? -6.43 -14.805 -11.266 1 98.25 156 PRO B N 1
ATOM 4914 C CA . PRO B 1 156 ? -5.93 -15.406 -12.508 1 98.25 156 PRO B CA 1
ATOM 4915 C C . PRO B 1 156 ? -6.484 -16.812 -12.75 1 98.25 156 PRO B C 1
ATOM 4917 O O . PRO B 1 156 ? -7.227 -17.328 -11.922 1 98.25 156 PRO B O 1
ATOM 4920 N N . TRP B 1 157 ? -6.066 -17.406 -13.906 1 98.25 157 TRP B N 1
ATOM 4921 C CA . TRP B 1 157 ? -6.695 -18.656 -14.328 1 98.25 157 TRP B CA 1
ATOM 4922 C C . TRP B 1 157 ? -5.844 -19.859 -13.93 1 98.25 157 TRP B C 1
ATOM 4924 O O . TRP B 1 157 ? -6.312 -20.984 -13.969 1 98.25 157 TRP B O 1
ATOM 4934 N N . ASN B 1 158 ? -4.633 -19.641 -13.547 1 98.12 158 ASN B N 1
ATOM 4935 C CA . ASN B 1 158 ? -3.711 -20.781 -13.508 1 98.12 158 ASN B CA 1
ATOM 4936 C C . ASN B 1 158 ? -3.867 -21.578 -12.219 1 98.12 158 ASN B C 1
ATOM 4938 O O . ASN B 1 158 ? -3.689 -22.797 -12.219 1 98.12 158 ASN B O 1
ATOM 4942 N N . PHE B 1 159 ? -4.109 -20.984 -11.141 1 98.5 159 PHE B N 1
ATOM 4943 C CA . PHE B 1 159 ? -4.523 -21.562 -9.867 1 98.5 159 PHE B CA 1
ATOM 4944 C C . PHE B 1 159 ? -5.73 -20.828 -9.305 1 98.5 159 PHE B C 1
ATOM 4946 O O . PHE B 1 159 ? -5.652 -20.219 -8.234 1 98.5 159 PHE B O 1
ATOM 4953 N N . PRO B 1 160 ? -6.82 -20.984 -10 1 98.56 160 PRO B N 1
ATOM 4954 C CA . PRO B 1 160 ? -7.934 -20.047 -9.797 1 98.56 160 PRO B CA 1
ATOM 4955 C C . PRO B 1 160 ? -8.562 -20.172 -8.406 1 98.56 160 PRO B C 1
ATOM 4957 O O . PRO B 1 160 ? -9 -19.172 -7.832 1 98.56 160 PRO B O 1
ATOM 4960 N N . LEU B 1 161 ? -8.562 -21.406 -7.785 1 98.69 161 LEU B N 1
ATOM 4961 C CA . LEU B 1 161 ? -9.18 -21.594 -6.477 1 98.69 161 LEU B CA 1
ATOM 4962 C C . LEU B 1 161 ? -8.383 -20.859 -5.395 1 98.69 161 LEU B C 1
ATOM 4964 O O . LEU B 1 161 ? -8.914 -19.984 -4.719 1 98.69 161 LEU B O 1
ATOM 4968 N N . ASN B 1 162 ? -7.113 -21.219 -5.281 1 98.25 162 ASN B N 1
ATOM 4969 C CA . ASN B 1 162 ? -6.344 -20.703 -4.156 1 98.25 162 ASN B CA 1
ATOM 4970 C C . ASN B 1 162 ? -5.949 -19.25 -4.367 1 98.25 162 ASN B C 1
ATOM 4972 O O . ASN B 1 162 ? -5.801 -18.5 -3.406 1 98.25 162 ASN B O 1
ATOM 4976 N N . LEU B 1 163 ? -5.809 -18.812 -5.641 1 98.56 163 LEU B N 1
ATOM 4977 C CA . LEU B 1 163 ? -5.395 -17.422 -5.852 1 98.56 163 LEU B CA 1
ATOM 4978 C C . LEU B 1 163 ? -6.574 -16.469 -5.691 1 98.56 163 LEU B C 1
ATOM 4980 O O . LEU B 1 163 ? -6.391 -15.297 -5.352 1 98.56 163 LEU B O 1
ATOM 4984 N N . SER B 1 164 ? -7.809 -16.906 -5.879 1 98.69 164 SER B N 1
ATOM 4985 C CA . SER B 1 164 ? -8.977 -16.156 -5.422 1 98.69 164 SER B CA 1
ATOM 4986 C C . SER B 1 164 ? -9.117 -16.219 -3.906 1 98.69 164 SER B C 1
ATOM 4988 O O . SER B 1 164 ? -9.305 -15.195 -3.248 1 98.69 164 SER B O 1
ATOM 4990 N N . GLY B 1 165 ? -9 -17.453 -3.414 1 98.69 165 GLY B N 1
ATOM 4991 C CA . GLY B 1 165 ? -9.242 -17.719 -2.006 1 98.69 165 GLY B CA 1
ATOM 4992 C C . GLY B 1 165 ? -8.305 -16.969 -1.085 1 98.69 165 GLY B C 1
ATOM 4993 O O . GLY B 1 165 ? -8.711 -16.516 -0.011 1 98.69 165 GLY B O 1
ATOM 4994 N N . ARG B 1 166 ? -7.074 -16.812 -1.508 1 98.12 166 ARG B N 1
ATOM 4995 C CA . ARG B 1 166 ? -6.07 -16.219 -0.634 1 98.12 166 ARG B CA 1
ATOM 4996 C C . ARG B 1 166 ? -6.375 -14.734 -0.382 1 98.12 166 ARG B C 1
ATOM 4998 O O . ARG B 1 166 ? -5.859 -14.148 0.567 1 98.12 166 ARG B O 1
ATOM 5005 N N . ALA B 1 167 ? -7.172 -14.109 -1.265 1 98.5 167 ALA B N 1
ATOM 5006 C CA . ALA B 1 167 ? -7.605 -12.734 -1.066 1 98.5 167 ALA B CA 1
ATOM 5007 C C . ALA B 1 167 ? -8.969 -12.68 -0.387 1 98.5 167 ALA B C 1
ATOM 5009 O O . ALA B 1 167 ? -9.188 -11.875 0.523 1 98.5 167 ALA B O 1
ATOM 5010 N N . ILE B 1 168 ? -9.883 -13.578 -0.735 1 98.88 168 ILE B N 1
ATOM 5011 C CA . ILE B 1 168 ? -11.273 -13.562 -0.301 1 98.88 168 ILE B CA 1
ATOM 5012 C C . ILE B 1 168 ? -11.359 -13.953 1.172 1 98.88 168 ILE B C 1
ATOM 5014 O O . ILE B 1 168 ? -12.031 -13.289 1.961 1 98.88 168 ILE B O 1
ATOM 5018 N N . ALA B 1 169 ? -10.648 -14.984 1.555 1 98.88 169 ALA B N 1
ATOM 5019 C CA . ALA B 1 169 ? -10.789 -15.555 2.893 1 98.88 169 ALA B CA 1
ATOM 5020 C C . ALA B 1 169 ? -10.375 -14.547 3.963 1 98.88 169 ALA B C 1
ATOM 5022 O O . ALA B 1 169 ? -11.148 -14.258 4.879 1 98.88 169 ALA B O 1
ATOM 5023 N N . PRO B 1 170 ? -9.156 -13.961 3.816 1 98.81 170 PRO B N 1
ATOM 5024 C CA . PRO B 1 170 ? -8.805 -12.961 4.82 1 98.81 170 PRO B CA 1
ATOM 5025 C C . PRO B 1 170 ? -9.719 -11.742 4.797 1 98.81 170 PRO B C 1
ATOM 5027 O O . PRO B 1 170 ? -10.031 -11.18 5.848 1 98.81 170 PRO B O 1
ATOM 5030 N N . ALA B 1 171 ? -10.164 -11.312 3.604 1 98.88 171 ALA B N 1
ATOM 5031 C CA . ALA B 1 171 ? -11.047 -10.156 3.486 1 98.88 171 ALA B CA 1
ATOM 5032 C C . ALA B 1 171 ? -12.352 -10.375 4.25 1 98.88 171 ALA B C 1
ATOM 5034 O O . ALA B 1 171 ? -12.727 -9.562 5.102 1 98.88 171 ALA B O 1
ATOM 5035 N N . ILE B 1 172 ? -12.969 -11.5 4.016 1 98.94 172 ILE B N 1
ATOM 5036 C CA . ILE B 1 172 ? -14.258 -11.797 4.629 1 98.94 172 ILE B CA 1
ATOM 5037 C C . ILE B 1 172 ? -14.078 -12.031 6.125 1 98.94 172 ILE B C 1
ATOM 5039 O O . ILE B 1 172 ? -14.852 -11.508 6.938 1 98.94 172 ILE B O 1
ATOM 5043 N N . ALA B 1 173 ? -13.039 -12.742 6.492 1 98.88 173 ALA B N 1
ATOM 5044 C CA . ALA B 1 173 ? -12.805 -13.078 7.891 1 98.88 173 ALA B CA 1
ATOM 5045 C C . ALA B 1 173 ? -12.57 -11.82 8.727 1 98.88 173 ALA B C 1
ATOM 5047 O O . ALA B 1 173 ? -12.906 -11.789 9.914 1 98.88 173 ALA B O 1
ATOM 5048 N N . THR B 1 174 ? -12.016 -10.781 8.117 1 98.75 174 THR B N 1
ATOM 5049 C CA . THR B 1 174 ? -11.672 -9.578 8.867 1 98.75 174 THR B CA 1
ATOM 5050 C C . THR B 1 174 ? -12.805 -8.555 8.805 1 98.75 174 THR B C 1
ATOM 5052 O O . THR B 1 174 ? -12.68 -7.449 9.336 1 98.75 174 THR B O 1
ATOM 5055 N N . GLY B 1 175 ? -13.906 -8.898 8.109 1 98.75 175 GLY B N 1
ATOM 5056 C CA . GLY B 1 175 ? -15.109 -8.078 8.195 1 98.75 175 GLY B CA 1
ATOM 5057 C C . GLY B 1 175 ? -15.344 -7.23 6.961 1 98.75 175 GLY B C 1
ATOM 5058 O O . GLY B 1 175 ? -16.094 -6.25 7.012 1 98.75 175 GLY B O 1
ATOM 5059 N N . ASN B 1 176 ? -14.68 -7.504 5.84 1 98.94 176 ASN B N 1
ATOM 5060 C CA . ASN B 1 176 ? -14.852 -6.773 4.59 1 98.94 176 ASN B CA 1
ATOM 5061 C C . ASN B 1 176 ? -15.859 -7.465 3.674 1 98.94 176 ASN B C 1
ATOM 5063 O O . ASN B 1 176 ? -16.016 -8.688 3.73 1 98.94 176 ASN B O 1
ATOM 5067 N N . ALA B 1 177 ? -16.5 -6.711 2.828 1 98.94 177 ALA B N 1
ATOM 5068 C CA . ALA B 1 177 ? -17.219 -7.262 1.684 1 98.94 177 ALA B CA 1
ATOM 5069 C C . ALA B 1 177 ? -16.312 -7.398 0.472 1 98.94 177 ALA B C 1
ATOM 5071 O O . ALA B 1 177 ? -15.25 -6.758 0.408 1 98.94 177 ALA B O 1
ATOM 5072 N N . VAL B 1 178 ? -16.719 -8.281 -0.446 1 98.94 178 VAL B N 1
ATOM 5073 C CA . VAL B 1 178 ? -15.844 -8.586 -1.567 1 98.94 178 VAL B CA 1
ATOM 5074 C C . VAL B 1 178 ? -16.625 -8.547 -2.873 1 98.94 178 VAL B C 1
ATOM 5076 O O . VAL B 1 178 ? -17.75 -9.039 -2.941 1 98.94 178 VAL B O 1
ATOM 5079 N N . VAL B 1 179 ? -16.109 -7.898 -3.865 1 98.94 179 VAL B N 1
ATOM 5080 C CA . VAL B 1 179 ? -16.516 -8.062 -5.254 1 98.94 179 VAL B CA 1
ATOM 5081 C C . VAL B 1 179 ? -15.422 -8.773 -6.043 1 98.94 179 VAL B C 1
ATOM 5083 O O . VAL B 1 179 ? -14.289 -8.297 -6.125 1 98.94 179 VAL B O 1
ATOM 5086 N N . LEU B 1 180 ? -15.797 -9.898 -6.566 1 98.94 180 LEU B N 1
ATOM 5087 C CA . LEU B 1 180 ? -14.852 -10.789 -7.227 1 98.94 180 LEU B CA 1
ATOM 5088 C C . LEU B 1 180 ? -15.117 -10.852 -8.727 1 98.94 180 LEU B C 1
ATOM 5090 O O . LEU B 1 180 ? -16.25 -11.094 -9.156 1 98.94 180 LEU B O 1
ATOM 5094 N N . LYS B 1 181 ? -14.141 -10.562 -9.523 1 98.88 181 LYS B N 1
ATOM 5095 C CA . LYS B 1 181 ? -14.117 -10.852 -10.953 1 98.88 181 LYS B CA 1
ATOM 5096 C C . LYS B 1 181 ? -13.055 -11.891 -11.289 1 98.88 181 LYS B C 1
ATOM 5098 O O . LYS B 1 181 ? -11.875 -11.555 -11.461 1 98.88 181 LYS B O 1
ATOM 5103 N N . PRO B 1 182 ? -13.398 -13.117 -11.508 1 98.69 182 PRO B N 1
ATOM 5104 C CA . PRO B 1 182 ? -12.422 -14.148 -11.875 1 98.69 182 PRO B CA 1
ATOM 5105 C C . PRO B 1 182 ? -11.945 -14.023 -13.32 1 98.69 182 PRO B C 1
ATOM 5107 O O . PRO B 1 182 ? -12.578 -13.328 -14.125 1 98.69 182 PRO B O 1
ATOM 5110 N N . ALA B 1 183 ? -10.82 -14.633 -13.633 1 98.38 183 ALA B N 1
ATOM 5111 C CA . ALA B 1 183 ? -10.336 -14.688 -15.016 1 98.38 183 ALA B CA 1
ATOM 5112 C C . ALA B 1 183 ? -11.383 -15.297 -15.938 1 98.38 183 ALA B C 1
ATOM 5114 O O . ALA B 1 183 ? -12.133 -16.188 -15.539 1 98.38 183 ALA B O 1
ATOM 5115 N N . THR B 1 184 ? -11.367 -14.859 -17.172 1 97.62 184 THR B N 1
ATOM 5116 C CA . THR B 1 184 ? -12.344 -15.32 -18.156 1 97.62 184 THR B CA 1
ATOM 5117 C C . THR B 1 184 ? -12.148 -16.797 -18.453 1 97.62 184 THR B C 1
ATOM 5119 O O . THR B 1 184 ? -13.117 -17.516 -18.734 1 97.62 184 THR B O 1
ATOM 5122 N N . ASN B 1 185 ? -10.953 -17.312 -18.281 1 97.5 185 ASN B N 1
ATOM 5123 C CA . ASN B 1 185 ? -10.656 -18.703 -18.594 1 97.5 185 ASN B CA 1
ATOM 5124 C C . ASN B 1 185 ? -11.172 -19.641 -17.516 1 97.5 185 ASN B C 1
ATOM 5126 O O . ASN B 1 185 ? -11.398 -20.828 -17.766 1 97.5 185 ASN B O 1
ATOM 5130 N N . THR B 1 186 ? -11.273 -19.094 -16.281 1 98.44 186 THR B N 1
ATOM 5131 C CA . THR B 1 186 ? -11.672 -19.938 -15.164 1 98.44 186 THR B CA 1
ATOM 5132 C C . THR B 1 186 ? -12.703 -19.234 -14.289 1 98.44 186 THR B C 1
ATOM 5134 O O . THR B 1 186 ? -12.492 -19.078 -13.086 1 98.44 186 THR B O 1
ATOM 5137 N N . PRO B 1 187 ? -13.836 -18.891 -14.82 1 98.75 187 PRO B N 1
ATOM 5138 C CA . PRO B 1 187 ? -14.852 -18.141 -14.078 1 98.75 187 PRO B CA 1
ATOM 5139 C C . PRO B 1 187 ? -15.578 -18.984 -13.039 1 98.75 187 PRO B C 1
ATOM 5141 O O . PRO B 1 187 ? -16.172 -18.453 -12.109 1 98.75 187 PRO B O 1
ATOM 5144 N N . ILE B 1 188 ? -15.516 -20.312 -13.172 1 98.81 188 ILE B N 1
ATOM 5145 C CA . ILE B 1 188 ? -16.219 -21.203 -12.258 1 98.81 188 ILE B CA 1
ATOM 5146 C C . ILE B 1 188 ? -15.359 -21.469 -11.031 1 98.81 188 ILE B C 1
ATOM 5148 O O . ILE B 1 188 ? -15.68 -21.031 -9.922 1 98.81 188 ILE B O 1
ATOM 5152 N N . THR B 1 189 ? -14.18 -21.984 -11.219 1 98.75 189 THR B N 1
ATOM 5153 C CA . THR B 1 189 ? -13.344 -22.438 -10.109 1 98.75 189 THR B CA 1
ATOM 5154 C C . THR B 1 189 ? -12.719 -21.234 -9.391 1 98.75 189 THR B C 1
ATOM 5156 O O . THR B 1 189 ? -12.414 -21.312 -8.203 1 98.75 189 THR B O 1
ATOM 5159 N N . GLY B 1 190 ? -12.586 -20.141 -10.125 1 98.62 190 GLY B N 1
ATOM 5160 C CA . GLY B 1 190 ? -12.031 -18.953 -9.5 1 98.62 190 GLY B CA 1
ATOM 5161 C C . GLY B 1 190 ? -13.094 -17.984 -9 1 98.62 190 GLY B C 1
ATOM 5162 O O . GLY B 1 190 ? -12.773 -17 -8.344 1 98.62 190 GLY B O 1
ATOM 5163 N N . GLY B 1 191 ? -14.391 -18.281 -9.258 1 98.69 191 GLY B N 1
ATOM 5164 C CA . GLY B 1 191 ? -15.414 -17.297 -8.945 1 98.69 191 GLY B CA 1
ATOM 5165 C C . GLY B 1 191 ? -16.703 -17.922 -8.422 1 98.69 191 GLY B C 1
ATOM 5166 O O . GLY B 1 191 ? -16.891 -18.031 -7.211 1 98.69 191 GLY B O 1
ATOM 5167 N N . LEU B 1 192 ? -17.469 -18.484 -9.359 1 98.81 192 LEU B N 1
ATOM 5168 C CA . LEU B 1 192 ? -18.828 -18.938 -9.031 1 98.81 192 LEU B CA 1
ATOM 5169 C C . LEU B 1 192 ? -18.781 -20.062 -8.008 1 98.81 192 LEU B C 1
ATOM 5171 O O . LEU B 1 192 ? -19.688 -20.188 -7.172 1 98.81 192 LEU B O 1
ATOM 5175 N N . LEU B 1 193 ? -17.766 -20.906 -8.062 1 98.88 193 LEU B N 1
ATOM 5176 C CA . LEU B 1 193 ? -17.562 -21.938 -7.051 1 98.88 193 LEU B CA 1
ATOM 5177 C C . LEU B 1 193 ? -17.438 -21.328 -5.66 1 98.88 193 LEU B C 1
ATOM 5179 O O . LEU B 1 193 ? -18 -21.828 -4.695 1 98.88 193 LEU B O 1
ATOM 5183 N N . MET B 1 194 ? -16.672 -20.203 -5.523 1 98.69 194 MET B N 1
ATOM 5184 C CA . MET B 1 194 ? -16.516 -19.484 -4.258 1 98.69 194 MET B CA 1
ATOM 5185 C C . MET B 1 194 ? -17.875 -19.031 -3.719 1 98.69 194 MET B C 1
ATOM 5187 O O . MET B 1 194 ? -18.141 -19.141 -2.52 1 98.69 194 MET B O 1
ATOM 5191 N N . ALA B 1 195 ? -18.688 -18.531 -4.605 1 98.69 195 ALA B N 1
ATOM 5192 C CA . ALA B 1 195 ? -20.031 -18.094 -4.215 1 98.69 195 ALA B CA 1
ATOM 5193 C C . ALA B 1 195 ? -20.844 -19.234 -3.621 1 98.69 195 ALA B C 1
ATOM 5195 O O . ALA B 1 195 ? -21.453 -19.078 -2.559 1 98.69 195 ALA B O 1
ATOM 5196 N N . LYS B 1 196 ? -20.875 -20.406 -4.309 1 98.69 196 LYS B N 1
ATOM 5197 C CA . LYS B 1 196 ? -21.625 -21.547 -3.82 1 98.69 196 LYS B CA 1
ATOM 5198 C C . LYS B 1 196 ? -21.125 -22 -2.457 1 98.69 196 LYS B C 1
ATOM 5200 O O . LYS B 1 196 ? -21.922 -22.312 -1.564 1 98.69 196 LYS B O 1
ATOM 5205 N N . LEU B 1 197 ? -19.781 -22.062 -2.299 1 98.75 197 LEU B N 1
ATOM 5206 C CA . LEU B 1 197 ? -19.188 -22.531 -1.056 1 98.75 197 LEU B CA 1
ATOM 5207 C C . LEU B 1 197 ? -19.469 -21.578 0.088 1 98.75 197 LEU B C 1
ATOM 5209 O O . LEU B 1 197 ? -19.828 -22 1.191 1 98.75 197 LEU B O 1
ATOM 5213 N N . TYR B 1 198 ? -19.359 -20.281 -0.128 1 98.69 198 TYR B N 1
ATOM 5214 C CA . TYR B 1 198 ? -19.609 -19.297 0.927 1 98.69 198 TYR B CA 1
ATOM 5215 C C . TYR B 1 198 ? -21.094 -19.219 1.263 1 98.69 198 TYR B C 1
ATOM 5217 O O . TYR B 1 198 ? -21.469 -18.984 2.416 1 98.69 198 TYR B O 1
ATOM 5225 N N . GLU B 1 199 ? -21.938 -19.359 0.215 1 98.19 199 GLU B N 1
ATOM 5226 C CA . GLU B 1 199 ? -23.375 -19.469 0.49 1 98.19 199 GLU B CA 1
ATOM 5227 C C . GLU B 1 199 ? -23.656 -20.625 1.439 1 98.19 199 GLU B C 1
ATOM 5229 O O . GLU B 1 199 ? -24.375 -20.469 2.424 1 98.19 199 GLU B O 1
ATOM 5234 N N . GLU B 1 200 ? -23.078 -21.781 1.129 1 98.06 200 GLU B N 1
ATOM 5235 C CA . GLU B 1 200 ? -23.234 -22.953 1.976 1 98.06 200 GLU B CA 1
ATOM 5236 C C . GLU B 1 200 ? -22.641 -22.719 3.363 1 98.06 200 GLU B C 1
ATOM 5238 O O . GLU B 1 200 ? -23.172 -23.234 4.355 1 98.06 200 GLU B O 1
ATOM 5243 N N . ALA B 1 201 ? -21.609 -21.922 3.469 1 98.31 201 ALA B N 1
ATOM 5244 C CA . ALA B 1 201 ? -20.922 -21.641 4.727 1 98.31 201 ALA B CA 1
ATOM 5245 C C . ALA B 1 201 ? -21.75 -20.672 5.59 1 98.31 201 ALA B C 1
ATOM 5247 O O . ALA B 1 201 ? -21.391 -20.422 6.746 1 98.31 201 ALA B O 1
ATOM 5248 N N . GLY B 1 202 ? -22.797 -20.078 5.059 1 98.06 202 GLY B N 1
ATOM 5249 C CA . GLY B 1 202 ? -23.672 -19.219 5.824 1 98.06 202 GLY B CA 1
ATOM 5250 C C . GLY B 1 202 ? -23.281 -17.75 5.754 1 98.06 202 GLY B C 1
ATOM 5251 O O . GLY B 1 202 ? -23.578 -16.984 6.66 1 98.06 202 GLY B O 1
ATOM 5252 N N . LEU B 1 203 ? -22.531 -17.359 4.742 1 98.69 203 LEU B N 1
ATOM 5253 C CA . LEU B 1 203 ? -22.156 -15.969 4.582 1 98.69 203 LEU B CA 1
ATOM 5254 C C . LEU B 1 203 ? -23.375 -15.094 4.32 1 98.69 203 LEU B C 1
ATOM 5256 O O . LEU B 1 203 ? -24.219 -15.43 3.488 1 98.69 203 LEU B O 1
ATOM 5260 N N . PRO B 1 204 ? -23.5 -13.93 5.012 1 98.75 204 PRO B N 1
ATOM 5261 C CA . PRO B 1 204 ? -24.641 -13.039 4.777 1 98.75 204 PRO B CA 1
ATOM 5262 C C . PRO B 1 204 ? -24.719 -12.547 3.334 1 98.75 204 PRO B C 1
ATOM 5264 O O . PRO B 1 204 ? -23.688 -12.43 2.664 1 98.75 204 PRO B O 1
ATOM 5267 N N . ASP B 1 205 ? -25.953 -12.219 2.889 1 98.69 205 ASP B N 1
ATOM 5268 C CA . ASP B 1 205 ? -26.203 -11.734 1.533 1 98.69 205 ASP B CA 1
ATOM 5269 C C . ASP B 1 205 ? -25.406 -10.461 1.258 1 98.69 205 ASP B C 1
ATOM 5271 O O . ASP B 1 205 ? -25.312 -9.586 2.123 1 98.69 205 ASP B O 1
ATOM 5275 N N . GLY B 1 206 ? -24.781 -10.406 0.125 1 98.81 206 GLY B N 1
ATOM 5276 C CA . GLY B 1 206 ? -24.125 -9.188 -0.34 1 98.81 206 GLY B CA 1
ATOM 5277 C C . GLY B 1 206 ? -22.672 -9.086 0.078 1 98.81 206 GLY B C 1
ATOM 5278 O O . GLY B 1 206 ? -21.922 -8.258 -0.455 1 98.81 206 GLY B O 1
ATOM 5279 N N . VAL B 1 207 ? -22.156 -9.883 1.051 1 98.94 207 VAL B N 1
ATOM 5280 C CA . VAL B 1 207 ? -20.766 -9.805 1.526 1 98.94 207 VAL B CA 1
ATOM 5281 C C . VAL B 1 207 ? -19.828 -10.289 0.436 1 98.94 207 VAL B C 1
ATOM 5283 O O . VAL B 1 207 ? -18.734 -9.727 0.256 1 98.94 207 VAL B O 1
ATOM 5286 N N . LEU B 1 208 ? -20.219 -11.297 -0.272 1 98.94 208 LEU B N 1
ATOM 5287 C CA . LEU B 1 208 ? -19.5 -11.719 -1.474 1 98.94 208 LEU B CA 1
ATOM 5288 C C . LEU B 1 208 ? -20.375 -11.539 -2.711 1 98.94 208 LEU B C 1
ATOM 5290 O O . LEU B 1 208 ? -21.547 -11.945 -2.719 1 98.94 208 LEU B O 1
ATOM 5294 N N . ASN B 1 209 ? -19.891 -10.867 -3.695 1 98.94 209 ASN B N 1
ATOM 5295 C CA . ASN B 1 209 ? -20.516 -10.719 -5.008 1 98.94 209 ASN B CA 1
ATOM 5296 C C . ASN B 1 209 ? -19.562 -11.109 -6.129 1 98.94 209 ASN B C 1
ATOM 5298 O O . ASN B 1 209 ? -18.406 -10.688 -6.148 1 98.94 209 ASN B O 1
ATOM 5302 N N . VAL B 1 210 ? -20.031 -11.945 -7.047 1 98.94 210 VAL B N 1
ATOM 5303 C CA . VAL B 1 210 ? -19.172 -12.484 -8.102 1 98.94 210 VAL B CA 1
ATOM 5304 C C . VAL B 1 210 ? -19.734 -12.094 -9.469 1 98.94 210 VAL B C 1
ATOM 5306 O O . VAL B 1 210 ? -20.891 -12.414 -9.789 1 98.94 210 VAL B O 1
ATOM 5309 N N . VAL B 1 211 ? -18.938 -11.398 -10.234 1 98.81 211 VAL B N 1
ATOM 5310 C CA . VAL B 1 211 ? -19.312 -11.016 -11.594 1 98.81 211 VAL B CA 1
ATOM 5311 C C . VAL B 1 211 ? -18.328 -11.625 -12.586 1 98.81 211 VAL B C 1
ATOM 5313 O O . VAL B 1 21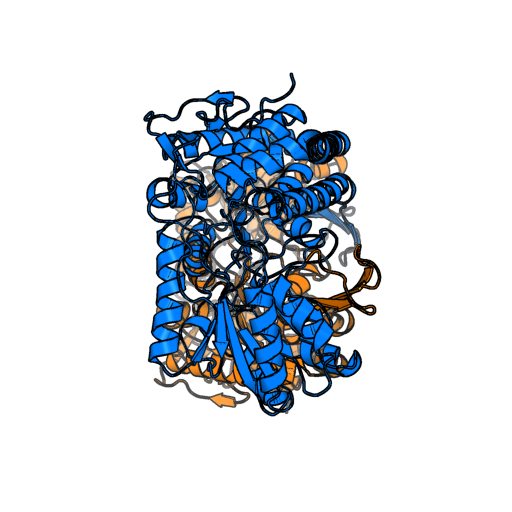1 ? -17.125 -11.352 -12.523 1 98.81 211 VAL B O 1
ATOM 5316 N N . THR B 1 212 ? -18.812 -12.461 -13.5 1 98.56 212 THR B N 1
ATOM 5317 C CA . THR B 1 212 ? -18 -13.016 -14.578 1 98.56 212 THR B CA 1
ATOM 5318 C C . THR B 1 212 ? -18.094 -12.141 -15.828 1 98.56 212 THR B C 1
ATOM 5320 O O . THR B 1 212 ? -19.125 -11.5 -16.062 1 98.56 212 THR B O 1
ATOM 5323 N N . GLY B 1 213 ? -17.016 -12.039 -16.578 1 97.06 213 GLY B N 1
ATOM 5324 C CA . GLY B 1 213 ? -17.016 -11.234 -17.797 1 97.06 213 GLY B CA 1
ATOM 5325 C C . GLY B 1 213 ? -15.633 -11.008 -18.375 1 97.06 213 GLY B C 1
ATOM 5326 O O . GLY B 1 213 ? -14.625 -11.32 -17.719 1 97.06 213 GLY B O 1
ATOM 5327 N N . HIS B 1 214 ? -15.633 -10.523 -19.594 1 94.81 214 HIS B N 1
ATOM 5328 C CA . HIS B 1 214 ? -14.367 -10.188 -20.25 1 94.81 214 HIS B CA 1
ATOM 5329 C C . HIS B 1 214 ? -13.727 -8.961 -19.594 1 94.81 214 HIS B C 1
ATOM 5331 O O . HIS B 1 214 ? -14.406 -7.973 -19.328 1 94.81 214 HIS B O 1
ATOM 5337 N N . GLY B 1 215 ? -12.422 -9.07 -19.406 1 91.88 215 GLY B N 1
ATOM 5338 C CA . GLY B 1 215 ? -11.688 -7.941 -18.875 1 91.88 215 GLY B CA 1
ATOM 5339 C C . GLY B 1 215 ? -11.852 -6.672 -19.688 1 91.88 215 GLY B C 1
ATOM 5340 O O . GLY B 1 215 ? -11.945 -5.578 -19.125 1 91.88 215 GLY B O 1
ATOM 5341 N N . SER B 1 216 ? -11.93 -6.793 -20.938 1 90.19 216 SER B N 1
ATOM 5342 C CA . SER B 1 216 ? -12.047 -5.66 -21.859 1 90.19 216 SER B CA 1
ATOM 5343 C C . SER B 1 216 ? -13.367 -4.922 -21.656 1 90.19 216 SER B C 1
ATOM 5345 O O . SER B 1 216 ? -13.477 -3.74 -22 1 90.19 216 SER B O 1
ATOM 5347 N N . ASP B 1 217 ? -14.32 -5.688 -21.125 1 93.62 217 ASP B N 1
ATOM 5348 C CA . ASP B 1 217 ? -15.664 -5.117 -21.031 1 93.62 217 ASP B CA 1
ATOM 5349 C C . ASP B 1 217 ? -15.906 -4.512 -19.656 1 93.62 217 ASP B C 1
ATOM 5351 O O . ASP B 1 217 ? -16.453 -3.41 -19.547 1 93.62 217 ASP B O 1
ATOM 5355 N N . ILE B 1 218 ? -15.453 -5.219 -18.625 1 96.31 218 ILE B N 1
ATOM 5356 C CA . ILE B 1 218 ? -15.883 -4.773 -17.297 1 96.31 218 ILE B CA 1
ATOM 5357 C C . ILE B 1 218 ? -14.664 -4.562 -16.406 1 96.31 218 ILE B C 1
ATOM 5359 O O . ILE B 1 218 ? -14.797 -4.098 -15.266 1 96.31 218 ILE B O 1
ATOM 5363 N N . GLY B 1 219 ? -13.484 -4.855 -16.891 1 96.19 219 GLY B N 1
ATOM 5364 C CA . GLY B 1 219 ? -12.289 -4.781 -16.062 1 96.19 219 GLY B CA 1
ATOM 5365 C C . GLY B 1 219 ? -12.062 -3.41 -15.461 1 96.19 219 GLY B C 1
ATOM 5366 O O . GLY B 1 219 ? -11.828 -3.287 -14.258 1 96.19 219 GLY B O 1
ATOM 5367 N N . ASP B 1 220 ? -12.133 -2.395 -16.203 1 95.06 220 ASP B N 1
ATOM 5368 C CA . ASP B 1 220 ? -11.898 -1.029 -15.742 1 95.06 220 ASP B CA 1
ATOM 5369 C C . ASP B 1 220 ? -12.961 -0.59 -14.742 1 95.06 220 ASP B C 1
ATOM 5371 O O . ASP B 1 220 ? -12.664 0.118 -13.781 1 95.06 220 ASP B O 1
ATOM 5375 N N . ALA B 1 221 ? -14.234 -1.025 -15.047 1 97.25 221 ALA B N 1
ATOM 5376 C CA . ALA B 1 221 ? -15.328 -0.685 -14.141 1 97.25 221 ALA B CA 1
ATOM 5377 C C . ALA B 1 221 ? -15.117 -1.312 -12.766 1 97.25 221 ALA B C 1
ATOM 5379 O O . ALA B 1 221 ? -15.453 -0.709 -11.742 1 97.25 221 ALA B O 1
ATOM 5380 N N . VAL B 1 222 ? -14.547 -2.479 -12.75 1 98.38 222 VAL B N 1
ATOM 5381 C CA . VAL B 1 222 ? -14.305 -3.205 -11.508 1 98.38 222 VAL B CA 1
ATOM 5382 C C . VAL B 1 222 ? -13.141 -2.566 -10.758 1 98.38 222 VAL B C 1
ATOM 5384 O O . VAL B 1 222 ? -13.266 -2.211 -9.586 1 98.38 222 VAL B O 1
ATOM 5387 N N . VAL B 1 223 ? -12.055 -2.301 -11.445 1 97.62 223 VAL B N 1
ATOM 5388 C CA . VAL B 1 223 ? -10.82 -1.812 -10.844 1 97.62 223 VAL B CA 1
ATOM 5389 C C . VAL B 1 223 ? -11 -0.365 -10.391 1 97.62 223 VAL B C 1
ATOM 5391 O O . VAL B 1 223 ? -10.461 0.04 -9.359 1 97.62 223 VAL B O 1
ATOM 5394 N N . GLY B 1 224 ? -11.695 0.364 -11.125 1 96.94 224 GLY B N 1
ATOM 5395 C CA . GLY B 1 224 ? -11.797 1.796 -10.891 1 96.94 224 GLY B CA 1
ATOM 5396 C C . GLY B 1 224 ? -13.039 2.182 -10.102 1 96.94 224 GLY B C 1
ATOM 5397 O O . GLY B 1 224 ? -13.359 3.365 -9.977 1 96.94 224 GLY B O 1
ATOM 5398 N N . HIS B 1 225 ? -13.766 1.178 -9.594 1 98.19 225 HIS B N 1
ATOM 5399 C CA . HIS B 1 225 ? -15.008 1.514 -8.906 1 98.19 225 HIS B CA 1
ATOM 5400 C C . HIS B 1 225 ? -14.742 2.363 -7.668 1 98.19 225 HIS B C 1
ATOM 5402 O O . HIS B 1 225 ? -13.875 2.033 -6.859 1 98.19 225 HIS B O 1
ATOM 5408 N N . PRO B 1 226 ? -15.492 3.387 -7.43 1 96.56 226 PRO B N 1
ATOM 5409 C CA . PRO B 1 226 ? -15.211 4.32 -6.34 1 96.56 226 PRO B CA 1
ATOM 5410 C C . PRO B 1 226 ? -15.43 3.699 -4.961 1 96.56 226 PRO B C 1
ATOM 5412 O O . PRO B 1 226 ? -14.891 4.191 -3.965 1 96.56 226 PRO B O 1
ATOM 5415 N N . GLU B 1 227 ? -16.203 2.6 -4.879 1 97 227 GLU B N 1
ATOM 5416 C CA . GLU B 1 227 ? -16.484 1.964 -3.594 1 97 227 GLU B CA 1
ATOM 5417 C C . GLU B 1 227 ? -15.336 1.046 -3.174 1 97 227 GLU B C 1
ATOM 5419 O O . GLU B 1 227 ? -15.281 0.591 -2.029 1 97 227 GLU B O 1
ATOM 5424 N N . SER B 1 228 ? -14.414 0.832 -4.086 1 98.31 228 SER B N 1
ATOM 5425 C CA . SER B 1 228 ? -13.344 -0.122 -3.822 1 98.31 228 SER B CA 1
ATOM 5426 C C . SER B 1 228 ? -12.281 0.48 -2.91 1 98.31 228 SER B C 1
ATOM 5428 O O . SER B 1 228 ? -11.656 1.485 -3.256 1 98.31 228 SER B O 1
ATOM 5430 N N . ASP B 1 229 ? -12.031 -0.186 -1.819 1 98.19 229 ASP B N 1
ATOM 5431 C CA . ASP B 1 229 ? -11.047 0.307 -0.861 1 98.19 229 ASP B CA 1
ATOM 5432 C C . ASP B 1 229 ? -9.688 -0.358 -1.076 1 98.19 229 ASP B C 1
ATOM 5434 O O . ASP B 1 229 ? -8.648 0.211 -0.732 1 98.19 229 ASP B O 1
ATOM 5438 N N . LEU B 1 230 ? -9.656 -1.538 -1.536 1 98.62 230 LEU B N 1
ATOM 5439 C CA . LEU B 1 230 ? -8.453 -2.289 -1.878 1 98.62 230 LEU B CA 1
ATOM 5440 C C . LEU B 1 230 ? -8.68 -3.131 -3.131 1 98.62 230 LEU B C 1
ATOM 5442 O O . LEU B 1 230 ? -9.742 -3.736 -3.297 1 98.62 230 LEU B O 1
ATOM 5446 N N . VAL B 1 231 ? -7.707 -3.123 -4.016 1 98.75 231 VAL B N 1
ATOM 5447 C CA . VAL B 1 231 ? -7.727 -4.004 -5.18 1 98.75 231 VAL B CA 1
ATOM 5448 C C . VAL B 1 231 ? -6.668 -5.094 -5.016 1 98.75 231 VAL B C 1
ATOM 5450 O O . VAL B 1 231 ? -5.473 -4.805 -4.961 1 98.75 231 VAL B O 1
ATOM 5453 N N . ALA B 1 232 ? -7.109 -6.305 -4.84 1 98.75 232 ALA B N 1
ATOM 5454 C CA . ALA B 1 232 ? -6.258 -7.488 -4.895 1 98.75 232 ALA B CA 1
ATOM 5455 C C . ALA B 1 232 ? -6.238 -8.086 -6.297 1 98.75 232 ALA B C 1
ATOM 5457 O O . ALA B 1 232 ? -7.266 -8.547 -6.797 1 98.75 232 ALA B O 1
ATOM 5458 N N . PHE B 1 233 ? -5.098 -8.016 -6.895 1 98.5 233 PHE B N 1
ATOM 5459 C CA . PHE B 1 233 ? -4.965 -8.469 -8.273 1 98.5 233 PHE B CA 1
ATOM 5460 C C . PHE B 1 233 ? -3.789 -9.43 -8.414 1 98.5 233 PHE B C 1
ATOM 5462 O O . PHE B 1 233 ? -2.689 -9.156 -7.934 1 98.5 233 PHE B O 1
ATOM 5469 N N . THR B 1 234 ? -3.994 -10.523 -8.961 1 98.38 234 THR B N 1
ATOM 5470 C CA . THR B 1 234 ? -2.947 -11.445 -9.398 1 98.38 234 THR B CA 1
ATOM 5471 C C . THR B 1 234 ? -3.008 -11.648 -10.914 1 98.38 234 THR B C 1
ATOM 5473 O O . THR B 1 234 ? -4.043 -12.047 -11.445 1 98.38 234 THR B O 1
ATOM 5476 N N . GLY B 1 235 ? -1.947 -11.312 -11.625 1 97.31 235 GLY B N 1
ATOM 5477 C CA . GLY B 1 235 ? -1.914 -11.43 -13.078 1 97.31 235 GLY B CA 1
ATOM 5478 C C . GLY B 1 235 ? -0.624 -10.914 -13.68 1 97.31 235 GLY B C 1
ATOM 5479 O O . GLY B 1 235 ? 0.404 -10.844 -13.008 1 97.31 235 GLY B O 1
ATOM 5480 N N . SER B 1 236 ? -0.648 -10.602 -14.969 1 96.69 236 SER B N 1
ATOM 5481 C CA . SER B 1 236 ? 0.553 -10.18 -15.68 1 96.69 236 SER B CA 1
ATOM 5482 C C . SER B 1 236 ? 0.958 -8.766 -15.281 1 96.69 236 SER B C 1
ATOM 5484 O O . SER B 1 236 ? 0.112 -7.953 -14.898 1 96.69 236 SER B O 1
ATOM 5486 N N . THR B 1 237 ? 2.229 -8.461 -15.383 1 97.38 237 THR B N 1
ATOM 5487 C CA . THR B 1 237 ? 2.785 -7.18 -14.969 1 97.38 237 THR B CA 1
ATOM 5488 C C . THR B 1 237 ? 2.223 -6.047 -15.828 1 97.38 237 THR B C 1
ATOM 5490 O O . THR B 1 237 ? 1.816 -5.008 -15.297 1 97.38 237 THR B O 1
ATOM 5493 N N . PRO B 1 238 ? 2.113 -6.215 -17.141 1 96.5 238 PRO B N 1
ATOM 5494 C CA . PRO B 1 238 ? 1.557 -5.109 -17.922 1 96.5 238 PRO B CA 1
ATOM 5495 C C . PRO B 1 238 ? 0.128 -4.758 -17.516 1 96.5 238 PRO B C 1
ATOM 5497 O O . PRO B 1 238 ? -0.207 -3.578 -17.375 1 96.5 238 PRO B O 1
ATOM 5500 N N . VAL B 1 239 ? -0.675 -5.77 -17.281 1 96.62 239 VAL B N 1
ATOM 5501 C CA . VAL B 1 239 ? -2.041 -5.527 -16.828 1 96.62 239 VAL B CA 1
ATOM 5502 C C . VAL B 1 239 ? -2.025 -4.934 -15.422 1 96.62 239 VAL B C 1
ATOM 5504 O O . VAL B 1 239 ? -2.789 -4.016 -15.117 1 96.62 239 VAL B O 1
ATOM 5507 N N . GLY B 1 240 ? -1.137 -5.492 -14.594 1 97.81 240 GLY B N 1
ATOM 5508 C CA . GLY B 1 240 ? -1.012 -5.023 -13.227 1 97.81 240 GLY B CA 1
ATOM 5509 C C . GLY B 1 240 ? -0.68 -3.547 -13.125 1 97.81 240 GLY B C 1
ATOM 5510 O O . GLY B 1 240 ? -1.178 -2.852 -12.242 1 97.81 240 GLY B O 1
ATOM 5511 N N . ARG B 1 241 ? 0.177 -3.037 -14.031 1 97.88 241 ARG B N 1
ATOM 5512 C CA . ARG B 1 241 ? 0.521 -1.619 -14.055 1 97.88 241 ARG B CA 1
ATOM 5513 C C . ARG B 1 241 ? -0.708 -0.761 -14.336 1 97.88 241 ARG B C 1
ATOM 5515 O O . ARG B 1 241 ? -0.89 0.293 -13.727 1 97.88 241 ARG B O 1
ATOM 5522 N N . GLY B 1 242 ? -1.524 -1.225 -15.242 1 97.81 242 GLY B N 1
ATOM 5523 C CA . GLY B 1 242 ? -2.773 -0.535 -15.523 1 97.81 242 GLY B CA 1
ATOM 5524 C C . GLY B 1 242 ? -3.734 -0.54 -14.344 1 97.81 242 GLY B C 1
ATOM 5525 O O . GLY B 1 242 ? -4.348 0.483 -14.039 1 97.81 242 GLY B O 1
ATOM 5526 N N . VAL B 1 243 ? -3.852 -1.706 -13.727 1 98.12 243 VAL B N 1
ATOM 5527 C CA . VAL B 1 243 ? -4.691 -1.865 -12.547 1 98.12 243 VAL B CA 1
ATOM 5528 C C . VAL B 1 243 ? -4.234 -0.904 -11.453 1 98.12 243 VAL B C 1
ATOM 5530 O O . VAL B 1 243 ? -5.047 -0.19 -10.859 1 98.12 243 VAL B O 1
ATOM 5533 N N . ALA B 1 244 ? -2.928 -0.858 -11.234 1 98.19 244 ALA B N 1
ATOM 5534 C CA . ALA B 1 244 ? -2.355 -0.018 -10.188 1 98.19 244 ALA B CA 1
ATOM 5535 C C . ALA B 1 244 ? -2.629 1.459 -10.453 1 98.19 244 ALA B C 1
ATOM 5537 O O . ALA B 1 244 ? -2.98 2.209 -9.539 1 98.19 244 ALA B O 1
ATOM 5538 N N . ALA B 1 245 ? -2.445 1.871 -11.672 1 97.88 245 ALA B N 1
ATOM 5539 C CA . ALA B 1 245 ? -2.684 3.264 -12.039 1 97.88 245 ALA B CA 1
ATOM 5540 C C . ALA B 1 245 ? -4.141 3.652 -11.805 1 97.88 245 ALA B C 1
ATOM 5542 O O . ALA B 1 245 ? -4.422 4.688 -11.195 1 97.88 245 ALA B O 1
ATOM 5543 N N . THR B 1 246 ? -5.082 2.785 -12.258 1 97.81 246 THR B N 1
ATOM 5544 C CA . THR B 1 246 ? -6.512 3.049 -12.133 1 97.81 246 THR B CA 1
ATOM 5545 C C . THR B 1 246 ? -6.938 3.035 -10.672 1 97.81 246 THR B C 1
ATOM 5547 O O . THR B 1 246 ? -7.656 3.932 -10.219 1 97.81 246 THR B O 1
ATOM 5550 N N . ALA B 1 247 ? -6.504 2.004 -9.953 1 97.56 247 ALA B N 1
ATOM 5551 C CA . ALA B 1 247 ? -6.805 1.915 -8.531 1 97.56 247 ALA B CA 1
ATOM 5552 C C . ALA B 1 247 ? -6.207 3.092 -7.766 1 97.56 247 ALA B C 1
ATOM 5554 O O . ALA B 1 247 ? -6.812 3.6 -6.816 1 97.56 247 ALA B O 1
ATOM 5555 N N . GLY B 1 248 ? -4.961 3.49 -8.164 1 96.25 248 GLY B N 1
ATOM 5556 C CA . GLY B 1 248 ? -4.301 4.629 -7.547 1 96.25 248 GLY B CA 1
ATOM 5557 C C . GLY B 1 248 ? -5.098 5.914 -7.656 1 96.25 248 GLY B C 1
ATOM 5558 O O . GLY B 1 248 ? -5.195 6.68 -6.695 1 96.25 248 GLY B O 1
ATOM 5559 N N . GLU B 1 249 ? -5.664 6.133 -8.773 1 95.62 249 GLU B N 1
ATOM 5560 C CA . GLU B 1 249 ? -6.477 7.328 -8.977 1 95.62 249 GLU B CA 1
ATOM 5561 C C . GLU B 1 249 ? -7.645 7.375 -7.992 1 95.62 249 GLU B C 1
ATOM 5563 O O . GLU B 1 249 ? -8.07 8.453 -7.574 1 95.62 249 GLU B O 1
ATOM 5568 N N . ASN B 1 250 ? -8.117 6.23 -7.625 1 95.81 250 ASN B N 1
ATOM 5569 C CA . ASN B 1 250 ? -9.227 6.102 -6.68 1 95.81 250 ASN B CA 1
ATOM 5570 C C . ASN B 1 250 ? -8.727 6.047 -5.238 1 95.81 250 ASN B C 1
ATOM 5572 O O . ASN B 1 250 ? -9.523 5.969 -4.305 1 95.81 250 ASN B O 1
ATOM 5576 N N . LEU B 1 251 ? -7.418 6.008 -5.094 1 97.5 251 LEU B N 1
ATOM 5577 C CA . LEU B 1 251 ? -6.762 5.914 -3.795 1 97.5 251 LEU B CA 1
ATOM 5578 C C . LEU B 1 251 ? -7.113 4.605 -3.1 1 97.5 251 LEU B C 1
ATOM 5580 O O . LEU B 1 251 ? -7.266 4.566 -1.876 1 97.5 251 LEU B O 1
ATOM 5584 N N . SER B 1 252 ? -7.402 3.535 -3.902 1 97.81 252 SER B N 1
ATOM 5585 C CA . SER B 1 252 ? -7.523 2.193 -3.342 1 97.81 252 SER B CA 1
ATOM 5586 C C . SER B 1 252 ? -6.168 1.65 -2.91 1 97.81 252 SER B C 1
ATOM 5588 O O . SER B 1 252 ? -5.164 1.858 -3.596 1 97.81 252 SER B O 1
ATOM 5590 N N . GLU B 1 253 ? -6.133 0.948 -1.756 1 97.38 253 GLU B N 1
ATOM 5591 C CA . GLU B 1 253 ? -4.945 0.158 -1.435 1 97.38 253 GLU B CA 1
ATOM 5592 C C . GLU B 1 253 ? -4.707 -0.927 -2.48 1 97.38 253 GLU B C 1
ATOM 5594 O O . GLU B 1 253 ? -5.617 -1.288 -3.229 1 97.38 253 GLU B O 1
ATOM 5599 N N . LEU B 1 254 ? -3.441 -1.36 -2.547 1 97.69 254 LEU B N 1
ATOM 5600 C CA . LEU B 1 254 ? -3.09 -2.332 -3.576 1 97.69 254 LEU B CA 1
ATOM 5601 C C . LEU B 1 254 ? -2.482 -3.586 -2.957 1 97.69 254 LEU B C 1
ATOM 5603 O O . LEU B 1 254 ? -1.651 -3.496 -2.051 1 97.69 254 LEU B O 1
ATOM 5607 N N . ALA B 1 255 ? -2.895 -4.738 -3.348 1 98.12 255 ALA B N 1
ATOM 5608 C CA . ALA B 1 255 ? -2.24 -6.031 -3.18 1 98.12 255 ALA B CA 1
ATOM 5609 C C . ALA B 1 255 ? -2.09 -6.746 -4.52 1 98.12 255 ALA B C 1
ATOM 5611 O O . ALA B 1 255 ? -3.008 -7.441 -4.965 1 98.12 255 ALA B O 1
ATOM 5612 N N . LEU B 1 256 ? -0.926 -6.566 -5.105 1 98.38 256 LEU B N 1
ATOM 5613 C CA . LEU B 1 256 ? -0.706 -7.047 -6.465 1 98.38 256 LEU B CA 1
ATOM 5614 C C . LEU B 1 256 ? 0.358 -8.141 -6.488 1 98.38 256 LEU B C 1
ATOM 5616 O O . LEU B 1 256 ? 1.472 -7.941 -5.996 1 98.38 256 LEU B O 1
ATOM 5620 N N . GLU B 1 257 ? 0.044 -9.258 -6.887 1 98.31 257 GLU B N 1
ATOM 5621 C CA . GLU B 1 257 ? 1 -10.297 -7.258 1 98.31 257 GLU B CA 1
ATOM 5622 C C . GLU B 1 257 ? 1.1 -10.445 -8.773 1 98.31 257 GLU B C 1
ATOM 5624 O O . GLU B 1 257 ? 0.121 -10.789 -9.438 1 98.31 257 GLU B O 1
ATOM 5629 N N . LEU B 1 258 ? 2.289 -10.219 -9.312 1 98.19 258 LEU B N 1
ATOM 5630 C CA . LEU B 1 258 ? 2.436 -10.062 -10.758 1 98.19 258 LEU B CA 1
ATOM 5631 C C . LEU B 1 258 ? 3.439 -11.07 -11.305 1 98.19 258 LEU B C 1
ATOM 5633 O O . LEU B 1 258 ? 3.572 -12.18 -10.781 1 98.19 258 LEU B O 1
ATOM 5637 N N . GLY B 1 259 ? 3.951 -10.781 -12.477 1 96.88 259 GLY B N 1
ATOM 5638 C CA . GLY B 1 259 ? 4.773 -11.766 -13.172 1 96.88 259 GLY B CA 1
ATOM 5639 C C . GLY B 1 259 ? 6.098 -12.023 -12.484 1 96.88 259 GLY B C 1
ATOM 5640 O O . GLY B 1 259 ? 6.461 -11.328 -11.531 1 96.88 259 GLY B O 1
ATOM 5641 N N . GLY B 1 260 ? 6.742 -13.07 -12.891 1 97.06 260 GLY B N 1
ATOM 5642 C CA . GLY B 1 260 ? 8.062 -13.453 -12.398 1 97.06 260 GLY B CA 1
ATOM 5643 C C . GLY B 1 260 ? 8.953 -14.039 -13.484 1 97.06 260 GLY B C 1
ATOM 5644 O O . GLY B 1 260 ? 8.461 -14.477 -14.523 1 97.06 260 GLY B O 1
ATOM 5645 N N . ASN B 1 261 ? 10.203 -13.914 -13.352 1 98.19 261 ASN B N 1
ATOM 5646 C CA . ASN B 1 261 ? 11.258 -14.602 -14.086 1 98.19 261 ASN B CA 1
ATOM 5647 C C . ASN B 1 261 ? 12.281 -15.234 -13.148 1 98.19 261 ASN B C 1
ATOM 5649 O O . ASN B 1 261 ? 13.367 -14.688 -12.961 1 98.19 261 ASN B O 1
ATOM 5653 N N . ASN B 1 262 ? 11.922 -16.375 -12.664 1 98.69 262 ASN B N 1
ATOM 5654 C CA . ASN B 1 262 ? 12.555 -16.984 -11.492 1 98.69 262 ASN B CA 1
ATOM 5655 C C . ASN B 1 262 ? 13.734 -17.859 -11.883 1 98.69 262 ASN B C 1
ATOM 5657 O O . ASN B 1 262 ? 13.641 -18.656 -12.812 1 98.69 262 ASN B O 1
ATOM 5661 N N . ALA B 1 263 ? 14.82 -17.719 -11.18 1 98.75 263 ALA B N 1
ATOM 5662 C CA . ALA B 1 263 ? 16.016 -18.516 -11.477 1 98.75 263 ALA B CA 1
ATOM 5663 C C . ALA B 1 263 ? 16.172 -19.672 -10.484 1 98.75 263 ALA B C 1
ATOM 5665 O O . ALA B 1 263 ? 15.859 -19.531 -9.305 1 98.75 263 ALA B O 1
ATOM 5666 N N . HIS B 1 264 ? 16.578 -20.781 -10.961 1 98.94 264 HIS B N 1
ATOM 5667 C CA . HIS B 1 264 ? 17.078 -21.922 -10.219 1 98.94 264 HIS B CA 1
ATOM 5668 C C . HIS B 1 264 ? 18.594 -22.047 -10.359 1 98.94 264 HIS B C 1
ATOM 5670 O O . HIS B 1 264 ? 19.094 -22.406 -11.422 1 98.94 264 HIS B O 1
ATOM 5676 N N . ILE B 1 265 ? 19.297 -21.719 -9.289 1 98.94 265 ILE B N 1
ATOM 5677 C CA . ILE B 1 265 ? 20.75 -21.688 -9.352 1 98.94 265 ILE B CA 1
ATOM 5678 C C . ILE B 1 265 ? 21.328 -23 -8.828 1 98.94 265 ILE B C 1
ATOM 5680 O O . ILE B 1 265 ? 21.031 -23.406 -7.711 1 98.94 265 ILE B O 1
ATOM 5684 N N . VAL B 1 266 ? 22.188 -23.641 -9.641 1 98.94 266 VAL B N 1
ATOM 5685 C CA . VAL B 1 266 ? 22.859 -24.891 -9.281 1 98.94 266 VAL B CA 1
ATOM 5686 C C . VAL B 1 266 ? 24.375 -24.688 -9.336 1 98.94 266 VAL B C 1
ATOM 5688 O O . VAL B 1 266 ? 24.953 -24.531 -10.414 1 98.94 266 VAL B O 1
ATOM 5691 N N . THR B 1 267 ? 25.031 -24.719 -8.18 1 98.75 267 THR B N 1
ATOM 5692 C CA . THR B 1 267 ? 26.469 -24.484 -8.133 1 98.75 267 THR B CA 1
ATOM 5693 C C . THR B 1 267 ? 27.25 -25.766 -8.422 1 98.75 267 THR B C 1
ATOM 5695 O O . THR B 1 267 ? 26.641 -26.828 -8.562 1 98.75 267 THR B O 1
ATOM 5698 N N . ALA B 1 268 ? 28.609 -25.641 -8.43 1 98.38 268 ALA B N 1
ATOM 5699 C CA . ALA B 1 268 ? 29.484 -26.75 -8.773 1 98.38 268 ALA B CA 1
ATOM 5700 C C . ALA B 1 268 ? 29.406 -27.859 -7.723 1 98.38 268 ALA B C 1
ATOM 5702 O O . ALA B 1 268 ? 29.547 -29.047 -8.047 1 98.38 268 ALA B O 1
ATOM 5703 N N . ASP B 1 269 ? 29.062 -27.516 -6.5 1 98.06 269 ASP B N 1
ATOM 5704 C CA . ASP B 1 269 ? 29.109 -28.453 -5.391 1 98.06 269 ASP B CA 1
ATOM 5705 C C . ASP B 1 269 ? 27.719 -29 -5.074 1 98.06 269 ASP B C 1
ATOM 5707 O O . ASP B 1 269 ? 27.531 -29.734 -4.105 1 98.06 269 ASP B O 1
ATOM 5711 N N . ALA B 1 270 ? 26.719 -28.656 -5.875 1 98.19 270 ALA B N 1
ATOM 5712 C CA . ALA B 1 270 ? 25.344 -29.031 -5.625 1 98.19 270 ALA B CA 1
ATOM 5713 C C . ALA B 1 270 ? 25.172 -30.547 -5.68 1 98.19 270 ALA B C 1
ATOM 5715 O O . ALA B 1 270 ? 25.859 -31.234 -6.43 1 98.19 270 ALA B O 1
ATOM 5716 N N . ASP B 1 271 ? 24.281 -31.062 -4.824 1 97.81 271 ASP B N 1
ATOM 5717 C CA . ASP B 1 271 ? 23.734 -32.406 -5.086 1 97.81 271 ASP B CA 1
ATOM 5718 C C . ASP B 1 271 ? 22.906 -32.406 -6.371 1 97.81 271 ASP B C 1
ATOM 5720 O O . ASP B 1 271 ? 21.75 -32 -6.379 1 97.81 271 ASP B O 1
ATOM 5724 N N . LEU B 1 272 ? 23.5 -32.906 -7.387 1 98 272 LEU B N 1
ATOM 5725 C CA . LEU B 1 272 ? 22.922 -32.781 -8.719 1 98 272 LEU B CA 1
ATOM 5726 C C . LEU B 1 272 ? 21.609 -33.531 -8.82 1 98 272 LEU B C 1
ATOM 5728 O O . LEU B 1 272 ? 20.688 -33.094 -9.516 1 98 272 LEU B O 1
ATOM 5732 N N . GLU B 1 273 ? 21.547 -34.688 -8.203 1 97.38 273 GLU B N 1
ATOM 5733 C CA . GLU B 1 273 ? 20.312 -35.469 -8.219 1 97.38 273 GLU B CA 1
ATOM 5734 C C . GLU B 1 273 ? 19.156 -34.656 -7.605 1 97.38 273 GLU B C 1
ATOM 5736 O O . GLU B 1 273 ? 18.078 -34.562 -8.195 1 97.38 273 GLU B O 1
ATOM 5741 N N . ALA B 1 274 ? 19.406 -34.094 -6.461 1 97.94 274 ALA B N 1
ATOM 5742 C CA . ALA B 1 274 ? 18.391 -33.281 -5.781 1 97.94 274 ALA B CA 1
ATOM 5743 C C . ALA B 1 274 ? 18.031 -32.031 -6.594 1 97.94 274 ALA B C 1
ATOM 5745 O O . ALA B 1 274 ? 16.875 -31.641 -6.652 1 97.94 274 ALA B O 1
ATOM 5746 N N . ALA B 1 275 ? 19.047 -31.422 -7.176 1 98.56 275 ALA B N 1
ATOM 5747 C CA . ALA B 1 275 ? 18.844 -30.234 -7.988 1 98.56 275 ALA B CA 1
ATOM 5748 C C . ALA B 1 275 ? 17.953 -30.531 -9.195 1 98.56 275 ALA B C 1
ATOM 5750 O O . ALA B 1 275 ? 17.062 -29.734 -9.539 1 98.56 275 ALA B O 1
ATOM 5751 N N . VAL B 1 276 ? 18.156 -31.672 -9.812 1 98.69 276 VAL B N 1
ATOM 5752 C CA . VAL B 1 276 ? 17.391 -32.062 -10.984 1 98.69 276 VAL B CA 1
ATOM 5753 C C . VAL B 1 276 ? 15.961 -32.406 -10.57 1 98.69 276 VAL B C 1
ATOM 5755 O O . VAL B 1 276 ? 15.008 -32.062 -11.266 1 98.69 276 VAL B O 1
ATOM 5758 N N . ASP B 1 277 ? 15.828 -33.156 -9.438 1 98.31 277 ASP B N 1
ATOM 5759 C CA . ASP B 1 277 ? 14.484 -33.438 -8.93 1 98.31 277 ASP B CA 1
ATOM 5760 C C . ASP B 1 277 ? 13.695 -32.125 -8.727 1 98.31 277 ASP B C 1
ATOM 5762 O O . ASP B 1 277 ? 12.531 -32.062 -9.125 1 98.31 277 ASP B O 1
ATOM 5766 N N . SER B 1 278 ? 14.328 -31.141 -8.117 1 98.56 278 SER B N 1
ATOM 5767 C CA . SER B 1 278 ? 13.727 -29.828 -7.914 1 98.56 278 SER B CA 1
ATOM 5768 C C . SER B 1 278 ? 13.391 -29.172 -9.25 1 98.56 278 SER B C 1
ATOM 5770 O O . SER B 1 278 ? 12.328 -28.562 -9.398 1 98.56 278 SER B O 1
ATOM 5772 N N . ALA B 1 279 ? 14.266 -29.25 -10.141 1 98.81 279 ALA B N 1
ATOM 5773 C CA . ALA B 1 279 ? 14.117 -28.625 -11.453 1 98.81 279 ALA B CA 1
ATOM 5774 C C . ALA B 1 279 ? 12.922 -29.203 -12.203 1 98.81 279 ALA B C 1
ATOM 5776 O O . ALA B 1 279 ? 12.164 -28.469 -12.836 1 98.81 279 ALA B O 1
ATOM 5777 N N . VAL B 1 280 ? 12.828 -30.531 -12.148 1 98.69 280 VAL B N 1
ATOM 5778 C CA . VAL B 1 280 ? 11.75 -31.203 -12.859 1 98.69 280 VAL B CA 1
ATOM 5779 C C . VAL B 1 280 ? 10.406 -30.766 -12.289 1 98.69 280 VAL B C 1
ATOM 5781 O O . VAL B 1 280 ? 9.508 -30.359 -13.039 1 98.69 280 VAL B O 1
ATOM 5784 N N . PHE B 1 281 ? 10.289 -30.797 -11.047 1 98.44 281 PHE B N 1
ATOM 5785 C CA . PHE B 1 281 ? 9.055 -30.359 -10.406 1 98.44 281 PHE B CA 1
ATOM 5786 C C . PHE B 1 281 ? 8.797 -28.891 -10.656 1 98.44 281 PHE B C 1
ATOM 5788 O O . PHE B 1 281 ? 7.703 -28.5 -11.086 1 98.44 281 PHE B O 1
ATOM 5795 N N . GLY B 1 282 ? 9.789 -28.062 -10.445 1 98.5 282 GLY B N 1
ATOM 5796 C CA . GLY B 1 282 ? 9.664 -26.609 -10.5 1 98.5 282 GLY B CA 1
ATOM 5797 C C . GLY B 1 282 ? 9.406 -26.094 -11.906 1 98.5 282 GLY B C 1
ATOM 5798 O O . GLY B 1 282 ? 8.93 -24.969 -12.07 1 98.5 282 GLY B O 1
ATOM 5799 N N . SER B 1 283 ? 9.68 -26.875 -12.93 1 98.69 283 SER B N 1
ATOM 5800 C CA . SER B 1 283 ? 9.531 -26.422 -14.312 1 98.69 283 SER B CA 1
ATOM 5801 C C . SER B 1 283 ? 8.266 -26.984 -14.945 1 98.69 283 SER B C 1
ATOM 5803 O O . SER B 1 283 ? 7.664 -26.359 -15.82 1 98.69 283 SER B O 1
ATOM 5805 N N . PHE B 1 284 ? 7.863 -28.219 -14.461 1 98.44 284 PHE B N 1
ATOM 5806 C CA . PHE B 1 284 ? 6.945 -28.922 -15.352 1 98.44 284 PHE B CA 1
ATOM 5807 C C . PHE B 1 284 ? 5.621 -29.188 -14.648 1 98.44 284 PHE B C 1
ATOM 5809 O O . PHE B 1 284 ? 4.633 -29.547 -15.289 1 98.44 284 PHE B O 1
ATOM 5816 N N . VAL B 1 285 ? 5.582 -29.031 -13.281 1 97 285 VAL B N 1
ATOM 5817 C CA . VAL B 1 285 ? 4.293 -29.172 -12.617 1 97 285 VAL B CA 1
ATOM 5818 C C . VAL B 1 285 ? 3.307 -28.156 -13.18 1 97 285 VAL B C 1
ATOM 5820 O O . VAL B 1 285 ? 3.676 -27 -13.445 1 97 285 VAL B O 1
ATOM 5823 N N . HIS B 1 286 ? 2.078 -28.641 -13.461 1 97.81 286 HIS B N 1
ATOM 5824 C CA . HIS B 1 286 ? 1.023 -27.844 -14.078 1 97.81 286 HIS B CA 1
ATOM 5825 C C . HIS B 1 286 ? 1.521 -27.156 -15.344 1 97.81 286 HIS B C 1
ATOM 5827 O O . HIS B 1 286 ? 1.139 -26.031 -15.633 1 97.81 286 HIS B O 1
ATOM 5833 N N . GLN B 1 287 ? 2.428 -27.891 -16.078 1 97.69 287 GLN B N 1
ATOM 5834 C CA . GLN B 1 287 ? 2.996 -27.516 -17.375 1 97.69 287 GLN B CA 1
ATOM 5835 C C . GLN B 1 287 ? 3.676 -26.156 -17.297 1 97.69 287 GLN B C 1
ATOM 5837 O O . GLN B 1 287 ? 3.664 -25.391 -18.25 1 97.69 287 GLN B O 1
ATOM 5842 N N . GLY B 1 288 ? 4.172 -25.781 -16.109 1 98.06 288 GLY B N 1
ATOM 5843 C CA . GLY B 1 288 ? 4.902 -24.531 -15.938 1 98.06 288 GLY B CA 1
ATOM 5844 C C . GLY B 1 288 ? 3.996 -23.312 -15.859 1 98.06 288 GLY B C 1
ATOM 5845 O O . GLY B 1 288 ? 4.473 -22.172 -15.766 1 98.06 288 GLY B O 1
ATOM 5846 N N . GLN B 1 289 ? 2.631 -23.516 -15.828 1 98.25 289 GLN B N 1
ATOM 5847 C CA . GLN B 1 289 ? 1.69 -22.406 -15.719 1 98.25 289 GLN B CA 1
ATOM 5848 C C . GLN B 1 289 ? 1.515 -21.969 -14.266 1 98.25 289 GLN B C 1
ATOM 5850 O O . GLN B 1 289 ? 0.393 -21.938 -13.758 1 98.25 289 GLN B O 1
ATOM 5855 N N . VAL B 1 290 ? 2.633 -21.703 -13.625 1 98.12 290 VAL B N 1
ATOM 5856 C CA . VAL B 1 290 ? 2.756 -21.234 -12.242 1 98.12 290 VAL B CA 1
ATOM 5857 C C . VAL B 1 290 ? 3.678 -20.031 -12.188 1 98.12 290 VAL B C 1
ATOM 5859 O O . VAL B 1 290 ? 4.809 -20.078 -12.68 1 98.12 290 VAL B O 1
ATOM 5862 N N . CYS B 1 291 ? 3.273 -18.953 -11.602 1 97.56 291 CYS B N 1
ATOM 5863 C CA . CYS B 1 291 ? 4.023 -17.703 -11.609 1 97.56 291 CYS B CA 1
ATOM 5864 C C . CYS B 1 291 ? 5.367 -17.875 -10.906 1 97.56 291 CYS B C 1
ATOM 5866 O O . CYS B 1 291 ? 6.328 -17.172 -11.227 1 97.56 291 CYS B O 1
ATOM 5868 N N . ILE B 1 292 ? 5.434 -18.844 -9.969 1 98.38 292 ILE B N 1
ATOM 5869 C CA . ILE B 1 292 ? 6.664 -19.047 -9.211 1 98.38 292 ILE B CA 1
ATOM 5870 C C . ILE B 1 292 ? 7.387 -20.281 -9.711 1 98.38 292 ILE B C 1
ATOM 5872 O O . ILE B 1 292 ? 8.211 -20.859 -9 1 98.38 292 ILE B O 1
ATOM 5876 N N . SER B 1 293 ? 7.133 -20.719 -10.906 1 98.56 293 SER B N 1
ATOM 5877 C CA . SER B 1 293 ? 7.887 -21.766 -11.578 1 98.56 293 SER B CA 1
ATOM 5878 C C . SER B 1 293 ? 9.273 -21.281 -11.992 1 98.56 293 SER B C 1
ATOM 5880 O O . SER B 1 293 ? 9.516 -20.078 -12.055 1 98.56 293 SER B O 1
ATOM 5882 N N . ILE B 1 294 ? 10.172 -22.25 -12.266 1 98.81 294 ILE B N 1
ATOM 5883 C CA . ILE B 1 294 ? 11.508 -21.922 -12.758 1 98.81 294 ILE B CA 1
ATOM 5884 C C . ILE B 1 294 ? 11.414 -21.422 -14.203 1 98.81 294 ILE B C 1
ATOM 5886 O O . ILE B 1 294 ? 10.883 -22.125 -15.07 1 98.81 294 ILE B O 1
ATOM 5890 N N . ASN B 1 295 ? 11.906 -20.234 -14.438 1 98.5 295 ASN B N 1
ATOM 5891 C CA . ASN B 1 295 ? 11.977 -19.703 -15.789 1 98.5 295 ASN B CA 1
ATOM 5892 C C . ASN B 1 295 ? 13.367 -19.891 -16.391 1 98.5 295 ASN B C 1
ATOM 5894 O O . ASN B 1 295 ? 13.5 -20.062 -17.609 1 98.5 295 ASN B O 1
ATOM 5898 N N . ARG B 1 296 ? 14.398 -19.781 -15.539 1 98.81 296 ARG B N 1
ATOM 5899 C CA . ARG B 1 296 ? 15.797 -19.875 -15.953 1 98.81 296 ARG B CA 1
ATOM 5900 C C . ARG B 1 296 ? 16.562 -20.844 -15.062 1 98.81 296 ARG B C 1
ATOM 5902 O O . ARG B 1 296 ? 16.562 -20.703 -13.836 1 98.81 296 ARG B O 1
ATOM 5909 N N . HIS B 1 297 ? 17.219 -21.797 -15.711 1 98.94 297 HIS B N 1
ATOM 5910 C CA . HIS B 1 297 ? 18.141 -22.672 -14.992 1 98.94 297 HIS B CA 1
ATOM 5911 C C . HIS B 1 297 ? 19.578 -22.203 -15.125 1 98.94 297 HIS B C 1
ATOM 5913 O O . HIS B 1 297 ? 20.188 -22.344 -16.188 1 98.94 297 HIS B O 1
ATOM 5919 N N . LEU B 1 298 ? 20.078 -21.578 -14.078 1 98.94 298 LEU B N 1
ATOM 5920 C CA . LEU B 1 298 ? 21.469 -21.156 -14.055 1 98.94 298 LEU B CA 1
ATOM 5921 C C . LEU B 1 298 ? 22.359 -22.25 -13.438 1 98.94 298 LEU B C 1
ATOM 5923 O O . LEU B 1 298 ? 22.281 -22.5 -12.234 1 98.94 298 LEU B O 1
ATOM 5927 N N . VAL B 1 299 ? 23.219 -22.844 -14.227 1 98.94 299 VAL B N 1
ATOM 5928 C CA . VAL B 1 299 ? 23.969 -24.031 -13.805 1 98.94 299 VAL B CA 1
ATOM 5929 C C . VAL B 1 299 ? 25.453 -23.797 -14 1 98.94 299 VAL B C 1
ATOM 5931 O O . VAL B 1 299 ? 25.891 -23.359 -15.062 1 98.94 299 VAL B O 1
ATOM 5934 N N . HIS B 1 300 ? 26.25 -24.062 -12.961 1 98.88 300 HIS B N 1
ATOM 5935 C CA . HIS B 1 300 ? 27.688 -23.906 -13.047 1 98.88 300 HIS B CA 1
ATOM 5936 C C . HIS B 1 300 ? 28.281 -24.75 -14.172 1 98.88 300 HIS B C 1
ATOM 5938 O O . HIS B 1 300 ? 27.875 -25.891 -14.367 1 98.88 300 HIS B O 1
ATOM 5944 N N . GLU B 1 301 ? 29.281 -24.234 -14.836 1 98.69 301 GLU B N 1
ATOM 5945 C CA . GLU B 1 301 ? 29.859 -24.859 -16.016 1 98.69 301 GLU B CA 1
ATOM 5946 C C . GLU B 1 301 ? 30.406 -26.234 -15.703 1 98.69 301 GLU B C 1
ATOM 5948 O O . GLU B 1 301 ? 30.375 -27.141 -16.547 1 98.69 301 GLU B O 1
ATOM 5953 N N . ASP B 1 302 ? 30.844 -26.453 -14.477 1 98.69 302 ASP B N 1
ATOM 5954 C CA . ASP B 1 302 ? 31.484 -27.688 -14.078 1 98.69 302 ASP B CA 1
ATOM 5955 C C . ASP B 1 302 ? 30.484 -28.844 -14.047 1 98.69 302 ASP B C 1
ATOM 5957 O O . ASP B 1 302 ? 30.875 -30.016 -14.133 1 98.69 302 ASP B O 1
ATOM 5961 N N . VAL B 1 303 ? 29.219 -28.578 -13.898 1 98.75 303 VAL B N 1
ATOM 5962 C CA . VAL B 1 303 ? 28.219 -29.641 -13.797 1 98.75 303 VAL B CA 1
ATOM 5963 C C . VAL B 1 303 ? 27.172 -29.469 -14.891 1 98.75 303 VAL B C 1
ATOM 5965 O O . VAL B 1 303 ? 26.141 -30.141 -14.875 1 98.75 303 VAL B O 1
ATOM 5968 N N . TYR B 1 304 ? 27.391 -28.609 -15.844 1 98.81 304 TYR B N 1
ATOM 5969 C CA . TYR B 1 304 ? 26.422 -28.156 -16.844 1 98.81 304 TYR B CA 1
ATOM 5970 C C . TYR B 1 304 ? 25.969 -29.328 -17.719 1 98.81 304 TYR B C 1
ATOM 5972 O O . TYR B 1 304 ? 24.766 -29.594 -17.828 1 98.81 304 TYR B O 1
ATOM 5980 N N . ASP B 1 305 ? 26.938 -30.094 -18.266 1 98.81 305 ASP B N 1
ATOM 5981 C CA . ASP B 1 305 ? 26.609 -31.141 -19.219 1 98.81 305 ASP B CA 1
ATOM 5982 C C . ASP B 1 305 ? 25.797 -32.25 -18.547 1 98.81 305 ASP B C 1
ATOM 5984 O O . ASP B 1 305 ? 24.812 -32.75 -19.094 1 98.81 305 ASP B O 1
ATOM 5988 N N . GLU B 1 306 ? 26.281 -32.656 -17.422 1 98.88 306 GLU B N 1
ATOM 5989 C CA . GLU B 1 306 ? 25.578 -33.688 -16.688 1 98.88 306 GLU B CA 1
ATOM 5990 C C . GLU B 1 306 ? 24.172 -33.25 -16.297 1 98.88 306 GLU B C 1
ATOM 5992 O O . GLU B 1 306 ? 23.234 -34.031 -16.375 1 98.88 306 GLU B O 1
ATOM 5997 N N . TYR B 1 307 ? 24.031 -32.031 -15.828 1 98.88 307 TYR B N 1
ATOM 5998 C CA . TYR B 1 307 ? 22.734 -31.469 -15.469 1 98.88 307 TYR B CA 1
ATOM 5999 C C . TYR B 1 307 ? 21.781 -31.5 -16.656 1 98.88 307 TYR B C 1
ATOM 6001 O O . TYR B 1 307 ? 20.641 -31.922 -16.531 1 98.88 307 TYR B O 1
ATOM 6009 N N . VAL B 1 308 ? 22.203 -31.031 -17.812 1 98.94 308 VAL B N 1
ATOM 6010 C CA . VAL B 1 308 ? 21.391 -30.969 -19.016 1 98.94 308 VAL B CA 1
ATOM 6011 C C . VAL B 1 308 ? 20.938 -32.375 -19.406 1 98.94 308 VAL B C 1
ATOM 6013 O O . VAL B 1 308 ? 19.781 -32.594 -19.734 1 98.94 308 VAL B O 1
ATOM 6016 N N . GLU B 1 309 ? 21.891 -33.281 -19.375 1 98.88 309 GLU B N 1
ATOM 6017 C CA . GLU B 1 309 ? 21.594 -34.656 -19.734 1 98.88 309 GLU B CA 1
ATOM 6018 C C . GLU B 1 309 ? 20.516 -35.25 -18.828 1 98.88 309 GLU B C 1
ATOM 6020 O O . GLU B 1 309 ? 19.516 -35.781 -19.312 1 98.88 309 GLU B O 1
ATOM 6025 N N . ARG B 1 310 ? 20.688 -35.094 -17.578 1 98.81 310 ARG B N 1
ATOM 6026 C CA . ARG B 1 310 ? 19.75 -35.656 -16.594 1 98.81 310 ARG B CA 1
ATOM 6027 C C . ARG B 1 310 ? 18.391 -35 -16.703 1 98.81 310 ARG B C 1
ATOM 6029 O O . ARG B 1 310 ? 17.359 -35.656 -16.641 1 98.81 310 ARG B O 1
ATOM 6036 N N . LEU B 1 311 ? 18.375 -33.656 -16.812 1 98.88 311 LEU B N 1
ATOM 6037 C CA . LEU B 1 311 ? 17.109 -32.938 -16.938 1 98.88 311 LEU B CA 1
ATOM 6038 C C . LEU B 1 311 ? 16.359 -33.344 -18.203 1 98.88 311 LEU B C 1
ATOM 6040 O O . LEU B 1 311 ? 15.141 -33.5 -18.172 1 98.88 311 LEU B O 1
ATOM 6044 N N . THR B 1 312 ? 17.094 -33.562 -19.281 1 98.88 312 THR B N 1
ATOM 6045 C CA . THR B 1 312 ? 16.516 -33.969 -20.547 1 98.88 312 THR B CA 1
ATOM 6046 C C . THR B 1 312 ? 15.867 -35.344 -20.422 1 98.88 312 THR B C 1
ATOM 6048 O O . THR B 1 312 ? 14.719 -35.531 -20.828 1 98.88 312 THR B O 1
ATOM 6051 N N . GLU B 1 313 ? 16.641 -36.219 -19.859 1 98.75 313 GLU B N 1
ATOM 6052 C CA . GLU B 1 313 ? 16.141 -37.594 -19.656 1 98.75 313 GLU B CA 1
ATOM 6053 C C . GLU B 1 313 ? 14.859 -37.562 -18.828 1 98.75 313 GLU B C 1
ATOM 6055 O O . GLU B 1 313 ? 13.898 -38.281 -19.156 1 98.75 313 GLU B O 1
ATOM 6060 N N . ARG B 1 314 ? 14.898 -36.812 -17.781 1 98.5 314 ARG B N 1
ATOM 6061 C CA . ARG B 1 314 ? 13.742 -36.75 -16.906 1 98.5 314 ARG B CA 1
ATOM 6062 C C . ARG B 1 314 ? 12.555 -36.094 -17.609 1 98.5 314 ARG B C 1
ATOM 6064 O O . ARG B 1 314 ? 11.414 -36.531 -17.469 1 98.5 314 ARG B O 1
ATOM 6071 N N . ALA B 1 315 ? 12.758 -35.031 -18.344 1 98.62 315 ALA B N 1
ATOM 6072 C CA . ALA B 1 315 ? 11.695 -34.375 -19.078 1 98.62 315 ALA B CA 1
ATOM 6073 C C . ALA B 1 315 ? 11.023 -35.312 -20.062 1 98.62 315 ALA B C 1
ATOM 6075 O O . ALA B 1 315 ? 9.797 -35.344 -20.188 1 98.62 315 ALA B O 1
ATOM 6076 N N . GLU B 1 316 ? 11.828 -36.125 -20.688 1 97.94 316 GLU B N 1
ATOM 6077 C CA . GLU B 1 316 ? 11.344 -37.062 -21.688 1 97.94 316 GLU B CA 1
ATOM 6078 C C . GLU B 1 316 ? 10.484 -38.156 -21.062 1 97.94 316 GLU B C 1
ATOM 6080 O O . GLU B 1 316 ? 9.586 -38.719 -21.703 1 97.94 316 GLU B O 1
ATOM 6085 N N . SER B 1 317 ? 10.758 -38.406 -19.875 1 97.44 317 SER B N 1
ATOM 6086 C CA . SER B 1 317 ? 10.125 -39.531 -19.219 1 97.44 317 SER B CA 1
ATOM 6087 C C . SER B 1 317 ? 8.812 -39.125 -18.547 1 97.44 317 SER B C 1
ATOM 6089 O O . SER B 1 317 ? 8.055 -39.969 -18.094 1 97.44 317 SER B O 1
ATOM 6091 N N . LEU B 1 318 ? 8.492 -37.875 -18.469 1 97.44 318 LEU B N 1
ATOM 6092 C CA . LEU B 1 318 ? 7.309 -37.438 -17.75 1 97.44 318 LEU B CA 1
ATOM 6093 C C . LEU B 1 318 ? 6.039 -37.844 -18.469 1 97.44 318 LEU B C 1
ATOM 6095 O O . LEU B 1 318 ? 5.918 -37.656 -19.688 1 97.44 318 LEU B O 1
ATOM 6099 N N . PRO B 1 319 ? 5.062 -38.438 -17.766 1 96.19 319 PRO B N 1
ATOM 6100 C CA . PRO B 1 319 ? 3.775 -38.75 -18.391 1 96.19 319 PRO B CA 1
ATOM 6101 C C . PRO B 1 319 ? 3.029 -37.531 -18.859 1 96.19 319 PRO B C 1
ATOM 6103 O O . PRO B 1 319 ? 2.758 -36.625 -18.062 1 96.19 319 PRO B O 1
ATOM 6106 N N . THR B 1 320 ? 2.713 -37.438 -20.141 1 96.25 320 THR B N 1
ATOM 6107 C CA . THR B 1 320 ? 1.953 -36.344 -20.75 1 96.25 320 THR B CA 1
ATOM 6108 C C . THR B 1 320 ? 0.591 -36.844 -21.219 1 96.25 320 THR B C 1
ATOM 6110 O O . THR B 1 320 ? 0.464 -38 -21.688 1 96.25 320 THR B O 1
ATOM 6113 N N . GLY B 1 321 ? -0.415 -36.062 -21 1 96.75 321 GLY B N 1
ATOM 6114 C CA . GLY B 1 321 ? -1.721 -36.5 -21.469 1 96.75 321 GLY B CA 1
ATOM 6115 C C . GLY B 1 321 ? -2.854 -35.625 -20.984 1 96.75 321 GLY B C 1
ATOM 6116 O O . GLY B 1 321 ? -2.65 -34.438 -20.703 1 96.75 321 GLY B O 1
ATOM 6117 N N . SER B 1 322 ? -4.039 -36.188 -20.984 1 97.56 322 SER B N 1
ATOM 6118 C CA . SER B 1 322 ? -5.254 -35.5 -20.562 1 97.56 322 SER B CA 1
ATOM 6119 C C . SER B 1 322 ? -5.223 -35.188 -19.078 1 97.56 322 SER B C 1
ATOM 6121 O O . SER B 1 322 ? -4.73 -36 -18.266 1 97.56 322 SER B O 1
ATOM 6123 N N . ALA B 1 323 ? -5.805 -34.062 -18.719 1 97.69 323 ALA B N 1
ATOM 6124 C CA . ALA B 1 323 ? -5.93 -33.688 -17.312 1 97.69 323 ALA B CA 1
ATOM 6125 C C . ALA B 1 323 ? -6.824 -34.656 -16.562 1 97.69 323 ALA B C 1
ATOM 6127 O O . ALA B 1 323 ? -6.828 -34.688 -15.328 1 97.69 323 ALA B O 1
ATOM 6128 N N . HIS B 1 324 ? -7.574 -35.469 -17.297 1 96.94 324 HIS B N 1
ATOM 6129 C CA . HIS B 1 324 ? -8.547 -36.375 -16.703 1 96.94 324 HIS B CA 1
ATOM 6130 C C . HIS B 1 324 ? -7.93 -37.719 -16.438 1 96.94 324 HIS B C 1
ATOM 6132 O O . HIS B 1 324 ? -8.578 -38.625 -15.867 1 96.94 324 HIS B O 1
ATOM 6138 N N . ASP B 1 325 ? -6.652 -37.906 -16.859 1 95.88 325 ASP B N 1
ATOM 6139 C CA . ASP B 1 325 ? -5.941 -39.156 -16.594 1 95.88 325 ASP B CA 1
ATOM 6140 C C . ASP B 1 325 ? -5.164 -39.094 -15.289 1 95.88 325 ASP B C 1
ATOM 6142 O O . ASP B 1 325 ? -4.406 -38.125 -15.062 1 95.88 325 ASP B O 1
ATOM 6146 N N . GLU B 1 326 ? -5.246 -40.031 -14.484 1 94.19 326 GLU B N 1
ATOM 6147 C CA . GLU B 1 326 ? -4.703 -40.062 -13.133 1 94.19 326 GLU B CA 1
ATOM 6148 C C . GLU B 1 326 ? -3.176 -40.031 -13.148 1 94.19 326 GLU B C 1
ATOM 6150 O O . GLU B 1 326 ? -2.547 -39.531 -12.203 1 94.19 326 GLU B O 1
ATOM 6155 N N . ASP B 1 327 ? -2.568 -40.5 -14.203 1 94.12 327 ASP B N 1
ATOM 6156 C CA . ASP B 1 327 ? -1.116 -40.656 -14.234 1 94.12 327 ASP B CA 1
ATOM 6157 C C . ASP B 1 327 ? -0.466 -39.438 -14.922 1 94.12 327 ASP B C 1
ATOM 6159 O O . ASP B 1 327 ? 0.761 -39.344 -14.961 1 94.12 327 ASP B O 1
ATOM 6163 N N . THR B 1 328 ? -1.285 -38.562 -15.453 1 96.06 328 THR B N 1
ATOM 6164 C CA . THR B 1 328 ? -0.761 -37.406 -16.203 1 96.06 328 THR B CA 1
ATOM 6165 C C . THR B 1 328 ? -0.024 -36.438 -15.273 1 96.06 328 THR B C 1
ATOM 6167 O O . THR B 1 328 ? -0.545 -36.062 -14.219 1 96.06 328 THR B O 1
ATOM 6170 N N . VAL B 1 329 ? 1.194 -36.094 -15.609 1 96.56 329 VAL B N 1
ATOM 6171 C CA . VAL B 1 329 ? 1.981 -35.094 -14.898 1 96.56 329 VAL B CA 1
ATOM 6172 C C . VAL B 1 329 ? 1.942 -33.75 -15.656 1 96.56 329 VAL B C 1
ATOM 6174 O O . VAL B 1 329 ? 1.747 -32.688 -15.055 1 96.56 329 VAL B O 1
ATOM 6177 N N . VAL B 1 330 ? 2.104 -33.812 -16.938 1 97.44 330 VAL B N 1
ATOM 6178 C CA . VAL B 1 330 ? 2.041 -32.656 -17.797 1 97.44 330 VAL B CA 1
ATOM 6179 C C . VAL B 1 330 ? 0.762 -32.688 -18.625 1 97.44 330 VAL B C 1
ATOM 6181 O O . VAL B 1 330 ? 0.625 -33.5 -19.531 1 97.44 330 VAL B O 1
ATOM 6184 N N . ALA B 1 331 ? -0.146 -31.828 -18.266 1 98 331 ALA B N 1
ATOM 6185 C CA . ALA B 1 331 ? -1.441 -31.734 -18.922 1 98 331 ALA B CA 1
ATOM 6186 C C . ALA B 1 331 ? -1.451 -30.594 -19.938 1 98 331 ALA B C 1
ATOM 6188 O O . ALA B 1 331 ? -0.394 -30.094 -20.344 1 98 331 ALA B O 1
ATOM 6189 N N . PRO B 1 332 ? -2.578 -30.312 -20.609 1 97.88 332 PRO B N 1
ATOM 6190 C CA . PRO B 1 332 ? -2.59 -29.297 -21.656 1 97.88 332 PRO B CA 1
ATOM 6191 C C . PRO B 1 332 ? -2.469 -27.875 -21.125 1 97.88 332 PRO B C 1
ATOM 6193 O O . PRO B 1 332 ? -2.832 -27.625 -19.969 1 97.88 332 PRO B O 1
ATOM 6196 N N . ILE B 1 333 ? -1.949 -27.031 -22 1 98.06 333 ILE B N 1
ATOM 6197 C CA . ILE B 1 333 ? -1.914 -25.594 -21.797 1 98.06 333 ILE B CA 1
ATOM 6198 C C . ILE B 1 333 ? -3.334 -25.031 -21.828 1 98.06 333 ILE B C 1
ATOM 6200 O O . ILE B 1 333 ? -4.203 -25.562 -22.516 1 98.06 333 ILE B O 1
ATOM 6204 N N . ILE B 1 334 ? -3.607 -23.922 -21.141 1 98.38 334 ILE B N 1
ATOM 6205 C CA . ILE B 1 334 ? -4.926 -23.375 -20.859 1 98.38 334 ILE B CA 1
ATOM 6206 C C . ILE B 1 334 ? -5.656 -23.062 -22.156 1 98.38 334 ILE B C 1
ATOM 6208 O O . ILE B 1 334 ? -6.863 -23.312 -22.281 1 98.38 334 ILE B O 1
ATOM 6212 N N . ASP B 1 335 ? -4.957 -22.484 -23.156 1 97.75 335 ASP B N 1
ATOM 6213 C CA . ASP B 1 335 ? -5.605 -22.141 -24.406 1 97.75 335 ASP B CA 1
ATOM 6214 C C . ASP B 1 335 ? -4.578 -21.953 -25.531 1 97.75 335 ASP B C 1
ATOM 6216 O O . ASP B 1 335 ? -3.377 -22.141 -25.312 1 97.75 335 ASP B O 1
ATOM 6220 N N . GLU B 1 336 ? -5.062 -21.672 -26.734 1 97.5 336 GLU B N 1
ATOM 6221 C CA . GLU B 1 336 ? -4.219 -21.625 -27.922 1 97.5 336 GLU B CA 1
ATOM 6222 C C . GLU B 1 336 ? -3.289 -20.422 -27.891 1 97.5 336 GLU B C 1
ATOM 6224 O O . GLU B 1 336 ? -2.143 -20.5 -28.344 1 97.5 336 GLU B O 1
ATOM 6229 N N . SER B 1 337 ? -3.77 -19.312 -27.344 1 97.38 337 SER B N 1
ATOM 6230 C CA . SER B 1 337 ? -2.941 -18.125 -27.297 1 97.38 337 SER B CA 1
ATOM 6231 C C . SER B 1 337 ? -1.697 -18.344 -26.438 1 97.38 337 SER B C 1
ATOM 6233 O O . SER B 1 337 ? -0.589 -17.984 -26.844 1 97.38 337 SER B O 1
ATOM 6235 N N . GLN B 1 338 ? -1.873 -18.891 -25.297 1 97.62 338 GLN B N 1
ATOM 6236 C CA . GLN B 1 338 ? -0.752 -19.188 -24.406 1 97.62 338 GLN B CA 1
ATOM 6237 C C . GLN B 1 338 ? 0.185 -20.219 -25.047 1 97.62 338 GLN B C 1
ATOM 6239 O O . GLN B 1 338 ? 1.407 -20.062 -24.984 1 97.62 338 GLN B O 1
ATOM 6244 N N . ARG B 1 339 ? -0.375 -21.266 -25.656 1 98.19 339 ARG B N 1
ATOM 6245 C CA . ARG B 1 339 ? 0.414 -22.297 -26.328 1 98.19 339 ARG B CA 1
ATOM 6246 C C . ARG B 1 339 ? 1.291 -21.688 -27.406 1 98.19 339 ARG B C 1
ATOM 6248 O O . ARG B 1 339 ? 2.496 -21.938 -27.469 1 98.19 339 ARG B O 1
ATOM 6255 N N . ASP B 1 340 ? 0.662 -20.844 -28.219 1 98.44 340 ASP B N 1
ATOM 6256 C CA . ASP B 1 340 ? 1.359 -20.281 -29.375 1 98.44 340 ASP B CA 1
ATOM 6257 C C . ASP B 1 340 ? 2.453 -19.312 -28.938 1 98.44 340 ASP B C 1
ATOM 6259 O O . ASP B 1 340 ? 3.541 -19.281 -29.516 1 98.44 340 ASP B O 1
ATOM 6263 N N . GLU B 1 341 ? 2.201 -18.578 -27.938 1 98.06 341 GLU B N 1
ATOM 6264 C CA . GLU B 1 341 ? 3.186 -17.625 -27.438 1 98.06 341 GLU B CA 1
ATOM 6265 C C . GLU B 1 341 ? 4.414 -18.344 -26.891 1 98.06 341 GLU B C 1
ATOM 6267 O O . GLU B 1 341 ? 5.547 -17.969 -27.203 1 98.06 341 GLU B O 1
ATOM 6272 N N . MET B 1 342 ? 4.23 -19.344 -26.031 1 98.31 342 MET B N 1
ATOM 6273 C CA . MET B 1 342 ? 5.363 -20.031 -25.438 1 98.31 342 MET B CA 1
ATOM 6274 C C . MET B 1 342 ? 6.18 -20.766 -26.5 1 98.31 342 MET B C 1
ATOM 6276 O O . MET B 1 342 ? 7.406 -20.828 -26.406 1 98.31 342 MET B O 1
ATOM 6280 N N . LEU B 1 343 ? 5.516 -21.328 -27.516 1 98.56 343 LEU B N 1
ATOM 6281 C CA . LEU B 1 343 ? 6.227 -22.031 -28.578 1 98.56 343 LEU B CA 1
ATOM 6282 C C . LEU B 1 343 ? 6.996 -21.047 -29.469 1 98.56 343 LEU B C 1
ATOM 6284 O O . LEU B 1 343 ? 8.062 -21.375 -29.984 1 98.56 343 LEU B O 1
ATOM 6288 N N . GLU B 1 344 ? 6.434 -19.875 -29.625 1 98.75 344 GLU B N 1
ATOM 6289 C CA . GLU B 1 344 ? 7.176 -18.812 -30.312 1 98.75 344 GLU B CA 1
ATOM 6290 C C . GLU B 1 344 ? 8.469 -18.484 -29.578 1 98.75 344 GLU B C 1
ATOM 6292 O O . GLU B 1 344 ? 9.508 -18.266 -30.203 1 98.75 344 GLU B O 1
ATOM 6297 N N . TYR B 1 345 ? 8.43 -18.391 -28.266 1 98.75 345 TYR B N 1
ATOM 6298 C CA . TYR B 1 345 ? 9.633 -18.156 -27.469 1 98.75 345 TYR B CA 1
ATOM 6299 C C . TYR B 1 345 ? 10.664 -19.266 -27.703 1 98.75 345 TYR B C 1
ATOM 6301 O O . TYR B 1 345 ? 11.859 -19 -27.797 1 98.75 345 TYR B O 1
ATOM 6309 N N . VAL B 1 346 ? 10.188 -20.516 -27.781 1 98.81 346 VAL B N 1
ATOM 6310 C CA . VAL B 1 346 ? 11.078 -21.641 -28.016 1 98.81 346 VAL B CA 1
ATOM 6311 C C . VAL B 1 346 ? 11.742 -21.5 -29.375 1 98.81 346 VAL B C 1
ATOM 6313 O O . VAL B 1 346 ? 12.969 -21.594 -29.5 1 98.81 346 VAL B O 1
ATOM 6316 N N . GLU B 1 347 ? 10.93 -21.25 -30.391 1 98.75 347 GLU B N 1
ATOM 6317 C CA . GLU B 1 347 ? 11.43 -21.109 -31.766 1 98.75 347 GLU B CA 1
ATOM 6318 C C . GLU B 1 347 ? 12.461 -19.984 -31.859 1 98.75 347 GLU B C 1
ATOM 6320 O O . GLU B 1 347 ? 13.531 -20.172 -32.438 1 98.75 347 GLU B O 1
ATOM 6325 N N . GLU B 1 348 ? 12.141 -18.922 -31.297 1 98.81 348 GLU B N 1
ATOM 6326 C CA . GLU B 1 348 ? 13.039 -17.766 -31.328 1 98.81 348 GLU B CA 1
ATOM 6327 C C . GLU B 1 348 ? 14.352 -18.078 -30.609 1 98.81 348 GLU B C 1
ATOM 6329 O O . GLU B 1 348 ? 15.422 -17.656 -31.062 1 98.81 348 GLU B O 1
ATOM 6334 N N . THR B 1 349 ? 14.281 -18.719 -29.516 1 98.81 349 THR B N 1
ATOM 6335 C CA . THR B 1 349 ? 15.461 -19.062 -28.734 1 98.81 349 THR B CA 1
ATOM 6336 C C . THR B 1 349 ? 16.375 -19.984 -29.547 1 98.81 349 THR B C 1
ATOM 6338 O O . THR B 1 349 ? 17.594 -19.797 -29.531 1 98.81 349 THR B O 1
ATOM 6341 N N . ILE B 1 350 ? 15.82 -20.922 -30.25 1 98.62 350 ILE B N 1
ATOM 6342 C CA . ILE B 1 350 ? 16.594 -21.828 -31.094 1 98.62 350 ILE B CA 1
ATOM 6343 C C . ILE B 1 350 ? 17.219 -21.047 -32.25 1 98.62 350 ILE B C 1
ATOM 6345 O O . ILE B 1 350 ? 18.391 -21.234 -32.562 1 98.62 350 ILE B O 1
ATOM 6349 N N . ASP B 1 351 ? 16.438 -20.172 -32.812 1 98.5 351 ASP B N 1
ATOM 6350 C CA . ASP B 1 351 ? 16.922 -19.328 -33.906 1 98.5 351 ASP B CA 1
ATOM 6351 C C . ASP B 1 351 ? 18.078 -18.453 -33.438 1 98.5 351 ASP B C 1
ATOM 6353 O O . ASP B 1 351 ? 18.953 -18.109 -34.25 1 98.5 351 ASP B O 1
ATOM 6357 N N . GLN B 1 352 ? 18.062 -18.203 -32.219 1 98.44 352 GLN B N 1
ATOM 6358 C CA . GLN B 1 352 ? 19.094 -17.344 -31.641 1 98.44 352 GLN B CA 1
ATOM 6359 C C . GLN B 1 352 ? 20.359 -18.141 -31.328 1 98.44 352 GLN B C 1
ATOM 6361 O O . GLN B 1 352 ? 21.375 -17.562 -30.922 1 98.44 352 GLN B O 1
ATOM 6366 N N . GLY B 1 353 ? 20.297 -19.422 -31.406 1 98.5 353 GLY B N 1
ATOM 6367 C CA . GLY B 1 353 ? 21.531 -20.203 -31.359 1 98.5 353 GLY B CA 1
ATOM 6368 C C . GLY B 1 353 ? 21.516 -21.25 -30.266 1 98.5 353 GLY B C 1
ATOM 6369 O O . GLY B 1 353 ? 22.484 -22 -30.109 1 98.5 353 GLY B O 1
ATOM 6370 N N . ALA B 1 354 ? 20.453 -21.438 -29.516 1 98.81 354 ALA B N 1
ATOM 6371 C CA . ALA B 1 354 ? 20.359 -22.453 -28.469 1 98.81 354 ALA B CA 1
ATOM 6372 C C . ALA B 1 354 ? 20.094 -23.828 -29.078 1 98.81 354 ALA B C 1
ATOM 6374 O O . ALA B 1 354 ? 19.797 -23.938 -30.266 1 98.81 354 ALA B O 1
ATOM 6375 N N . THR B 1 355 ? 20.281 -24.828 -28.281 1 98.88 355 THR B N 1
ATOM 6376 C CA . THR B 1 355 ? 20.109 -26.203 -28.734 1 98.88 355 THR B CA 1
ATOM 6377 C C . THR B 1 355 ? 18.859 -26.828 -28.109 1 98.88 355 THR B C 1
ATOM 6379 O O . THR B 1 355 ? 18.719 -26.844 -26.891 1 98.88 355 THR B O 1
ATOM 6382 N N . LEU B 1 356 ? 17.953 -27.281 -28.922 1 98.88 356 LEU B N 1
ATOM 6383 C CA . LEU B 1 356 ? 16.781 -28.016 -28.453 1 98.88 356 LEU B CA 1
ATOM 6384 C C . LEU B 1 356 ? 17.172 -29.453 -28.078 1 98.88 356 LEU B C 1
ATOM 6386 O O . LEU B 1 356 ? 17.516 -30.25 -28.953 1 98.88 356 LEU B O 1
ATOM 6390 N N . GLU B 1 357 ? 17.188 -29.797 -26.828 1 98.88 357 GLU B N 1
ATOM 6391 C CA . GLU B 1 357 ? 17.531 -31.125 -26.375 1 98.88 357 GLU B CA 1
ATOM 6392 C C . GLU B 1 357 ? 16.344 -32.094 -26.484 1 98.88 357 GLU B C 1
ATOM 6394 O O . GLU B 1 357 ? 16.516 -33.25 -26.828 1 98.88 357 GLU B O 1
ATOM 6399 N N . THR B 1 358 ? 15.195 -31.641 -26.125 1 98.75 358 THR B N 1
ATOM 6400 C CA . THR B 1 358 ? 13.961 -32.406 -26.25 1 98.75 358 THR B CA 1
ATOM 6401 C C . THR B 1 358 ? 12.742 -31.5 -26.266 1 98.75 358 THR B C 1
ATOM 6403 O O . THR B 1 358 ? 12.844 -30.328 -25.891 1 98.75 358 THR B O 1
ATOM 6406 N N . GLY B 1 359 ? 11.578 -31.953 -26.75 1 98.56 359 GLY B N 1
ATOM 6407 C CA . GLY B 1 359 ? 10.328 -31.203 -26.75 1 98.56 359 GLY B CA 1
ATOM 6408 C C . GLY B 1 359 ? 10.273 -30.125 -27.812 1 98.56 359 GLY B C 1
ATOM 6409 O O . GLY B 1 359 ? 10.664 -30.344 -28.953 1 98.56 359 GLY B O 1
ATOM 6410 N N . GLY B 1 360 ? 9.695 -28.969 -27.484 1 97.81 360 GLY B N 1
ATOM 6411 C CA . GLY B 1 360 ? 9.641 -27.781 -28.328 1 97.81 360 GLY B CA 1
ATOM 6412 C C . GLY B 1 360 ? 8.453 -27.781 -29.281 1 97.81 360 GLY B C 1
ATOM 6413 O O . GLY B 1 360 ? 8.367 -26.922 -30.172 1 97.81 360 GLY B O 1
ATOM 6414 N N . GLU B 1 361 ? 7.562 -28.672 -29.047 1 97.31 361 GLU B N 1
ATOM 6415 C CA . GLU B 1 361 ? 6.426 -28.781 -29.953 1 97.31 361 GLU B CA 1
ATOM 6416 C C . GLU B 1 361 ? 5.184 -29.297 -29.234 1 97.31 361 GLU B C 1
ATOM 6418 O O . GLU B 1 361 ? 5.27 -29.75 -28.094 1 97.31 361 GLU B O 1
ATOM 6423 N N . THR B 1 362 ? 4.062 -29.203 -29.891 1 97.38 362 THR B N 1
ATOM 6424 C CA . THR B 1 362 ? 2.811 -29.766 -29.391 1 97.38 362 THR B CA 1
ATOM 6425 C C . THR B 1 362 ? 2.787 -31.281 -29.562 1 97.38 362 THR B C 1
ATOM 6427 O O . THR B 1 362 ? 3.318 -31.797 -30.547 1 97.38 362 THR B O 1
ATOM 6430 N N . VAL B 1 363 ? 2.203 -31.891 -28.562 1 95.94 363 VAL B N 1
ATOM 6431 C CA . VAL B 1 363 ? 1.993 -33.344 -28.609 1 95.94 363 VAL B CA 1
ATOM 6432 C C . VAL B 1 363 ? 0.546 -33.625 -29 1 95.94 363 VAL B C 1
ATOM 6434 O O . VAL B 1 363 ? -0.385 -33.031 -28.438 1 95.94 363 VAL B O 1
ATOM 6437 N N . PRO B 1 364 ? 0.363 -34.531 -29.984 1 95.44 364 PRO B N 1
ATOM 6438 C CA . PRO B 1 364 ? -1.012 -34.875 -30.344 1 95.44 364 PRO B CA 1
ATOM 6439 C C . PRO B 1 364 ? -1.748 -35.594 -29.219 1 95.44 364 PRO B C 1
ATOM 6441 O O . PRO B 1 364 ? -1.138 -36.375 -28.469 1 95.44 364 PRO B O 1
ATOM 6444 N N . MET B 1 365 ? -2.928 -35.312 -29.047 1 94.25 365 MET B N 1
ATOM 6445 C CA . MET B 1 365 ? -3.826 -36 -28.141 1 94.25 365 MET B CA 1
ATOM 6446 C C . MET B 1 365 ? -4.926 -36.719 -28.906 1 94.25 365 MET B C 1
ATOM 6448 O O . MET B 1 365 ? -5.535 -36.156 -29.812 1 94.25 365 MET B O 1
ATOM 6452 N N . ASP B 1 366 ? -5.113 -37.969 -28.562 1 90.56 366 ASP B N 1
ATOM 6453 C CA . ASP B 1 366 ? -6.094 -38.781 -29.281 1 90.56 366 ASP B CA 1
ATOM 6454 C C . ASP B 1 366 ? -7.473 -38.125 -29.25 1 90.56 366 ASP B C 1
ATOM 6456 O O . ASP B 1 366 ? -7.965 -37.75 -28.172 1 90.56 366 ASP B O 1
ATOM 6460 N N . GLY B 1 367 ? -8.07 -37.969 -30.391 1 92.62 367 GLY B N 1
ATOM 6461 C CA . GLY B 1 367 ? -9.438 -37.469 -30.5 1 92.62 367 GLY B CA 1
ATOM 6462 C C . GLY B 1 367 ? -9.531 -35.969 -30.406 1 92.62 367 GLY B C 1
ATOM 6463 O O . GLY B 1 367 ? -10.633 -35.406 -30.344 1 92.62 367 GLY B O 1
ATOM 6464 N N . VAL B 1 368 ? -8.375 -35.375 -30.438 1 94.69 368 VAL B N 1
ATOM 6465 C CA . VAL B 1 368 ? -8.375 -33.938 -30.297 1 94.69 368 VAL B CA 1
ATOM 6466 C C . VAL B 1 368 ? -7.656 -33.281 -31.484 1 94.69 368 VAL B C 1
ATOM 6468 O O . VAL B 1 368 ? -6.484 -33.594 -31.75 1 94.69 368 VAL B O 1
ATOM 6471 N N . ASP B 1 369 ? -8.188 -32.531 -32.438 1 89.12 369 ASP B N 1
ATOM 6472 C CA . ASP B 1 369 ? -7.629 -31.969 -33.656 1 89.12 369 ASP B CA 1
ATOM 6473 C C . ASP B 1 369 ? -6.594 -30.891 -33.375 1 89.12 369 ASP B C 1
ATOM 6475 O O . ASP B 1 369 ? -5.547 -30.812 -34 1 89.12 369 ASP B O 1
ATOM 6479 N N . ASP B 1 370 ? -6.773 -30 -32.375 1 94.75 370 ASP B N 1
ATOM 6480 C CA . ASP B 1 370 ? -5.887 -28.906 -32.031 1 94.75 370 ASP B CA 1
ATOM 6481 C C . ASP B 1 370 ? -5.473 -29 -30.562 1 94.75 370 ASP B C 1
ATOM 6483 O O . ASP B 1 370 ? -5.918 -28.188 -29.734 1 94.75 370 ASP B O 1
ATOM 6487 N N . SER B 1 371 ? -4.434 -29.938 -30.453 1 97.31 371 SER B N 1
ATOM 6488 C CA . SER B 1 371 ? -4 -30.266 -29.094 1 97.31 371 SER B CA 1
ATOM 6489 C C . SER B 1 371 ? -3.363 -29.062 -28.406 1 97.31 371 SER B C 1
ATOM 6491 O O . SER B 1 371 ? -2.633 -28.297 -29.031 1 97.31 371 SER B O 1
ATOM 6493 N N . LEU B 1 372 ? -3.611 -28.922 -27.156 1 98.31 372 LEU B N 1
ATOM 6494 C CA . LEU B 1 372 ? -2.986 -27.891 -26.344 1 98.31 372 LEU B CA 1
ATOM 6495 C C . LEU B 1 372 ? -1.864 -28.469 -25.484 1 98.31 372 LEU B C 1
ATOM 6497 O O . LEU B 1 372 ? -1.329 -27.781 -24.609 1 98.31 372 LEU B O 1
ATOM 6501 N N . LEU B 1 373 ? -1.567 -29.734 -25.719 1 98.19 373 LEU B N 1
ATOM 6502 C CA . LEU B 1 373 ? -0.497 -30.406 -24.984 1 98.19 373 LEU B CA 1
ATOM 6503 C C . LEU B 1 373 ? 0.867 -30.031 -25.562 1 98.19 373 LEU B C 1
ATOM 6505 O O . LEU B 1 373 ? 1.13 -30.266 -26.75 1 98.19 373 LEU B O 1
ATOM 6509 N N . VAL B 1 374 ? 1.7 -29.375 -24.766 1 98.56 374 VAL B N 1
ATOM 6510 C CA . VAL B 1 374 ? 3.064 -29.031 -25.156 1 98.56 374 VAL B CA 1
ATOM 6511 C C . VAL B 1 374 ? 4.051 -29.953 -24.438 1 98.56 374 VAL B C 1
ATOM 6513 O O . VAL B 1 374 ? 3.938 -30.172 -23.234 1 98.56 374 VAL B O 1
ATOM 6516 N N . ALA B 1 375 ? 4.969 -30.5 -25.172 1 98.44 375 ALA B N 1
ATOM 6517 C CA . ALA B 1 375 ? 5.949 -31.422 -24.609 1 98.44 375 ALA B CA 1
ATOM 6518 C C . ALA B 1 375 ? 6.898 -30.703 -23.656 1 98.44 375 ALA B C 1
ATOM 6520 O O . ALA B 1 375 ? 7.309 -29.562 -23.922 1 98.44 375 ALA B O 1
ATOM 6521 N N . PRO B 1 376 ? 7.223 -31.406 -22.469 1 98.81 376 PRO B N 1
ATOM 6522 C CA . PRO B 1 376 ? 8.32 -30.844 -21.688 1 98.81 376 PRO B CA 1
ATOM 6523 C C . PRO B 1 376 ? 9.555 -30.531 -22.531 1 98.81 376 PRO B C 1
ATOM 6525 O O . PRO B 1 376 ? 10.031 -31.391 -23.266 1 98.81 376 PRO B O 1
ATOM 6528 N N . THR B 1 377 ? 10.023 -29.297 -22.438 1 98.94 377 THR B N 1
ATOM 6529 C CA . THR B 1 377 ? 11.055 -28.797 -23.344 1 98.94 377 THR B CA 1
ATOM 6530 C C . THR B 1 377 ? 12.312 -28.406 -22.578 1 98.94 377 THR B C 1
ATOM 6532 O O . THR B 1 377 ? 12.242 -27.688 -21.578 1 98.94 377 THR B O 1
ATOM 6535 N N . VAL B 1 378 ? 13.43 -28.938 -22.953 1 98.94 378 VAL B N 1
ATOM 6536 C CA . VAL B 1 378 ? 14.727 -28.578 -22.391 1 98.94 378 VAL B CA 1
ATOM 6537 C C . VAL B 1 378 ? 15.602 -27.953 -23.484 1 98.94 378 VAL B C 1
ATOM 6539 O O . VAL B 1 378 ? 15.742 -28.516 -24.562 1 98.94 378 VAL B O 1
ATOM 6542 N N . ILE B 1 379 ? 16.078 -26.781 -23.266 1 98.94 379 ILE B N 1
ATOM 6543 C CA . ILE B 1 379 ? 16.938 -26.047 -24.203 1 98.94 379 ILE B CA 1
ATOM 6544 C C . ILE B 1 379 ? 18.297 -25.812 -23.562 1 98.94 379 ILE B C 1
ATOM 6546 O O . ILE B 1 379 ? 18.391 -25.234 -22.469 1 98.94 379 ILE B O 1
ATOM 6550 N N . SER B 1 380 ? 19.359 -26.297 -24.172 1 98.81 380 SER B N 1
ATOM 6551 C CA . SER B 1 380 ? 20.719 -26.031 -23.703 1 98.81 380 SER B CA 1
ATOM 6552 C C . SER B 1 380 ? 21.375 -24.922 -24.516 1 98.81 380 SER B C 1
ATOM 6554 O O . SER B 1 380 ? 20.797 -24.422 -25.484 1 98.81 380 SER B O 1
ATOM 6556 N N . ASP B 1 381 ? 22.531 -24.453 -24.062 1 98.56 381 ASP B N 1
ATOM 6557 C CA . ASP B 1 381 ? 23.297 -23.391 -24.703 1 98.56 381 ASP B CA 1
ATOM 6558 C C . ASP B 1 381 ? 22.484 -22.094 -24.781 1 98.56 381 ASP B C 1
ATOM 6560 O O . ASP B 1 381 ? 22.594 -21.359 -25.766 1 98.56 381 ASP B O 1
ATOM 6564 N N . ALA B 1 382 ? 21.578 -21.938 -23.844 1 98.75 382 ALA B N 1
ATOM 6565 C CA . ALA B 1 382 ? 20.797 -20.703 -23.797 1 98.75 382 ALA B CA 1
ATOM 6566 C C . ALA B 1 382 ? 21.594 -19.578 -23.141 1 98.75 382 ALA B C 1
ATOM 6568 O O . ALA B 1 382 ? 22.625 -19.828 -22.484 1 98.75 382 ALA B O 1
ATOM 6569 N N . THR B 1 383 ? 21.203 -18.375 -23.391 1 98.5 383 THR B N 1
ATOM 6570 C CA . THR B 1 383 ? 21.719 -17.188 -22.703 1 98.5 383 THR B CA 1
ATOM 6571 C C . THR B 1 383 ? 20.578 -16.391 -22.062 1 98.5 383 THR B C 1
ATOM 6573 O O . THR B 1 383 ? 19.406 -16.625 -22.391 1 98.5 383 THR B O 1
ATOM 6576 N N . ASN B 1 384 ? 20.953 -15.539 -21.188 1 97.56 384 ASN B N 1
ATOM 6577 C CA . ASN B 1 384 ? 20 -14.805 -20.375 1 97.56 384 ASN B CA 1
ATOM 6578 C C . ASN B 1 384 ? 19.125 -13.883 -21.234 1 97.56 384 ASN B C 1
ATOM 6580 O O . ASN B 1 384 ? 18.047 -13.469 -20.797 1 97.56 384 ASN B O 1
ATOM 6584 N N . ASP B 1 385 ? 19.516 -13.562 -22.438 1 97.62 385 ASP B N 1
ATOM 6585 C CA . ASP B 1 385 ? 18.828 -12.562 -23.266 1 97.62 385 ASP B CA 1
ATOM 6586 C C . ASP B 1 385 ? 17.938 -13.234 -24.297 1 97.62 385 ASP B C 1
ATOM 6588 O O . ASP B 1 385 ? 17.203 -12.555 -25.031 1 97.62 385 ASP B O 1
ATOM 6592 N N . MET B 1 386 ? 17.969 -14.57 -24.422 1 98.62 386 MET B N 1
ATOM 6593 C CA . MET B 1 386 ? 17.156 -15.289 -25.406 1 98.62 386 MET B CA 1
ATOM 6594 C C . MET B 1 386 ? 15.703 -15.344 -24.969 1 98.62 386 MET B C 1
ATOM 6596 O O . MET B 1 386 ? 15.398 -15.25 -23.781 1 98.62 386 MET B O 1
ATOM 6600 N N . ALA B 1 387 ? 14.797 -15.539 -25.844 1 98.62 387 ALA B N 1
ATOM 6601 C CA . ALA B 1 387 ? 13.359 -15.312 -25.688 1 98.62 387 ALA B CA 1
ATOM 6602 C C . ALA B 1 387 ? 12.789 -16.172 -24.562 1 98.62 387 ALA B C 1
ATOM 6604 O O . ALA B 1 387 ? 12 -15.703 -23.75 1 98.62 387 ALA B O 1
ATOM 6605 N N . ALA B 1 388 ? 13.188 -17.438 -24.5 1 98.5 388 ALA B N 1
ATOM 6606 C CA . ALA B 1 388 ? 12.641 -18.344 -23.5 1 98.5 388 ALA B CA 1
ATOM 6607 C C . ALA B 1 388 ? 13.219 -18.047 -22.109 1 98.5 388 ALA B C 1
ATOM 6609 O O . ALA B 1 388 ? 12.695 -18.516 -21.109 1 98.5 388 ALA B O 1
ATOM 6610 N N . ALA B 1 389 ? 14.328 -17.266 -22.062 1 98.44 389 ALA B N 1
ATOM 6611 C CA . ALA B 1 389 ? 14.984 -16.953 -20.797 1 98.44 389 ALA B CA 1
ATOM 6612 C C . ALA B 1 389 ? 14.586 -15.57 -20.297 1 98.44 389 ALA B C 1
ATOM 6614 O O . ALA B 1 389 ? 14.391 -15.375 -19.094 1 98.44 389 ALA B O 1
ATOM 6615 N N . CYS B 1 390 ? 14.453 -14.602 -21.172 1 97.69 390 CYS B N 1
ATOM 6616 C CA . CYS B 1 390 ? 14.266 -13.219 -20.734 1 97.69 390 CYS B CA 1
ATOM 6617 C C . CYS B 1 390 ? 12.789 -12.898 -20.578 1 97.69 390 CYS B C 1
ATOM 6619 O O . CYS B 1 390 ? 12.438 -11.914 -19.922 1 97.69 390 CYS B O 1
ATOM 6621 N N . ASN B 1 391 ? 11.844 -13.734 -21.109 1 97.25 391 ASN B N 1
ATOM 6622 C CA . ASN B 1 391 ? 10.406 -13.539 -20.969 1 97.25 391 ASN B CA 1
ATOM 6623 C C . ASN B 1 391 ? 9.797 -14.578 -20.031 1 97.25 391 ASN B C 1
ATOM 6625 O O . ASN B 1 391 ? 10.305 -15.695 -19.922 1 97.25 391 ASN B O 1
ATOM 6629 N N . GLU B 1 392 ? 8.781 -14.195 -19.312 1 97.06 392 GLU B N 1
ATOM 6630 C CA . GLU B 1 392 ? 7.969 -15.195 -18.625 1 97.06 392 GLU B CA 1
ATOM 6631 C C . GLU B 1 392 ? 7.188 -16.047 -19.609 1 97.06 392 GLU B C 1
ATOM 6633 O O . GLU B 1 392 ? 6.148 -15.633 -20.125 1 97.06 392 GLU B O 1
ATOM 6638 N N . HIS B 1 393 ? 7.699 -17.219 -19.844 1 96.75 393 HIS B N 1
ATOM 6639 C CA . HIS B 1 393 ? 7.098 -18.062 -20.875 1 96.75 393 HIS B CA 1
ATOM 6640 C C . HIS B 1 393 ? 5.875 -18.797 -20.344 1 96.75 393 HIS B C 1
ATOM 6642 O O . HIS B 1 393 ? 4.98 -19.172 -21.109 1 96.75 393 HIS B O 1
ATOM 6648 N N . PHE B 1 394 ? 5.789 -19.094 -19.078 1 97.5 394 PHE B N 1
ATOM 6649 C CA . PHE B 1 394 ? 4.602 -19.656 -18.453 1 97.5 394 PHE B CA 1
ATOM 6650 C C . PHE B 1 394 ? 4.219 -20.984 -19.094 1 97.5 394 PHE B C 1
ATOM 6652 O O . PHE B 1 394 ? 3.051 -21.203 -19.406 1 97.5 394 PHE B O 1
ATOM 6659 N N . GLY B 1 395 ? 5.18 -21.828 -19.375 1 98.25 395 GLY B N 1
ATOM 6660 C CA . GLY B 1 395 ? 5.023 -23.141 -20 1 98.25 395 GLY B CA 1
ATOM 6661 C C . GLY B 1 395 ? 6.059 -24.156 -19.531 1 98.25 395 GLY B C 1
ATOM 6662 O O . GLY B 1 395 ? 6.898 -23.844 -18.688 1 98.25 395 GLY B O 1
ATOM 6663 N N . PRO B 1 396 ? 5.914 -25.391 -19.984 1 98.62 396 PRO B N 1
ATOM 6664 C CA . PRO B 1 396 ? 6.848 -26.438 -19.578 1 98.62 396 PRO B CA 1
ATOM 6665 C C . PRO B 1 396 ? 8.18 -26.359 -20.312 1 98.62 396 PRO B C 1
ATOM 6667 O O . PRO B 1 396 ? 8.586 -27.328 -20.969 1 98.62 396 PRO B O 1
ATOM 6670 N N . ILE B 1 397 ? 8.867 -25.219 -20.156 1 98.88 397 ILE B N 1
ATOM 6671 C CA . ILE B 1 397 ? 10.109 -24.906 -20.875 1 98.88 397 ILE B CA 1
ATOM 6672 C C . ILE B 1 397 ? 11.227 -24.641 -19.859 1 98.88 397 ILE B C 1
ATOM 6674 O O . ILE B 1 397 ? 11.039 -23.906 -18.891 1 98.88 397 ILE B O 1
ATOM 6678 N N . ALA B 1 398 ? 12.398 -25.297 -20.109 1 98.94 398 ALA B N 1
ATOM 6679 C CA . ALA B 1 398 ? 13.531 -25.172 -19.203 1 98.94 398 ALA B CA 1
ATOM 6680 C C . ALA B 1 398 ? 14.797 -24.766 -19.953 1 98.94 398 ALA B C 1
ATOM 6682 O O . ALA B 1 398 ? 15.602 -25.609 -20.328 1 98.94 398 ALA B O 1
ATOM 6683 N N . PRO B 1 399 ? 14.977 -23.516 -20.188 1 98.94 399 PRO B N 1
ATOM 6684 C CA . PRO B 1 399 ? 16.266 -23.078 -20.703 1 98.94 399 PRO B CA 1
ATOM 6685 C C . PRO B 1 399 ? 17.391 -23.172 -19.672 1 98.94 399 PRO B C 1
ATOM 6687 O O . PRO B 1 399 ? 17.234 -22.703 -18.547 1 98.94 399 PRO B O 1
ATOM 6690 N N . VAL B 1 400 ? 18.484 -23.812 -20.031 1 98.94 400 VAL B N 1
ATOM 6691 C CA . VAL B 1 400 ? 19.625 -23.984 -19.141 1 98.94 400 VAL B CA 1
ATOM 6692 C C . VAL B 1 400 ? 20.766 -23.062 -19.578 1 98.94 400 VAL B C 1
ATOM 6694 O O . VAL B 1 400 ? 21.172 -23.078 -20.75 1 98.94 400 VAL B O 1
ATOM 6697 N N . ILE B 1 401 ? 21.234 -22.25 -18.703 1 98.94 401 ILE B N 1
ATOM 6698 C CA . ILE B 1 401 ? 22.219 -21.203 -18.953 1 98.94 401 ILE B CA 1
ATOM 6699 C C . ILE B 1 401 ? 23.453 -21.438 -18.078 1 98.94 401 ILE B C 1
ATOM 6701 O O . ILE B 1 401 ? 23.328 -21.531 -16.844 1 98.94 401 ILE B O 1
ATOM 6705 N N . PRO B 1 402 ? 24.641 -21.562 -18.641 1 98.81 402 PRO B N 1
ATOM 6706 C CA . PRO B 1 402 ? 25.844 -21.797 -17.844 1 98.81 402 PRO B CA 1
ATOM 6707 C C . PRO B 1 402 ? 26.359 -20.531 -17.172 1 98.81 402 PRO B C 1
ATOM 6709 O O . PRO B 1 402 ? 26.156 -19.422 -17.688 1 98.81 402 PRO B O 1
ATOM 6712 N N . PHE B 1 403 ? 26.922 -20.625 -15.992 1 98.5 403 PHE B N 1
ATOM 6713 C CA . PHE B 1 403 ? 27.688 -19.562 -15.352 1 98.5 403 PHE B CA 1
ATOM 6714 C C . PHE B 1 403 ? 29 -20.109 -14.789 1 98.5 403 PHE B C 1
ATOM 6716 O O . PHE B 1 403 ? 29.156 -21.328 -14.664 1 98.5 403 PHE B O 1
ATOM 6723 N N . SER B 1 404 ? 29.969 -19.203 -14.406 1 98.19 404 SER B N 1
ATOM 6724 C CA . SER B 1 404 ? 31.312 -19.656 -14.047 1 98.19 404 SER B CA 1
ATOM 6725 C C . SER B 1 404 ? 31.578 -19.438 -12.562 1 98.19 404 SER B C 1
ATOM 6727 O O . SER B 1 404 ? 32.406 -20.125 -11.969 1 98.19 404 SER B O 1
ATOM 6729 N N . ASP B 1 405 ? 30.953 -18.438 -11.961 1 96.44 405 ASP B N 1
ATOM 6730 C CA . ASP B 1 405 ? 31.141 -18.203 -10.539 1 96.44 405 ASP B CA 1
ATOM 6731 C C . ASP B 1 405 ? 29.891 -17.594 -9.906 1 96.44 405 ASP B C 1
ATOM 6733 O O . ASP B 1 405 ? 28.969 -17.188 -10.617 1 96.44 405 ASP B O 1
ATOM 6737 N N . ILE B 1 406 ? 29.922 -17.484 -8.648 1 96.06 406 ILE B N 1
ATOM 6738 C CA . ILE B 1 406 ? 28.734 -17.109 -7.863 1 96.06 406 ILE B CA 1
ATOM 6739 C C . ILE B 1 406 ? 28.328 -15.688 -8.195 1 96.06 406 ILE B C 1
ATOM 6741 O O . ILE B 1 406 ? 27.141 -15.383 -8.305 1 96.06 406 ILE B O 1
ATOM 6745 N N . ASP B 1 407 ? 29.25 -14.781 -8.367 1 97.62 407 ASP B N 1
ATOM 6746 C CA . ASP B 1 407 ? 28.938 -13.391 -8.68 1 97.62 407 ASP B CA 1
ATOM 6747 C C . ASP B 1 407 ? 28.234 -13.273 -10.031 1 97.62 407 ASP B C 1
ATOM 6749 O O . ASP B 1 407 ? 27.297 -12.484 -10.172 1 97.62 407 ASP B O 1
ATOM 6753 N N . GLU B 1 408 ? 28.719 -14.047 -10.945 1 98 408 GLU B N 1
ATOM 6754 C CA . GLU B 1 408 ? 28.062 -14.062 -12.25 1 98 408 GLU B CA 1
ATOM 6755 C C . GLU B 1 408 ? 26.641 -14.594 -12.156 1 98 408 GLU B C 1
ATOM 6757 O O . GLU B 1 408 ? 25.734 -14.062 -12.805 1 98 408 GLU B O 1
ATOM 6762 N N . ALA B 1 409 ? 26.406 -15.641 -11.398 1 98.06 409 ALA B N 1
ATOM 6763 C CA . ALA B 1 409 ? 25.078 -16.203 -11.203 1 98.06 409 ALA B CA 1
ATOM 6764 C C . ALA B 1 409 ? 24.109 -15.156 -10.641 1 98.06 409 ALA B C 1
ATOM 6766 O O . ALA B 1 409 ? 22.984 -15.031 -11.094 1 98.06 409 ALA B O 1
ATOM 6767 N N . ILE B 1 410 ? 24.578 -14.398 -9.688 1 98.19 410 ILE B N 1
ATOM 6768 C CA . ILE B 1 410 ? 23.781 -13.367 -9.047 1 98.19 410 ILE B CA 1
ATOM 6769 C C . ILE B 1 410 ? 23.453 -12.266 -10.055 1 98.19 410 ILE B C 1
ATOM 6771 O O . ILE B 1 410 ? 22.328 -11.789 -10.125 1 98.19 410 ILE B O 1
ATOM 6775 N N . GLU B 1 411 ? 24.453 -11.867 -10.781 1 98 411 GLU B N 1
ATOM 6776 C CA . GLU B 1 411 ? 24.25 -10.852 -11.805 1 98 411 GLU B CA 1
ATOM 6777 C C . GLU B 1 411 ? 23.203 -11.297 -12.828 1 98 411 GLU B C 1
ATOM 6779 O O . GLU B 1 411 ? 22.344 -10.508 -13.227 1 98 411 GLU B O 1
ATOM 6784 N N . MET B 1 412 ? 23.328 -12.516 -13.266 1 98.31 412 MET B N 1
ATOM 6785 C CA . MET B 1 412 ? 22.375 -13.062 -14.227 1 98.31 412 MET B CA 1
ATOM 6786 C C . MET B 1 412 ? 20.969 -13.148 -13.625 1 98.31 412 MET B C 1
ATOM 6788 O O . MET B 1 412 ? 20 -12.766 -14.273 1 98.31 412 MET B O 1
ATOM 6792 N N . HIS B 1 413 ? 20.891 -13.633 -12.438 1 98.25 413 HIS B N 1
ATOM 6793 C CA . HIS B 1 413 ? 19.609 -13.719 -11.75 1 98.25 413 HIS B CA 1
ATOM 6794 C C . HIS B 1 413 ? 18.922 -12.359 -11.695 1 98.25 413 HIS B C 1
ATOM 6796 O O . HIS B 1 413 ? 17.719 -12.25 -11.977 1 98.25 413 HIS B O 1
ATOM 6802 N N . ASP B 1 414 ? 19.672 -11.344 -11.328 1 97.31 414 ASP B N 1
ATOM 6803 C CA . ASP B 1 414 ? 19.109 -10.023 -11.039 1 97.31 414 ASP B CA 1
ATOM 6804 C C . ASP B 1 414 ? 18.875 -9.234 -12.328 1 97.31 414 ASP B C 1
ATOM 6806 O O . ASP B 1 414 ? 18.234 -8.18 -12.305 1 97.31 414 ASP B O 1
ATOM 6810 N N . ALA B 1 415 ? 19.344 -9.773 -13.492 1 97.38 415 ALA B N 1
ATOM 6811 C CA . ALA B 1 415 ? 19.219 -9.078 -14.773 1 97.38 415 ALA B CA 1
ATOM 6812 C C . ALA B 1 415 ? 17.812 -9.25 -15.344 1 97.38 415 ALA B C 1
ATOM 6814 O O . ALA B 1 415 ? 17.641 -9.773 -16.453 1 97.38 415 ALA B O 1
ATOM 6815 N N . THR B 1 416 ? 16.812 -8.805 -14.625 1 97.06 416 THR B N 1
ATOM 6816 C CA . THR B 1 416 ? 15.398 -8.812 -14.969 1 97.06 416 THR B CA 1
ATOM 6817 C C . THR B 1 416 ? 14.641 -7.754 -14.164 1 97.06 416 THR B C 1
ATOM 6819 O O . THR B 1 416 ? 15.125 -7.293 -13.125 1 97.06 416 THR B O 1
ATOM 6822 N N . GLU B 1 417 ? 13.516 -7.293 -14.68 1 96.44 417 GLU B N 1
ATOM 6823 C CA . GLU B 1 417 ? 12.703 -6.328 -13.93 1 96.44 417 GLU B CA 1
ATOM 6824 C C . GLU B 1 417 ? 11.891 -7.02 -12.844 1 96.44 417 GLU B C 1
ATOM 6826 O O . GLU B 1 417 ? 11.312 -6.355 -11.977 1 96.44 417 GLU B O 1
ATOM 6831 N N . TYR B 1 418 ? 11.891 -8.344 -12.781 1 97.81 418 TYR B N 1
ATOM 6832 C CA . TYR B 1 418 ? 11.023 -9.109 -11.898 1 97.81 418 TYR B CA 1
ATOM 6833 C C . TYR B 1 418 ? 11.742 -9.469 -10.602 1 97.81 418 TYR B C 1
ATOM 6835 O O . TYR B 1 418 ? 12.969 -9.477 -10.555 1 97.81 418 TYR B O 1
ATOM 6843 N N . GLY B 1 419 ? 11.008 -9.734 -9.508 1 98.12 419 GLY B N 1
ATOM 6844 C CA . GLY B 1 419 ? 11.477 -10.195 -8.211 1 98.12 419 GLY B CA 1
ATOM 6845 C C . GLY B 1 419 ? 10.43 -11 -7.449 1 98.12 419 GLY B C 1
ATOM 6846 O O . GLY B 1 419 ? 10.023 -10.609 -6.352 1 98.12 419 GLY B O 1
ATOM 6847 N N . LEU B 1 420 ? 10.086 -12.203 -7.961 1 98.44 420 LEU B N 1
ATOM 6848 C CA . LEU B 1 420 ? 9 -12.969 -7.359 1 98.44 420 LEU B CA 1
ATOM 6849 C C . LEU B 1 420 ? 9.539 -14.117 -6.52 1 98.44 420 LEU B C 1
ATOM 6851 O O . LEU B 1 420 ? 9.352 -14.148 -5.301 1 98.44 420 LEU B O 1
ATOM 6855 N N . SER B 1 421 ? 10.312 -15.031 -7.207 1 98.62 421 SER B N 1
ATOM 6856 C CA . SER B 1 421 ? 10.789 -16.203 -6.496 1 98.62 421 SER B CA 1
ATOM 6857 C C . SER B 1 421 ? 12.117 -16.703 -7.07 1 98.62 421 SER B C 1
ATOM 6859 O O . SER B 1 421 ? 12.672 -16.078 -7.98 1 98.62 421 SER B O 1
ATOM 6861 N N . GLY B 1 422 ? 12.695 -17.688 -6.457 1 98.69 422 GLY B N 1
ATOM 6862 C CA . GLY B 1 422 ? 13.914 -18.359 -6.883 1 98.69 422 GLY B CA 1
ATOM 6863 C C . GLY B 1 422 ? 14.281 -19.547 -6.02 1 98.69 422 GLY B C 1
ATOM 6864 O O . GLY B 1 422 ? 13.617 -19.812 -5.012 1 98.69 422 GLY B O 1
ATOM 6865 N N . SER B 1 423 ? 15.281 -20.266 -6.445 1 98.88 423 SER B N 1
ATOM 6866 C CA . SER B 1 423 ? 15.773 -21.391 -5.668 1 98.88 423 SER B CA 1
ATOM 6867 C C . SER B 1 423 ? 17.266 -21.609 -5.895 1 98.88 423 SER B C 1
ATOM 6869 O O . SER B 1 423 ? 17.828 -21.141 -6.898 1 98.88 423 SER B O 1
ATOM 6871 N N . VAL B 1 424 ? 17.859 -22.281 -4.914 1 98.88 424 VAL B N 1
ATOM 6872 C CA . VAL B 1 424 ? 19.312 -22.484 -4.938 1 98.88 424 VAL B CA 1
ATOM 6873 C C . VAL B 1 424 ? 19.656 -23.891 -4.457 1 98.88 424 VAL B C 1
ATOM 6875 O O . VAL B 1 424 ? 19.109 -24.359 -3.461 1 98.88 424 VAL B O 1
ATOM 6878 N N . HIS B 1 425 ? 20.484 -24.578 -5.176 1 98.75 425 HIS B N 1
ATOM 6879 C CA . HIS B 1 425 ? 21.203 -25.766 -4.727 1 98.75 425 HIS B CA 1
ATOM 6880 C C . HIS B 1 425 ? 22.719 -25.531 -4.754 1 98.75 425 HIS B C 1
ATOM 6882 O O . HIS B 1 425 ? 23.297 -25.328 -5.82 1 98.75 425 HIS B O 1
ATOM 6888 N N . ALA B 1 426 ? 23.391 -25.609 -3.6 1 97.88 426 ALA B N 1
ATOM 6889 C CA . ALA B 1 426 ? 24.781 -25.172 -3.525 1 97.88 426 ALA B CA 1
ATOM 6890 C C . ALA B 1 426 ? 25.656 -26.219 -2.854 1 97.88 426 ALA B C 1
ATOM 6892 O O . ALA B 1 426 ? 26.875 -26.031 -2.717 1 97.88 426 ALA B O 1
ATOM 6893 N N . GLY B 1 427 ? 25.156 -27.344 -2.438 1 95.25 427 GLY B N 1
ATOM 6894 C CA . GLY B 1 427 ? 25.906 -28.391 -1.754 1 95.25 427 GLY B CA 1
ATOM 6895 C C . GLY B 1 427 ? 25.906 -28.234 -0.245 1 95.25 427 GLY B C 1
ATOM 6896 O O . GLY B 1 427 ? 25.609 -29.188 0.483 1 95.25 427 GLY B O 1
ATOM 6897 N N . ASP B 1 428 ? 26.25 -27.031 0.192 1 95.12 428 ASP B N 1
ATOM 6898 C CA . ASP B 1 428 ? 26.141 -26.75 1.621 1 95.12 428 ASP B CA 1
ATOM 6899 C C . ASP B 1 428 ? 25.172 -25.594 1.89 1 95.12 428 ASP B C 1
ATOM 6901 O O . ASP B 1 428 ? 25.047 -24.688 1.068 1 95.12 428 ASP B O 1
ATOM 6905 N N . ILE B 1 429 ? 24.594 -25.656 3.092 1 96.69 429 ILE B N 1
ATOM 6906 C CA . ILE B 1 429 ? 23.531 -24.734 3.477 1 96.69 429 ILE B CA 1
ATOM 6907 C C . ILE B 1 429 ? 24.078 -23.312 3.596 1 96.69 429 ILE B C 1
ATOM 6909 O O . ILE B 1 429 ? 23.406 -22.344 3.24 1 96.69 429 ILE B O 1
ATOM 6913 N N . GLY B 1 430 ? 25.297 -23.172 4.125 1 97.06 430 GLY B N 1
ATOM 6914 C CA . GLY B 1 430 ? 25.891 -21.844 4.285 1 97.06 430 GLY B CA 1
ATOM 6915 C C . GLY B 1 430 ? 26.016 -21.094 2.98 1 97.06 430 GLY B C 1
ATOM 6916 O O . GLY B 1 430 ? 25.594 -19.922 2.895 1 97.06 430 GLY B O 1
ATOM 6917 N N . THR B 1 431 ? 26.562 -21.781 1.927 1 96.94 431 THR B N 1
ATOM 6918 C CA . THR B 1 431 ? 26.672 -21.172 0.604 1 96.94 431 THR B CA 1
ATOM 6919 C C . THR B 1 431 ? 25.297 -20.891 0.017 1 96.94 431 THR B C 1
ATOM 6921 O O . THR B 1 431 ? 25.094 -19.828 -0.594 1 96.94 431 THR B O 1
ATOM 6924 N N . GLY B 1 432 ? 24.391 -21.844 0.188 1 98.06 432 GLY B N 1
ATOM 6925 C CA . GLY B 1 432 ? 23.031 -21.641 -0.275 1 98.06 432 GLY B CA 1
ATOM 6926 C C . GLY B 1 432 ? 22.375 -20.406 0.319 1 98.06 432 GLY B C 1
ATOM 6927 O O . GLY B 1 432 ? 21.75 -19.609 -0.397 1 98.06 432 GLY B O 1
ATOM 6928 N N . MET B 1 433 ? 22.578 -20.219 1.592 1 97.88 433 MET B N 1
ATOM 6929 C CA . MET B 1 433 ? 22 -19.078 2.293 1 97.88 433 MET B CA 1
ATOM 6930 C C . MET B 1 433 ? 22.625 -17.781 1.821 1 97.88 433 MET B C 1
ATOM 6932 O O . MET B 1 433 ? 21.938 -16.766 1.67 1 97.88 433 MET B O 1
ATOM 6936 N N . GLN B 1 434 ? 23.891 -17.797 1.613 1 96.94 434 GLN B N 1
ATOM 6937 C CA . GLN B 1 434 ? 24.562 -16.594 1.119 1 96.94 434 GLN B CA 1
ATOM 6938 C C . GLN B 1 434 ? 24.031 -16.188 -0.245 1 96.94 434 GLN B C 1
ATOM 6940 O O . GLN B 1 434 ? 23.812 -14.992 -0.497 1 96.94 434 GLN B O 1
ATOM 6945 N N . LEU B 1 435 ? 23.828 -17.156 -1.107 1 98.12 435 LEU B N 1
ATOM 6946 C CA . LEU B 1 435 ? 23.266 -16.875 -2.424 1 98.12 435 LEU B CA 1
ATOM 6947 C C . LEU B 1 435 ? 21.844 -16.328 -2.303 1 98.12 435 LEU B C 1
ATOM 6949 O O . LEU B 1 435 ? 21.5 -15.328 -2.924 1 98.12 435 LEU B O 1
ATOM 6953 N N . ALA B 1 436 ? 21.031 -17 -1.498 1 98.56 436 ALA B N 1
ATOM 6954 C CA . ALA B 1 436 ? 19.641 -16.609 -1.318 1 98.56 436 ALA B CA 1
ATOM 6955 C C . ALA B 1 436 ? 19.531 -15.172 -0.825 1 98.56 436 ALA B C 1
ATOM 6957 O O . ALA B 1 436 ? 18.672 -14.414 -1.272 1 98.56 436 ALA B O 1
ATOM 6958 N N . GLU B 1 437 ? 20.422 -14.758 0.057 1 96.94 437 GLU B N 1
ATOM 6959 C CA . GLU B 1 437 ? 20.422 -13.414 0.629 1 96.94 437 GLU B CA 1
ATOM 6960 C C . GLU B 1 437 ? 20.797 -12.367 -0.419 1 96.94 437 GLU B C 1
ATOM 6962 O O . GLU B 1 437 ? 20.312 -11.234 -0.369 1 96.94 437 GLU B O 1
ATOM 6967 N N . ARG B 1 438 ? 21.578 -12.766 -1.377 1 96.81 438 ARG B N 1
ATOM 6968 C CA . ARG B 1 438 ? 22.078 -11.828 -2.375 1 96.81 438 ARG B CA 1
ATOM 6969 C C . ARG B 1 438 ? 21.109 -11.703 -3.545 1 96.81 438 ARG B C 1
ATOM 6971 O O . ARG B 1 438 ? 21.156 -10.734 -4.301 1 96.81 438 ARG B O 1
ATOM 6978 N N . MET B 1 439 ? 20.234 -12.695 -3.736 1 97.88 439 MET B N 1
ATOM 6979 C CA . MET B 1 439 ? 19.25 -12.672 -4.82 1 97.88 439 MET B CA 1
ATOM 6980 C C . MET B 1 439 ? 18.203 -11.586 -4.586 1 97.88 439 MET B C 1
ATOM 6982 O O . MET B 1 439 ? 17.562 -11.555 -3.535 1 97.88 439 MET B O 1
ATOM 6986 N N . ASP B 1 440 ? 18.031 -10.68 -5.57 1 96.69 440 ASP B N 1
ATOM 6987 C CA . ASP B 1 440 ? 17.047 -9.602 -5.469 1 96.69 440 ASP B CA 1
ATOM 6988 C C . ASP B 1 440 ? 15.656 -10.086 -5.859 1 96.69 440 ASP B C 1
ATOM 6990 O O . ASP B 1 440 ? 15.195 -9.828 -6.977 1 96.69 440 ASP B O 1
ATOM 6994 N N . THR B 1 441 ? 14.969 -10.789 -4.98 1 97.94 441 THR B N 1
ATOM 6995 C CA . THR B 1 441 ? 13.641 -11.367 -5.184 1 97.94 441 THR B CA 1
ATOM 6996 C C . THR B 1 441 ? 12.922 -11.562 -3.852 1 97.94 441 THR B C 1
ATOM 6998 O O . THR B 1 441 ? 13.555 -11.547 -2.793 1 97.94 441 THR B O 1
ATOM 7001 N N . GLY B 1 442 ? 11.617 -11.672 -3.879 1 98.06 442 GLY B N 1
ATOM 7002 C CA . GLY B 1 442 ? 10.812 -11.711 -2.67 1 98.06 442 GLY B CA 1
ATOM 7003 C C . GLY B 1 442 ? 10.859 -13.047 -1.964 1 98.06 442 GLY B C 1
ATOM 7004 O O . GLY B 1 442 ? 10.648 -13.125 -0.751 1 98.06 442 GLY B O 1
ATOM 7005 N N . ASN B 1 443 ? 11.102 -14.156 -2.695 1 98.69 443 ASN B N 1
ATOM 7006 C CA . ASN B 1 443 ? 11.133 -15.508 -2.146 1 98.69 443 ASN B CA 1
ATOM 7007 C C . ASN B 1 443 ? 12.297 -16.312 -2.719 1 98.69 443 ASN B C 1
ATOM 7009 O O . ASN B 1 443 ? 12.531 -16.297 -3.928 1 98.69 443 ASN B O 1
ATOM 7013 N N . VAL B 1 444 ? 13.008 -16.984 -1.836 1 98.88 444 VAL B N 1
ATOM 7014 C CA . VAL B 1 444 ? 14.07 -17.875 -2.289 1 98.88 444 VAL B CA 1
ATOM 7015 C C . VAL B 1 444 ? 14.047 -19.172 -1.468 1 98.88 444 VAL B C 1
ATOM 7017 O O . VAL B 1 444 ? 13.891 -19.125 -0.245 1 98.88 444 VAL B O 1
ATOM 7020 N N . HIS B 1 445 ? 14.281 -20.281 -2.086 1 98.88 445 HIS B N 1
ATOM 7021 C CA . HIS B 1 445 ? 14.195 -21.578 -1.423 1 98.88 445 HIS B CA 1
ATOM 7022 C C . HIS B 1 445 ? 15.469 -22.391 -1.635 1 98.88 445 HIS B C 1
ATOM 7024 O O . HIS B 1 445 ? 15.758 -22.812 -2.756 1 98.88 445 HIS B O 1
ATOM 7030 N N . VAL B 1 446 ? 16.188 -22.625 -0.56 1 98.81 446 VAL B N 1
ATOM 7031 C CA . VAL B 1 446 ? 17.469 -23.344 -0.589 1 98.81 446 VAL B CA 1
ATOM 7032 C C . VAL B 1 446 ? 17.219 -24.844 -0.486 1 98.81 446 VAL B C 1
ATOM 7034 O O . VAL B 1 446 ? 16.484 -25.297 0.403 1 98.81 446 VAL B O 1
ATOM 7037 N N . ASN B 1 447 ? 17.812 -25.656 -1.392 1 98.56 447 ASN B N 1
ATOM 7038 C CA . ASN B 1 447 ? 17.703 -27.109 -1.474 1 98.56 447 ASN B CA 1
ATOM 7039 C C . ASN B 1 447 ? 16.25 -27.531 -1.741 1 98.56 447 ASN B C 1
ATOM 7041 O O . ASN B 1 447 ? 15.789 -28.531 -1.195 1 98.56 447 ASN B O 1
ATOM 7045 N N . ASP B 1 448 ? 15.57 -26.75 -2.473 1 98.44 448 ASP B N 1
ATOM 7046 C CA . ASP B 1 448 ? 14.18 -26.984 -2.867 1 98.44 448 ASP B CA 1
ATOM 7047 C C . ASP B 1 448 ? 13.859 -26.297 -4.191 1 98.44 448 ASP B C 1
ATOM 7049 O O . ASP B 1 448 ? 14.75 -25.734 -4.84 1 98.44 448 ASP B O 1
ATOM 7053 N N . GLN B 1 449 ? 12.656 -26.422 -4.699 1 98.25 449 GLN B N 1
ATOM 7054 C CA . GLN B 1 449 ? 12.125 -25.719 -5.871 1 98.25 449 GLN B CA 1
ATOM 7055 C C . GLN B 1 449 ? 11.312 -24.5 -5.465 1 98.25 449 GLN B C 1
ATOM 7057 O O . GLN B 1 449 ? 10.969 -24.328 -4.293 1 98.25 449 GLN B O 1
ATOM 7062 N N . PRO B 1 450 ? 11.055 -23.594 -6.383 1 98.5 450 PRO B N 1
ATOM 7063 C CA . PRO B 1 450 ? 10.508 -22.281 -5.992 1 98.5 450 PRO B CA 1
ATOM 7064 C C . PRO B 1 450 ? 9 -22.328 -5.77 1 98.5 450 PRO B C 1
ATOM 7066 O O . PRO B 1 450 ? 8.422 -21.375 -5.246 1 98.5 450 PRO B O 1
ATOM 7069 N N . ILE B 1 451 ? 8.258 -23.312 -6.094 1 98 451 ILE B N 1
ATOM 7070 C CA . ILE B 1 451 ? 6.809 -23.375 -5.953 1 98 451 ILE B CA 1
ATOM 7071 C C . ILE B 1 451 ? 6.449 -23.719 -4.512 1 98 451 ILE B C 1
ATOM 7073 O O . ILE B 1 451 ? 6.09 -24.859 -4.211 1 98 451 ILE B O 1
ATOM 7077 N N . ASN B 1 452 ? 6.543 -22.781 -3.648 1 97.88 452 ASN B N 1
ATOM 7078 C CA . ASN B 1 452 ? 6.215 -22.906 -2.234 1 97.88 452 ASN B CA 1
ATOM 7079 C C . ASN B 1 452 ? 5.207 -21.859 -1.788 1 97.88 452 ASN B C 1
ATOM 7081 O O . ASN B 1 452 ? 5.27 -20.703 -2.229 1 97.88 452 ASN B O 1
ATOM 7085 N N . ASP B 1 453 ? 4.258 -22.266 -1.001 1 97.69 453 ASP B N 1
ATOM 7086 C CA . ASP B 1 453 ? 3.27 -21.375 -0.399 1 97.69 453 ASP B CA 1
ATOM 7087 C C . ASP B 1 453 ? 2.791 -21.922 0.946 1 97.69 453 ASP B C 1
ATOM 7089 O O . ASP B 1 453 ? 2.221 -23.016 1.014 1 97.69 453 ASP B O 1
ATOM 7093 N N . GLU B 1 454 ? 3.09 -21.281 1.962 1 98 454 GLU B N 1
ATOM 7094 C CA . GLU B 1 454 ? 2.604 -21.594 3.305 1 98 454 GLU B CA 1
ATOM 7095 C C . GLU B 1 454 ? 1.851 -20.406 3.9 1 98 454 GLU B C 1
ATOM 7097 O O . GLU B 1 454 ? 2.41 -19.312 4.043 1 98 454 GLU B O 1
ATOM 7102 N N . ALA B 1 455 ? 0.612 -20.625 4.316 1 98.06 455 ALA B N 1
ATOM 7103 C CA . ALA B 1 455 ? -0.304 -19.562 4.707 1 98.06 455 ALA B CA 1
ATOM 7104 C C . ALA B 1 455 ? 0.251 -18.766 5.883 1 98.06 455 ALA B C 1
ATOM 7106 O O . ALA B 1 455 ? -0.053 -17.578 6.039 1 98.06 455 ALA B O 1
ATOM 7107 N N . HIS B 1 456 ? 1.057 -19.422 6.758 1 97.88 456 HIS B N 1
ATOM 7108 C CA . HIS B 1 456 ? 1.528 -18.781 7.98 1 97.88 456 HIS B CA 1
ATOM 7109 C C . HIS B 1 456 ? 2.877 -18.109 7.762 1 97.88 456 HIS B C 1
ATOM 7111 O O . HIS B 1 456 ? 3.504 -17.641 8.711 1 97.88 456 HIS B O 1
ATOM 7117 N N . VAL B 1 457 ? 3.4 -18.047 6.473 1 98.19 457 VAL B N 1
ATOM 7118 C CA . VAL B 1 457 ? 4.625 -17.344 6.105 1 98.19 457 VAL B CA 1
ATOM 7119 C C . VAL B 1 457 ? 4.316 -16.266 5.07 1 98.19 457 VAL B C 1
ATOM 7121 O O . VAL B 1 457 ? 3.486 -16.469 4.184 1 98.19 457 VAL B O 1
ATOM 7124 N N . THR B 1 458 ? 5.051 -15.195 5.152 1 97.5 458 THR B N 1
ATOM 7125 C CA . THR B 1 458 ? 4.84 -14.07 4.246 1 97.5 458 THR B CA 1
ATOM 7126 C C . THR B 1 458 ? 5.078 -14.492 2.799 1 97.5 458 THR B C 1
ATOM 7128 O O . THR B 1 458 ? 5.879 -15.391 2.531 1 97.5 458 THR B O 1
ATOM 7131 N N . PHE B 1 459 ? 4.332 -13.93 1.883 1 98 459 PHE B N 1
ATOM 7132 C CA . PHE B 1 459 ? 4.512 -14.109 0.447 1 98 459 PHE B CA 1
ATOM 7133 C C . PHE B 1 459 ? 4.426 -12.773 -0.282 1 98 459 PHE B C 1
ATOM 7135 O O . PHE B 1 459 ? 3.375 -12.125 -0.28 1 98 459 PHE B O 1
ATOM 7142 N N . SER B 1 460 ? 5.508 -12.312 -0.875 1 94.31 460 SER B N 1
ATOM 7143 C CA . SER B 1 460 ? 5.488 -11.031 -1.571 1 94.31 460 SER B CA 1
ATOM 7144 C C . SER B 1 460 ? 6.395 -11.062 -2.799 1 94.31 460 SER B C 1
ATOM 7146 O O . SER B 1 460 ? 7.441 -11.711 -2.793 1 94.31 460 SER B O 1
ATOM 7148 N N . GLY B 1 461 ? 5.914 -10.469 -3.891 1 94.94 461 GLY B N 1
ATOM 7149 C CA . GLY B 1 461 ? 6.773 -10.07 -4.992 1 94.94 461 GLY B CA 1
ATOM 7150 C C . GLY B 1 461 ? 7.371 -8.688 -4.809 1 94.94 461 GLY B C 1
ATOM 7151 O O . GLY B 1 461 ? 6.766 -7.82 -4.172 1 94.94 461 GLY B O 1
ATOM 7152 N N . THR B 1 462 ? 8.586 -8.531 -5.328 1 94.94 462 THR B N 1
ATOM 7153 C CA . THR B 1 462 ? 9.242 -7.23 -5.316 1 94.94 462 THR B CA 1
ATOM 7154 C C . THR B 1 462 ? 9.461 -6.719 -6.738 1 94.94 462 THR B C 1
ATOM 7156 O O . THR B 1 462 ? 9.188 -7.43 -7.707 1 94.94 462 THR B O 1
ATOM 7159 N N . LYS B 1 463 ? 9.898 -5.5 -6.898 1 96.06 463 LYS B N 1
ATOM 7160 C CA . LYS B 1 463 ? 10.133 -4.914 -8.219 1 96.06 463 LYS B CA 1
ATOM 7161 C C . LYS B 1 463 ? 8.883 -5.012 -9.086 1 96.06 463 LYS B C 1
ATOM 7163 O O . LYS B 1 463 ? 7.789 -4.629 -8.664 1 96.06 463 LYS B O 1
ATOM 7168 N N . ALA B 1 464 ? 9 -5.527 -10.242 1 97.62 464 ALA B N 1
ATOM 7169 C CA . ALA B 1 464 ? 7.871 -5.574 -11.172 1 97.62 464 ALA B CA 1
ATOM 7170 C C . ALA B 1 464 ? 6.984 -6.781 -10.891 1 97.62 464 ALA B C 1
ATOM 7172 O O . ALA B 1 464 ? 6.047 -7.059 -11.648 1 97.62 464 ALA B O 1
ATOM 7173 N N . SER B 1 465 ? 7.207 -7.465 -9.75 1 98 465 SER B N 1
ATOM 7174 C CA . SER B 1 465 ? 6.465 -8.688 -9.453 1 98 465 SER B CA 1
ATOM 7175 C C . SER B 1 465 ? 5.383 -8.43 -8.406 1 98 465 SER B C 1
ATOM 7177 O O . SER B 1 465 ? 4.629 -9.336 -8.055 1 98 465 SER B O 1
ATOM 7179 N N . GLY B 1 466 ? 5.344 -7.152 -7.949 1 95.62 466 GLY B N 1
ATOM 7180 C CA . GLY B 1 466 ? 4.172 -6.996 -7.102 1 95.62 466 GLY B CA 1
ATOM 7181 C C . GLY B 1 466 ? 4.258 -5.797 -6.176 1 95.62 466 GLY B C 1
ATOM 7182 O O . GLY B 1 466 ? 5.285 -5.117 -6.129 1 95.62 466 GLY B O 1
ATOM 7183 N N . VAL B 1 467 ? 3.154 -5.473 -5.566 1 96.81 467 VAL B N 1
ATOM 7184 C CA . VAL B 1 467 ? 2.926 -4.484 -4.52 1 96.81 467 VAL B CA 1
ATOM 7185 C C . VAL B 1 467 ? 2.051 -5.086 -3.422 1 96.81 467 VAL B C 1
ATOM 7187 O O . VAL B 1 467 ? 1.062 -5.762 -3.709 1 96.81 467 VAL B O 1
ATOM 7190 N N . GLY B 1 468 ? 2.414 -4.84 -2.15 1 96 468 GLY B N 1
ATOM 7191 C CA . GLY B 1 468 ? 1.685 -5.469 -1.061 1 96 468 GLY B CA 1
ATOM 7192 C C . GLY B 1 468 ? 2.164 -6.871 -0.752 1 96 468 GLY B C 1
ATOM 7193 O O . GLY B 1 468 ? 3.188 -7.316 -1.279 1 96 468 GLY B O 1
ATOM 7194 N N . THR B 1 469 ? 1.497 -7.523 0.19 1 97.06 469 THR B N 1
ATOM 7195 C CA . THR B 1 469 ? 1.957 -8.82 0.669 1 97.06 469 THR B CA 1
ATOM 7196 C C . THR B 1 469 ? 0.774 -9.75 0.942 1 97.06 469 THR B C 1
ATOM 7198 O O . THR B 1 469 ? -0.305 -9.289 1.321 1 97.06 469 THR B O 1
ATOM 7201 N N . TYR B 1 470 ? 0.955 -10.953 0.716 1 97.81 470 TYR B N 1
ATOM 7202 C CA . TYR B 1 470 ? -0.043 -11.977 0.988 1 97.81 470 TYR B CA 1
ATOM 7203 C C . TYR B 1 470 ? 0.415 -12.898 2.113 1 97.81 470 TYR B C 1
ATOM 7205 O O . TYR B 1 470 ? 1.581 -12.867 2.514 1 97.81 470 TYR B O 1
ATOM 7213 N N . ASN B 1 471 ? -0.492 -13.672 2.631 1 97.94 471 ASN B N 1
ATOM 7214 C CA . ASN B 1 471 ? -0.3 -14.703 3.643 1 97.94 471 ASN B CA 1
ATOM 7215 C C . ASN B 1 471 ? -0.021 -14.102 5.016 1 97.94 471 ASN B C 1
ATOM 7217 O O . ASN B 1 471 ? 0.233 -12.898 5.133 1 97.94 471 ASN B O 1
ATOM 7221 N N . SER B 1 472 ? -0.15 -14.898 6.004 1 96.25 472 SER B N 1
ATOM 7222 C CA . SER B 1 472 ? 0.202 -14.609 7.391 1 96.25 472 SER B CA 1
ATOM 7223 C C . SER B 1 472 ? -0.448 -13.312 7.863 1 96.25 472 SER B C 1
ATOM 7225 O O . SER B 1 472 ? -1.551 -12.969 7.434 1 96.25 472 SER B O 1
ATOM 7227 N N . THR B 1 473 ? 0.113 -12.602 8.789 1 95.12 473 THR B N 1
ATOM 7228 C CA . THR B 1 473 ? -0.445 -11.367 9.328 1 95.12 473 THR B CA 1
ATOM 7229 C C . THR B 1 473 ? -0.284 -10.227 8.336 1 95.12 473 THR B C 1
ATOM 7231 O O . THR B 1 473 ? -0.968 -9.203 8.438 1 95.12 473 THR B O 1
ATOM 7234 N N . GLU B 1 474 ? 0.552 -10.445 7.352 1 96.25 474 GLU B N 1
ATOM 7235 C CA . GLU B 1 474 ? 0.774 -9.398 6.355 1 96.25 474 GLU B CA 1
ATOM 7236 C C . GLU B 1 474 ? -0.49 -9.133 5.543 1 96.25 474 GLU B C 1
ATOM 7238 O O . GLU B 1 474 ? -0.837 -7.98 5.281 1 96.25 474 GLU B O 1
ATOM 7243 N N . ILE B 1 475 ? -1.195 -10.195 5.152 1 97.81 475 ILE B N 1
ATOM 7244 C CA . ILE B 1 475 ? -2.42 -10 4.387 1 97.81 475 ILE B CA 1
ATOM 7245 C C . ILE B 1 475 ? -3.496 -9.391 5.277 1 97.81 475 ILE B C 1
ATOM 7247 O O . ILE B 1 475 ? -4.312 -8.586 4.82 1 97.81 475 ILE B O 1
ATOM 7251 N N . MET B 1 476 ? -3.543 -9.742 6.574 1 97.69 476 MET B N 1
ATOM 7252 C CA . MET B 1 476 ? -4.449 -9.102 7.523 1 97.69 476 MET B CA 1
ATOM 7253 C C . MET B 1 476 ? -4.227 -7.594 7.551 1 97.69 476 MET B C 1
ATOM 7255 O O . MET B 1 476 ? -5.188 -6.82 7.578 1 97.69 476 MET B O 1
ATOM 7259 N N . ASP B 1 477 ? -2.953 -7.219 7.523 1 96.69 477 ASP B N 1
ATOM 7260 C CA . ASP B 1 477 ? -2.613 -5.797 7.531 1 96.69 477 ASP B CA 1
ATOM 7261 C C . ASP B 1 477 ? -3.127 -5.105 6.27 1 96.69 477 ASP B C 1
ATOM 7263 O O . ASP B 1 477 ? -3.537 -3.943 6.316 1 96.69 477 ASP B O 1
ATOM 7267 N N . GLU B 1 478 ? -3.113 -5.82 5.117 1 97.44 478 GLU B N 1
ATOM 7268 C CA . GLU B 1 478 ? -3.578 -5.238 3.865 1 97.44 478 GLU B CA 1
ATOM 7269 C C . GLU B 1 478 ? -5.086 -4.996 3.893 1 97.44 478 GLU B C 1
ATOM 7271 O O . GLU B 1 478 ? -5.57 -4 3.354 1 97.44 478 GLU B O 1
ATOM 7276 N N . VAL B 1 479 ? -5.832 -5.883 4.566 1 98.44 479 VAL B N 1
ATOM 7277 C CA . VAL B 1 479 ? -7.285 -5.832 4.434 1 98.44 479 VAL B CA 1
ATOM 7278 C C . VAL B 1 479 ? -7.895 -5.172 5.668 1 98.44 479 VAL B C 1
ATOM 7280 O O . VAL B 1 479 ? -9.102 -5.25 5.891 1 98.44 479 VAL B O 1
ATOM 7283 N N . THR B 1 480 ? -7.059 -4.594 6.527 1 97.5 480 THR B N 1
ATOM 7284 C CA . THR B 1 480 ? -7.523 -3.816 7.672 1 97.5 480 THR B CA 1
ATOM 7285 C C . THR B 1 480 ? -6.797 -2.475 7.742 1 97.5 480 THR B C 1
ATOM 7287 O O . THR B 1 480 ? -5.816 -2.254 7.031 1 97.5 480 THR B O 1
ATOM 7290 N N . GLU B 1 481 ? -7.309 -1.596 8.477 1 95.94 481 GLU B N 1
ATOM 7291 C CA . GLU B 1 481 ? -6.676 -0.312 8.766 1 95.94 481 GLU B CA 1
ATOM 7292 C C . GLU B 1 481 ? -6.73 0.004 10.258 1 95.94 481 GLU B C 1
ATOM 7294 O O . GLU B 1 481 ? -7.535 -0.573 10.992 1 95.94 481 GLU B O 1
ATOM 7299 N N . LYS B 1 482 ? -5.887 0.858 10.695 1 96.56 482 LYS B N 1
ATOM 7300 C CA . LYS B 1 482 ? -5.801 1.243 12.102 1 96.56 482 LYS B CA 1
ATOM 7301 C C . LYS B 1 482 ? -6.379 2.639 12.328 1 96.56 482 LYS B C 1
ATOM 7303 O O . LYS B 1 482 ? -6.176 3.537 11.508 1 96.56 482 LYS B O 1
ATOM 7308 N N . LYS B 1 483 ? -7.137 2.791 13.32 1 98 483 LYS B N 1
ATOM 7309 C CA . LYS B 1 483 ? -7.699 4.066 13.758 1 98 483 LYS B CA 1
ATOM 7310 C C . LYS B 1 483 ? -7.113 4.496 15.094 1 98 483 LYS B C 1
ATOM 7312 O O . LYS B 1 483 ? -7.109 3.725 16.062 1 98 483 LYS B O 1
ATOM 7317 N N . TRP B 1 484 ? -6.605 5.695 15.18 1 98.75 484 TRP B N 1
ATOM 7318 C CA . TRP B 1 484 ? -6.09 6.27 16.422 1 98.75 484 TRP B CA 1
ATOM 7319 C C . TRP B 1 484 ? -7.172 7.055 17.141 1 98.75 484 TRP B C 1
ATOM 7321 O O . TRP B 1 484 ? -7.688 8.047 16.625 1 98.75 484 TRP B O 1
ATOM 7331 N N . ILE B 1 485 ? -7.551 6.605 18.312 1 98.81 485 ILE B N 1
ATOM 7332 C CA . ILE B 1 485 ? -8.438 7.34 19.219 1 98.81 485 ILE B CA 1
ATOM 7333 C C . ILE B 1 485 ? -7.68 7.715 20.484 1 98.81 485 ILE B C 1
ATOM 7335 O O . ILE B 1 485 ? -7.125 6.844 21.172 1 98.81 485 ILE B O 1
ATOM 7339 N N . SER B 1 486 ? -7.617 8.961 20.781 1 98.75 486 SER B N 1
ATOM 7340 C CA . SER B 1 486 ? -7.02 9.352 22.062 1 98.75 486 SER B CA 1
ATOM 7341 C C . SER B 1 486 ? -8.062 9.93 23 1 98.75 486 SER B C 1
ATOM 7343 O O . SER B 1 486 ? -9.102 10.422 22.562 1 98.75 486 SER B O 1
ATOM 7345 N N . VAL B 1 487 ? -7.82 9.789 24.281 1 98.56 487 VAL B N 1
ATOM 7346 C CA . VAL B 1 487 ? -8.695 10.305 25.328 1 98.56 487 VAL B CA 1
ATOM 7347 C C . VAL B 1 487 ? -7.891 11.172 26.297 1 98.56 487 VAL B C 1
ATOM 7349 O O . VAL B 1 487 ? -6.918 10.711 26.891 1 98.56 487 VAL B O 1
ATOM 7352 N N . GLN B 1 488 ? -8.219 12.383 26.359 1 98.25 488 GLN B N 1
ATOM 7353 C CA . GLN B 1 488 ? -7.676 13.297 27.359 1 98.25 488 GLN B CA 1
ATOM 7354 C C . GLN B 1 488 ? -8.492 13.258 28.656 1 98.25 488 GLN B C 1
ATOM 7356 O O . GLN B 1 488 ? -9.633 13.727 28.672 1 98.25 488 GLN B O 1
ATOM 7361 N N . HIS B 1 489 ? -7.969 12.805 29.766 1 96.19 489 HIS B N 1
ATOM 7362 C CA . HIS B 1 489 ? -8.695 12.578 31.016 1 96.19 489 HIS B CA 1
ATOM 7363 C C . HIS B 1 489 ? -8.742 13.852 31.859 1 96.19 489 HIS B C 1
ATOM 7365 O O . HIS B 1 489 ? -9.664 14.031 32.656 1 96.19 489 HIS B O 1
ATOM 7371 N N . GLU B 1 490 ? -7.734 14.641 31.734 1 92.56 490 GLU B N 1
ATOM 7372 C CA . GLU B 1 490 ? -7.652 15.922 32.438 1 92.56 490 GLU B CA 1
ATOM 7373 C C . GLU B 1 490 ? -7.715 17.094 31.453 1 92.56 490 GLU B C 1
ATOM 7375 O O . GLU B 1 490 ? -7.281 16.969 30.312 1 92.56 490 GLU B O 1
ATOM 7380 N N . LYS B 1 491 ? -8.219 18.094 31.969 1 90.88 491 LYS B N 1
ATOM 7381 C CA . LYS B 1 491 ? -8.352 19.266 31.109 1 90.88 491 LYS B CA 1
ATOM 7382 C C . LYS B 1 491 ? -7.004 19.656 30.516 1 90.88 491 LYS B C 1
ATOM 7384 O O . LYS B 1 491 ? -6.012 19.797 31.234 1 90.88 491 LYS B O 1
ATOM 7389 N N . ARG B 1 492 ? -6.941 19.828 29.203 1 90.94 492 ARG B N 1
ATOM 7390 C CA . ARG B 1 492 ? -5.742 20.188 28.453 1 90.94 492 ARG B CA 1
ATOM 7391 C C . ARG B 1 492 ? -5.48 21.688 28.547 1 90.94 492 ARG B C 1
ATOM 7393 O O . ARG B 1 492 ? -6.414 22.5 28.5 1 90.94 492 ARG B O 1
ATOM 7400 N N . GLU B 1 493 ? -4.266 22.047 28.781 1 90.38 493 GLU B N 1
ATOM 7401 C CA . GLU B 1 493 ? -3.877 23.453 28.734 1 90.38 493 GLU B CA 1
ATOM 7402 C C . GLU B 1 493 ? -3.271 23.812 27.391 1 90.38 493 GLU B C 1
ATOM 7404 O O . GLU B 1 493 ? -2.412 23.094 26.875 1 90.38 493 GLU B O 1
ATOM 7409 N N . TYR B 1 494 ? -3.797 24.938 26.812 1 92.69 494 TYR B N 1
ATOM 7410 C CA . TYR B 1 494 ? -3.277 25.422 25.531 1 92.69 494 TYR B CA 1
ATOM 7411 C C . TYR B 1 494 ? -2.521 26.734 25.719 1 92.69 494 TYR B C 1
ATOM 7413 O O . TYR B 1 494 ? -2.76 27.469 26.672 1 92.69 494 TYR B O 1
ATOM 7421 N N . PRO B 1 495 ? -1.58 27.016 24.906 1 89.38 495 PRO B N 1
ATOM 7422 C CA . PRO B 1 495 ? -0.674 28.156 25.094 1 89.38 495 PRO B CA 1
ATOM 7423 C C . PRO B 1 495 ? -1.388 29.5 25 1 89.38 495 PRO B C 1
ATOM 7425 O O . PRO B 1 495 ? -0.815 30.531 25.344 1 89.38 495 PRO B O 1
ATOM 7428 N N . PHE B 1 496 ? -2.562 29.547 24.516 1 87.69 496 PHE B N 1
ATOM 7429 C CA . PHE B 1 496 ? -3.314 30.797 24.438 1 87.69 496 PHE B CA 1
ATOM 7430 C C . PHE B 1 496 ? -4.809 30.531 24.578 1 87.69 496 PHE B C 1
ATOM 7432 O O . PHE B 1 496 ? -5.27 29.406 24.375 1 87.69 496 PHE B O 1
#

InterPro domains:
  IPR015590 Aldehyde dehydrogenase domain [PF00171] (20-485)
  IPR016161 Aldehyde/histidinol dehydrogenase [SSF53720] (11-489)
  IPR016162 Aldehyde dehydrogenase, N-terminal [G3DSA:3.40.605.10] (18-483)
  IPR016163 Aldehyde dehydrogenase, C-terminal [G3DSA:3.40.309.10] (260-458)
  IPR029510 Aldehyde dehydrogenase, glutamic acid active site [PS00687] (256-263)